Protein 2EXN (pdb70)

Secondary structure (DSSP, 8-state):
-----EEEETTTEEE--GGGGGT--SEEEEETTS-EE-TTT-GGGG--EEEE-SSEEEEE-SSS-EEEEESS---SS-S-EEEEEETTEEEEEEE--HHHHHHHHHHT-SSEEEEEE-TTT---------

Radius of gyration: 14.0 Å; Cα contacts (8 Å, |Δi|>4): 265; chains: 1; bounding box: 39×37×28 Å

Foldseek 3Di:
DPDCFDPQAQLCDTHNPPVSVVNRAPKAKAAPLLATQHCVNQVQSNQWHWDDDDQWTWICHPQAGIDTQGSQPDPDHQPQWDFGQQVNDTATWTFRDVSQQVRVCVRSVHRMGIIGGDVPVRCCPGDPPD

Organism: Bordetella bronchiseptica (strain ATCC BAA-588 / NCTC 13252 / RB50) (NCBI:txid257310)

Solvent-accessible surface area: 7652 Å² total; per-residue (Å²): 242,87,122,64,37,73,108,0,1,24,3,3,13,57,2,117,50,81,65,0,52,84,76,110,71,126,3,12,0,1,26,124,81,12,54,19,12,40,87,125,78,30,89,138,0,44,112,12,59,23,52,0,113,175,9,111,0,5,0,76,11,96,69,60,144,143,10,53,2,43,2,66,82,80,173,100,128,116,34,76,128,98,141,9,83,4,45,146,68,76,3,46,0,15,18,11,16,122,96,0,12,57,19,1,34,93,19,5,45,67,95,7,54,0,0,14,2,59,85,80,80,31,126,7,179,60,31,59,161,164

Nearest PDB structures (foldseek):
  2exn-assembly1_A  TM=9.491E-01  e=1.416E-23  Bordetella bronchiseptica
  7p41-assembly1_D  TM=7.760E-01  e=4.156E-03  Homo sapiens
  6fw2-assembly1_A  TM=7.070E-01  e=2.733E-03  Homo sapiens
  6ybp-assembly1_I  TM=2.925E-01  e=5.312E-01  Methylorubrum extorquens AM1
  2exn-assembly1_A  TM=9.157E-01  e=3.922E-25  Bordetella bronchiseptica

InterPro domains:
  IPR005303 Molybdenum cofactor sulfurase, middle domain [PF03476] (22-108)

Sequence (130 aa):
MSTTAYQPIAECGATTQSEAAAYQKRWLVANDAGQWLNRDLCPRLAEVSVELRMGYLVLKAPGMLRLDIPLDVIEDDDSVRYQMLVGEQTVDVVDEGELAAAWISNHAGVPCRILKVHPDMAEVRWPSLEMSTTAYQPIAECGATTQSEAAAYQKRWLVANDAGQWLNRDLCPRLAEVSVELRMGYLVLKAPGMLRLDIPLDVIEDDDSVRYQMLVGEQTVDVVDEGELAAAWISNHAGVPCRILKVHPDMAEVRWPSLEMSTTAYQPIAECGATTQSEAAAYQKRWLVANDAGQWLNRDLCPRLAEVSVELRMGYLVLKAPGMLRLDIPLDVIEDDDSVRYQMLVGEQTVDVVDEGELAAAWISNHAGVPCRILKVHPDMAEVRWPSLEMSTTAYQPIAECGATTQSEAAAYQKRWLVANDAGQWLNRDLCPRLAEVSVELRMGYLVLKAPGMLRLDIPLDVIEDDDSVRYQMLVGEQTVDVVDEGELAAAWISNHAGVPCRILKVHPDMAEVRWPSLEMSTTAYQPIAECGATTQSEAAAYQKRWLVANDAGQWLNRDLCPRLAEVSVELRMGYLVLKAPGMLRLDIPLDVIEDDDSVRYQMLVGEQTVDVVDEGELAAAWISNHAGVPCRILKVHPDMAEVRWPSLEMSTTAYQPIAECGATTQSEAAAYQKRWLVANDAGQWLNRDLCPRLAEVSVELRMGYLVLKAPGMLRLDIPLDVIEDDDSVRYQMLVGEQTVDVVDEGELAAAWISNHAGVPCRILKVHPDMAEVRWPSLEMSTTAYQPIAECGATTQSEAAAYQKRWLVANDAGQWLNRDLCPRLAEVSVELRMGYLVLKAPGMLRLDIPLDVIEDDDSVRYQMLVGEQTVDVVDEGELAAAWISNHAGVPCRILKVHPDMAEVRWPSLEMSTTAYQPIAECGATTQSEAAAYQKRWLVANDAGQWLNRDLCPRLAEVSVELRMGYLVLKAPGMLRLDIPLDVIEDDDSVRYQMLVGEQTVDVVDEGELAAAWISNHAGVPCRILKVHPDMAEVRWPSLEMSTTAYQPIAECGATTQSEAAAYQKRWLVANDAGQWLNRDLCPRLAEVSVELRMGYLVLKAPGMLRLDIPLDVIEDDDSVRYQMLVGEQTVDVVDEGELAAAWISNHAGVPCRILKVHPDMAEVRWPSLEMSTTAYQPIAECGATTQSEAAAYQKRWLVANDAGQWLNRDLCPRLAEVSVELRMGYLVLKAPGMLRLDIPLDVIEDDDSVRYQMLVGEQTVDVVDEGELAAAWISNHAGVPCRILKVHPDMAEVRWPSLE

Structure (mmCIF, N/CA/C/O backbone):
data_2EXN
#
_entry.id   2EXN
#
loop_
_atom_site.group_PDB
_atom_site.id
_atom_site.type_symbol
_atom_site.label_atom_id
_atom_site.label_alt_id
_atom_site.label_comp_id
_atom_site.label_asym_id
_atom_site.label_entity_id
_atom_site.label_seq_id
_atom_site.pdbx_PDB_ins_code
_atom_site.Cartn_x
_atom_site.Cartn_y
_atom_site.Cartn_z
_atom_site.occupancy
_atom_site.B_iso_or_equiv
_atom_site.auth_seq_id
_atom_site.auth_comp_id
_atom_site.auth_asym_id
_atom_site.auth_atom_id
_atom_site.pdbx_PDB_model_num
ATOM 1 N N . MET A 1 1 ? -20.427 16.657 -12.253 1.00 0.00 1 MET A N 1
ATOM 2 C CA . MET A 1 1 ? -18.974 16.710 -11.975 1.00 0.00 1 MET A CA 1
ATOM 3 C C . MET A 1 1 ? -18.303 15.432 -12.443 1.00 0.00 1 MET A C 1
ATOM 4 O O . MET A 1 1 ? -18.928 14.369 -12.472 1.00 0.00 1 MET A O 1
ATOM 20 N N . SER A 1 2 ? -17.041 15.534 -12.821 1.00 0.00 2 SER A N 1
ATOM 21 C CA . SER A 1 2 ? -16.267 14.364 -13.187 1.00 0.00 2 SER A CA 1
ATOM 22 C C . SER A 1 2 ? -16.000 13.520 -11.947 1.00 0.00 2 SER A C 1
ATOM 23 O O . SER A 1 2 ? -16.162 13.998 -10.822 1.00 0.00 2 SER A O 1
ATOM 31 N N . THR A 1 3 ? -15.619 12.267 -12.148 1.00 0.00 3 THR A N 1
ATOM 32 C CA . THR A 1 3 ? -15.304 11.388 -11.037 1.00 0.00 3 THR A CA 1
ATOM 33 C C . THR A 1 3 ? -14.143 11.965 -10.227 1.00 0.00 3 THR A C 1
ATOM 34 O O . THR A 1 3 ? -14.237 12.111 -9.008 1.00 0.00 3 THR A O 1
ATOM 45 N N . THR A 1 4 ? -13.056 12.289 -10.928 1.00 0.00 4 THR A N 1
ATOM 46 C CA . THR A 1 4 ? -11.914 12.998 -10.343 1.00 0.00 4 THR A CA 1
ATOM 47 C C . THR A 1 4 ? -11.301 12.213 -9.176 1.00 0.00 4 THR A C 1
ATOM 48 O O . THR A 1 4 ? -10.592 12.757 -8.328 1.00 0.00 4 THR A O 1
ATOM 59 N N . ALA A 1 5 ? -11.552 10.921 -9.159 1.00 0.00 5 ALA A N 1
ATOM 60 C CA . ALA A 1 5 ? -11.019 10.064 -8.120 1.00 0.00 5 ALA A CA 1
ATOM 61 C C . ALA A 1 5 ? -9.790 9.338 -8.633 1.00 0.00 5 ALA A C 1
ATOM 62 O O . ALA A 1 5 ? -9.895 8.304 -9.297 1.00 0.00 5 ALA A O 1
ATOM 69 N N . TYR A 1 6 ? -8.630 9.898 -8.343 1.00 0.00 6 TYR A N 1
ATOM 70 C CA . TYR A 1 6 ? -7.373 9.348 -8.821 1.00 0.00 6 TYR A CA 1
ATOM 71 C C . TYR A 1 6 ? -6.949 8.188 -7.936 1.00 0.00 6 TYR A C 1
ATOM 72 O O . TYR A 1 6 ? -7.145 8.228 -6.724 1.00 0.00 6 TYR A O 1
ATOM 90 N N . GLN A 1 7 ? -6.394 7.149 -8.538 1.00 0.00 7 GLN A N 1
ATOM 91 C CA . GLN A 1 7 ? -5.987 5.969 -7.788 1.00 0.00 7 GLN A CA 1
ATOM 92 C C . GLN A 1 7 ? -4.477 5.787 -7.840 1.00 0.00 7 GLN A C 1
ATOM 93 O O . GLN A 1 7 ? -3.963 5.082 -8.711 1.00 0.00 7 GLN A O 1
ATOM 107 N N . PRO A 1 8 ? -3.736 6.444 -6.935 1.00 0.00 8 PRO A N 1
ATOM 108 C CA . PRO A 1 8 ? -2.299 6.237 -6.821 1.00 0.00 8 PRO A CA 1
ATOM 109 C C . PRO A 1 8 ? -1.989 4.903 -6.157 1.00 0.00 8 PRO A C 1
ATOM 110 O O . PRO A 1 8 ? -1.022 4.226 -6.518 1.00 0.00 8 PRO A O 1
ATOM 121 N N . ILE A 1 9 ? -2.839 4.543 -5.194 1.00 0.00 9 ILE A N 1
ATOM 122 C CA . ILE A 1 9 ? -2.683 3.323 -4.416 1.00 0.00 9 ILE A CA 1
ATOM 123 C C . ILE A 1 9 ? -3.838 2.361 -4.704 1.00 0.00 9 ILE A C 1
ATOM 124 O O . ILE A 1 9 ? -4.977 2.792 -4.905 1.00 0.00 9 ILE A O 1
ATOM 140 N N . ALA A 1 10 ? -3.549 1.064 -4.697 1.00 0.00 10 ALA A N 1
ATOM 141 C CA . ALA A 1 10 ? -4.529 0.050 -5.079 1.00 0.00 10 ALA A CA 1
ATOM 142 C C . ALA A 1 10 ? -5.590 -0.149 -4.005 1.00 0.00 10 ALA A C 1
ATOM 143 O O . ALA A 1 10 ? -6.750 0.226 -4.185 1.00 0.00 10 ALA A O 1
ATOM 150 N N . GLU A 1 11 ? -5.179 -0.750 -2.899 1.00 0.00 11 GLU A N 1
ATOM 151 C CA . GLU A 1 11 ? -6.074 -1.057 -1.784 1.00 0.00 11 GLU A CA 1
ATOM 152 C C . GLU A 1 11 ? -6.752 0.203 -1.287 1.00 0.00 11 GLU A C 1
ATOM 153 O O . GLU A 1 11 ? -7.974 0.249 -1.146 1.00 0.00 11 GLU A O 1
ATOM 165 N N . CYS A 1 12 ? -5.938 1.218 -1.043 1.00 0.00 12 CYS A N 1
ATOM 166 C CA . CYS A 1 12 ? -6.413 2.503 -0.566 1.00 0.00 12 CYS A CA 1
ATOM 167 C C . CYS A 1 12 ? -7.513 3.061 -1.473 1.00 0.00 12 CYS A C 1
ATOM 168 O O . CYS A 1 12 ? -8.540 3.543 -0.991 1.00 0.00 12 CYS A O 1
ATOM 176 N N . GLY A 1 13 ? -7.298 2.999 -2.783 1.00 0.00 13 GLY A N 1
ATOM 177 C CA . GLY A 1 13 ? -8.364 3.317 -3.707 1.00 0.00 13 GLY A CA 1
ATOM 178 C C . GLY A 1 13 ? -8.337 4.747 -4.201 1.00 0.00 13 GLY A C 1
ATOM 179 O O . GLY A 1 13 ? -7.315 5.231 -4.689 1.00 0.00 13 GLY A O 1
ATOM 183 N N . ALA A 1 14 ? -9.469 5.421 -4.066 1.00 0.00 14 ALA A N 1
ATOM 184 C CA . ALA A 1 14 ? -9.669 6.722 -4.683 1.00 0.00 14 ALA A CA 1
ATOM 185 C C . ALA A 1 14 ? -9.132 7.860 -3.829 1.00 0.00 14 ALA A C 1
ATOM 186 O O . ALA A 1 14 ? -9.291 7.877 -2.608 1.00 0.00 14 ALA A O 1
ATOM 193 N N . THR A 1 15 ? -8.492 8.807 -4.493 1.00 0.00 15 THR A N 1
ATOM 194 C CA . THR A 1 15 ? -8.021 10.020 -3.857 1.00 0.00 15 THR A CA 1
ATOM 195 C C . THR A 1 15 ? -8.597 11.238 -4.576 1.00 0.00 15 THR A C 1
ATOM 196 O O . THR A 1 15 ? -8.418 11.394 -5.786 1.00 0.00 15 THR A O 1
ATOM 207 N N . THR A 1 16 ? -9.285 12.096 -3.837 1.00 0.00 16 THR A N 1
ATOM 208 C CA . THR A 1 16 ? -9.964 13.241 -4.428 1.00 0.00 16 THR A CA 1
ATOM 209 C C . THR A 1 16 ? -9.029 14.450 -4.544 1.00 0.00 16 THR A C 1
ATOM 210 O O . THR A 1 16 ? -9.477 15.597 -4.640 1.00 0.00 16 THR A O 1
ATOM 221 N N . GLN A 1 17 ? -7.729 14.192 -4.547 1.00 0.00 17 GLN A N 1
ATOM 222 C CA . GLN A 1 17 ? -6.749 15.257 -4.684 1.00 0.00 17 GLN A CA 1
ATOM 223 C C . GLN A 1 17 ? -6.055 15.158 -6.027 1.00 0.00 17 GLN A C 1
ATOM 224 O O . GLN A 1 17 ? -5.633 14.078 -6.442 1.00 0.00 17 GLN A O 1
ATOM 238 N N . SER A 1 18 ? -5.908 16.295 -6.680 1.00 0.00 18 SER A N 1
ATOM 239 C CA . SER A 1 18 ? -5.316 16.349 -8.010 1.00 0.00 18 SER A CA 1
ATOM 240 C C . SER A 1 18 ? -3.820 16.047 -7.937 1.00 0.00 18 SER A C 1
ATOM 241 O O . SER A 1 18 ? -3.196 15.677 -8.932 1.00 0.00 18 SER A O 1
ATOM 249 N N . GLU A 1 19 ? -3.259 16.183 -6.741 1.00 0.00 19 GLU A N 1
ATOM 250 C CA . GLU A 1 19 ? -1.848 15.912 -6.514 1.00 0.00 19 GLU A CA 1
ATOM 251 C C . GLU A 1 19 ? -1.535 14.439 -6.771 1.00 0.00 19 GLU A C 1
ATOM 252 O O . GLU A 1 19 ? -0.424 14.087 -7.155 1.00 0.00 19 GLU A O 1
ATOM 264 N N . ALA A 1 20 ? -2.540 13.587 -6.598 1.00 0.00 20 ALA A N 1
ATOM 265 C CA . ALA A 1 20 ? -2.354 12.148 -6.730 1.00 0.00 20 ALA A CA 1
ATOM 266 C C . ALA A 1 20 ? -2.135 11.735 -8.180 1.00 0.00 20 ALA A C 1
ATOM 267 O O . ALA A 1 20 ? -1.580 10.672 -8.452 1.00 0.00 20 ALA A O 1
ATOM 274 N N . ALA A 1 21 ? -2.543 12.589 -9.107 1.00 0.00 21 ALA A N 1
ATOM 275 C CA . ALA A 1 21 ? -2.432 12.283 -10.529 1.00 0.00 21 ALA A CA 1
ATOM 276 C C . ALA A 1 21 ? -0.979 12.330 -10.999 1.00 0.00 21 ALA A C 1
ATOM 277 O O . ALA A 1 21 ? -0.668 11.931 -12.120 1.00 0.00 21 ALA A O 1
ATOM 284 N N . ALA A 1 22 ? -0.092 12.817 -10.140 1.00 0.00 22 ALA A N 1
ATOM 285 C CA . ALA A 1 22 ? 1.323 12.913 -10.480 1.00 0.00 22 ALA A CA 1
ATOM 286 C C . ALA A 1 22 ? 2.165 11.935 -9.665 1.00 0.00 22 ALA A C 1
ATOM 287 O O . ALA A 1 22 ? 3.381 11.846 -9.848 1.00 0.00 22 ALA A O 1
ATOM 294 N N . TYR A 1 23 ? 1.518 11.189 -8.777 1.00 0.00 23 TYR A N 1
ATOM 295 C CA . TYR A 1 23 ? 2.236 10.283 -7.884 1.00 0.00 23 TYR A CA 1
ATOM 296 C C . TYR A 1 23 ? 1.630 8.889 -7.914 1.00 0.00 23 TYR A C 1
ATOM 297 O O . TYR A 1 23 ? 1.950 8.047 -7.075 1.00 0.00 23 TYR A O 1
ATOM 315 N N . GLN A 1 24 ? 0.756 8.646 -8.880 1.00 0.00 24 GLN A N 1
ATOM 316 C CA . GLN A 1 24 ? 0.113 7.348 -8.999 1.00 0.00 24 GLN A CA 1
ATOM 317 C C . GLN A 1 24 ? 1.134 6.292 -9.413 1.00 0.00 24 GLN A C 1
ATOM 318 O O . GLN A 1 24 ? 2.138 6.605 -10.059 1.00 0.00 24 GLN A O 1
ATOM 332 N N . LYS A 1 25 ? 0.874 5.042 -9.055 1.00 0.00 25 LYS A N 1
ATOM 333 C CA . LYS A 1 25 ? 1.797 3.962 -9.358 1.00 0.00 25 LYS A CA 1
ATOM 334 C C . LYS A 1 25 ? 1.090 2.631 -9.166 1.00 0.00 25 LYS A C 1
ATOM 335 O O . LYS A 1 25 ? -0.087 2.598 -8.804 1.00 0.00 25 LYS A O 1
ATOM 354 N N . ARG A 1 26 ? 1.795 1.536 -9.407 1.00 0.00 26 ARG A N 1
ATOM 355 C CA . ARG A 1 26 ? 1.259 0.220 -9.108 1.00 0.00 26 ARG A CA 1
ATOM 356 C C . ARG A 1 26 ? 1.489 -0.094 -7.638 1.00 0.00 26 ARG A C 1
ATOM 357 O O . ARG A 1 26 ? 2.203 -1.029 -7.278 1.00 0.00 26 ARG A O 1
ATOM 378 N N . TRP A 1 27 ? 0.902 0.749 -6.804 1.00 0.00 27 TRP A N 1
ATOM 379 C CA . TRP A 1 27 ? 0.971 0.613 -5.364 1.00 0.00 27 TRP A CA 1
ATOM 380 C C . TRP A 1 27 ? 0.004 -0.465 -4.920 1.00 0.00 27 TRP A C 1
ATOM 381 O O . TRP A 1 27 ? -1.036 -0.629 -5.552 1.00 0.00 27 TRP A O 1
ATOM 402 N N . LEU A 1 28 ? 0.337 -1.190 -3.853 1.00 0.00 28 LEU A N 1
ATOM 403 C CA . LEU A 1 28 ? -0.543 -2.236 -3.336 1.00 0.00 28 LEU A CA 1
ATOM 404 C C . LEU A 1 28 ? 0.016 -2.874 -2.069 1.00 0.00 28 LEU A C 1
ATOM 405 O O . LEU A 1 28 ? 1.103 -2.532 -1.613 1.00 0.00 28 LEU A O 1
ATOM 421 N N . VAL A 1 29 ? -0.748 -3.797 -1.505 1.00 0.00 29 VAL A N 1
ATOM 422 C CA . VAL A 1 29 ? -0.316 -4.558 -0.344 1.00 0.00 29 VAL A CA 1
ATOM 423 C C . VAL A 1 29 ? 0.001 -5.986 -0.764 1.00 0.00 29 VAL A C 1
ATOM 424 O O . VAL A 1 29 ? -0.615 -6.512 -1.686 1.00 0.00 29 VAL A O 1
ATOM 437 N N . ALA A 1 30 ? 0.975 -6.600 -0.117 1.00 0.00 30 ALA A N 1
ATOM 438 C CA . ALA A 1 30 ? 1.298 -7.991 -0.383 1.00 0.00 30 ALA A CA 1
ATOM 439 C C . ALA A 1 30 ? 1.331 -8.780 0.918 1.00 0.00 30 ALA A C 1
ATOM 440 O O . ALA A 1 30 ? 1.738 -8.253 1.957 1.00 0.00 30 ALA A O 1
ATOM 447 N N . ASN A 1 31 ? 0.906 -10.037 0.859 1.00 0.00 31 ASN A N 1
ATOM 448 C CA . ASN A 1 31 ? 0.774 -10.857 2.060 1.00 0.00 31 ASN A CA 1
ATOM 449 C C . ASN A 1 31 ? 1.999 -11.740 2.280 1.00 0.00 31 ASN A C 1
ATOM 450 O O . ASN A 1 31 ? 2.846 -11.867 1.395 1.00 0.00 31 ASN A O 1
ATOM 461 N N . ASP A 1 32 ? 2.067 -12.345 3.466 1.00 0.00 32 ASP A N 1
ATOM 462 C CA . ASP A 1 32 ? 3.167 -13.235 3.867 1.00 0.00 32 ASP A CA 1
ATOM 463 C C . ASP A 1 32 ? 3.532 -14.263 2.789 1.00 0.00 32 ASP A C 1
ATOM 464 O O . ASP A 1 32 ? 4.700 -14.617 2.635 1.00 0.00 32 ASP A O 1
ATOM 473 N N . ALA A 1 33 ? 2.534 -14.728 2.040 1.00 0.00 33 ALA A N 1
ATOM 474 C CA . ALA A 1 33 ? 2.752 -15.722 0.984 1.00 0.00 33 ALA A CA 1
ATOM 475 C C . ALA A 1 33 ? 3.624 -15.186 -0.158 1.00 0.00 33 ALA A C 1
ATOM 476 O O . ALA A 1 33 ? 3.955 -15.919 -1.087 1.00 0.00 33 ALA A O 1
ATOM 483 N N . GLY A 1 34 ? 3.983 -13.909 -0.095 1.00 0.00 34 GLY A N 1
ATOM 484 C CA . GLY A 1 34 ? 4.788 -13.309 -1.145 1.00 0.00 34 GLY A CA 1
ATOM 485 C C . GLY A 1 34 ? 3.938 -12.847 -2.310 1.00 0.00 34 GLY A C 1
ATOM 486 O O . GLY A 1 34 ? 4.451 -12.343 -3.311 1.00 0.00 34 GLY A O 1
ATOM 490 N N . GLN A 1 35 ? 2.632 -12.998 -2.149 1.00 0.00 35 GLN A N 1
ATOM 491 C CA . GLN A 1 35 ? 1.670 -12.699 -3.198 1.00 0.00 35 GLN A CA 1
ATOM 492 C C . GLN A 1 35 ? 1.026 -11.338 -2.959 1.00 0.00 35 GLN A C 1
ATOM 493 O O . GLN A 1 35 ? 0.936 -10.880 -1.822 1.00 0.00 35 GLN A O 1
ATOM 507 N N . TRP A 1 36 ? 0.595 -10.698 -4.037 1.00 0.00 36 TRP A N 1
ATOM 508 C CA . TRP A 1 36 ? -0.131 -9.439 -3.947 1.00 0.00 36 TRP A CA 1
ATOM 509 C C . TRP A 1 36 ? -1.491 -9.641 -3.290 1.00 0.00 36 TRP A C 1
ATOM 510 O O . TRP A 1 36 ? -2.141 -10.673 -3.487 1.00 0.00 36 TRP A O 1
ATOM 531 N N . LEU A 1 37 ? -1.913 -8.650 -2.527 1.00 0.00 37 LEU A N 1
ATOM 532 C CA . LEU A 1 37 ? -3.211 -8.665 -1.880 1.00 0.00 37 LEU A CA 1
ATOM 533 C C . LEU A 1 37 ? -4.131 -7.686 -2.602 1.00 0.00 37 LEU A C 1
ATOM 534 O O . LEU A 1 37 ? -3.686 -6.628 -3.047 1.00 0.00 37 LEU A O 1
ATOM 550 N N . ASN A 1 38 ? -5.405 -8.029 -2.721 1.00 0.00 38 ASN A N 1
ATOM 551 C CA . ASN A 1 38 ? -6.323 -7.245 -3.542 1.00 0.00 38 ASN A CA 1
ATOM 552 C C . ASN A 1 38 ? -7.632 -7.001 -2.813 1.00 0.00 38 ASN A C 1
ATOM 553 O O . ASN A 1 38 ? -7.931 -7.672 -1.829 1.00 0.00 38 ASN A O 1
ATOM 564 N N . ARG A 1 39 ? -8.425 -6.065 -3.325 1.00 0.00 39 ARG A N 1
ATOM 565 C CA . ARG A 1 39 ? -9.726 -5.751 -2.742 1.00 0.00 39 ARG A CA 1
ATOM 566 C C . ARG A 1 39 ? -10.671 -6.924 -2.972 1.00 0.00 39 ARG A C 1
ATOM 567 O O . ARG A 1 39 ? -11.555 -7.200 -2.164 1.00 0.00 39 ARG A O 1
ATOM 588 N N . ASP A 1 40 ? -10.466 -7.606 -4.096 1.00 0.00 40 ASP A N 1
ATOM 589 C CA . ASP A 1 40 ? -11.255 -8.783 -4.449 1.00 0.00 40 ASP A CA 1
ATOM 590 C C . ASP A 1 40 ? -10.954 -9.919 -3.481 1.00 0.00 40 ASP A C 1
ATOM 591 O O . ASP A 1 40 ? -11.775 -10.815 -3.270 1.00 0.00 40 ASP A O 1
ATOM 600 N N . LEU A 1 41 ? -9.766 -9.864 -2.894 1.00 0.00 41 LEU A N 1
ATOM 601 C CA . LEU A 1 41 ? -9.326 -10.871 -1.944 1.00 0.00 41 LEU A CA 1
ATOM 602 C C . LEU A 1 41 ? -9.714 -10.440 -0.534 1.00 0.00 41 LEU A C 1
ATOM 603 O O . LEU A 1 41 ? -10.357 -11.183 0.209 1.00 0.00 41 LEU A O 1
ATOM 619 N N . CYS A 1 42 ? -9.329 -9.222 -0.184 1.00 0.00 42 CYS A N 1
ATOM 620 C CA . CYS A 1 42 ? -9.677 -8.645 1.107 1.00 0.00 42 CYS A CA 1
ATOM 621 C C . CYS A 1 42 ? -10.245 -7.234 0.930 1.00 0.00 42 CYS A C 1
ATOM 622 O O . CYS A 1 42 ? -9.500 -6.268 0.754 1.00 0.00 42 CYS A O 1
ATOM 630 N N . PRO A 1 43 ? -11.583 -7.105 0.970 1.00 0.00 43 PRO A N 1
ATOM 631 C CA . PRO A 1 43 ? -12.279 -5.831 0.737 1.00 0.00 43 PRO A CA 1
ATOM 632 C C . PRO A 1 43 ? -12.040 -4.805 1.843 1.00 0.00 43 PRO A C 1
ATOM 633 O O . PRO A 1 43 ? -12.264 -3.612 1.649 1.00 0.00 43 PRO A O 1
ATOM 644 N N . ARG A 1 44 ? -11.561 -5.272 2.993 1.00 0.00 44 ARG A N 1
ATOM 645 C CA . ARG A 1 44 ? -11.334 -4.404 4.148 1.00 0.00 44 ARG A CA 1
ATOM 646 C C . ARG A 1 44 ? -10.354 -3.279 3.805 1.00 0.00 44 ARG A C 1
ATOM 647 O O . ARG A 1 44 ? -10.459 -2.163 4.316 1.00 0.00 44 ARG A O 1
ATOM 668 N N . LEU A 1 45 ? -9.413 -3.576 2.919 1.00 0.00 45 LEU A N 1
ATOM 669 C CA . LEU A 1 45 ? -8.354 -2.631 2.573 1.00 0.00 45 LEU A CA 1
ATOM 670 C C . LEU A 1 45 ? -8.873 -1.489 1.719 1.00 0.00 45 LEU A C 1
ATOM 671 O O . LEU A 1 45 ? -8.252 -0.438 1.641 1.00 0.00 45 LEU A O 1
ATOM 687 N N . ALA A 1 46 ? -10.012 -1.698 1.091 1.00 0.00 46 ALA A N 1
ATOM 688 C CA . ALA A 1 46 ? -10.613 -0.676 0.241 1.00 0.00 46 ALA A CA 1
ATOM 689 C C . ALA A 1 46 ? -11.099 0.513 1.070 1.00 0.00 46 ALA A C 1
ATOM 690 O O . ALA A 1 46 ? -11.435 1.568 0.526 1.00 0.00 46 ALA A O 1
ATOM 697 N N . GLU A 1 47 ? -11.122 0.338 2.389 1.00 0.00 47 GLU A N 1
ATOM 698 C CA . GLU A 1 47 ? -11.600 1.372 3.300 1.00 0.00 47 GLU A CA 1
ATOM 699 C C . GLU A 1 47 ? -10.447 2.210 3.852 1.00 0.00 47 GLU A C 1
ATOM 700 O O . GLU A 1 47 ? -10.380 2.471 5.053 1.00 0.00 47 GLU A O 1
ATOM 712 N N . VAL A 1 48 ? -9.541 2.629 2.982 1.00 0.00 48 VAL A N 1
ATOM 713 C CA . VAL A 1 48 ? -8.444 3.503 3.388 1.00 0.00 48 VAL A CA 1
ATOM 714 C C . VAL A 1 48 ? -8.693 4.937 2.916 1.00 0.00 48 VAL A C 1
ATOM 715 O O . VAL A 1 48 ? -9.110 5.161 1.781 1.00 0.00 48 VAL A O 1
ATOM 728 N N . SER A 1 49 ? -8.454 5.903 3.796 1.00 0.00 49 SER A N 1
ATOM 729 C CA . SER A 1 49 ? -8.565 7.309 3.436 1.00 0.00 49 SER A CA 1
ATOM 730 C C . SER A 1 49 ? -7.192 7.847 3.033 1.00 0.00 49 SER A C 1
ATOM 731 O O . SER A 1 49 ? -6.258 7.860 3.837 1.00 0.00 49 SER A O 1
ATOM 739 N N . VAL A 1 50 ? -7.074 8.277 1.784 1.00 0.00 50 VAL A N 1
ATOM 740 C CA . VAL A 1 50 ? -5.783 8.655 1.227 1.00 0.00 50 VAL A CA 1
ATOM 741 C C . VAL A 1 50 ? -5.572 10.164 1.244 1.00 0.00 50 VAL A C 1
ATOM 742 O O . VAL A 1 50 ? -6.480 10.936 0.926 1.00 0.00 50 VAL A O 1
ATOM 755 N N . GLU A 1 51 ? -4.368 10.569 1.617 1.00 0.00 51 GLU A N 1
ATOM 756 C CA . GLU A 1 51 ? -3.954 11.956 1.542 1.00 0.00 51 GLU A CA 1
ATOM 757 C C . GLU A 1 51 ? -2.545 12.025 0.970 1.00 0.00 51 GLU A C 1
ATOM 758 O O . GLU A 1 51 ? -1.707 11.177 1.264 1.00 0.00 51 GLU A O 1
ATOM 770 N N . LEU A 1 52 ? -2.293 13.016 0.140 1.00 0.00 52 LEU A N 1
ATOM 771 C CA . LEU A 1 52 ? -0.972 13.203 -0.446 1.00 0.00 52 LEU A CA 1
ATOM 772 C C . LEU A 1 52 ? -0.445 14.585 -0.129 1.00 0.00 52 LEU A C 1
ATOM 773 O O . LEU A 1 52 ? -1.165 15.577 -0.241 1.00 0.00 52 LEU A O 1
ATOM 789 N N . ARG A 1 53 ? 0.802 14.635 0.289 1.00 0.00 53 ARG A N 1
ATOM 790 C CA . ARG A 1 53 ? 1.489 15.887 0.543 1.00 0.00 53 ARG A CA 1
ATOM 791 C C . ARG A 1 53 ? 2.732 15.946 -0.327 1.00 0.00 53 ARG A C 1
ATOM 792 O O . ARG A 1 53 ? 3.116 14.937 -0.923 1.00 0.00 53 ARG A O 1
ATOM 813 N N . MET A 1 54 ? 3.365 17.107 -0.388 1.00 0.00 54 MET A N 1
ATOM 814 C CA . MET A 1 54 ? 4.558 17.284 -1.206 1.00 0.00 54 MET A CA 1
ATOM 815 C C . MET A 1 54 ? 5.720 16.472 -0.647 1.00 0.00 54 MET A C 1
ATOM 816 O O . MET A 1 54 ? 6.534 16.974 0.131 1.00 0.00 54 MET A O 1
ATOM 830 N N . GLY A 1 55 ? 5.760 15.202 -1.020 1.00 0.00 55 GLY A N 1
ATOM 831 C CA . GLY A 1 55 ? 6.828 14.336 -0.591 1.00 0.00 55 GLY A CA 1
ATOM 832 C C . GLY A 1 55 ? 6.338 13.148 0.213 1.00 0.00 55 GLY A C 1
ATOM 833 O O . GLY A 1 55 ? 7.027 12.128 0.292 1.00 0.00 55 GLY A O 1
ATOM 837 N N . TYR A 1 56 ? 5.141 13.245 0.792 1.00 0.00 56 TYR A N 1
ATOM 838 C CA . TYR A 1 56 ? 4.680 12.202 1.695 1.00 0.00 56 TYR A CA 1
ATOM 839 C C . TYR A 1 56 ? 3.279 11.723 1.352 1.00 0.00 56 TYR A C 1
ATOM 840 O O . TYR A 1 56 ? 2.391 12.510 1.023 1.00 0.00 56 TYR A O 1
ATOM 858 N N . LEU A 1 57 ? 3.113 10.416 1.419 1.00 0.00 57 LEU A N 1
ATOM 859 C CA . LEU A 1 57 ? 1.828 9.772 1.244 1.00 0.00 57 LEU A CA 1
ATOM 860 C C . LEU A 1 57 ? 1.220 9.511 2.613 1.00 0.00 57 LEU A C 1
ATOM 861 O O . LEU A 1 57 ? 1.680 8.634 3.341 1.00 0.00 57 LEU A O 1
ATOM 877 N N . VAL A 1 58 ? 0.203 10.277 2.965 1.00 0.00 58 VAL A N 1
ATOM 878 C CA . VAL A 1 58 ? -0.369 10.204 4.296 1.00 0.00 58 VAL A CA 1
ATOM 879 C C . VAL A 1 58 ? -1.654 9.388 4.295 1.00 0.00 58 VAL A C 1
ATOM 880 O O . VAL A 1 58 ? -2.717 9.869 3.903 1.00 0.00 58 VAL A O 1
ATOM 893 N N . LEU A 1 59 ? -1.543 8.148 4.722 1.00 0.00 59 LEU A N 1
ATOM 894 C CA . LEU A 1 59 ? -2.691 7.268 4.839 1.00 0.00 59 LEU A CA 1
ATOM 895 C C . LEU A 1 59 ? -3.367 7.456 6.189 1.00 0.00 59 LEU A C 1
ATOM 896 O O . LEU A 1 59 ? -2.711 7.761 7.179 1.00 0.00 59 LEU A O 1
ATOM 912 N N . LYS A 1 60 ? -4.681 7.318 6.212 1.00 0.00 60 LYS A N 1
ATOM 913 C CA . LYS A 1 60 ? -5.447 7.368 7.450 1.00 0.00 60 LYS A CA 1
ATOM 914 C C . LYS A 1 60 ? -6.499 6.271 7.421 1.00 0.00 60 LYS A C 1
ATOM 915 O O . LYS A 1 60 ? -7.188 6.106 6.412 1.00 0.00 60 LYS A O 1
ATOM 934 N N . ALA A 1 61 ? -6.625 5.501 8.494 1.00 0.00 61 ALA A N 1
ATOM 935 C CA . ALA A 1 61 ? -7.599 4.414 8.482 1.00 0.00 61 ALA A CA 1
ATOM 936 C C . ALA A 1 61 ? -8.713 4.630 9.496 1.00 0.00 61 ALA A C 1
ATOM 937 O O . ALA A 1 61 ? -8.479 5.126 10.591 1.00 0.00 61 ALA A O 1
ATOM 944 N N . PRO A 1 62 ? -9.952 4.264 9.147 1.00 0.00 62 PRO A N 1
ATOM 945 C CA . PRO A 1 62 ? -11.068 4.295 10.089 1.00 0.00 62 PRO A CA 1
ATOM 946 C C . PRO A 1 62 ? -10.868 3.256 11.189 1.00 0.00 62 PRO A C 1
ATOM 947 O O . PRO A 1 62 ? -11.384 2.141 11.112 1.00 0.00 62 PRO A O 1
ATOM 958 N N . GLY A 1 63 ? -10.064 3.613 12.178 1.00 0.00 63 GLY A N 1
ATOM 959 C CA . GLY A 1 63 ? -9.708 2.684 13.228 1.00 0.00 63 GLY A CA 1
ATOM 960 C C . GLY A 1 63 ? -8.221 2.718 13.516 1.00 0.00 63 GLY A C 1
ATOM 961 O O . GLY A 1 63 ? -7.797 2.524 14.657 1.00 0.00 63 GLY A O 1
ATOM 965 N N . MET A 1 64 ? -7.425 2.990 12.482 1.00 0.00 64 MET A N 1
ATOM 966 C CA . MET A 1 64 ? -5.976 3.076 12.637 1.00 0.00 64 MET A CA 1
ATOM 967 C C . MET A 1 64 ? -5.530 4.501 12.359 1.00 0.00 64 MET A C 1
ATOM 968 O O . MET A 1 64 ? -6.175 5.226 11.607 1.00 0.00 64 MET A O 1
ATOM 982 N N . LEU A 1 65 ? -4.419 4.892 12.948 1.00 0.00 65 LEU A N 1
ATOM 983 C CA . LEU A 1 65 ? -3.951 6.268 12.861 1.00 0.00 65 LEU A CA 1
ATOM 984 C C . LEU A 1 65 ? -3.491 6.624 11.436 1.00 0.00 65 LEU A C 1
ATOM 985 O O . LEU A 1 65 ? -3.913 6.004 10.442 1.00 0.00 65 LEU A O 1
ATOM 1001 N N . ARG A 1 66 ? -2.662 7.658 11.347 1.00 0.00 66 ARG A N 1
ATOM 1002 C CA . ARG A 1 66 ? -2.101 8.101 10.085 1.00 0.00 66 ARG A CA 1
ATOM 1003 C C . ARG A 1 66 ? -0.790 7.384 9.791 1.00 0.00 66 ARG A C 1
ATOM 1004 O O . ARG A 1 66 ? -0.065 6.987 10.703 1.00 0.00 66 ARG A O 1
ATOM 1025 N N . LEU A 1 67 ? -0.501 7.232 8.515 1.00 0.00 67 LEU A N 1
ATOM 1026 C CA . LEU A 1 67 ? 0.729 6.614 8.063 1.00 0.00 67 LEU A CA 1
ATOM 1027 C C . LEU A 1 67 ? 1.302 7.403 6.896 1.00 0.00 67 LEU A C 1
ATOM 1028 O O . LEU A 1 67 ? 0.792 7.331 5.781 1.00 0.00 67 LEU A O 1
ATOM 1044 N N . ASP A 1 68 ? 2.339 8.178 7.160 1.00 0.00 68 ASP A N 1
ATOM 1045 C CA . ASP A 1 68 ? 2.974 8.969 6.115 1.00 0.00 68 ASP A CA 1
ATOM 1046 C C . ASP A 1 68 ? 4.230 8.280 5.595 1.00 0.00 68 ASP A C 1
ATOM 1047 O O . ASP A 1 68 ? 5.223 8.123 6.307 1.00 0.00 68 ASP A O 1
ATOM 1056 N N . ILE A 1 69 ? 4.155 7.854 4.345 1.00 0.00 69 ILE A N 1
ATOM 1057 C CA . ILE A 1 69 ? 5.255 7.170 3.679 1.00 0.00 69 ILE A CA 1
ATOM 1058 C C . ILE A 1 69 ? 5.833 8.072 2.594 1.00 0.00 69 ILE A C 1
ATOM 1059 O O . ILE A 1 69 ? 5.083 8.755 1.903 1.00 0.00 69 ILE A O 1
ATOM 1075 N N . PRO A 1 70 ? 7.164 8.125 2.443 1.00 0.00 70 PRO A N 1
ATOM 1076 C CA . PRO A 1 70 ? 7.790 8.868 1.348 1.00 0.00 70 PRO A CA 1
ATOM 1077 C C . PRO A 1 70 ? 7.277 8.396 -0.013 1.00 0.00 70 PRO A C 1
ATOM 1078 O O . PRO A 1 70 ? 7.427 7.227 -0.364 1.00 0.00 70 PRO A O 1
ATOM 1089 N N . LEU A 1 71 ? 6.667 9.315 -0.765 1.00 0.00 71 LEU A N 1
ATOM 1090 C CA . LEU A 1 71 ? 6.082 8.995 -2.072 1.00 0.00 71 LEU A CA 1
ATOM 1091 C C . LEU A 1 71 ? 7.101 8.332 -2.992 1.00 0.00 71 LEU A C 1
ATOM 1092 O O . LEU A 1 71 ? 7.046 7.129 -3.242 1.00 0.00 71 LEU A O 1
ATOM 1108 N N . ASP A 1 72 ? 8.020 9.135 -3.495 1.00 0.00 72 ASP A N 1
ATOM 1109 C CA . ASP A 1 72 ? 9.100 8.644 -4.338 1.00 0.00 72 ASP A CA 1
ATOM 1110 C C . ASP A 1 72 ? 10.297 9.557 -4.146 1.00 0.00 72 ASP A C 1
ATOM 1111 O O . ASP A 1 72 ? 11.133 9.725 -5.030 1.00 0.00 72 ASP A O 1
ATOM 1120 N N . VAL A 1 73 ? 10.374 10.138 -2.956 1.00 0.00 73 VAL A N 1
ATOM 1121 C CA . VAL A 1 73 ? 11.402 11.120 -2.646 1.00 0.00 73 VAL A CA 1
ATOM 1122 C C . VAL A 1 73 ? 12.671 10.456 -2.133 1.00 0.00 73 VAL A C 1
ATOM 1123 O O . VAL A 1 73 ? 13.484 11.081 -1.450 1.00 0.00 73 VAL A O 1
ATOM 1136 N N . ILE A 1 74 ? 12.840 9.193 -2.472 1.00 0.00 74 ILE A N 1
ATOM 1137 C CA . ILE A 1 74 ? 14.065 8.488 -2.154 1.00 0.00 74 ILE A CA 1
ATOM 1138 C C . ILE A 1 74 ? 14.800 8.174 -3.435 1.00 0.00 74 ILE A C 1
ATOM 1139 O O . ILE A 1 74 ? 14.208 7.753 -4.430 1.00 0.00 74 ILE A O 1
ATOM 1155 N N . GLU A 1 75 ? 16.087 8.371 -3.389 1.00 0.00 75 GLU A N 1
ATOM 1156 C CA . GLU A 1 75 ? 16.935 8.253 -4.567 1.00 0.00 75 GLU A CA 1
ATOM 1157 C C . GLU A 1 75 ? 18.283 7.680 -4.162 1.00 0.00 75 GLU A C 1
ATOM 1158 O O . GLU A 1 75 ? 19.291 7.853 -4.851 1.00 0.00 75 GLU A O 1
ATOM 1170 N N . ASP A 1 76 ? 18.271 6.971 -3.045 1.00 0.00 76 ASP A N 1
ATOM 1171 C CA . ASP A 1 76 ? 19.483 6.424 -2.451 1.00 0.00 76 ASP A CA 1
ATOM 1172 C C . ASP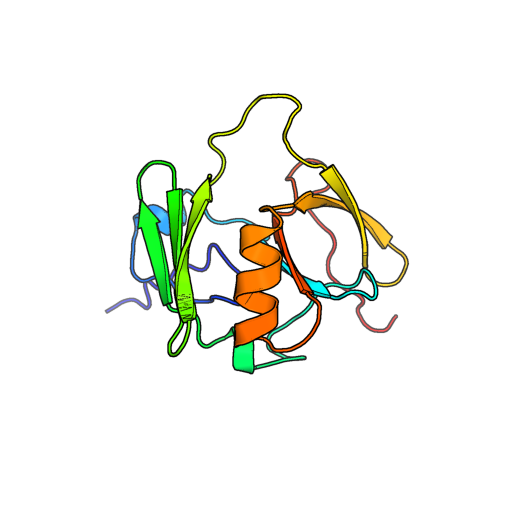 A 1 76 ? 19.490 4.904 -2.613 1.00 0.00 76 ASP A C 1
ATOM 1173 O O . ASP A 1 76 ? 18.777 4.370 -3.463 1.00 0.00 76 ASP A O 1
ATOM 1182 N N . ASP A 1 77 ? 20.285 4.204 -1.813 1.00 0.00 77 ASP A N 1
ATOM 1183 C CA . ASP A 1 77 ? 20.351 2.745 -1.912 1.00 0.00 77 ASP A CA 1
ATOM 1184 C C . ASP A 1 77 ? 19.569 2.092 -0.780 1.00 0.00 77 ASP A C 1
ATOM 1185 O O . ASP A 1 77 ? 19.419 0.869 -0.741 1.00 0.00 77 ASP A O 1
ATOM 1194 N N . ASP A 1 78 ? 19.059 2.914 0.132 1.00 0.00 78 ASP A N 1
ATOM 1195 C CA . ASP A 1 78 ? 18.237 2.417 1.237 1.00 0.00 78 ASP A CA 1
ATOM 1196 C C . ASP A 1 78 ? 16.830 2.078 0.771 1.00 0.00 78 ASP A C 1
ATOM 1197 O O . ASP A 1 78 ? 15.991 1.655 1.565 1.00 0.00 78 ASP A O 1
ATOM 1206 N N . SER A 1 79 ? 16.568 2.286 -0.512 1.00 0.00 79 SER A N 1
ATOM 1207 C CA . SER A 1 79 ? 15.306 1.885 -1.104 1.00 0.00 79 SER A CA 1
ATOM 1208 C C . SER A 1 79 ? 15.208 0.365 -1.092 1.00 0.00 79 SER A C 1
ATOM 1209 O O . SER A 1 79 ? 15.878 -0.316 -1.873 1.00 0.00 79 SER A O 1
ATOM 1217 N N . VAL A 1 80 ? 14.403 -0.159 -0.179 1.00 0.00 80 VAL A N 1
ATOM 1218 C CA . VAL A 1 80 ? 14.301 -1.595 0.022 1.00 0.00 80 VAL A CA 1
ATOM 1219 C C . VAL A 1 80 ? 13.642 -2.277 -1.169 1.00 0.00 80 VAL A C 1
ATOM 1220 O O . VAL A 1 80 ? 12.421 -2.251 -1.322 1.00 0.00 80 VAL A O 1
ATOM 1233 N N . ARG A 1 81 ? 14.467 -2.858 -2.027 1.00 0.00 81 ARG A N 1
ATOM 1234 C CA . ARG A 1 81 ? 13.976 -3.660 -3.131 1.00 0.00 81 ARG A CA 1
ATOM 1235 C C . ARG A 1 81 ? 13.741 -5.079 -2.645 1.00 0.00 81 ARG A C 1
ATOM 1236 O O . ARG A 1 81 ? 14.684 -5.835 -2.409 1.00 0.00 81 ARG A O 1
ATOM 1257 N N . TYR A 1 82 ? 12.483 -5.414 -2.467 1.00 0.00 82 TYR A N 1
ATOM 1258 C CA . TYR A 1 82 ? 12.097 -6.694 -1.916 1.00 0.00 82 TYR A CA 1
ATOM 1259 C C . TYR A 1 82 ? 11.791 -7.671 -3.044 1.00 0.00 82 TYR A C 1
ATOM 1260 O O . TYR A 1 82 ? 11.088 -7.331 -4.001 1.00 0.00 82 TYR A O 1
ATOM 1278 N N . GLN A 1 83 ? 12.341 -8.867 -2.941 1.00 0.00 83 GLN A N 1
ATOM 1279 C CA . GLN A 1 83 ? 12.102 -9.908 -3.926 1.00 0.00 83 GLN A CA 1
ATOM 1280 C C . GLN A 1 83 ? 10.759 -10.570 -3.653 1.00 0.00 83 GLN A C 1
ATOM 1281 O O . GLN A 1 83 ? 10.632 -11.376 -2.730 1.00 0.00 83 GLN A O 1
ATOM 1295 N N . MET A 1 84 ? 9.754 -10.215 -4.438 1.00 0.00 84 MET A N 1
ATOM 1296 C CA . MET A 1 84 ? 8.415 -10.732 -4.221 1.00 0.00 84 MET A CA 1
ATOM 1297 C C . MET A 1 84 ? 8.103 -11.822 -5.232 1.00 0.00 84 MET A C 1
ATOM 1298 O O . MET A 1 84 ? 8.728 -11.890 -6.294 1.00 0.00 84 MET A O 1
ATOM 1312 N N . LEU A 1 85 ? 7.129 -12.663 -4.915 1.00 0.00 85 LEU A N 1
ATOM 1313 C CA . LEU A 1 85 ? 6.810 -13.793 -5.755 1.00 0.00 85 LEU A CA 1
ATOM 1314 C C . LEU A 1 85 ? 5.310 -13.866 -5.967 1.00 0.00 85 LEU A C 1
ATOM 1315 O O . LEU A 1 85 ? 4.582 -14.518 -5.216 1.00 0.00 85 LEU A O 1
ATOM 1331 N N . VAL A 1 86 ? 4.855 -13.167 -6.978 1.00 0.00 86 VAL A N 1
ATOM 1332 C CA . VAL A 1 86 ? 3.439 -13.100 -7.278 1.00 0.00 86 VAL A CA 1
ATOM 1333 C C . VAL A 1 86 ? 3.040 -14.313 -8.104 1.00 0.00 86 VAL A C 1
ATOM 1334 O O . VAL A 1 86 ? 3.186 -14.318 -9.324 1.00 0.00 86 VAL A O 1
ATOM 1347 N N . GLY A 1 87 ? 2.578 -15.353 -7.424 1.00 0.00 87 GLY A N 1
ATOM 1348 C CA . GLY A 1 87 ? 2.302 -16.609 -8.086 1.00 0.00 87 GLY A CA 1
ATOM 1349 C C . GLY A 1 87 ? 3.578 -17.396 -8.287 1.00 0.00 87 GLY A C 1
ATOM 1350 O O . GLY A 1 87 ? 3.973 -18.182 -7.430 1.00 0.00 87 GLY A O 1
ATOM 1354 N N . GLU A 1 88 ? 4.229 -17.167 -9.414 1.00 0.00 88 GLU A N 1
ATOM 1355 C CA . GLU A 1 88 ? 5.551 -17.720 -9.659 1.00 0.00 88 GLU A CA 1
ATOM 1356 C C . GLU A 1 88 ? 6.440 -16.681 -10.332 1.00 0.00 88 GLU A C 1
ATOM 1357 O O . GLU A 1 88 ? 7.541 -16.989 -10.793 1.00 0.00 88 GLU A O 1
ATOM 1369 N N . GLN A 1 89 ? 5.970 -15.438 -10.349 1.00 0.00 89 GLN A N 1
ATOM 1370 C CA . GLN A 1 89 ? 6.695 -14.362 -10.997 1.00 0.00 89 GLN A CA 1
ATOM 1371 C C . GLN A 1 89 ? 7.525 -13.588 -9.980 1.00 0.00 89 GLN A C 1
ATOM 1372 O O . GLN A 1 89 ? 6.985 -12.923 -9.093 1.00 0.00 89 GLN A O 1
ATOM 1386 N N . THR A 1 90 ? 8.838 -13.695 -10.112 1.00 0.00 90 THR A N 1
ATOM 1387 C CA . THR A 1 90 ? 9.763 -13.009 -9.225 1.00 0.00 90 THR A CA 1
ATOM 1388 C C . THR A 1 90 ? 9.971 -11.572 -9.692 1.00 0.00 90 THR A C 1
ATOM 1389 O O . THR A 1 90 ? 10.506 -11.336 -10.778 1.00 0.00 90 THR A O 1
ATOM 1400 N N . VAL A 1 91 ? 9.532 -10.621 -8.881 1.00 0.00 91 VAL A N 1
ATOM 1401 C CA . VAL A 1 91 ? 9.571 -9.216 -9.262 1.00 0.00 91 VAL A CA 1
ATOM 1402 C C . VAL A 1 91 ? 10.066 -8.329 -8.123 1.00 0.00 91 VAL A C 1
ATOM 1403 O O . VAL A 1 91 ? 9.834 -8.616 -6.948 1.00 0.00 91 VAL A O 1
ATOM 1416 N N . ASP A 1 92 ? 10.758 -7.259 -8.494 1.00 0.00 92 ASP A N 1
ATOM 1417 C CA . ASP A 1 92 ? 11.260 -6.279 -7.536 1.00 0.00 92 ASP A CA 1
ATOM 1418 C C . ASP A 1 92 ? 10.164 -5.311 -7.111 1.00 0.00 92 ASP A C 1
ATOM 1419 O O . ASP A 1 92 ? 9.625 -4.566 -7.933 1.00 0.00 92 ASP A O 1
ATOM 1428 N N . VAL A 1 93 ? 9.834 -5.328 -5.833 1.00 0.00 93 VAL A N 1
ATOM 1429 C CA . VAL A 1 93 ? 8.907 -4.360 -5.272 1.00 0.00 93 VAL A CA 1
ATOM 1430 C C . VAL A 1 93 ? 9.609 -3.574 -4.172 1.00 0.00 93 VAL A C 1
ATOM 1431 O O . VAL A 1 93 ? 10.503 -4.095 -3.518 1.00 0.00 93 VAL A O 1
ATOM 1444 N N . VAL A 1 94 ? 9.235 -2.325 -3.981 1.00 0.00 94 VAL A N 1
ATOM 1445 C CA . VAL A 1 94 ? 9.852 -1.519 -2.938 1.00 0.00 94 VAL A CA 1
ATOM 1446 C C . VAL A 1 94 ? 9.016 -1.568 -1.667 1.00 0.00 94 VAL A C 1
ATOM 1447 O O . VAL A 1 94 ? 7.802 -1.373 -1.707 1.00 0.00 94 VAL A O 1
ATOM 1460 N N . ASP A 1 95 ? 9.671 -1.856 -0.551 1.00 0.00 95 ASP A N 1
ATOM 1461 C CA . ASP A 1 95 ? 8.994 -1.938 0.734 1.00 0.00 95 ASP A CA 1
ATOM 1462 C C . ASP A 1 95 ? 8.829 -0.550 1.333 1.00 0.00 95 ASP A C 1
ATOM 1463 O O . ASP A 1 95 ? 9.776 0.238 1.362 1.00 0.00 95 ASP A O 1
ATOM 1472 N N . GLU A 1 96 ? 7.623 -0.256 1.796 1.00 0.00 96 GLU A N 1
ATOM 1473 C CA . GLU A 1 96 ? 7.312 1.055 2.348 1.00 0.00 96 GLU A CA 1
ATOM 1474 C C . GLU A 1 96 ? 7.753 1.145 3.809 1.00 0.00 96 GLU A C 1
ATOM 1475 O O . GLU A 1 96 ? 7.682 2.208 4.432 1.00 0.00 96 GLU A O 1
ATOM 1487 N N . GLY A 1 97 ? 8.200 0.022 4.354 1.00 0.00 97 GLY A N 1
ATOM 1488 C CA . GLY A 1 97 ? 8.718 0.009 5.702 1.00 0.00 97 GLY A CA 1
ATOM 1489 C C . GLY A 1 97 ? 7.868 -0.803 6.662 1.00 0.00 97 GLY A C 1
ATOM 1490 O O . GLY A 1 97 ? 6.673 -1.013 6.430 1.00 0.00 97 GLY A O 1
ATOM 1494 N N . GLU A 1 98 ? 8.495 -1.251 7.749 1.00 0.00 98 GLU A N 1
ATOM 1495 C CA . GLU A 1 98 ? 7.810 -1.993 8.809 1.00 0.00 98 GLU A CA 1
ATOM 1496 C C . GLU A 1 98 ? 6.593 -1.228 9.326 1.00 0.00 98 GLU A C 1
ATOM 1497 O O . GLU A 1 98 ? 5.597 -1.826 9.733 1.00 0.00 98 GLU A O 1
ATOM 1509 N N . LEU A 1 99 ? 6.682 0.097 9.295 1.00 0.00 99 LEU A N 1
ATOM 1510 C CA . LEU A 1 99 ? 5.596 0.953 9.754 1.00 0.00 99 LEU A CA 1
ATOM 1511 C C . LEU A 1 99 ? 4.341 0.738 8.909 1.00 0.00 99 LEU A C 1
ATOM 1512 O O . LEU A 1 99 ? 3.225 0.737 9.429 1.00 0.00 99 LEU A O 1
ATOM 1528 N N . ALA A 1 100 ? 4.532 0.520 7.613 1.00 0.00 100 ALA A N 1
ATOM 1529 C CA . ALA A 1 100 ? 3.417 0.284 6.709 1.00 0.00 100 ALA A CA 1
ATOM 1530 C C . ALA A 1 100 ? 2.890 -1.131 6.883 1.00 0.00 100 ALA A C 1
ATOM 1531 O O . ALA A 1 100 ? 1.686 -1.379 6.779 1.00 0.00 100 ALA A O 1
ATOM 1538 N N . ALA A 1 101 ? 3.807 -2.053 7.155 1.00 0.00 101 ALA A N 1
ATOM 1539 C CA . ALA A 1 101 ? 3.454 -3.444 7.394 1.00 0.00 101 ALA A CA 1
ATOM 1540 C C . ALA A 1 101 ? 2.517 -3.563 8.587 1.00 0.00 101 ALA A C 1
ATOM 1541 O O . ALA A 1 101 ? 1.405 -4.071 8.465 1.00 0.00 101 ALA A O 1
ATOM 1548 N N . ALA A 1 102 ? 2.964 -3.064 9.732 1.00 0.00 102 ALA A N 1
ATOM 1549 C CA . ALA A 1 102 ? 2.185 -3.149 10.963 1.00 0.00 102 ALA A CA 1
ATOM 1550 C C . ALA A 1 102 ? 0.856 -2.407 10.835 1.00 0.00 102 ALA A C 1
ATOM 1551 O O . ALA A 1 102 ? -0.189 -2.908 11.263 1.00 0.00 102 ALA A O 1
ATOM 1558 N N . TRP A 1 103 ? 0.902 -1.222 10.230 1.00 0.00 103 TRP A N 1
ATOM 1559 C CA . TRP A 1 103 ? -0.288 -0.394 10.060 1.00 0.00 103 TRP A CA 1
ATOM 1560 C C . TRP A 1 103 ? -1.404 -1.173 9.368 1.00 0.00 103 TRP A C 1
ATOM 1561 O O . TRP A 1 103 ? -2.550 -1.177 9.831 1.00 0.00 103 TRP A O 1
ATOM 1582 N N . ILE A 1 104 ? -1.078 -1.858 8.278 1.00 0.00 104 ILE A N 1
ATOM 1583 C CA . ILE A 1 104 ? -2.097 -2.591 7.554 1.00 0.00 104 ILE A CA 1
ATOM 1584 C C . ILE A 1 104 ? -2.309 -3.983 8.154 1.00 0.00 104 ILE A C 1
ATOM 1585 O O . ILE A 1 104 ? -3.381 -4.556 8.026 1.00 0.00 104 ILE A O 1
ATOM 1601 N N . SER A 1 105 ? -1.316 -4.523 8.844 1.00 0.00 105 SER A N 1
ATOM 1602 C CA . SER A 1 105 ? -1.510 -5.797 9.526 1.00 0.00 105 SER A CA 1
ATOM 1603 C C . SER A 1 105 ? -2.550 -5.643 10.635 1.00 0.00 105 SER A C 1
ATOM 1604 O O . SER A 1 105 ? -3.092 -6.624 11.137 1.00 0.00 105 SER A O 1
ATOM 1612 N N . ASN A 1 106 ? -2.823 -4.398 11.009 1.00 0.00 106 ASN A N 1
ATOM 1613 C CA . ASN A 1 106 ? -3.909 -4.096 11.929 1.00 0.00 106 ASN A CA 1
ATOM 1614 C C . ASN A 1 106 ? -5.229 -3.878 11.177 1.00 0.00 106 ASN A C 1
ATOM 1615 O O . ASN A 1 106 ? -6.242 -4.491 11.506 1.00 0.00 106 ASN A O 1
ATOM 1626 N N . HIS A 1 107 ? -5.215 -3.014 10.158 1.00 0.00 107 HIS A N 1
ATOM 1627 C CA . HIS A 1 107 ? -6.437 -2.706 9.399 1.00 0.00 107 HIS A CA 1
ATOM 1628 C C . HIS A 1 107 ? -6.850 -3.871 8.493 1.00 0.00 107 HIS A C 1
ATOM 1629 O O . HIS A 1 107 ? -8.027 -4.206 8.407 1.00 0.00 107 HIS A O 1
ATOM 1644 N N . ALA A 1 108 ? -5.886 -4.458 7.795 1.00 0.00 108 ALA A N 1
ATOM 1645 C CA . ALA A 1 108 ? -6.145 -5.619 6.956 1.00 0.00 108 ALA A CA 1
ATOM 1646 C C . ALA A 1 108 ? -6.295 -6.847 7.835 1.00 0.00 108 ALA A C 1
ATOM 1647 O O . ALA A 1 108 ? -7.103 -7.733 7.557 1.00 0.00 108 ALA A O 1
ATOM 1654 N N . GLY A 1 109 ? -5.499 -6.887 8.897 1.00 0.00 109 GLY A N 1
ATOM 1655 C CA . GLY A 1 109 ? -5.664 -7.909 9.915 1.00 0.00 109 GLY A CA 1
ATOM 1656 C C . GLY A 1 109 ? -4.658 -9.033 9.788 1.00 0.00 109 GLY A C 1
ATOM 1657 O O . GLY A 1 109 ? -4.236 -9.618 10.787 1.00 0.00 109 GLY A O 1
ATOM 1661 N N . VAL A 1 110 ? -4.265 -9.331 8.564 1.00 0.00 110 VAL A N 1
ATOM 1662 C CA . VAL A 1 110 ? -3.336 -10.421 8.304 1.00 0.00 110 VAL A CA 1
ATOM 1663 C C . VAL A 1 110 ? -1.928 -9.879 8.086 1.00 0.00 110 VAL A C 1
ATOM 1664 O O . VAL A 1 110 ? -1.763 -8.697 7.782 1.00 0.00 110 VAL A O 1
ATOM 1677 N N . PRO A 1 111 ? -0.895 -10.725 8.267 1.00 0.00 111 PRO A N 1
ATOM 1678 C CA . PRO A 1 111 ? 0.503 -10.316 8.092 1.00 0.00 111 PRO A CA 1
ATOM 1679 C C . PRO A 1 111 ? 0.800 -9.882 6.657 1.00 0.00 111 PRO A C 1
ATOM 1680 O O . PRO A 1 111 ? 1.113 -10.703 5.791 1.00 0.00 111 PRO A O 1
ATOM 1691 N N . CYS A 1 112 ? 0.636 -8.596 6.401 1.00 0.00 112 CYS A N 1
ATOM 1692 C CA . CYS A 1 112 ? 0.874 -8.037 5.085 1.00 0.00 112 CYS A CA 1
ATOM 1693 C C . CYS A 1 112 ? 1.667 -6.745 5.197 1.00 0.00 112 CYS A C 1
ATOM 1694 O O . CYS A 1 112 ? 1.773 -6.166 6.279 1.00 0.00 112 CYS A O 1
ATOM 1702 N N . ARG A 1 113 ? 2.220 -6.295 4.083 1.00 0.00 113 ARG A N 1
ATOM 1703 C CA . ARG A 1 113 ? 2.917 -5.022 4.046 1.00 0.00 113 ARG A CA 1
ATOM 1704 C C . ARG A 1 113 ? 2.613 -4.289 2.750 1.00 0.00 113 ARG A C 1
ATOM 1705 O O . ARG A 1 113 ? 2.449 -4.913 1.698 1.00 0.00 113 ARG A O 1
ATOM 1726 N N . ILE A 1 114 ? 2.500 -2.973 2.840 1.00 0.00 114 ILE A N 1
ATOM 1727 C CA . ILE A 1 114 ? 2.289 -2.144 1.666 1.00 0.00 114 ILE A CA 1
ATOM 1728 C C . ILE A 1 114 ? 3.582 -2.068 0.867 1.00 0.00 114 ILE A C 1
ATOM 1729 O O . ILE A 1 114 ? 4.649 -1.835 1.434 1.00 0.00 114 ILE A O 1
ATOM 1745 N N . LEU A 1 115 ? 3.487 -2.286 -0.436 1.00 0.00 115 LEU A N 1
ATOM 1746 C CA . LEU A 1 115 ? 4.660 -2.318 -1.290 1.00 0.00 115 LEU A CA 1
ATOM 1747 C C . LEU A 1 115 ? 4.417 -1.516 -2.563 1.00 0.00 115 LEU A C 1
ATOM 1748 O O . LEU A 1 115 ? 3.332 -1.561 -3.149 1.00 0.00 115 LEU A O 1
ATOM 1764 N N . LYS A 1 116 ? 5.429 -0.781 -2.980 1.00 0.00 116 LYS A N 1
ATOM 1765 C CA . LYS A 1 116 ? 5.349 0.021 -4.186 1.00 0.00 116 LYS A CA 1
ATOM 1766 C C . LYS A 1 116 ? 6.201 -0.598 -5.290 1.00 0.00 116 LYS A C 1
ATOM 1767 O O . LYS A 1 116 ? 7.429 -0.627 -5.198 1.00 0.00 116 LYS A O 1
ATOM 1786 N N . VAL A 1 117 ? 5.539 -1.122 -6.316 1.00 0.00 117 VAL A N 1
ATOM 1787 C CA . VAL A 1 117 ? 6.230 -1.739 -7.445 1.00 0.00 117 VAL A CA 1
ATOM 1788 C C . VAL A 1 117 ? 7.082 -0.709 -8.181 1.00 0.00 117 VAL A C 1
ATOM 1789 O O . VAL A 1 117 ? 6.621 0.397 -8.476 1.00 0.00 117 VAL A O 1
ATOM 1802 N N . HIS A 1 118 ? 8.324 -1.073 -8.470 1.00 0.00 118 HIS A N 1
ATOM 1803 C CA . HIS A 1 118 ? 9.247 -0.156 -9.119 1.00 0.00 118 HIS A CA 1
ATOM 1804 C C . HIS A 1 118 ? 9.087 -0.238 -10.641 1.00 0.00 118 HIS A C 1
ATOM 1805 O O . HIS A 1 118 ? 8.912 -1.325 -11.195 1.00 0.00 118 HIS A O 1
ATOM 1820 N N . PRO A 1 119 ? 9.133 0.919 -11.334 1.00 0.00 119 PRO A N 1
ATOM 1821 C CA . PRO A 1 119 ? 8.847 1.010 -12.779 1.00 0.00 119 PRO A CA 1
ATOM 1822 C C . PRO A 1 119 ? 9.889 0.337 -13.677 1.00 0.00 119 PRO A C 1
ATOM 1823 O O . PRO A 1 119 ? 9.735 0.323 -14.899 1.00 0.00 119 PRO A O 1
ATOM 1834 N N . ASP A 1 120 ? 10.945 -0.211 -13.089 1.00 0.00 120 ASP A N 1
ATOM 1835 C CA . ASP A 1 120 ? 11.927 -0.962 -13.867 1.00 0.00 120 ASP A CA 1
ATOM 1836 C C . ASP A 1 120 ? 11.338 -2.293 -14.313 1.00 0.00 120 ASP A C 1
ATOM 1837 O O . ASP A 1 120 ? 11.381 -2.639 -15.493 1.00 0.00 120 ASP A O 1
ATOM 1846 N N . MET A 1 121 ? 10.792 -3.035 -13.365 1.00 0.00 121 MET A N 1
ATOM 1847 C CA . MET A 1 121 ? 10.017 -4.224 -13.683 1.00 0.00 121 MET A CA 1
ATOM 1848 C C . MET A 1 121 ? 8.672 -3.796 -14.251 1.00 0.00 121 MET A C 1
ATOM 1849 O O . MET A 1 121 ? 8.211 -4.330 -15.262 1.00 0.00 121 MET A O 1
ATOM 1863 N N . ALA A 1 122 ? 8.071 -2.808 -13.583 1.00 0.00 122 ALA A N 1
ATOM 1864 C CA . ALA A 1 122 ? 6.827 -2.175 -14.017 1.00 0.00 122 ALA A CA 1
ATOM 1865 C C . ALA A 1 122 ? 5.629 -3.118 -13.945 1.00 0.00 122 ALA A C 1
ATOM 1866 O O . ALA A 1 122 ? 4.826 -3.035 -13.016 1.00 0.00 122 ALA A O 1
ATOM 1873 N N . GLU A 1 123 ? 5.510 -4.009 -14.917 1.00 0.00 123 GLU A N 1
ATOM 1874 C CA . GLU A 1 123 ? 4.333 -4.852 -15.031 1.00 0.00 123 GLU A CA 1
ATOM 1875 C C . GLU A 1 123 ? 4.517 -6.171 -14.295 1.00 0.00 123 GLU A C 1
ATOM 1876 O O . GLU A 1 123 ? 5.592 -6.771 -14.314 1.00 0.00 123 GLU A O 1
ATOM 1888 N N . VAL A 1 124 ? 3.457 -6.604 -13.632 1.00 0.00 124 VAL A N 1
ATOM 1889 C CA . VAL A 1 124 ? 3.438 -7.894 -12.954 1.00 0.00 124 VAL A CA 1
ATOM 1890 C C . VAL A 1 124 ? 2.138 -8.633 -13.277 1.00 0.00 124 VAL A C 1
ATOM 1891 O O . VAL A 1 124 ? 2.100 -9.863 -13.297 1.00 0.00 124 VAL A O 1
ATOM 1904 N N . ARG A 1 125 ? 1.077 -7.857 -13.514 1.00 0.00 125 ARG A N 1
ATOM 1905 C CA . ARG A 1 125 ? -0.206 -8.362 -14.031 1.00 0.00 125 ARG A CA 1
ATOM 1906 C C . ARG A 1 125 ? -1.064 -9.044 -12.960 1.00 0.00 125 ARG A C 1
ATOM 1907 O O . ARG A 1 125 ? -2.283 -8.880 -12.966 1.00 0.00 125 ARG A O 1
ATOM 1928 N N . TRP A 1 126 ? -0.419 -9.784 -12.054 1.00 0.00 126 TRP A N 1
ATOM 1929 C CA . TRP A 1 126 ? -1.105 -10.610 -11.046 1.00 0.00 126 TRP A CA 1
ATOM 1930 C C . TRP A 1 126 ? -1.611 -11.900 -11.710 1.00 0.00 126 TRP A C 1
ATOM 1931 O O . TRP A 1 126 ? -2.097 -11.868 -12.840 1.00 0.00 126 TRP A O 1
ATOM 1952 N N . PRO A 1 127 ? -1.470 -13.058 -11.028 1.00 0.00 127 PRO A N 1
ATOM 1953 C CA . PRO A 1 127 ? -1.814 -14.380 -11.586 1.00 0.00 127 PRO A CA 1
ATOM 1954 C C . PRO A 1 127 ? -3.244 -14.464 -12.108 1.00 0.00 127 PRO A C 1
ATOM 1955 O O . PRO A 1 127 ? -4.197 -14.325 -11.349 1.00 0.00 127 PRO A O 1
ATOM 1966 N N . SER A 1 128 ? -3.395 -14.736 -13.395 1.00 0.00 128 SER A N 1
ATOM 1967 C CA . SER A 1 128 ? -4.717 -14.891 -13.992 1.00 0.00 128 SER A CA 1
ATOM 1968 C C . SER A 1 128 ? -5.277 -16.278 -13.676 1.00 0.00 128 SER A C 1
ATOM 1969 O O . SER A 1 128 ? -6.141 -16.793 -14.391 1.00 0.00 128 SER A O 1
ATOM 1977 N N . LEU A 1 129 ? -4.778 -16.859 -12.585 1.00 0.00 129 LEU A N 1
ATOM 1978 C CA . LEU A 1 129 ? -5.083 -18.234 -12.204 1.00 0.00 129 LEU A CA 1
ATOM 1979 C C . LEU A 1 129 ? -4.676 -19.175 -13.330 1.00 0.00 129 LEU A C 1
ATOM 1980 O O . LEU A 1 129 ? -5.301 -20.211 -13.565 1.00 0.00 129 LEU A O 1
ATOM 1996 N N . GLU A 1 130 ? -3.602 -18.798 -14.009 1.00 0.00 130 GLU A N 1
ATOM 1997 C CA . GLU A 1 130 ? -3.098 -19.535 -15.150 1.00 0.00 130 GLU A CA 1
ATOM 1998 C C . GLU A 1 130 ? -1.973 -20.471 -14.717 1.00 0.00 130 GLU A C 1
ATOM 1999 O O . GLU A 1 130 ? -2.164 -21.701 -14.805 1.00 0.00 130 GLU A O 1
ATOM 2011 N N . MET A 1 1 ? -13.190 6.545 -18.871 1.00 0.00 1 MET A N 2
ATOM 2012 C CA . MET A 1 1 ? -13.208 7.498 -17.739 1.00 0.00 1 MET A CA 2
ATOM 2013 C C . MET A 1 1 ? -14.632 7.668 -17.224 1.00 0.00 1 MET A C 2
ATOM 2014 O O . MET A 1 1 ? -15.593 7.476 -17.968 1.00 0.00 1 MET A O 2
ATOM 2030 N N . SER A 1 2 ? -14.761 8.013 -15.953 1.00 0.00 2 SER A N 2
ATOM 2031 C CA . SER A 1 2 ? -16.066 8.231 -15.353 1.00 0.00 2 SER A CA 2
ATOM 2032 C C . SER A 1 2 ? -16.104 9.545 -14.574 1.00 0.00 2 SER A C 2
ATOM 2033 O O . SER A 1 2 ? -17.108 10.257 -14.594 1.00 0.00 2 SER A O 2
ATOM 2041 N N . THR A 1 3 ? -15.013 9.871 -13.892 1.00 0.00 3 THR A N 2
ATOM 2042 C CA . THR A 1 3 ? -14.961 11.097 -13.107 1.00 0.00 3 THR A CA 2
ATOM 2043 C C . THR A 1 3 ? -13.562 11.718 -13.114 1.00 0.00 3 THR A C 2
ATOM 2044 O O . THR A 1 3 ? -13.336 12.757 -12.491 1.00 0.00 3 THR A O 2
ATOM 2055 N N . THR A 1 4 ? -12.632 11.076 -13.822 1.00 0.00 4 THR A N 2
ATOM 2056 C CA . THR A 1 4 ? -11.267 11.584 -13.964 1.00 0.00 4 THR A CA 2
ATOM 2057 C C . THR A 1 4 ? -10.545 11.625 -12.607 1.00 0.00 4 THR A C 2
ATOM 2058 O O . THR A 1 4 ? -9.660 12.448 -12.368 1.00 0.00 4 THR A O 2
ATOM 2069 N N . ALA A 1 5 ? -10.917 10.708 -11.724 1.00 0.00 5 ALA A N 2
ATOM 2070 C CA . ALA A 1 5 ? -10.254 10.589 -10.433 1.00 0.00 5 ALA A CA 2
ATOM 2071 C C . ALA A 1 5 ? -8.935 9.850 -10.602 1.00 0.00 5 ALA A C 2
ATOM 2072 O O . ALA A 1 5 ? -8.827 8.938 -11.428 1.00 0.00 5 ALA A O 2
ATOM 2079 N N . TYR A 1 6 ? -7.935 10.240 -9.829 1.00 0.00 6 TYR A N 2
ATOM 2080 C CA . TYR A 1 6 ? -6.613 9.656 -9.954 1.00 0.00 6 TYR A CA 2
ATOM 2081 C C . TYR A 1 6 ? -6.461 8.516 -8.963 1.00 0.00 6 TYR A C 2
ATOM 2082 O O . TYR A 1 6 ? -6.839 8.645 -7.808 1.00 0.00 6 TYR A O 2
ATOM 2100 N N . GLN A 1 7 ? -5.926 7.400 -9.420 1.00 0.00 7 GLN A N 2
ATOM 2101 C CA . GLN A 1 7 ? -5.800 6.218 -8.580 1.00 0.00 7 GLN A CA 2
ATOM 2102 C C . GLN A 1 7 ? -4.324 5.927 -8.319 1.00 0.00 7 GLN A C 2
ATOM 2103 O O . GLN A 1 7 ? -3.666 5.264 -9.120 1.00 0.00 7 GLN A O 2
ATOM 2117 N N . PRO A 1 8 ? -3.775 6.469 -7.220 1.00 0.00 8 PRO A N 2
ATOM 2118 C CA . PRO A 1 8 ? -2.377 6.272 -6.852 1.00 0.00 8 PRO A CA 2
ATOM 2119 C C . PRO A 1 8 ? -2.121 4.954 -6.124 1.00 0.00 8 PRO A C 2
ATOM 2120 O O . PRO A 1 8 ? -1.270 4.162 -6.547 1.00 0.00 8 PRO A O 2
ATOM 2131 N N . ILE A 1 9 ? -2.850 4.743 -5.022 1.00 0.00 9 ILE A N 2
ATOM 2132 C CA . ILE A 1 9 ? -2.638 3.587 -4.151 1.00 0.00 9 ILE A CA 2
ATOM 2133 C C . ILE A 1 9 ? -3.865 2.667 -4.169 1.00 0.00 9 ILE A C 2
ATOM 2134 O O . ILE A 1 9 ? -4.994 3.124 -3.999 1.00 0.00 9 ILE A O 2
ATOM 2150 N N . ALA A 1 10 ? -3.621 1.371 -4.341 1.00 0.00 10 ALA A N 2
ATOM 2151 C CA . ALA A 1 10 ? -4.679 0.386 -4.583 1.00 0.00 10 ALA A CA 2
ATOM 2152 C C . ALA A 1 10 ? -5.707 0.284 -3.455 1.00 0.00 10 ALA A C 2
ATOM 2153 O O . ALA A 1 10 ? -6.911 0.395 -3.699 1.00 0.00 10 ALA A O 2
ATOM 2160 N N . GLU A 1 11 ? -5.239 0.037 -2.235 1.00 0.00 11 GLU A N 2
ATOM 2161 C CA . GLU A 1 11 ? -6.134 -0.263 -1.116 1.00 0.00 11 GLU A CA 2
ATOM 2162 C C . GLU A 1 11 ? -7.069 0.912 -0.812 1.00 0.00 11 GLU A C 2
ATOM 2163 O O . GLU A 1 11 ? -8.289 0.733 -0.717 1.00 0.00 11 GLU A O 2
ATOM 2175 N N . CYS A 1 12 ? -6.512 2.109 -0.695 1.00 0.00 12 CYS A N 2
ATOM 2176 C CA . CYS A 1 12 ? -7.305 3.287 -0.398 1.00 0.00 12 CYS A CA 2
ATOM 2177 C C . CYS A 1 12 ? -8.108 3.720 -1.623 1.00 0.00 12 CYS A C 2
ATOM 2178 O O . CYS A 1 12 ? -9.245 4.183 -1.501 1.00 0.00 12 CYS A O 2
ATOM 2186 N N . GLY A 1 13 ? -7.523 3.560 -2.800 1.00 0.00 13 GLY A N 2
ATOM 2187 C CA . GLY A 1 13 ? -8.264 3.752 -4.030 1.00 0.00 13 GLY A CA 2
ATOM 2188 C C . GLY A 1 13 ? -8.010 5.088 -4.694 1.00 0.00 13 GLY A C 2
ATOM 2189 O O . GLY A 1 13 ? -6.887 5.590 -4.704 1.00 0.00 13 GLY A O 2
ATOM 2193 N N . ALA A 1 14 ? -9.072 5.676 -5.231 1.00 0.00 14 ALA A N 2
ATOM 2194 C CA . ALA A 1 14 ? -8.955 6.875 -6.044 1.00 0.00 14 ALA A CA 2
ATOM 2195 C C . ALA A 1 14 ? -8.924 8.134 -5.187 1.00 0.00 14 ALA A C 2
ATOM 2196 O O . ALA A 1 14 ? -9.462 8.168 -4.081 1.00 0.00 14 ALA A O 2
ATOM 2203 N N . THR A 1 15 ? -8.275 9.156 -5.709 1.00 0.00 15 THR A N 2
ATOM 2204 C CA . THR A 1 15 ? -8.128 10.421 -5.018 1.00 0.00 15 THR A CA 2
ATOM 2205 C C . THR A 1 15 ? -8.420 11.579 -5.968 1.00 0.00 15 THR A C 2
ATOM 2206 O O . THR A 1 15 ? -7.948 11.585 -7.108 1.00 0.00 15 THR A O 2
ATOM 2217 N N . THR A 1 16 ? -9.201 12.552 -5.519 1.00 0.00 16 THR A N 2
ATOM 2218 C CA . THR A 1 16 ? -9.460 13.726 -6.328 1.00 0.00 16 THR A CA 2
ATOM 2219 C C . THR A 1 16 ? -8.493 14.855 -5.977 1.00 0.00 16 THR A C 2
ATOM 2220 O O . THR A 1 16 ? -8.881 15.887 -5.431 1.00 0.00 16 THR A O 2
ATOM 2231 N N . GLN A 1 17 ? -7.221 14.630 -6.275 1.00 0.00 17 GLN A N 2
ATOM 2232 C CA . GLN A 1 17 ? -6.187 15.628 -6.042 1.00 0.00 17 GLN A CA 2
ATOM 2233 C C . GLN A 1 17 ? -5.309 15.731 -7.278 1.00 0.00 17 GLN A C 2
ATOM 2234 O O . GLN A 1 17 ? -4.809 14.721 -7.772 1.00 0.00 17 GLN A O 2
ATOM 2248 N N . SER A 1 18 ? -5.123 16.946 -7.765 1.00 0.00 18 SER A N 2
ATOM 2249 C CA . SER A 1 18 ? -4.398 17.185 -9.008 1.00 0.00 18 SER A CA 2
ATOM 2250 C C . SER A 1 18 ? -2.981 16.607 -8.973 1.00 0.00 18 SER A C 2
ATOM 2251 O O . SER A 1 18 ? -2.469 16.142 -9.992 1.00 0.00 18 SER A O 2
ATOM 2259 N N . GLU A 1 19 ? -2.358 16.609 -7.802 1.00 0.00 19 GLU A N 2
ATOM 2260 C CA . GLU A 1 19 ? -0.975 16.155 -7.684 1.00 0.00 19 GLU A CA 2
ATOM 2261 C C . GLU A 1 19 ? -0.875 14.632 -7.648 1.00 0.00 19 GLU A C 2
ATOM 2262 O O . GLU A 1 19 ? 0.193 14.070 -7.878 1.00 0.00 19 GLU A O 2
ATOM 2274 N N . ALA A 1 20 ? -1.994 13.964 -7.393 1.00 0.00 20 ALA A N 2
ATOM 2275 C CA . ALA A 1 20 ? -2.000 12.510 -7.259 1.00 0.00 20 ALA A CA 2
ATOM 2276 C C . ALA A 1 20 ? -1.644 11.828 -8.578 1.00 0.00 20 ALA A C 2
ATOM 2277 O O . ALA A 1 20 ? -1.177 10.691 -8.594 1.00 0.00 20 ALA A O 2
ATOM 2284 N N . ALA A 1 21 ? -1.847 12.542 -9.681 1.00 0.00 21 ALA A N 2
ATOM 2285 C CA . ALA A 1 21 ? -1.563 12.010 -11.010 1.00 0.00 21 ALA A CA 2
ATOM 2286 C C . ALA A 1 21 ? -0.072 11.760 -11.204 1.00 0.00 21 ALA A C 2
ATOM 2287 O O . ALA A 1 21 ? 0.326 10.913 -12.004 1.00 0.00 21 ALA A O 2
ATOM 2294 N N . ALA A 1 22 ? 0.748 12.492 -10.464 1.00 0.00 22 ALA A N 2
ATOM 2295 C CA . ALA A 1 22 ? 2.192 12.391 -10.605 1.00 0.00 22 ALA A CA 2
ATOM 2296 C C . ALA A 1 22 ? 2.789 11.456 -9.561 1.00 0.00 22 ALA A C 2
ATOM 2297 O O . ALA A 1 22 ? 4.003 11.246 -9.522 1.00 0.00 22 ALA A O 2
ATOM 2304 N N . TYR A 1 23 ? 1.937 10.892 -8.717 1.00 0.00 23 TYR A N 2
ATOM 2305 C CA . TYR A 1 23 ? 2.392 9.999 -7.657 1.00 0.00 23 TYR A CA 2
ATOM 2306 C C . TYR A 1 23 ? 1.600 8.700 -7.671 1.00 0.00 23 TYR A C 2
ATOM 2307 O O . TYR A 1 23 ? 1.546 7.984 -6.671 1.00 0.00 23 TYR A O 2
ATOM 2325 N N . GLN A 1 24 ? 0.991 8.396 -8.807 1.00 0.00 24 GLN A N 2
ATOM 2326 C CA . GLN A 1 24 ? 0.221 7.171 -8.939 1.00 0.00 24 GLN A CA 2
ATOM 2327 C C . GLN A 1 24 ? 1.106 6.048 -9.457 1.00 0.00 24 GLN A C 2
ATOM 2328 O O . GLN A 1 24 ? 2.060 6.299 -10.197 1.00 0.00 24 GLN A O 2
ATOM 2342 N N . LYS A 1 25 ? 0.776 4.816 -9.082 1.00 0.00 25 LYS A N 2
ATOM 2343 C CA . LYS A 1 25 ? 1.553 3.638 -9.469 1.00 0.00 25 LYS A CA 2
ATOM 2344 C C . LYS A 1 25 ? 0.696 2.404 -9.260 1.00 0.00 25 LYS A C 2
ATOM 2345 O O . LYS A 1 25 ? -0.452 2.507 -8.837 1.00 0.00 25 LYS A O 2
ATOM 2364 N N . ARG A 1 26 ? 1.245 1.236 -9.553 1.00 0.00 26 ARG A N 2
ATOM 2365 C CA . ARG A 1 26 ? 0.631 0.005 -9.092 1.00 0.00 26 ARG A CA 2
ATOM 2366 C C . ARG A 1 26 ? 1.075 -0.239 -7.660 1.00 0.00 26 ARG A C 2
ATOM 2367 O O . ARG A 1 26 ? 1.832 -1.163 -7.356 1.00 0.00 26 ARG A O 2
ATOM 2388 N N . TRP A 1 27 ? 0.635 0.670 -6.808 1.00 0.00 27 TRP A N 2
ATOM 2389 C CA . TRP A 1 27 ? 0.952 0.673 -5.396 1.00 0.00 27 TRP A CA 2
ATOM 2390 C C . TRP A 1 27 ? -0.093 -0.164 -4.681 1.00 0.00 27 TRP A C 2
ATOM 2391 O O . TRP A 1 27 ? -1.252 -0.133 -5.080 1.00 0.00 27 TRP A O 2
ATOM 2412 N N . LEU A 1 28 ? 0.284 -0.886 -3.632 1.00 0.00 28 LEU A N 2
ATOM 2413 C CA . LEU A 1 28 ? -0.663 -1.781 -2.974 1.00 0.00 28 LEU A CA 2
ATOM 2414 C C . LEU A 1 28 ? -0.057 -2.475 -1.766 1.00 0.00 28 LEU A C 2
ATOM 2415 O O . LEU A 1 28 ? 1.090 -2.231 -1.391 1.00 0.00 28 LEU A O 2
ATOM 2431 N N . VAL A 1 29 ? -0.853 -3.342 -1.163 1.00 0.00 29 VAL A N 2
ATOM 2432 C CA . VAL A 1 29 ? -0.411 -4.157 -0.050 1.00 0.00 29 VAL A CA 2
ATOM 2433 C C . VAL A 1 29 ? -0.215 -5.590 -0.531 1.00 0.00 29 VAL A C 2
ATOM 2434 O O . VAL A 1 29 ? -0.971 -6.071 -1.369 1.00 0.00 29 VAL A O 2
ATOM 2447 N N . ALA A 1 30 ? 0.803 -6.256 -0.023 1.00 0.00 30 ALA A N 2
ATOM 2448 C CA . ALA A 1 30 ? 1.047 -7.650 -0.359 1.00 0.00 30 ALA A CA 2
ATOM 2449 C C . ALA A 1 30 ? 1.117 -8.481 0.910 1.00 0.00 30 ALA A C 2
ATOM 2450 O O . ALA A 1 30 ? 1.417 -7.956 1.977 1.00 0.00 30 ALA A O 2
ATOM 2457 N N . ASN A 1 31 ? 0.832 -9.769 0.806 1.00 0.00 31 ASN A N 2
ATOM 2458 C CA . ASN A 1 31 ? 0.858 -10.636 1.979 1.00 0.00 31 ASN A CA 2
ATOM 2459 C C . ASN A 1 31 ? 2.161 -11.428 2.038 1.00 0.00 31 ASN A C 2
ATOM 2460 O O . ASN A 1 31 ? 2.844 -11.577 1.023 1.00 0.00 31 ASN A O 2
ATOM 2471 N N . ASP A 1 32 ? 2.485 -11.933 3.231 1.00 0.00 32 ASP A N 2
ATOM 2472 C CA . ASP A 1 32 ? 3.744 -12.656 3.496 1.00 0.00 32 ASP A CA 2
ATOM 2473 C C . ASP A 1 32 ? 4.073 -13.691 2.416 1.00 0.00 32 ASP A C 2
ATOM 2474 O O . ASP A 1 32 ? 5.237 -13.892 2.078 1.00 0.00 32 ASP A O 2
ATOM 2483 N N . ALA A 1 33 ? 3.040 -14.323 1.862 1.00 0.00 33 ALA A N 2
ATOM 2484 C CA . ALA A 1 33 ? 3.210 -15.368 0.849 1.00 0.00 33 ALA A CA 2
ATOM 2485 C C . ALA A 1 33 ? 3.896 -14.855 -0.423 1.00 0.00 33 ALA A C 2
ATOM 2486 O O . ALA A 1 33 ? 4.219 -15.636 -1.313 1.00 0.00 33 ALA A O 2
ATOM 2493 N N . GLY A 1 34 ? 4.106 -13.547 -0.508 1.00 0.00 34 GLY A N 2
ATOM 2494 C CA . GLY A 1 34 ? 4.718 -12.967 -1.687 1.00 0.00 34 GLY A CA 2
ATOM 2495 C C . GLY A 1 34 ? 3.685 -12.609 -2.732 1.00 0.00 34 GLY A C 2
ATOM 2496 O O . GLY A 1 34 ? 4.021 -12.208 -3.842 1.00 0.00 34 GLY A O 2
ATOM 2500 N N . GLN A 1 35 ? 2.428 -12.737 -2.353 1.00 0.00 35 GLN A N 2
ATOM 2501 C CA . GLN A 1 35 ? 1.315 -12.524 -3.262 1.00 0.00 35 GLN A CA 2
ATOM 2502 C C . GLN A 1 35 ? 0.714 -11.137 -3.057 1.00 0.00 35 GLN A C 2
ATOM 2503 O O . GLN A 1 35 ? 0.605 -10.664 -1.925 1.00 0.00 35 GLN A O 2
ATOM 2517 N N . TRP A 1 36 ? 0.349 -10.489 -4.153 1.00 0.00 36 TRP A N 2
ATOM 2518 C CA . TRP A 1 36 ? -0.337 -9.203 -4.093 1.00 0.00 36 TRP A CA 2
ATOM 2519 C C . TRP A 1 36 ? -1.676 -9.342 -3.376 1.00 0.00 36 TRP A C 2
ATOM 2520 O O . TRP A 1 36 ? -2.482 -10.215 -3.713 1.00 0.00 36 TRP A O 2
ATOM 2541 N N . LEU A 1 37 ? -1.917 -8.489 -2.394 1.00 0.00 37 LEU A N 2
ATOM 2542 C CA . LEU A 1 37 ? -3.184 -8.496 -1.683 1.00 0.00 37 LEU A CA 2
ATOM 2543 C C . LEU A 1 37 ? -4.145 -7.553 -2.389 1.00 0.00 37 LEU A C 2
ATOM 2544 O O . LEU A 1 37 ? -3.734 -6.521 -2.917 1.00 0.00 37 LEU A O 2
ATOM 2560 N N . ASN A 1 38 ? -5.420 -7.897 -2.409 1.00 0.00 38 ASN A N 2
ATOM 2561 C CA . ASN A 1 38 ? -6.372 -7.154 -3.218 1.00 0.00 38 ASN A CA 2
ATOM 2562 C C . ASN A 1 38 ? -7.662 -6.910 -2.462 1.00 0.00 38 ASN A C 2
ATOM 2563 O O . ASN A 1 38 ? -7.913 -7.538 -1.436 1.00 0.00 38 ASN A O 2
ATOM 2574 N N . ARG A 1 39 ? -8.488 -6.028 -3.006 1.00 0.00 39 ARG A N 2
ATOM 2575 C CA . ARG A 1 39 ? -9.819 -5.769 -2.473 1.00 0.00 39 ARG A CA 2
ATOM 2576 C C . ARG A 1 39 ? -10.705 -6.991 -2.673 1.00 0.00 39 ARG A C 2
ATOM 2577 O O . ARG A 1 39 ? -11.716 -7.165 -1.998 1.00 0.00 39 ARG A O 2
ATOM 2598 N N . ASP A 1 40 ? -10.307 -7.828 -3.619 1.00 0.00 40 ASP A N 2
ATOM 2599 C CA . ASP A 1 40 ? -11.023 -9.067 -3.907 1.00 0.00 40 ASP A CA 2
ATOM 2600 C C . ASP A 1 40 ? -10.689 -10.111 -2.853 1.00 0.00 40 ASP A C 2
ATOM 2601 O O . ASP A 1 40 ? -11.476 -11.018 -2.580 1.00 0.00 40 ASP A O 2
ATOM 2610 N N . LEU A 1 41 ? -9.511 -9.969 -2.260 1.00 0.00 41 LEU A N 2
ATOM 2611 C CA . LEU A 1 41 ? -9.067 -10.865 -1.205 1.00 0.00 41 LEU A CA 2
ATOM 2612 C C . LEU A 1 41 ? -9.495 -10.307 0.139 1.00 0.00 41 LEU A C 2
ATOM 2613 O O . LEU A 1 41 ? -10.105 -10.999 0.955 1.00 0.00 41 LEU A O 2
ATOM 2629 N N . CYS A 1 42 ? -9.168 -9.046 0.356 1.00 0.00 42 CYS A N 2
ATOM 2630 C CA . CYS A 1 42 ? -9.535 -8.360 1.584 1.00 0.00 42 CYS A CA 2
ATOM 2631 C C . CYS A 1 42 ? -10.352 -7.106 1.277 1.00 0.00 42 CYS A C 2
ATOM 2632 O O . CYS A 1 42 ? -9.794 -6.044 0.996 1.00 0.00 42 CYS A O 2
ATOM 2640 N N . PRO A 1 43 ? -11.690 -7.230 1.290 1.00 0.00 43 PRO A N 2
ATOM 2641 C CA . PRO A 1 43 ? -12.601 -6.098 1.070 1.00 0.00 43 PRO A CA 2
ATOM 2642 C C . PRO A 1 43 ? -12.413 -4.989 2.102 1.00 0.00 43 PRO A C 2
ATOM 2643 O O . PRO A 1 43 ? -12.609 -3.814 1.803 1.00 0.00 43 PRO A O 2
ATOM 2654 N N . ARG A 1 44 ? -12.006 -5.364 3.314 1.00 0.00 44 ARG A N 2
ATOM 2655 C CA . ARG A 1 44 ? -11.786 -4.388 4.383 1.00 0.00 44 ARG A CA 2
ATOM 2656 C C . ARG A 1 44 ? -10.570 -3.512 4.088 1.00 0.00 44 ARG A C 2
ATOM 2657 O O . ARG A 1 44 ? -10.359 -2.485 4.732 1.00 0.00 44 ARG A O 2
ATOM 2678 N N . LEU A 1 45 ? -9.770 -3.920 3.117 1.00 0.00 45 LEU A N 2
ATOM 2679 C CA . LEU A 1 45 ? -8.582 -3.167 2.747 1.00 0.00 45 LEU A CA 2
ATOM 2680 C C . LEU A 1 45 ? -8.966 -1.989 1.869 1.00 0.00 45 LEU A C 2
ATOM 2681 O O . LEU A 1 45 ? -8.208 -1.035 1.732 1.00 0.00 45 LEU A O 2
ATOM 2697 N N . ALA A 1 46 ? -10.155 -2.058 1.286 1.00 0.00 46 ALA A N 2
ATOM 2698 C CA . ALA A 1 46 ? -10.727 -0.921 0.583 1.00 0.00 46 ALA A CA 2
ATOM 2699 C C . ALA A 1 46 ? -11.062 0.187 1.573 1.00 0.00 46 ALA A C 2
ATOM 2700 O O . ALA A 1 46 ? -11.247 1.346 1.195 1.00 0.00 46 ALA A O 2
ATOM 2707 N N . GLU A 1 47 ? -11.123 -0.182 2.852 1.00 0.00 47 GLU A N 2
ATOM 2708 C CA . GLU A 1 47 ? -11.375 0.772 3.921 1.00 0.00 47 GLU A CA 2
ATOM 2709 C C . GLU A 1 47 ? -10.081 1.473 4.325 1.00 0.00 47 GLU A C 2
ATOM 2710 O O . GLU A 1 47 ? -9.618 1.350 5.457 1.00 0.00 47 GLU A O 2
ATOM 2722 N N . VAL A 1 48 ? -9.463 2.137 3.367 1.00 0.00 48 VAL A N 2
ATOM 2723 C CA . VAL A 1 48 ? -8.362 3.050 3.639 1.00 0.00 48 VAL A CA 2
ATOM 2724 C C . VAL A 1 48 ? -8.638 4.388 2.952 1.00 0.00 48 VAL A C 2
ATOM 2725 O O . VAL A 1 48 ? -9.150 4.416 1.836 1.00 0.00 48 VAL A O 2
ATOM 2738 N N . SER A 1 49 ? -8.341 5.488 3.624 1.00 0.00 49 SER A N 2
ATOM 2739 C CA . SER A 1 49 ? -8.555 6.809 3.053 1.00 0.00 49 SER A CA 2
ATOM 2740 C C . SER A 1 49 ? -7.230 7.439 2.633 1.00 0.00 49 SER A C 2
ATOM 2741 O O . SER A 1 49 ? -6.212 7.276 3.312 1.00 0.00 49 SER A O 2
ATOM 2749 N N . VAL A 1 50 ? -7.251 8.151 1.512 1.00 0.00 50 VAL A N 2
ATOM 2750 C CA . VAL A 1 50 ? -6.034 8.707 0.933 1.00 0.00 50 VAL A CA 2
ATOM 2751 C C . VAL A 1 50 ? -5.829 10.163 1.333 1.00 0.00 50 VAL A C 2
ATOM 2752 O O . VAL A 1 50 ? -6.786 10.930 1.452 1.00 0.00 50 VAL A O 2
ATOM 2765 N N . GLU A 1 51 ? -4.575 10.529 1.546 1.00 0.00 51 GLU A N 2
ATOM 2766 C CA . GLU A 1 51 ? -4.182 11.922 1.666 1.00 0.00 51 GLU A CA 2
ATOM 2767 C C . GLU A 1 51 ? -2.786 12.097 1.092 1.00 0.00 51 GLU A C 2
ATOM 2768 O O . GLU A 1 51 ? -1.905 11.274 1.326 1.00 0.00 51 GLU A O 2
ATOM 2780 N N . LEU A 1 52 ? -2.588 13.158 0.342 1.00 0.00 52 LEU A N 2
ATOM 2781 C CA . LEU A 1 52 ? -1.271 13.467 -0.192 1.00 0.00 52 LEU A CA 2
ATOM 2782 C C . LEU A 1 52 ? -0.798 14.818 0.321 1.00 0.00 52 LEU A C 2
ATOM 2783 O O . LEU A 1 52 ? -1.491 15.826 0.179 1.00 0.00 52 LEU A O 2
ATOM 2799 N N . ARG A 1 53 ? 0.379 14.823 0.921 1.00 0.00 53 ARG A N 2
ATOM 2800 C CA . ARG A 1 53 ? 1.002 16.037 1.421 1.00 0.00 53 ARG A CA 2
ATOM 2801 C C . ARG A 1 53 ? 2.132 16.431 0.490 1.00 0.00 53 ARG A C 2
ATOM 2802 O O . ARG A 1 53 ? 2.458 15.690 -0.439 1.00 0.00 53 ARG A O 2
ATOM 2823 N N . MET A 1 54 ? 2.748 17.570 0.754 1.00 0.00 54 MET A N 2
ATOM 2824 C CA . MET A 1 54 ? 3.890 18.001 -0.034 1.00 0.00 54 MET A CA 2
ATOM 2825 C C . MET A 1 54 ? 5.079 17.079 0.229 1.00 0.00 54 MET A C 2
ATOM 2826 O O . MET A 1 54 ? 5.830 17.271 1.184 1.00 0.00 54 MET A O 2
ATOM 2840 N N . GLY A 1 55 ? 5.199 16.043 -0.592 1.00 0.00 55 GLY A N 2
ATOM 2841 C CA . GLY A 1 55 ? 6.302 15.114 -0.469 1.00 0.00 55 GLY A CA 2
ATOM 2842 C C . GLY A 1 55 ? 5.965 13.896 0.372 1.00 0.00 55 GLY A C 2
ATOM 2843 O O . GLY A 1 55 ? 6.805 13.010 0.543 1.00 0.00 55 GLY A O 2
ATOM 2847 N N . TYR A 1 56 ? 4.739 13.823 0.889 1.00 0.00 56 TYR A N 2
ATOM 2848 C CA . TYR A 1 56 ? 4.363 12.709 1.754 1.00 0.00 56 TYR A CA 2
ATOM 2849 C C . TYR A 1 56 ? 2.985 12.158 1.420 1.00 0.00 56 TYR A C 2
ATOM 2850 O O . TYR A 1 56 ? 2.099 12.878 0.976 1.00 0.00 56 TYR A O 2
ATOM 2868 N N . LEU A 1 57 ? 2.833 10.868 1.635 1.00 0.00 57 LEU A N 2
ATOM 2869 C CA . LEU A 1 57 ? 1.576 10.172 1.452 1.00 0.00 57 LEU A CA 2
ATOM 2870 C C . LEU A 1 57 ? 1.021 9.779 2.813 1.00 0.00 57 LEU A C 2
ATOM 2871 O O . LEU A 1 57 ? 1.654 9.030 3.553 1.00 0.00 57 LEU A O 2
ATOM 2887 N N . VAL A 1 58 ? -0.148 10.294 3.143 1.00 0.00 58 VAL A N 2
ATOM 2888 C CA . VAL A 1 58 ? -0.758 10.024 4.432 1.00 0.00 58 VAL A CA 2
ATOM 2889 C C . VAL A 1 58 ? -1.965 9.115 4.270 1.00 0.00 58 VAL A C 2
ATOM 2890 O O . VAL A 1 58 ? -2.983 9.502 3.696 1.00 0.00 58 VAL A O 2
ATOM 2903 N N . LEU A 1 59 ? -1.827 7.899 4.754 1.00 0.00 59 LEU A N 2
ATOM 2904 C CA . LEU A 1 59 ? -2.916 6.942 4.736 1.00 0.00 59 LEU A CA 2
ATOM 2905 C C . LEU A 1 59 ? -3.627 6.939 6.082 1.00 0.00 59 LEU A C 2
ATOM 2906 O O . LEU A 1 59 ? -2.986 6.995 7.123 1.00 0.00 59 LEU A O 2
ATOM 2922 N N . LYS A 1 60 ? -4.947 6.902 6.052 1.00 0.00 60 LYS A N 2
ATOM 2923 C CA . LYS A 1 60 ? -5.755 6.909 7.270 1.00 0.00 60 LYS A CA 2
ATOM 2924 C C . LYS A 1 60 ? -6.745 5.760 7.180 1.00 0.00 60 LYS A C 2
ATOM 2925 O O . LYS A 1 60 ? -7.409 5.612 6.154 1.00 0.00 60 LYS A O 2
ATOM 2944 N N . ALA A 1 61 ? -6.857 4.925 8.209 1.00 0.00 61 ALA A N 2
ATOM 2945 C CA . ALA A 1 61 ? -7.709 3.748 8.063 1.00 0.00 61 ALA A CA 2
ATOM 2946 C C . ALA A 1 61 ? -8.813 3.685 9.105 1.00 0.00 61 ALA A C 2
ATOM 2947 O O . ALA A 1 61 ? -8.584 3.926 10.274 1.00 0.00 61 ALA A O 2
ATOM 2954 N N . PRO A 1 62 ? -10.046 3.390 8.679 1.00 0.00 62 PRO A N 2
ATOM 2955 C CA . PRO A 1 62 ? -11.121 3.028 9.596 1.00 0.00 62 PRO A CA 2
ATOM 2956 C C . PRO A 1 62 ? -10.647 2.005 10.625 1.00 0.00 62 PRO A C 2
ATOM 2957 O O . PRO A 1 62 ? -10.390 0.844 10.291 1.00 0.00 62 PRO A O 2
ATOM 2968 N N . GLY A 1 63 ? -10.474 2.455 11.859 1.00 0.00 63 GLY A N 2
ATOM 2969 C CA . GLY A 1 63 ? -10.022 1.571 12.914 1.00 0.00 63 GLY A CA 2
ATOM 2970 C C . GLY A 1 63 ? -8.533 1.693 13.192 1.00 0.00 63 GLY A C 2
ATOM 2971 O O . GLY A 1 63 ? -8.042 1.156 14.184 1.00 0.00 63 GLY A O 2
ATOM 2975 N N . MET A 1 64 ? -7.812 2.400 12.324 1.00 0.00 64 MET A N 2
ATOM 2976 C CA . MET A 1 64 ? -6.367 2.566 12.477 1.00 0.00 64 MET A CA 2
ATOM 2977 C C . MET A 1 64 ? -5.938 4.006 12.214 1.00 0.00 64 MET A C 2
ATOM 2978 O O . MET A 1 64 ? -6.597 4.758 11.494 1.00 0.00 64 MET A O 2
ATOM 2992 N N . LEU A 1 65 ? -4.800 4.366 12.774 1.00 0.00 65 LEU A N 2
ATOM 2993 C CA . LEU A 1 65 ? -4.306 5.732 12.715 1.00 0.00 65 LEU A CA 2
ATOM 2994 C C . LEU A 1 65 ? -3.910 6.133 11.291 1.00 0.00 65 LEU A C 2
ATOM 2995 O O . LEU A 1 65 ? -4.282 5.480 10.299 1.00 0.00 65 LEU A O 2
ATOM 3011 N N . ARG A 1 66 ? -3.187 7.240 11.203 1.00 0.00 66 ARG A N 2
ATOM 3012 C CA . ARG A 1 66 ? -2.608 7.685 9.951 1.00 0.00 66 ARG A CA 2
ATOM 3013 C C . ARG A 1 66 ? -1.230 7.066 9.752 1.00 0.00 66 ARG A C 2
ATOM 3014 O O . ARG A 1 66 ? -0.666 6.463 10.669 1.00 0.00 66 ARG A O 2
ATOM 3035 N N . LEU A 1 67 ? -0.703 7.221 8.553 1.00 0.00 67 LEU A N 2
ATOM 3036 C CA . LEU A 1 67 ? 0.591 6.673 8.198 1.00 0.00 67 LEU A CA 2
ATOM 3037 C C . LEU A 1 67 ? 1.279 7.587 7.192 1.00 0.00 67 LEU A C 2
ATOM 3038 O O . LEU A 1 67 ? 0.825 7.716 6.055 1.00 0.00 67 LEU A O 2
ATOM 3054 N N . ASP A 1 68 ? 2.353 8.238 7.624 1.00 0.00 68 ASP A N 2
ATOM 3055 C CA . ASP A 1 68 ? 3.076 9.180 6.773 1.00 0.00 68 ASP A CA 2
ATOM 3056 C C . ASP A 1 68 ? 4.208 8.475 6.034 1.00 0.00 68 ASP A C 2
ATOM 3057 O O . ASP A 1 68 ? 5.274 8.225 6.600 1.00 0.00 68 ASP A O 2
ATOM 3066 N N . ILE A 1 69 ? 3.962 8.141 4.780 1.00 0.00 69 ILE A N 2
ATOM 3067 C CA . ILE A 1 69 ? 4.963 7.508 3.935 1.00 0.00 69 ILE A CA 2
ATOM 3068 C C . ILE A 1 69 ? 5.486 8.523 2.928 1.00 0.00 69 ILE A C 2
ATOM 3069 O O . ILE A 1 69 ? 4.714 9.320 2.417 1.00 0.00 69 ILE A O 2
ATOM 3085 N N . PRO A 1 70 ? 6.799 8.552 2.660 1.00 0.00 70 PRO A N 2
ATOM 3086 C CA . PRO A 1 70 ? 7.358 9.371 1.579 1.00 0.00 70 PRO A CA 2
ATOM 3087 C C . PRO A 1 70 ? 6.605 9.198 0.268 1.00 0.00 70 PRO A C 2
ATOM 3088 O O . PRO A 1 70 ? 6.221 8.084 -0.089 1.00 0.00 70 PRO A O 2
ATOM 3099 N N . LEU A 1 71 ? 6.390 10.294 -0.446 1.00 0.00 71 LEU A N 2
ATOM 3100 C CA . LEU A 1 71 ? 5.712 10.217 -1.726 1.00 0.00 71 LEU A CA 2
ATOM 3101 C C . LEU A 1 71 ? 6.587 9.569 -2.777 1.00 0.00 71 LEU A C 2
ATOM 3102 O O . LEU A 1 71 ? 7.439 10.213 -3.395 1.00 0.00 71 LEU A O 2
ATOM 3118 N N . ASP A 1 72 ? 6.388 8.269 -2.901 1.00 0.00 72 ASP A N 2
ATOM 3119 C CA . ASP A 1 72 ? 7.006 7.447 -3.942 1.00 0.00 72 ASP A CA 2
ATOM 3120 C C . ASP A 1 72 ? 8.472 7.206 -3.608 1.00 0.00 72 ASP A C 2
ATOM 3121 O O . ASP A 1 72 ? 9.348 7.988 -3.982 1.00 0.00 72 ASP A O 2
ATOM 3130 N N . VAL A 1 73 ? 8.723 6.140 -2.852 1.00 0.00 73 VAL A N 2
ATOM 3131 C CA . VAL A 1 73 ? 10.074 5.805 -2.423 1.00 0.00 73 VAL A CA 2
ATOM 3132 C C . VAL A 1 73 ? 10.943 5.427 -3.617 1.00 0.00 73 VAL A C 2
ATOM 3133 O O . VAL A 1 73 ? 10.622 4.504 -4.370 1.00 0.00 73 VAL A O 2
ATOM 3146 N N . ILE A 1 74 ? 12.032 6.163 -3.780 1.00 0.00 74 ILE A N 2
ATOM 3147 C CA . ILE A 1 74 ? 12.949 5.974 -4.895 1.00 0.00 74 ILE A CA 2
ATOM 3148 C C . ILE A 1 74 ? 13.924 4.826 -4.594 1.00 0.00 74 ILE A C 2
ATOM 3149 O O . ILE A 1 74 ? 13.813 4.164 -3.564 1.00 0.00 74 ILE A O 2
ATOM 3165 N N . GLU A 1 75 ? 14.882 4.623 -5.487 1.00 0.00 75 GLU A N 2
ATOM 3166 C CA . GLU A 1 75 ? 15.878 3.553 -5.389 1.00 0.00 75 GLU A CA 2
ATOM 3167 C C . GLU A 1 75 ? 16.917 3.857 -4.307 1.00 0.00 75 GLU A C 2
ATOM 3168 O O . GLU A 1 75 ? 18.076 3.444 -4.405 1.00 0.00 75 GLU A O 2
ATOM 3180 N N . ASP A 1 76 ? 16.495 4.585 -3.290 1.00 0.00 76 ASP A N 2
ATOM 3181 C CA . ASP A 1 76 ? 17.365 4.955 -2.178 1.00 0.00 76 ASP A CA 2
ATOM 3182 C C . ASP A 1 76 ? 17.850 3.723 -1.428 1.00 0.00 76 ASP A C 2
ATOM 3183 O O . ASP A 1 76 ? 17.177 2.697 -1.391 1.00 0.00 76 ASP A O 2
ATOM 3192 N N . ASP A 1 77 ? 19.007 3.851 -0.810 1.00 0.00 77 ASP A N 2
ATOM 3193 C CA . ASP A 1 77 ? 19.693 2.716 -0.192 1.00 0.00 77 ASP A CA 2
ATOM 3194 C C . ASP A 1 77 ? 18.895 2.129 0.976 1.00 0.00 77 ASP A C 2
ATOM 3195 O O . ASP A 1 77 ? 19.036 0.947 1.303 1.00 0.00 77 ASP A O 2
ATOM 3204 N N . ASP A 1 78 ? 18.050 2.949 1.590 1.00 0.00 78 ASP A N 2
ATOM 3205 C CA . ASP A 1 78 ? 17.251 2.508 2.730 1.00 0.00 78 ASP A CA 2
ATOM 3206 C C . ASP A 1 78 ? 16.068 1.660 2.287 1.00 0.00 78 ASP A C 2
ATOM 3207 O O . ASP A 1 78 ? 15.547 0.865 3.070 1.00 0.00 78 ASP A O 2
ATOM 3216 N N . SER A 1 79 ? 15.650 1.818 1.034 1.00 0.00 79 SER A N 2
ATOM 3217 C CA . SER A 1 79 ? 14.500 1.083 0.525 1.00 0.00 79 SER A CA 2
ATOM 3218 C C . SER A 1 79 ? 14.825 -0.403 0.445 1.00 0.00 79 SER A C 2
ATOM 3219 O O . SER A 1 79 ? 15.940 -0.790 0.088 1.00 0.00 79 SER A O 2
ATOM 3227 N N . VAL A 1 80 ? 13.868 -1.234 0.809 1.00 0.00 80 VAL A N 2
ATOM 3228 C CA . VAL A 1 80 ? 14.058 -2.671 0.762 1.00 0.00 80 VAL A CA 2
ATOM 3229 C C . VAL A 1 80 ? 13.426 -3.253 -0.498 1.00 0.00 80 VAL A C 2
ATOM 3230 O O . VAL A 1 80 ? 12.209 -3.219 -0.656 1.00 0.00 80 VAL A O 2
ATOM 3243 N N . ARG A 1 81 ? 14.251 -3.760 -1.403 1.00 0.00 81 ARG A N 2
ATOM 3244 C CA . ARG A 1 81 ? 13.736 -4.404 -2.599 1.00 0.00 81 ARG A CA 2
ATOM 3245 C C . ARG A 1 81 ? 13.244 -5.805 -2.259 1.00 0.00 81 ARG A C 2
ATOM 3246 O O . ARG A 1 81 ? 14.025 -6.750 -2.127 1.00 0.00 81 ARG A O 2
ATOM 3267 N N . TYR A 1 82 ? 11.940 -5.904 -2.089 1.00 0.00 82 TYR A N 2
ATOM 3268 C CA . TYR A 1 82 ? 11.290 -7.127 -1.662 1.00 0.00 82 TYR A CA 2
ATOM 3269 C C . TYR A 1 82 ? 10.999 -8.001 -2.875 1.00 0.00 82 TYR A C 2
ATOM 3270 O O . TYR A 1 82 ? 10.389 -7.547 -3.842 1.00 0.00 82 TYR A O 2
ATOM 3288 N N . GLN A 1 83 ? 11.444 -9.245 -2.830 1.00 0.00 83 GLN A N 2
ATOM 3289 C CA . GLN A 1 83 ? 11.186 -10.171 -3.918 1.00 0.00 83 GLN A CA 2
ATOM 3290 C C . GLN A 1 83 ? 9.750 -10.662 -3.846 1.00 0.00 83 GLN A C 2
ATOM 3291 O O . GLN A 1 83 ? 9.374 -11.379 -2.919 1.00 0.00 83 GLN A O 2
ATOM 3305 N N . MET A 1 84 ? 8.955 -10.259 -4.820 1.00 0.00 84 MET A N 2
ATOM 3306 C CA . MET A 1 84 ? 7.540 -10.577 -4.838 1.00 0.00 84 MET A CA 2
ATOM 3307 C C . MET A 1 84 ? 7.291 -11.766 -5.752 1.00 0.00 84 MET A C 2
ATOM 3308 O O . MET A 1 84 ? 7.967 -11.933 -6.771 1.00 0.00 84 MET A O 2
ATOM 3322 N N . LEU A 1 85 ? 6.326 -12.589 -5.394 1.00 0.00 85 LEU A N 2
ATOM 3323 C CA . LEU A 1 85 ? 6.010 -13.766 -6.173 1.00 0.00 85 LEU A CA 2
ATOM 3324 C C . LEU A 1 85 ? 4.528 -13.764 -6.518 1.00 0.00 85 LEU A C 2
ATOM 3325 O O . LEU A 1 85 ? 3.719 -14.435 -5.880 1.00 0.00 85 LEU A O 2
ATOM 3341 N N . VAL A 1 86 ? 4.178 -12.982 -7.516 1.00 0.00 86 VAL A N 2
ATOM 3342 C CA . VAL A 1 86 ? 2.781 -12.784 -7.876 1.00 0.00 86 VAL A CA 2
ATOM 3343 C C . VAL A 1 86 ? 2.319 -13.882 -8.825 1.00 0.00 86 VAL A C 2
ATOM 3344 O O . VAL A 1 86 ? 2.564 -13.810 -10.025 1.00 0.00 86 VAL A O 2
ATOM 3357 N N . GLY A 1 87 ? 1.677 -14.909 -8.282 1.00 0.00 87 GLY A N 2
ATOM 3358 C CA . GLY A 1 87 ? 1.292 -16.043 -9.099 1.00 0.00 87 GLY A CA 2
ATOM 3359 C C . GLY A 1 87 ? 2.514 -16.823 -9.523 1.00 0.00 87 GLY A C 2
ATOM 3360 O O . GLY A 1 87 ? 2.561 -17.387 -10.619 1.00 0.00 87 GLY A O 2
ATOM 3364 N N . GLU A 1 88 ? 3.514 -16.810 -8.638 1.00 0.00 88 GLU A N 2
ATOM 3365 C CA . GLU A 1 88 ? 4.815 -17.428 -8.877 1.00 0.00 88 GLU A CA 2
ATOM 3366 C C . GLU A 1 88 ? 5.602 -16.669 -9.942 1.00 0.00 88 GLU A C 2
ATOM 3367 O O . GLU A 1 88 ? 6.568 -17.185 -10.500 1.00 0.00 88 GLU A O 2
ATOM 3379 N N . GLN A 1 89 ? 5.200 -15.430 -10.196 1.00 0.00 89 GLN A N 2
ATOM 3380 C CA . GLN A 1 89 ? 5.942 -14.554 -11.084 1.00 0.00 89 GLN A CA 2
ATOM 3381 C C . GLN A 1 89 ? 6.921 -13.721 -10.263 1.00 0.00 89 GLN A C 2
ATOM 3382 O O . GLN A 1 89 ? 6.516 -12.825 -9.516 1.00 0.00 89 GLN A O 2
ATOM 3396 N N . THR A 1 90 ? 8.201 -14.048 -10.388 1.00 0.00 90 THR A N 2
ATOM 3397 C CA . THR A 1 90 ? 9.237 -13.456 -9.556 1.00 0.00 90 THR A CA 2
ATOM 3398 C C . THR A 1 90 ? 9.621 -12.060 -10.033 1.00 0.00 90 THR A C 2
ATOM 3399 O O . THR A 1 90 ? 10.384 -11.901 -10.986 1.00 0.00 90 THR A O 2
ATOM 3410 N N . VAL A 1 91 ? 9.077 -11.056 -9.364 1.00 0.00 91 VAL A N 2
ATOM 3411 C CA . VAL A 1 91 ? 9.396 -9.665 -9.653 1.00 0.00 91 VAL A CA 2
ATOM 3412 C C . VAL A 1 91 ? 9.700 -8.927 -8.355 1.00 0.00 91 VAL A C 2
ATOM 3413 O O . VAL A 1 91 ? 9.078 -9.195 -7.331 1.00 0.00 91 VAL A O 2
ATOM 3426 N N . ASP A 1 92 ? 10.661 -8.020 -8.382 1.00 0.00 92 ASP A N 2
ATOM 3427 C CA . ASP A 1 92 ? 11.031 -7.292 -7.176 1.00 0.00 92 ASP A CA 2
ATOM 3428 C C . ASP A 1 92 ? 10.242 -5.997 -7.066 1.00 0.00 92 ASP A C 2
ATOM 3429 O O . ASP A 1 92 ? 9.980 -5.324 -8.062 1.00 0.00 92 ASP A O 2
ATOM 3438 N N . VAL A 1 93 ? 9.834 -5.680 -5.848 1.00 0.00 93 VAL A N 2
ATOM 3439 C CA . VAL A 1 93 ? 9.083 -4.467 -5.565 1.00 0.00 93 VAL A CA 2
ATOM 3440 C C . VAL A 1 93 ? 9.707 -3.742 -4.382 1.00 0.00 93 VAL A C 2
ATOM 3441 O O . VAL A 1 93 ? 10.364 -4.358 -3.550 1.00 0.00 93 VAL A O 2
ATOM 3454 N N . VAL A 1 94 ? 9.528 -2.435 -4.315 1.00 0.00 94 VAL A N 2
ATOM 3455 C CA . VAL A 1 94 ? 10.149 -1.646 -3.265 1.00 0.00 94 VAL A CA 2
ATOM 3456 C C . VAL A 1 94 ? 9.256 -1.568 -2.032 1.00 0.00 94 VAL A C 2
ATOM 3457 O O . VAL A 1 94 ? 8.049 -1.341 -2.138 1.00 0.00 94 VAL A O 2
ATOM 3470 N N . ASP A 1 95 ? 9.858 -1.805 -0.873 1.00 0.00 95 ASP A N 2
ATOM 3471 C CA . ASP A 1 95 ? 9.168 -1.679 0.405 1.00 0.00 95 ASP A CA 2
ATOM 3472 C C . ASP A 1 95 ? 9.053 -0.206 0.772 1.00 0.00 95 ASP A C 2
ATOM 3473 O O . ASP A 1 95 ? 10.056 0.512 0.788 1.00 0.00 95 ASP A O 2
ATOM 3482 N N . GLU A 1 96 ? 7.843 0.242 1.067 1.00 0.00 96 GLU A N 2
ATOM 3483 C CA . GLU A 1 96 ? 7.606 1.650 1.335 1.00 0.00 96 GLU A CA 2
ATOM 3484 C C . GLU A 1 96 ? 7.707 1.956 2.830 1.00 0.00 96 GLU A C 2
ATOM 3485 O O . GLU A 1 96 ? 7.590 3.114 3.239 1.00 0.00 96 GLU A O 2
ATOM 3497 N N . GLY A 1 97 ? 7.921 0.930 3.651 1.00 0.00 97 GLY A N 2
ATOM 3498 C CA . GLY A 1 97 ? 8.089 1.169 5.067 1.00 0.00 97 GLY A CA 2
ATOM 3499 C C . GLY A 1 97 ? 7.719 -0.008 5.953 1.00 0.00 97 GLY A C 2
ATOM 3500 O O . GLY A 1 97 ? 6.630 -0.582 5.837 1.00 0.00 97 GLY A O 2
ATOM 3504 N N . GLU A 1 98 ? 8.632 -0.345 6.856 1.00 0.00 98 GLU A N 2
ATOM 3505 C CA . GLU A 1 98 ? 8.373 -1.319 7.910 1.00 0.00 98 GLU A CA 2
ATOM 3506 C C . GLU A 1 98 ? 7.175 -0.882 8.746 1.00 0.00 98 GLU A C 2
ATOM 3507 O O . GLU A 1 98 ? 6.372 -1.704 9.193 1.00 0.00 98 GLU A O 2
ATOM 3519 N N . LEU A 1 99 ? 7.059 0.427 8.948 1.00 0.00 99 LEU A N 2
ATOM 3520 C CA . LEU A 1 99 ? 5.944 0.999 9.688 1.00 0.00 99 LEU A CA 2
ATOM 3521 C C . LEU A 1 99 ? 4.632 0.741 8.957 1.00 0.00 99 LEU A C 2
ATOM 3522 O O . LEU A 1 99 ? 3.601 0.497 9.580 1.00 0.00 99 LEU A O 2
ATOM 3538 N N . ALA A 1 100 ? 4.687 0.773 7.631 1.00 0.00 100 ALA A N 2
ATOM 3539 C CA . ALA A 1 100 ? 3.513 0.526 6.806 1.00 0.00 100 ALA A CA 2
ATOM 3540 C C . ALA A 1 100 ? 3.037 -0.914 6.972 1.00 0.00 100 ALA A C 2
ATOM 3541 O O . ALA A 1 100 ? 1.833 -1.184 6.998 1.00 0.00 100 ALA A O 2
ATOM 3548 N N . ALA A 1 101 ? 3.993 -1.831 7.093 1.00 0.00 101 ALA A N 2
ATOM 3549 C CA . ALA A 1 101 ? 3.682 -3.236 7.329 1.00 0.00 101 ALA A CA 2
ATOM 3550 C C . ALA A 1 101 ? 2.933 -3.410 8.651 1.00 0.00 101 ALA A C 2
ATOM 3551 O O . ALA A 1 101 ? 1.902 -4.081 8.711 1.00 0.00 101 ALA A O 2
ATOM 3558 N N . ALA A 1 102 ? 3.447 -2.784 9.704 1.00 0.00 102 ALA A N 2
ATOM 3559 C CA . ALA A 1 102 ? 2.820 -2.859 11.022 1.00 0.00 102 ALA A CA 2
ATOM 3560 C C . ALA A 1 102 ? 1.432 -2.216 11.006 1.00 0.00 102 ALA A C 2
ATOM 3561 O O . ALA A 1 102 ? 0.454 -2.797 11.497 1.00 0.00 102 ALA A O 2
ATOM 3568 N N . TRP A 1 103 ? 1.357 -1.030 10.416 1.00 0.00 103 TRP A N 2
ATOM 3569 C CA . TRP A 1 103 ? 0.110 -0.278 10.318 1.00 0.00 103 TRP A CA 2
ATOM 3570 C C . TRP A 1 103 ? -1.013 -1.139 9.739 1.00 0.00 103 TRP A C 2
ATOM 3571 O O . TRP A 1 103 ? -2.131 -1.155 10.263 1.00 0.00 103 TRP A O 2
ATOM 3592 N N . ILE A 1 104 ? -0.717 -1.882 8.682 1.00 0.00 104 ILE A N 2
ATOM 3593 C CA . ILE A 1 104 ? -1.745 -2.679 8.041 1.00 0.00 104 ILE A CA 2
ATOM 3594 C C . ILE A 1 104 ? -1.883 -4.056 8.697 1.00 0.00 104 ILE A C 2
ATOM 3595 O O . ILE A 1 104 ? -2.937 -4.673 8.623 1.00 0.00 104 ILE A O 2
ATOM 3611 N N . SER A 1 105 ? -0.844 -4.540 9.370 1.00 0.00 105 SER A N 2
ATOM 3612 C CA . SER A 1 105 ? -0.974 -5.801 10.089 1.00 0.00 105 SER A CA 2
ATOM 3613 C C . SER A 1 105 ? -1.986 -5.635 11.220 1.00 0.00 105 SER A C 2
ATOM 3614 O O . SER A 1 105 ? -2.501 -6.609 11.758 1.00 0.00 105 SER A O 2
ATOM 3622 N N . ASN A 1 106 ? -2.251 -4.382 11.574 1.00 0.00 106 ASN A N 2
ATOM 3623 C CA . ASN A 1 106 ? -3.328 -4.055 12.495 1.00 0.00 106 ASN A CA 2
ATOM 3624 C C . ASN A 1 106 ? -4.683 -4.005 11.775 1.00 0.00 106 ASN A C 2
ATOM 3625 O O . ASN A 1 106 ? -5.603 -4.736 12.133 1.00 0.00 106 ASN A O 2
ATOM 3636 N N . HIS A 1 107 ? -4.802 -3.152 10.755 1.00 0.00 107 HIS A N 2
ATOM 3637 C CA . HIS A 1 107 ? -6.078 -2.981 10.040 1.00 0.00 107 HIS A CA 2
ATOM 3638 C C . HIS A 1 107 ? -6.446 -4.222 9.221 1.00 0.00 107 HIS A C 2
ATOM 3639 O O . HIS A 1 107 ? -7.594 -4.661 9.233 1.00 0.00 107 HIS A O 2
ATOM 3654 N N . ALA A 1 108 ? -5.483 -4.766 8.493 1.00 0.00 108 ALA A N 2
ATOM 3655 C CA . ALA A 1 108 ? -5.704 -5.985 7.729 1.00 0.00 108 ALA A CA 2
ATOM 3656 C C . ALA A 1 108 ? -5.755 -7.167 8.678 1.00 0.00 108 ALA A C 2
ATOM 3657 O O . ALA A 1 108 ? -6.595 -8.053 8.546 1.00 0.00 108 ALA A O 2
ATOM 3664 N N . GLY A 1 109 ? -4.843 -7.168 9.638 1.00 0.00 109 GLY A N 2
ATOM 3665 C CA . GLY A 1 109 ? -4.863 -8.183 10.676 1.00 0.00 109 GLY A CA 2
ATOM 3666 C C . GLY A 1 109 ? -3.926 -9.331 10.383 1.00 0.00 109 GLY A C 2
ATOM 3667 O O . GLY A 1 109 ? -3.379 -9.955 11.294 1.00 0.00 109 GLY A O 2
ATOM 3671 N N . VAL A 1 110 ? -3.736 -9.607 9.107 1.00 0.00 110 VAL A N 2
ATOM 3672 C CA . VAL A 1 110 ? -2.873 -10.690 8.673 1.00 0.00 110 VAL A CA 2
ATOM 3673 C C . VAL A 1 110 ? -1.512 -10.139 8.256 1.00 0.00 110 VAL A C 2
ATOM 3674 O O . VAL A 1 110 ? -1.371 -8.930 8.059 1.00 0.00 110 VAL A O 2
ATOM 3687 N N . PRO A 1 111 ? -0.484 -11.004 8.151 1.00 0.00 111 PRO A N 2
ATOM 3688 C CA . PRO A 1 111 ? 0.859 -10.586 7.738 1.00 0.00 111 PRO A CA 2
ATOM 3689 C C . PRO A 1 111 ? 0.866 -9.970 6.343 1.00 0.00 111 PRO A C 2
ATOM 3690 O O . PRO A 1 111 ? 0.876 -10.679 5.332 1.00 0.00 111 PRO A O 2
ATOM 3701 N N . CYS A 1 112 ? 0.818 -8.646 6.299 1.00 0.00 112 CYS A N 2
ATOM 3702 C CA . CYS A 1 112 ? 0.803 -7.919 5.045 1.00 0.00 112 CYS A CA 2
ATOM 3703 C C . CYS A 1 112 ? 1.784 -6.756 5.085 1.00 0.00 112 CYS A C 2
ATOM 3704 O O . CYS A 1 112 ? 2.159 -6.281 6.159 1.00 0.00 112 CYS A O 2
ATOM 3712 N N . ARG A 1 113 ? 2.191 -6.309 3.910 1.00 0.00 113 ARG A N 2
ATOM 3713 C CA . ARG A 1 113 ? 3.185 -5.262 3.780 1.00 0.00 113 ARG A CA 2
ATOM 3714 C C . ARG A 1 113 ? 2.843 -4.357 2.602 1.00 0.00 113 ARG A C 2
ATOM 3715 O O . ARG A 1 113 ? 2.525 -4.844 1.519 1.00 0.00 113 ARG A O 2
ATOM 3736 N N . ILE A 1 114 ? 2.895 -3.049 2.814 1.00 0.00 114 ILE A N 2
ATOM 3737 C CA . ILE A 1 114 ? 2.622 -2.096 1.744 1.00 0.00 114 ILE A CA 2
ATOM 3738 C C . ILE A 1 114 ? 3.854 -1.944 0.861 1.00 0.00 114 ILE A C 2
ATOM 3739 O O . ILE A 1 114 ? 4.927 -1.573 1.337 1.00 0.00 114 ILE A O 2
ATOM 3755 N N . LEU A 1 115 ? 3.694 -2.245 -0.420 1.00 0.00 115 LEU A N 2
ATOM 3756 C CA . LEU A 1 115 ? 4.810 -2.264 -1.352 1.00 0.00 115 LEU A CA 2
ATOM 3757 C C . LEU A 1 115 ? 4.470 -1.486 -2.617 1.00 0.00 115 LEU A C 2
ATOM 3758 O O . LEU A 1 115 ? 3.298 -1.319 -2.964 1.00 0.00 115 LEU A O 2
ATOM 3774 N N . LYS A 1 116 ? 5.496 -1.009 -3.303 1.00 0.00 116 LYS A N 2
ATOM 3775 C CA . LYS A 1 116 ? 5.309 -0.290 -4.552 1.00 0.00 116 LYS A CA 2
ATOM 3776 C C . LYS A 1 116 ? 6.059 -0.991 -5.679 1.00 0.00 116 LYS A C 2
ATOM 3777 O O . LYS A 1 116 ? 7.180 -1.463 -5.483 1.00 0.00 116 LYS A O 2
ATOM 3796 N N . VAL A 1 117 ? 5.425 -1.073 -6.846 1.00 0.00 117 VAL A N 2
ATOM 3797 C CA . VAL A 1 117 ? 6.054 -1.645 -8.033 1.00 0.00 117 VAL A CA 2
ATOM 3798 C C . VAL A 1 117 ? 7.413 -0.987 -8.296 1.00 0.00 117 VAL A C 2
ATOM 3799 O O . VAL A 1 117 ? 7.556 0.234 -8.192 1.00 0.00 117 VAL A O 2
ATOM 3812 N N . HIS A 1 118 ? 8.412 -1.806 -8.598 1.00 0.00 118 HIS A N 2
ATOM 3813 C CA . HIS A 1 118 ? 9.764 -1.317 -8.827 1.00 0.00 118 HIS A CA 2
ATOM 3814 C C . HIS A 1 118 ? 9.834 -0.603 -10.173 1.00 0.00 118 HIS A C 2
ATOM 3815 O O . HIS A 1 118 ? 9.589 -1.214 -11.203 1.00 0.00 118 HIS A O 2
ATOM 3830 N N . PRO A 1 119 ? 10.188 0.697 -10.172 1.00 0.00 119 PRO A N 2
ATOM 3831 C CA . PRO A 1 119 ? 10.174 1.548 -11.376 1.00 0.00 119 PRO A CA 2
ATOM 3832 C C . PRO A 1 119 ? 10.937 0.951 -12.560 1.00 0.00 119 PRO A C 2
ATOM 3833 O O . PRO A 1 119 ? 10.658 1.280 -13.713 1.00 0.00 119 PRO A O 2
ATOM 3844 N N . ASP A 1 120 ? 11.897 0.077 -12.269 1.00 0.00 120 ASP A N 2
ATOM 3845 C CA . ASP A 1 120 ? 12.671 -0.597 -13.310 1.00 0.00 120 ASP A CA 2
ATOM 3846 C C . ASP A 1 120 ? 11.757 -1.393 -14.230 1.00 0.00 120 ASP A C 2
ATOM 3847 O O . ASP A 1 120 ? 11.934 -1.406 -15.448 1.00 0.00 120 ASP A O 2
ATOM 3856 N N . MET A 1 121 ? 10.763 -2.033 -13.642 1.00 0.00 121 MET A N 2
ATOM 3857 C CA . MET A 1 121 ? 9.815 -2.831 -14.397 1.00 0.00 121 MET A CA 2
ATOM 3858 C C . MET A 1 121 ? 8.411 -2.255 -14.251 1.00 0.00 121 MET A C 2
ATOM 3859 O O . MET A 1 121 ? 8.226 -1.190 -13.661 1.00 0.00 121 MET A O 2
ATOM 3873 N N . ALA A 1 122 ? 7.435 -2.942 -14.815 1.00 0.00 122 ALA A N 2
ATOM 3874 C CA . ALA A 1 122 ? 6.058 -2.491 -14.764 1.00 0.00 122 ALA A CA 2
ATOM 3875 C C . ALA A 1 122 ? 5.115 -3.666 -14.962 1.00 0.00 122 ALA A C 2
ATOM 3876 O O . ALA A 1 122 ? 5.548 -4.822 -14.970 1.00 0.00 122 ALA A O 2
ATOM 3883 N N . GLU A 1 123 ? 3.836 -3.356 -15.129 1.00 0.00 123 GLU A N 2
ATOM 3884 C CA . GLU A 1 123 ? 2.798 -4.360 -15.323 1.00 0.00 123 GLU A CA 2
ATOM 3885 C C . GLU A 1 123 ? 2.625 -5.222 -14.074 1.00 0.00 123 GLU A C 2
ATOM 3886 O O . GLU A 1 123 ? 2.688 -4.702 -12.960 1.00 0.00 123 GLU A O 2
ATOM 3898 N N . VAL A 1 124 ? 2.422 -6.530 -14.263 1.00 0.00 124 VAL A N 2
ATOM 3899 C CA . VAL A 1 124 ? 1.973 -7.418 -13.194 1.00 0.00 124 VAL A CA 2
ATOM 3900 C C . VAL A 1 124 ? 0.563 -7.011 -12.788 1.00 0.00 124 VAL A C 2
ATOM 3901 O O . VAL A 1 124 ? 0.362 -6.038 -12.072 1.00 0.00 124 VAL A O 2
ATOM 3914 N N . ARG A 1 125 ? -0.416 -7.748 -13.277 1.00 0.00 125 ARG A N 2
ATOM 3915 C CA . ARG A 1 125 ? -1.810 -7.333 -13.162 1.00 0.00 125 ARG A CA 2
ATOM 3916 C C . ARG A 1 125 ? -2.567 -8.191 -12.160 1.00 0.00 125 ARG A C 2
ATOM 3917 O O . ARG A 1 125 ? -3.790 -8.320 -12.260 1.00 0.00 125 ARG A O 2
ATOM 3938 N N . TRP A 1 126 ? -1.835 -8.738 -11.183 1.00 0.00 126 TRP A N 2
ATOM 3939 C CA . TRP A 1 126 ? -2.390 -9.690 -10.214 1.00 0.00 126 TRP A CA 2
ATOM 3940 C C . TRP A 1 126 ? -2.629 -11.034 -10.927 1.00 0.00 126 TRP A C 2
ATOM 3941 O O . TRP A 1 126 ? -2.823 -11.052 -12.139 1.00 0.00 126 TRP A O 2
ATOM 3962 N N . PRO A 1 127 ? -2.570 -12.179 -10.211 1.00 0.00 127 PRO A N 2
ATOM 3963 C CA . PRO A 1 127 ? -2.771 -13.519 -10.805 1.00 0.00 127 PRO A CA 2
ATOM 3964 C C . PRO A 1 127 ? -4.057 -13.653 -11.629 1.00 0.00 127 PRO A C 2
ATOM 3965 O O . PRO A 1 127 ? -4.182 -14.581 -12.428 1.00 0.00 127 PRO A O 2
ATOM 3976 N N . SER A 1 128 ? -5.000 -12.730 -11.430 1.00 0.00 128 SER A N 2
ATOM 3977 C CA . SER A 1 128 ? -6.279 -12.753 -12.139 1.00 0.00 128 SER A CA 2
ATOM 3978 C C . SER A 1 128 ? -7.006 -14.073 -11.891 1.00 0.00 128 SER A C 2
ATOM 3979 O O . SER A 1 128 ? -7.529 -14.697 -12.816 1.00 0.00 128 SER A O 2
ATOM 3987 N N . LEU A 1 129 ? -7.035 -14.466 -10.620 1.00 0.00 129 LEU A N 2
ATOM 3988 C CA . LEU A 1 129 ? -7.651 -15.714 -10.187 1.00 0.00 129 LEU A CA 2
ATOM 3989 C C . LEU A 1 129 ? -6.918 -16.919 -10.761 1.00 0.00 129 LEU A C 2
ATOM 3990 O O . LEU A 1 129 ? -7.355 -17.499 -11.756 1.00 0.00 129 LEU A O 2
ATOM 4006 N N . GLU A 1 130 ? -5.792 -17.259 -10.120 1.00 0.00 130 GLU A N 2
ATOM 4007 C CA . GLU A 1 130 ? -4.977 -18.439 -10.444 1.00 0.00 130 GLU A CA 2
ATOM 4008 C C . GLU A 1 130 ? -4.878 -18.712 -11.952 1.00 0.00 130 GLU A C 2
ATOM 4009 O O . GLU A 1 130 ? -4.039 -18.063 -12.612 1.00 0.00 130 GLU A O 2
ATOM 4021 N N . MET A 1 1 ? -14.378 17.006 -17.769 1.00 0.00 1 MET A N 3
ATOM 4022 C CA . MET A 1 1 ? -13.679 17.257 -16.485 1.00 0.00 1 MET A CA 3
ATOM 4023 C C . MET A 1 1 ? -13.889 16.087 -15.529 1.00 0.00 1 MET A C 3
ATOM 4024 O O . MET A 1 1 ? -12.949 15.644 -14.866 1.00 0.00 1 MET A O 3
ATOM 4040 N N . SER A 1 2 ? -15.126 15.593 -15.470 1.00 0.00 2 SER A N 3
ATOM 4041 C CA . SER A 1 2 ? -15.467 14.429 -14.658 1.00 0.00 2 SER A CA 3
ATOM 4042 C C . SER A 1 2 ? -15.230 14.695 -13.171 1.00 0.00 2 SER A C 3
ATOM 4043 O O . SER A 1 2 ? -15.188 15.847 -12.730 1.00 0.00 2 SER A O 3
ATOM 4051 N N . THR A 1 3 ? -15.082 13.616 -12.412 1.00 0.00 3 THR A N 3
ATOM 4052 C CA . THR A 1 3 ? -14.870 13.685 -10.972 1.00 0.00 3 THR A CA 3
ATOM 4053 C C . THR A 1 3 ? -13.613 14.478 -10.623 1.00 0.00 3 THR A C 3
ATOM 4054 O O . THR A 1 3 ? -13.520 15.070 -9.545 1.00 0.00 3 THR A O 3
ATOM 4065 N N . THR A 1 4 ? -12.651 14.483 -11.544 1.00 0.00 4 THR A N 3
ATOM 4066 C CA . THR A 1 4 ? -11.366 15.141 -11.332 1.00 0.00 4 THR A CA 3
ATOM 4067 C C . THR A 1 4 ? -10.608 14.450 -10.189 1.00 0.00 4 THR A C 3
ATOM 4068 O O . THR A 1 4 ? -9.749 15.040 -9.528 1.00 0.00 4 THR A O 3
ATOM 4079 N N . ALA A 1 5 ? -10.931 13.180 -9.985 1.00 0.00 5 ALA A N 3
ATOM 4080 C CA . ALA A 1 5 ? -10.287 12.371 -8.965 1.00 0.00 5 ALA A CA 3
ATOM 4081 C C . ALA A 1 5 ? -9.285 11.421 -9.603 1.00 0.00 5 ALA A C 3
ATOM 4082 O O . ALA A 1 5 ? -9.584 10.766 -10.605 1.00 0.00 5 ALA A O 3
ATOM 4089 N N . TYR A 1 6 ? -8.096 11.367 -9.032 1.00 0.00 6 TYR A N 3
ATOM 4090 C CA . TYR A 1 6 ? -7.021 10.539 -9.562 1.00 0.00 6 TYR A CA 3
ATOM 4091 C C . TYR A 1 6 ? -6.716 9.405 -8.599 1.00 0.00 6 TYR A C 3
ATOM 4092 O O . TYR A 1 6 ? -6.756 9.599 -7.391 1.00 0.00 6 TYR A O 3
ATOM 4110 N N . GLN A 1 7 ? -6.435 8.224 -9.132 1.00 0.00 7 GLN A N 3
ATOM 4111 C CA . GLN A 1 7 ? -6.117 7.068 -8.306 1.00 0.00 7 GLN A CA 3
ATOM 4112 C C . GLN A 1 7 ? -4.607 6.850 -8.241 1.00 0.00 7 GLN A C 3
ATOM 4113 O O . GLN A 1 7 ? -4.020 6.276 -9.158 1.00 0.00 7 GLN A O 3
ATOM 4127 N N . PRO A 1 8 ? -3.950 7.336 -7.177 1.00 0.00 8 PRO A N 3
ATOM 4128 C CA . PRO A 1 8 ? -2.525 7.106 -6.952 1.00 0.00 8 PRO A CA 3
ATOM 4129 C C . PRO A 1 8 ? -2.257 5.705 -6.427 1.00 0.00 8 PRO A C 3
ATOM 4130 O O . PRO A 1 8 ? -1.461 4.949 -7.002 1.00 0.00 8 PRO A O 3
ATOM 4141 N N . ILE A 1 9 ? -2.939 5.374 -5.331 1.00 0.00 9 ILE A N 3
ATOM 4142 C CA . ILE A 1 9 ? -2.736 4.115 -4.628 1.00 0.00 9 ILE A CA 3
ATOM 4143 C C . ILE A 1 9 ? -3.920 3.174 -4.863 1.00 0.00 9 ILE A C 3
ATOM 4144 O O . ILE A 1 9 ? -5.056 3.621 -5.053 1.00 0.00 9 ILE A O 3
ATOM 4160 N N . ALA A 1 10 ? -3.647 1.878 -4.823 1.00 0.00 10 ALA A N 3
ATOM 4161 C CA . ALA A 1 10 ? -4.638 0.856 -5.134 1.00 0.00 10 ALA A CA 3
ATOM 4162 C C . ALA A 1 10 ? -5.683 0.716 -4.028 1.00 0.00 10 ALA A C 3
ATOM 4163 O O . ALA A 1 10 ? -6.888 0.794 -4.285 1.00 0.00 10 ALA A O 3
ATOM 4170 N N . GLU A 1 11 ? -5.205 0.488 -2.811 1.00 0.00 11 GLU A N 3
ATOM 4171 C CA . GLU A 1 11 ? -6.060 0.229 -1.655 1.00 0.00 11 GLU A CA 3
ATOM 4172 C C . GLU A 1 11 ? -7.058 1.361 -1.433 1.00 0.00 11 GLU A C 3
ATOM 4173 O O . GLU A 1 11 ? -8.262 1.128 -1.348 1.00 0.00 11 GLU A O 3
ATOM 4185 N N . CYS A 1 12 ? -6.549 2.583 -1.350 1.00 0.00 12 CYS A N 3
ATOM 4186 C CA . CYS A 1 12 ? -7.391 3.735 -1.070 1.00 0.00 12 CYS A CA 3
ATOM 4187 C C . CYS A 1 12 ? -8.290 4.063 -2.253 1.00 0.00 12 CYS A C 3
ATOM 4188 O O . CYS A 1 12 ? -9.493 4.269 -2.095 1.00 0.00 12 CYS A O 3
ATOM 4196 N N . GLY A 1 13 ? -7.705 4.100 -3.442 1.00 0.00 13 GLY A N 3
ATOM 4197 C CA . GLY A 1 13 ? -8.477 4.408 -4.623 1.00 0.00 13 GLY A CA 3
ATOM 4198 C C . GLY A 1 13 ? -8.245 5.822 -5.116 1.00 0.00 13 GLY A C 3
ATOM 4199 O O . GLY A 1 13 ? -7.101 6.243 -5.302 1.00 0.00 13 GLY A O 3
ATOM 4203 N N . ALA A 1 14 ? -9.330 6.557 -5.312 1.00 0.00 14 ALA A N 3
ATOM 4204 C CA . ALA A 1 14 ? -9.265 7.880 -5.919 1.00 0.00 14 ALA A CA 3
ATOM 4205 C C . ALA A 1 14 ? -9.074 8.982 -4.881 1.00 0.00 14 ALA A C 3
ATOM 4206 O O . ALA A 1 14 ? -9.671 8.957 -3.804 1.00 0.00 14 ALA A O 3
ATOM 4213 N N . THR A 1 15 ? -8.232 9.942 -5.226 1.00 0.00 15 THR A N 3
ATOM 4214 C CA . THR A 1 15 ? -8.002 11.117 -4.409 1.00 0.00 15 THR A CA 3
ATOM 4215 C C . THR A 1 15 ? -8.517 12.362 -5.130 1.00 0.00 15 THR A C 3
ATOM 4216 O O . THR A 1 15 ? -8.330 12.508 -6.339 1.00 0.00 15 THR A O 3
ATOM 4227 N N . THR A 1 16 ? -9.155 13.255 -4.390 1.00 0.00 16 THR A N 3
ATOM 4228 C CA . THR A 1 16 ? -9.734 14.464 -4.962 1.00 0.00 16 THR A CA 3
ATOM 4229 C C . THR A 1 16 ? -8.724 15.616 -5.027 1.00 0.00 16 THR A C 3
ATOM 4230 O O . THR A 1 16 ? -9.096 16.786 -4.938 1.00 0.00 16 THR A O 3
ATOM 4241 N N . GLN A 1 17 ? -7.454 15.276 -5.210 1.00 0.00 17 GLN A N 3
ATOM 4242 C CA . GLN A 1 17 ? -6.393 16.272 -5.303 1.00 0.00 17 GLN A CA 3
ATOM 4243 C C . GLN A 1 17 ? -5.693 16.166 -6.651 1.00 0.00 17 GLN A C 3
ATOM 4244 O O . GLN A 1 17 ? -5.391 15.066 -7.112 1.00 0.00 17 GLN A O 3
ATOM 4258 N N . SER A 1 18 ? -5.431 17.308 -7.274 1.00 0.00 18 SER A N 3
ATOM 4259 C CA . SER A 1 18 ? -4.830 17.340 -8.605 1.00 0.00 18 SER A CA 3
ATOM 4260 C C . SER A 1 18 ? -3.402 16.791 -8.592 1.00 0.00 18 SER A C 3
ATOM 4261 O O . SER A 1 18 ? -2.929 16.238 -9.588 1.00 0.00 18 SER A O 3
ATOM 4269 N N . GLU A 1 19 ? -2.732 16.936 -7.454 1.00 0.00 19 GLU A N 3
ATOM 4270 C CA . GLU A 1 19 ? -1.357 16.472 -7.291 1.00 0.00 19 GLU A CA 3
ATOM 4271 C C . GLU A 1 19 ? -1.265 14.955 -7.386 1.00 0.00 19 GLU A C 3
ATOM 4272 O O . GLU A 1 19 ? -0.216 14.413 -7.724 1.00 0.00 19 GLU A O 3
ATOM 4284 N N . ALA A 1 20 ? -2.374 14.279 -7.110 1.00 0.00 20 ALA A N 3
ATOM 4285 C CA . ALA A 1 20 ? -2.401 12.819 -7.078 1.00 0.00 20 ALA A CA 3
ATOM 4286 C C . ALA A 1 20 ? -1.970 12.221 -8.413 1.00 0.00 20 ALA A C 3
ATOM 4287 O O . ALA A 1 20 ? -1.365 11.152 -8.457 1.00 0.00 20 ALA A O 3
ATOM 4294 N N . ALA A 1 21 ? -2.253 12.938 -9.494 1.00 0.00 21 ALA A N 3
ATOM 4295 C CA . ALA A 1 21 ? -1.929 12.475 -10.840 1.00 0.00 21 ALA A CA 3
ATOM 4296 C C . ALA A 1 21 ? -0.420 12.346 -11.045 1.00 0.00 21 ALA A C 3
ATOM 4297 O O . ALA A 1 21 ? 0.037 11.567 -11.880 1.00 0.00 21 ALA A O 3
ATOM 4304 N N . ALA A 1 22 ? 0.349 13.100 -10.270 1.00 0.00 22 ALA A N 3
ATOM 4305 C CA . ALA A 1 22 ? 1.797 13.111 -10.420 1.00 0.00 22 ALA A CA 3
ATOM 4306 C C . ALA A 1 22 ? 2.464 12.087 -9.506 1.00 0.00 22 ALA A C 3
ATOM 4307 O O . ALA A 1 22 ? 3.636 11.755 -9.686 1.00 0.00 22 ALA A O 3
ATOM 4314 N N . TYR A 1 23 ? 1.720 11.577 -8.530 1.00 0.00 23 TYR A N 3
ATOM 4315 C CA . TYR A 1 23 ? 2.293 10.655 -7.559 1.00 0.00 23 TYR A CA 3
ATOM 4316 C C . TYR A 1 23 ? 1.711 9.254 -7.701 1.00 0.00 23 TYR A C 3
ATOM 4317 O O . TYR A 1 23 ? 2.103 8.342 -6.972 1.00 0.00 23 TYR A O 3
ATOM 4335 N N . GLN A 1 24 ? 0.787 9.080 -8.637 1.00 0.00 24 GLN A N 3
ATOM 4336 C CA . GLN A 1 24 ? 0.188 7.773 -8.871 1.00 0.00 24 GLN A CA 3
ATOM 4337 C C . GLN A 1 24 ? 1.220 6.805 -9.442 1.00 0.00 24 GLN A C 3
ATOM 4338 O O . GLN A 1 24 ? 2.148 7.218 -10.139 1.00 0.00 24 GLN A O 3
ATOM 4352 N N . LYS A 1 25 ? 1.028 5.527 -9.147 1.00 0.00 25 LYS A N 3
ATOM 4353 C CA . LYS A 1 25 ? 1.945 4.455 -9.560 1.00 0.00 25 LYS A CA 3
ATOM 4354 C C . LYS A 1 25 ? 1.258 3.112 -9.376 1.00 0.00 25 LYS A C 3
ATOM 4355 O O . LYS A 1 25 ? 0.097 3.059 -8.966 1.00 0.00 25 LYS A O 3
ATOM 4374 N N . ARG A 1 26 ? 1.963 2.028 -9.680 1.00 0.00 26 ARG A N 3
ATOM 4375 C CA . ARG A 1 26 ? 1.471 0.701 -9.347 1.00 0.00 26 ARG A CA 3
ATOM 4376 C C . ARG A 1 26 ? 1.786 0.394 -7.893 1.00 0.00 26 ARG A C 3
ATOM 4377 O O . ARG A 1 26 ? 2.768 -0.273 -7.567 1.00 0.00 26 ARG A O 3
ATOM 4398 N N . TRP A 1 27 ? 0.959 0.954 -7.033 1.00 0.00 27 TRP A N 3
ATOM 4399 C CA . TRP A 1 27 ? 1.099 0.818 -5.597 1.00 0.00 27 TRP A CA 3
ATOM 4400 C C . TRP A 1 27 ? 0.120 -0.230 -5.105 1.00 0.00 27 TRP A C 3
ATOM 4401 O O . TRP A 1 27 ? -0.958 -0.357 -5.683 1.00 0.00 27 TRP A O 3
ATOM 4422 N N . LEU A 1 28 ? 0.477 -0.979 -4.063 1.00 0.00 28 LEU A N 3
ATOM 4423 C CA . LEU A 1 28 ? -0.443 -1.963 -3.502 1.00 0.00 28 LEU A CA 3
ATOM 4424 C C . LEU A 1 28 ? 0.102 -2.604 -2.234 1.00 0.00 28 LEU A C 3
ATOM 4425 O O . LEU A 1 28 ? 1.206 -2.303 -1.782 1.00 0.00 28 LEU A O 3
ATOM 4441 N N . VAL A 1 29 ? -0.697 -3.490 -1.663 1.00 0.00 29 VAL A N 3
ATOM 4442 C CA . VAL A 1 29 ? -0.287 -4.266 -0.511 1.00 0.00 29 VAL A CA 3
ATOM 4443 C C . VAL A 1 29 ? -0.137 -5.722 -0.909 1.00 0.00 29 VAL A C 3
ATOM 4444 O O . VAL A 1 29 ? -0.968 -6.260 -1.639 1.00 0.00 29 VAL A O 3
ATOM 4457 N N . ALA A 1 30 ? 0.925 -6.352 -0.454 1.00 0.00 30 ALA A N 3
ATOM 4458 C CA . ALA A 1 30 ? 1.092 -7.774 -0.651 1.00 0.00 30 ALA A CA 3
ATOM 4459 C C . ALA A 1 30 ? 1.307 -8.440 0.691 1.00 0.00 30 ALA A C 3
ATOM 4460 O O . ALA A 1 30 ? 1.924 -7.864 1.584 1.00 0.00 30 ALA A O 3
ATOM 4467 N N . ASN A 1 31 ? 0.794 -9.641 0.840 1.00 0.00 31 ASN A N 3
ATOM 4468 C CA . ASN A 1 31 ? 0.900 -10.346 2.098 1.00 0.00 31 ASN A CA 3
ATOM 4469 C C . ASN A 1 31 ? 2.307 -10.921 2.229 1.00 0.00 31 ASN A C 3
ATOM 4470 O O . ASN A 1 31 ? 2.908 -11.326 1.230 1.00 0.00 31 ASN A O 3
ATOM 4481 N N . ASP A 1 32 ? 2.835 -10.897 3.457 1.00 0.00 32 ASP A N 3
ATOM 4482 C CA . ASP A 1 32 ? 4.244 -11.222 3.745 1.00 0.00 32 ASP A CA 3
ATOM 4483 C C . ASP A 1 32 ? 4.713 -12.517 3.079 1.00 0.00 32 ASP A C 3
ATOM 4484 O O . ASP A 1 32 ? 5.902 -12.679 2.811 1.00 0.00 32 ASP A O 3
ATOM 4493 N N . ALA A 1 33 ? 3.779 -13.429 2.802 1.00 0.00 33 ALA A N 3
ATOM 4494 C CA . ALA A 1 33 ? 4.099 -14.694 2.135 1.00 0.00 33 ALA A CA 3
ATOM 4495 C C . ALA A 1 33 ? 4.776 -14.464 0.786 1.00 0.00 33 ALA A C 3
ATOM 4496 O O . ALA A 1 33 ? 5.412 -15.364 0.238 1.00 0.00 33 ALA A O 3
ATOM 4503 N N . GLY A 1 34 ? 4.634 -13.256 0.257 1.00 0.00 34 GLY A N 3
ATOM 4504 C CA . GLY A 1 34 ? 5.167 -12.947 -1.052 1.00 0.00 34 GLY A CA 3
ATOM 4505 C C . GLY A 1 34 ? 4.067 -12.913 -2.082 1.00 0.00 34 GLY A C 3
ATOM 4506 O O . GLY A 1 34 ? 4.321 -12.984 -3.282 1.00 0.00 34 GLY A O 3
ATOM 4510 N N . GLN A 1 35 ? 2.843 -12.776 -1.600 1.00 0.00 35 GLN A N 3
ATOM 4511 C CA . GLN A 1 35 ? 1.667 -12.873 -2.444 1.00 0.00 35 GLN A CA 3
ATOM 4512 C C . GLN A 1 35 ? 0.957 -11.526 -2.547 1.00 0.00 35 GLN A C 3
ATOM 4513 O O . GLN A 1 35 ? 0.648 -10.906 -1.530 1.00 0.00 35 GLN A O 3
ATOM 4527 N N . TRP A 1 36 ? 0.704 -11.077 -3.775 1.00 0.00 36 TRP A N 3
ATOM 4528 C CA . TRP A 1 36 ? -0.077 -9.862 -4.006 1.00 0.00 36 TRP A CA 3
ATOM 4529 C C . TRP A 1 36 ? -1.446 -9.976 -3.346 1.00 0.00 36 TRP A C 3
ATOM 4530 O O . TRP A 1 36 ? -2.200 -10.914 -3.620 1.00 0.00 36 TRP A O 3
ATOM 4551 N N . LEU A 1 37 ? -1.766 -9.028 -2.479 1.00 0.00 37 LEU A N 3
ATOM 4552 C CA . LEU A 1 37 ? -3.040 -9.042 -1.786 1.00 0.00 37 LEU A CA 3
ATOM 4553 C C . LEU A 1 37 ? -4.104 -8.438 -2.694 1.00 0.00 37 LEU A C 3
ATOM 4554 O O . LEU A 1 37 ? -3.791 -7.642 -3.580 1.00 0.00 37 LEU A O 3
ATOM 4570 N N . ASN A 1 38 ? -5.353 -8.817 -2.491 1.00 0.00 38 ASN A N 3
ATOM 4571 C CA . ASN A 1 38 ? -6.414 -8.407 -3.401 1.00 0.00 38 ASN A CA 3
ATOM 4572 C C . ASN A 1 38 ? -7.675 -8.078 -2.631 1.00 0.00 38 ASN A C 3
ATOM 4573 O O . ASN A 1 38 ? -7.809 -8.468 -1.478 1.00 0.00 38 ASN A O 3
ATOM 4584 N N . ARG A 1 39 ? -8.609 -7.393 -3.279 1.00 0.00 39 ARG A N 3
ATOM 4585 C CA . ARG A 1 39 ? -9.899 -7.092 -2.669 1.00 0.00 39 ARG A CA 3
ATOM 4586 C C . ARG A 1 39 ? -10.714 -8.368 -2.514 1.00 0.00 39 ARG A C 3
ATOM 4587 O O . ARG A 1 39 ? -11.598 -8.454 -1.667 1.00 0.00 39 ARG A O 3
ATOM 4608 N N . ASP A 1 40 ? -10.410 -9.354 -3.349 1.00 0.00 40 ASP A N 3
ATOM 4609 C CA . ASP A 1 40 ? -11.041 -10.665 -3.249 1.00 0.00 40 ASP A CA 3
ATOM 4610 C C . ASP A 1 40 ? -10.483 -11.418 -2.049 1.00 0.00 40 ASP A C 3
ATOM 4611 O O . ASP A 1 40 ? -11.157 -12.258 -1.451 1.00 0.00 40 ASP A O 3
ATOM 4620 N N . LEU A 1 41 ? -9.247 -11.093 -1.695 1.00 0.00 41 LEU A N 3
ATOM 4621 C CA . LEU A 1 41 ? -8.584 -11.728 -0.568 1.00 0.00 41 LEU A CA 3
ATOM 4622 C C . LEU A 1 41 ? -8.912 -10.971 0.710 1.00 0.00 41 LEU A C 3
ATOM 4623 O O . LEU A 1 41 ? -9.342 -11.555 1.703 1.00 0.00 41 LEU A O 3
ATOM 4639 N N . CYS A 1 42 ? -8.705 -9.664 0.666 1.00 0.00 42 CYS A N 3
ATOM 4640 C CA . CYS A 1 42 ? -9.027 -8.791 1.786 1.00 0.00 42 CYS A CA 3
ATOM 4641 C C . CYS A 1 42 ? -9.851 -7.594 1.316 1.00 0.00 42 CYS A C 3
ATOM 4642 O O . CYS A 1 42 ? -9.305 -6.597 0.840 1.00 0.00 42 CYS A O 3
ATOM 4650 N N . PRO A 1 43 ? -11.187 -7.686 1.429 1.00 0.00 43 PRO A N 3
ATOM 4651 C CA . PRO A 1 43 ? -12.096 -6.612 1.009 1.00 0.00 43 PRO A CA 3
ATOM 4652 C C . PRO A 1 43 ? -11.896 -5.338 1.824 1.00 0.00 43 PRO A C 3
ATOM 4653 O O . PRO A 1 43 ? -12.098 -4.226 1.332 1.00 0.00 43 PRO A O 3
ATOM 4664 N N . ARG A 1 44 ? -11.457 -5.512 3.065 1.00 0.00 44 ARG A N 3
ATOM 4665 C CA . ARG A 1 44 ? -11.259 -4.397 3.985 1.00 0.00 44 ARG A CA 3
ATOM 4666 C C . ARG A 1 44 ? -10.106 -3.503 3.531 1.00 0.00 44 ARG A C 3
ATOM 4667 O O . ARG A 1 44 ? -9.946 -2.382 4.013 1.00 0.00 44 ARG A O 3
ATOM 4688 N N . LEU A 1 45 ? -9.307 -3.999 2.600 1.00 0.00 45 LEU A N 3
ATOM 4689 C CA . LEU A 1 45 ? -8.153 -3.259 2.111 1.00 0.00 45 LEU A CA 3
ATOM 4690 C C . LEU A 1 45 ? -8.589 -2.125 1.192 1.00 0.00 45 LEU A C 3
ATOM 4691 O O . LEU A 1 45 ? -7.874 -1.144 1.029 1.00 0.00 45 LEU A O 3
ATOM 4707 N N . ALA A 1 46 ? -9.773 -2.252 0.609 1.00 0.00 46 ALA A N 3
ATOM 4708 C CA . ALA A 1 46 ? -10.325 -1.186 -0.216 1.00 0.00 46 ALA A CA 3
ATOM 4709 C C . ALA A 1 46 ? -10.791 -0.026 0.657 1.00 0.00 46 ALA A C 3
ATOM 4710 O O . ALA A 1 46 ? -11.055 1.071 0.171 1.00 0.00 46 ALA A O 3
ATOM 4717 N N . GLU A 1 47 ? -10.881 -0.276 1.956 1.00 0.00 47 GLU A N 3
ATOM 4718 C CA . GLU A 1 47 ? -11.301 0.741 2.905 1.00 0.00 47 GLU A CA 3
ATOM 4719 C C . GLU A 1 47 ? -10.095 1.474 3.477 1.00 0.00 47 GLU A C 3
ATOM 4720 O O . GLU A 1 47 ? -9.889 1.509 4.692 1.00 0.00 47 GLU A O 3
ATOM 4732 N N . VAL A 1 48 ? -9.275 2.009 2.593 1.00 0.00 48 VAL A N 3
ATOM 4733 C CA . VAL A 1 48 ? -8.188 2.885 2.996 1.00 0.00 48 VAL A CA 3
ATOM 4734 C C . VAL A 1 48 ? -8.471 4.313 2.540 1.00 0.00 48 VAL A C 3
ATOM 4735 O O . VAL A 1 48 ? -8.893 4.537 1.407 1.00 0.00 48 VAL A O 3
ATOM 4748 N N . SER A 1 49 ? -8.265 5.272 3.427 1.00 0.00 49 SER A N 3
ATOM 4749 C CA . SER A 1 49 ? -8.427 6.673 3.083 1.00 0.00 49 SER A CA 3
ATOM 4750 C C . SER A 1 49 ? -7.063 7.291 2.826 1.00 0.00 49 SER A C 3
ATOM 4751 O O . SER A 1 49 ? -6.062 6.879 3.418 1.00 0.00 49 SER A O 3
ATOM 4759 N N . VAL A 1 50 ? -7.019 8.268 1.941 1.00 0.00 50 VAL A N 3
ATOM 4760 C CA . VAL A 1 50 ? -5.756 8.768 1.449 1.00 0.00 50 VAL A CA 3
ATOM 4761 C C . VAL A 1 50 ? -5.752 10.294 1.348 1.00 0.00 50 VAL A C 3
ATOM 4762 O O . VAL A 1 50 ? -6.788 10.921 1.118 1.00 0.00 50 VAL A O 3
ATOM 4775 N N . GLU A 1 51 ? -4.582 10.876 1.556 1.00 0.00 51 GLU A N 3
ATOM 4776 C CA . GLU A 1 51 ? -4.401 12.314 1.484 1.00 0.00 51 GLU A CA 3
ATOM 4777 C C . GLU A 1 51 ? -2.963 12.610 1.079 1.00 0.00 51 GLU A C 3
ATOM 4778 O O . GLU A 1 51 ? -2.042 11.937 1.528 1.00 0.00 51 GLU A O 3
ATOM 4790 N N . LEU A 1 52 ? -2.764 13.594 0.223 1.00 0.00 52 LEU A N 3
ATOM 4791 C CA . LEU A 1 52 ? -1.420 13.928 -0.233 1.00 0.00 52 LEU A CA 3
ATOM 4792 C C . LEU A 1 52 ? -0.929 15.225 0.388 1.00 0.00 52 LEU A C 3
ATOM 4793 O O . LEU A 1 52 ? -1.575 16.268 0.301 1.00 0.00 52 LEU A O 3
ATOM 4809 N N . ARG A 1 53 ? 0.227 15.125 1.015 1.00 0.00 53 ARG A N 3
ATOM 4810 C CA . ARG A 1 53 ? 0.930 16.257 1.584 1.00 0.00 53 ARG A CA 3
ATOM 4811 C C . ARG A 1 53 ? 2.205 16.464 0.775 1.00 0.00 53 ARG A C 3
ATOM 4812 O O . ARG A 1 53 ? 2.690 15.516 0.160 1.00 0.00 53 ARG A O 3
ATOM 4833 N N . MET A 1 54 ? 2.739 17.681 0.743 1.00 0.00 54 MET A N 3
ATOM 4834 C CA . MET A 1 54 ? 3.932 17.947 -0.058 1.00 0.00 54 MET A CA 3
ATOM 4835 C C . MET A 1 54 ? 5.109 17.087 0.411 1.00 0.00 54 MET A C 3
ATOM 4836 O O . MET A 1 54 ? 5.750 17.366 1.425 1.00 0.00 54 MET A O 3
ATOM 4850 N N . GLY A 1 55 ? 5.352 16.005 -0.317 1.00 0.00 55 GLY A N 3
ATOM 4851 C CA . GLY A 1 55 ? 6.453 15.124 0.000 1.00 0.00 55 GLY A CA 3
ATOM 4852 C C . GLY A 1 55 ? 6.045 13.950 0.873 1.00 0.00 55 GLY A C 3
ATOM 4853 O O . GLY A 1 55 ? 6.881 13.106 1.203 1.00 0.00 55 GLY A O 3
ATOM 4857 N N . TYR A 1 56 ? 4.766 13.869 1.232 1.00 0.00 56 TYR A N 3
ATOM 4858 C CA . TYR A 1 56 ? 4.297 12.807 2.116 1.00 0.00 56 TYR A CA 3
ATOM 4859 C C . TYR A 1 56 ? 2.911 12.327 1.724 1.00 0.00 56 TYR A C 3
ATOM 4860 O O . TYR A 1 56 ? 2.028 13.119 1.406 1.00 0.00 56 TYR A O 3
ATOM 4878 N N . LEU A 1 57 ? 2.730 11.025 1.753 1.00 0.00 57 LEU A N 3
ATOM 4879 C CA . LEU A 1 57 ? 1.441 10.424 1.494 1.00 0.00 57 LEU A CA 3
ATOM 4880 C C . LEU A 1 57 ? 0.785 10.059 2.817 1.00 0.00 57 LEU A C 3
ATOM 4881 O O . LEU A 1 57 ? 1.281 9.202 3.548 1.00 0.00 57 LEU A O 3
ATOM 4897 N N . VAL A 1 58 ? -0.317 10.722 3.118 1.00 0.00 58 VAL A N 3
ATOM 4898 C CA . VAL A 1 58 ? -0.998 10.553 4.389 1.00 0.00 58 VAL A CA 3
ATOM 4899 C C . VAL A 1 58 ? -2.143 9.552 4.264 1.00 0.00 58 VAL A C 3
ATOM 4900 O O . VAL A 1 58 ? -3.239 9.891 3.820 1.00 0.00 58 VAL A O 3
ATOM 4913 N N . LEU A 1 59 ? -1.869 8.311 4.624 1.00 0.00 59 LEU A N 3
ATOM 4914 C CA . LEU A 1 59 ? -2.895 7.280 4.638 1.00 0.00 59 LEU A CA 3
ATOM 4915 C C . LEU A 1 59 ? -3.602 7.289 5.982 1.00 0.00 59 LEU A C 3
ATOM 4916 O O . LEU A 1 59 ? -2.981 7.540 7.010 1.00 0.00 59 LEU A O 3
ATOM 4932 N N . LYS A 1 60 ? -4.896 7.041 5.974 1.00 0.00 60 LYS A N 3
ATOM 4933 C CA . LYS A 1 60 ? -5.680 6.992 7.200 1.00 0.00 60 LYS A CA 3
ATOM 4934 C C . LYS A 1 60 ? -6.684 5.854 7.103 1.00 0.00 60 LYS A C 3
ATOM 4935 O O . LYS A 1 60 ? -7.375 5.729 6.092 1.00 0.00 60 LYS A O 3
ATOM 4954 N N . ALA A 1 61 ? -6.765 5.007 8.121 1.00 0.00 61 ALA A N 3
ATOM 4955 C CA . ALA A 1 61 ? -7.641 3.844 8.019 1.00 0.00 61 ALA A CA 3
ATOM 4956 C C . ALA A 1 61 ? -8.782 3.885 9.027 1.00 0.00 61 ALA A C 3
ATOM 4957 O O . ALA A 1 61 ? -8.627 4.378 10.135 1.00 0.00 61 ALA A O 3
ATOM 4964 N N . PRO A 1 62 ? -9.961 3.384 8.642 1.00 0.00 62 PRO A N 3
ATOM 4965 C CA . PRO A 1 62 ? -11.062 3.187 9.579 1.00 0.00 62 PRO A CA 3
ATOM 4966 C C . PRO A 1 62 ? -10.660 2.210 10.676 1.00 0.00 62 PRO A C 3
ATOM 4967 O O . PRO A 1 62 ? -10.661 0.992 10.474 1.00 0.00 62 PRO A O 3
ATOM 4978 N N . GLY A 1 63 ? -10.262 2.749 11.815 1.00 0.00 63 GLY A N 3
ATOM 4979 C CA . GLY A 1 63 ? -9.800 1.920 12.906 1.00 0.00 63 GLY A CA 3
ATOM 4980 C C . GLY A 1 63 ? -8.329 2.130 13.205 1.00 0.00 63 GLY A C 3
ATOM 4981 O O . GLY A 1 63 ? -7.906 2.032 14.357 1.00 0.00 63 GLY A O 3
ATOM 4985 N N . MET A 1 64 ? -7.547 2.435 12.173 1.00 0.00 64 MET A N 3
ATOM 4986 C CA . MET A 1 64 ? -6.106 2.613 12.341 1.00 0.00 64 MET A CA 3
ATOM 4987 C C . MET A 1 64 ? -5.714 4.042 12.022 1.00 0.00 64 MET A C 3
ATOM 4988 O O . MET A 1 64 ? -6.373 4.729 11.246 1.00 0.00 64 MET A O 3
ATOM 5002 N N . LEU A 1 65 ? -4.617 4.463 12.606 1.00 0.00 65 LEU A N 3
ATOM 5003 C CA . LEU A 1 65 ? -4.197 5.849 12.566 1.00 0.00 65 LEU A CA 3
ATOM 5004 C C . LEU A 1 65 ? -3.742 6.265 11.161 1.00 0.00 65 LEU A C 3
ATOM 5005 O O . LEU A 1 65 ? -4.176 5.698 10.143 1.00 0.00 65 LEU A O 3
ATOM 5021 N N . ARG A 1 66 ? -2.881 7.270 11.120 1.00 0.00 66 ARG A N 3
ATOM 5022 C CA . ARG A 1 66 ? -2.333 7.767 9.872 1.00 0.00 66 ARG A CA 3
ATOM 5023 C C . ARG A 1 66 ? -0.997 7.106 9.572 1.00 0.00 66 ARG A C 3
ATOM 5024 O O . ARG A 1 66 ? -0.218 6.808 10.477 1.00 0.00 66 ARG A O 3
ATOM 5045 N N . LEU A 1 67 ? -0.749 6.882 8.300 1.00 0.00 67 LEU A N 3
ATOM 5046 C CA . LEU A 1 67 ? 0.506 6.322 7.844 1.00 0.00 67 LEU A CA 3
ATOM 5047 C C . LEU A 1 67 ? 1.158 7.285 6.867 1.00 0.00 67 LEU A C 3
ATOM 5048 O O . LEU A 1 67 ? 0.618 7.546 5.791 1.00 0.00 67 LEU A O 3
ATOM 5064 N N . ASP A 1 68 ? 2.300 7.824 7.258 1.00 0.00 68 ASP A N 3
ATOM 5065 C CA . ASP A 1 68 ? 2.995 8.816 6.452 1.00 0.00 68 ASP A CA 3
ATOM 5066 C C . ASP A 1 68 ? 4.053 8.157 5.583 1.00 0.00 68 ASP A C 3
ATOM 5067 O O . ASP A 1 68 ? 5.128 7.789 6.062 1.00 0.00 68 ASP A O 3
ATOM 5076 N N . ILE A 1 69 ? 3.735 7.991 4.310 1.00 0.00 69 ILE A N 3
ATOM 5077 C CA . ILE A 1 69 ? 4.671 7.420 3.356 1.00 0.00 69 ILE A CA 3
ATOM 5078 C C . ILE A 1 69 ? 5.364 8.536 2.584 1.00 0.00 69 ILE A C 3
ATOM 5079 O O . ILE A 1 69 ? 4.713 9.301 1.877 1.00 0.00 69 ILE A O 3
ATOM 5095 N N . PRO A 1 70 ? 6.686 8.665 2.728 1.00 0.00 70 PRO A N 3
ATOM 5096 C CA . PRO A 1 70 ? 7.446 9.721 2.060 1.00 0.00 70 PRO A CA 3
ATOM 5097 C C . PRO A 1 70 ? 7.379 9.605 0.539 1.00 0.00 70 PRO A C 3
ATOM 5098 O O . PRO A 1 70 ? 7.799 8.604 -0.039 1.00 0.00 70 PRO A O 3
ATOM 5109 N N . LEU A 1 71 ? 6.850 10.636 -0.102 1.00 0.00 71 LEU A N 3
ATOM 5110 C CA . LEU A 1 71 ? 6.732 10.653 -1.554 1.00 0.00 71 LEU A CA 3
ATOM 5111 C C . LEU A 1 71 ? 8.050 11.087 -2.179 1.00 0.00 71 LEU A C 3
ATOM 5112 O O . LEU A 1 71 ? 8.350 10.758 -3.326 1.00 0.00 71 LEU A O 3
ATOM 5128 N N . ASP A 1 72 ? 8.834 11.830 -1.411 1.00 0.00 72 ASP A N 3
ATOM 5129 C CA . ASP A 1 72 ? 10.139 12.286 -1.865 1.00 0.00 72 ASP A CA 3
ATOM 5130 C C . ASP A 1 72 ? 11.224 11.767 -0.941 1.00 0.00 72 ASP A C 3
ATOM 5131 O O . ASP A 1 72 ? 11.323 12.181 0.215 1.00 0.00 72 ASP A O 3
ATOM 5140 N N . VAL A 1 73 ? 12.018 10.839 -1.448 1.00 0.00 73 VAL A N 3
ATOM 5141 C CA . VAL A 1 73 ? 13.113 10.269 -0.684 1.00 0.00 73 VAL A CA 3
ATOM 5142 C C . VAL A 1 73 ? 14.415 10.351 -1.467 1.00 0.00 73 VAL A C 3
ATOM 5143 O O . VAL A 1 73 ? 14.461 10.024 -2.653 1.00 0.00 73 VAL A O 3
ATOM 5156 N N . ILE A 1 74 ? 15.465 10.816 -0.810 1.00 0.00 74 ILE A N 3
ATOM 5157 C CA . ILE A 1 74 ? 16.781 10.853 -1.419 1.00 0.00 74 ILE A CA 3
ATOM 5158 C C . ILE A 1 74 ? 17.487 9.516 -1.219 1.00 0.00 74 ILE A C 3
ATOM 5159 O O . ILE A 1 74 ? 17.411 8.629 -2.070 1.00 0.00 74 ILE A O 3
ATOM 5175 N N . GLU A 1 75 ? 18.136 9.362 -0.095 1.00 0.00 75 GLU A N 3
ATOM 5176 C CA . GLU A 1 75 ? 18.697 8.078 0.288 1.00 0.00 75 GLU A CA 3
ATOM 5177 C C . GLU A 1 75 ? 18.036 7.575 1.558 1.00 0.00 75 GLU A C 3
ATOM 5178 O O . GLU A 1 75 ? 18.589 6.764 2.296 1.00 0.00 75 GLU A O 3
ATOM 5190 N N . ASP A 1 76 ? 16.823 8.063 1.784 1.00 0.00 76 ASP A N 3
ATOM 5191 C CA . ASP A 1 76 ? 15.958 7.543 2.839 1.00 0.00 76 ASP A CA 3
ATOM 5192 C C . ASP A 1 76 ? 15.410 6.196 2.404 1.00 0.00 76 ASP A C 3
ATOM 5193 O O . ASP A 1 76 ? 14.772 5.480 3.175 1.00 0.00 76 ASP A O 3
ATOM 5202 N N . ASP A 1 77 ? 15.678 5.862 1.150 1.00 0.00 77 ASP A N 3
ATOM 5203 C CA . ASP A 1 77 ? 15.137 4.665 0.534 1.00 0.00 77 ASP A CA 3
ATOM 5204 C C . ASP A 1 77 ? 16.017 3.458 0.827 1.00 0.00 77 ASP A C 3
ATOM 5205 O O . ASP A 1 77 ? 16.660 2.902 -0.060 1.00 0.00 77 ASP A O 3
ATOM 5214 N N . ASP A 1 78 ? 16.072 3.085 2.098 1.00 0.00 78 ASP A N 3
ATOM 5215 C CA . ASP A 1 78 ? 16.661 1.813 2.502 1.00 0.00 78 ASP A CA 3
ATOM 5216 C C . ASP A 1 78 ? 15.573 0.762 2.516 1.00 0.00 78 ASP A C 3
ATOM 5217 O O . ASP A 1 78 ? 15.733 -0.332 3.061 1.00 0.00 78 ASP A O 3
ATOM 5226 N N . SER A 1 79 ? 14.457 1.142 1.913 1.00 0.00 79 SER A N 3
ATOM 5227 C CA . SER A 1 79 ? 13.303 0.294 1.748 1.00 0.00 79 SER A CA 3
ATOM 5228 C C . SER A 1 79 ? 13.707 -1.043 1.142 1.00 0.00 79 SER A C 3
ATOM 5229 O O . SER A 1 79 ? 14.457 -1.101 0.160 1.00 0.00 79 SER A O 3
ATOM 5237 N N . VAL A 1 80 ? 13.217 -2.113 1.733 1.00 0.00 80 VAL A N 3
ATOM 5238 C CA . VAL A 1 80 ? 13.634 -3.445 1.352 1.00 0.00 80 VAL A CA 3
ATOM 5239 C C . VAL A 1 80 ? 12.921 -3.897 0.088 1.00 0.00 80 VAL A C 3
ATOM 5240 O O . VAL A 1 80 ? 11.696 -3.990 0.048 1.00 0.00 80 VAL A O 3
ATOM 5253 N N . ARG A 1 81 ? 13.696 -4.160 -0.947 1.00 0.00 81 ARG A N 3
ATOM 5254 C CA . ARG A 1 81 ? 13.153 -4.641 -2.202 1.00 0.00 81 ARG A CA 3
ATOM 5255 C C . ARG A 1 81 ? 13.026 -6.155 -2.164 1.00 0.00 81 ARG A C 3
ATOM 5256 O O . ARG A 1 81 ? 14.026 -6.869 -2.105 1.00 0.00 81 ARG A O 3
ATOM 5277 N N . TYR A 1 82 ? 11.796 -6.634 -2.179 1.00 0.00 82 TYR A N 3
ATOM 5278 C CA . TYR A 1 82 ? 11.526 -8.059 -2.111 1.00 0.00 82 TYR A CA 3
ATOM 5279 C C . TYR A 1 82 ? 11.204 -8.603 -3.492 1.00 0.00 82 TYR A C 3
ATOM 5280 O O . TYR A 1 82 ? 10.419 -8.010 -4.233 1.00 0.00 82 TYR A O 3
ATOM 5298 N N . GLN A 1 83 ? 11.821 -9.718 -3.841 1.00 0.00 83 GLN A N 3
ATOM 5299 C CA . GLN A 1 83 ? 11.442 -10.441 -5.038 1.00 0.00 83 GLN A CA 3
ATOM 5300 C C . GLN A 1 83 ? 10.200 -11.268 -4.731 1.00 0.00 83 GLN A C 3
ATOM 5301 O O . GLN A 1 83 ? 10.286 -12.341 -4.134 1.00 0.00 83 GLN A O 3
ATOM 5315 N N . MET A 1 84 ? 9.049 -10.742 -5.114 1.00 0.00 84 MET A N 3
ATOM 5316 C CA . MET A 1 84 ? 7.777 -11.322 -4.733 1.00 0.00 84 MET A CA 3
ATOM 5317 C C . MET A 1 84 ? 7.333 -12.338 -5.765 1.00 0.00 84 MET A C 3
ATOM 5318 O O . MET A 1 84 ? 7.688 -12.235 -6.940 1.00 0.00 84 MET A O 3
ATOM 5332 N N . LEU A 1 85 ? 6.539 -13.300 -5.335 1.00 0.00 85 LEU A N 3
ATOM 5333 C CA . LEU A 1 85 ? 6.106 -14.358 -6.209 1.00 0.00 85 LEU A CA 3
ATOM 5334 C C . LEU A 1 85 ? 4.605 -14.276 -6.395 1.00 0.00 85 LEU A C 3
ATOM 5335 O O . LEU A 1 85 ? 3.827 -14.887 -5.662 1.00 0.00 85 LEU A O 3
ATOM 5351 N N . VAL A 1 86 ? 4.211 -13.476 -7.355 1.00 0.00 86 VAL A N 3
ATOM 5352 C CA . VAL A 1 86 ? 2.802 -13.280 -7.655 1.00 0.00 86 VAL A CA 3
ATOM 5353 C C . VAL A 1 86 ? 2.273 -14.485 -8.419 1.00 0.00 86 VAL A C 3
ATOM 5354 O O . VAL A 1 86 ? 2.264 -14.497 -9.651 1.00 0.00 86 VAL A O 3
ATOM 5367 N N . GLY A 1 87 ? 1.882 -15.514 -7.679 1.00 0.00 87 GLY A N 3
ATOM 5368 C CA . GLY A 1 87 ? 1.449 -16.751 -8.296 1.00 0.00 87 GLY A CA 3
ATOM 5369 C C . GLY A 1 87 ? 2.637 -17.578 -8.745 1.00 0.00 87 GLY A C 3
ATOM 5370 O O . GLY A 1 87 ? 3.024 -18.539 -8.085 1.00 0.00 87 GLY A O 3
ATOM 5374 N N . GLU A 1 88 ? 3.211 -17.193 -9.874 1.00 0.00 88 GLU A N 3
ATOM 5375 C CA . GLU A 1 88 ? 4.435 -17.802 -10.377 1.00 0.00 88 GLU A CA 3
ATOM 5376 C C . GLU A 1 88 ? 5.316 -16.752 -11.048 1.00 0.00 88 GLU A C 3
ATOM 5377 O O . GLU A 1 88 ? 6.253 -17.081 -11.775 1.00 0.00 88 GLU A O 3
ATOM 5389 N N . GLN A 1 89 ? 5.028 -15.481 -10.787 1.00 0.00 89 GLN A N 3
ATOM 5390 C CA . GLN A 1 89 ? 5.769 -14.398 -11.413 1.00 0.00 89 GLN A CA 3
ATOM 5391 C C . GLN A 1 89 ? 6.620 -13.662 -10.385 1.00 0.00 89 GLN A C 3
ATOM 5392 O O . GLN A 1 89 ? 6.096 -12.960 -9.515 1.00 0.00 89 GLN A O 3
ATOM 5406 N N . THR A 1 90 ? 7.930 -13.852 -10.479 1.00 0.00 90 THR A N 3
ATOM 5407 C CA . THR A 1 90 ? 8.871 -13.201 -9.583 1.00 0.00 90 THR A CA 3
ATOM 5408 C C . THR A 1 90 ? 9.128 -11.764 -10.030 1.00 0.00 90 THR A C 3
ATOM 5409 O O . THR A 1 90 ? 9.687 -11.528 -11.104 1.00 0.00 90 THR A O 3
ATOM 5420 N N . VAL A 1 91 ? 8.707 -10.809 -9.215 1.00 0.00 91 VAL A N 3
ATOM 5421 C CA . VAL A 1 91 ? 8.843 -9.399 -9.549 1.00 0.00 91 VAL A CA 3
ATOM 5422 C C . VAL A 1 91 ? 9.371 -8.595 -8.362 1.00 0.00 91 VAL A C 3
ATOM 5423 O O . VAL A 1 91 ? 9.265 -9.027 -7.216 1.00 0.00 91 VAL A O 3
ATOM 5436 N N . ASP A 1 92 ? 9.930 -7.423 -8.650 1.00 0.00 92 ASP A N 3
ATOM 5437 C CA . ASP A 1 92 ? 10.583 -6.604 -7.630 1.00 0.00 92 ASP A CA 3
ATOM 5438 C C . ASP A 1 92 ? 9.599 -5.617 -7.014 1.00 0.00 92 ASP A C 3
ATOM 5439 O O . ASP A 1 92 ? 9.107 -4.708 -7.690 1.00 0.00 92 ASP A O 3
ATOM 5448 N N . VAL A 1 93 ? 9.295 -5.810 -5.741 1.00 0.00 93 VAL A N 3
ATOM 5449 C CA . VAL A 1 93 ? 8.416 -4.901 -5.021 1.00 0.00 93 VAL A CA 3
ATOM 5450 C C . VAL A 1 93 ? 9.155 -4.293 -3.834 1.00 0.00 93 VAL A C 3
ATOM 5451 O O . VAL A 1 93 ? 9.883 -4.986 -3.121 1.00 0.00 93 VAL A O 3
ATOM 5464 N N . VAL A 1 94 ? 8.982 -2.998 -3.630 1.00 0.00 94 VAL A N 3
ATOM 5465 C CA . VAL A 1 94 ? 9.699 -2.302 -2.575 1.00 0.00 94 VAL A CA 3
ATOM 5466 C C . VAL A 1 94 ? 8.823 -2.125 -1.343 1.00 0.00 94 VAL A C 3
ATOM 5467 O O . VAL A 1 94 ? 7.680 -1.686 -1.449 1.00 0.00 94 VAL A O 3
ATOM 5480 N N . ASP A 1 95 ? 9.358 -2.498 -0.191 1.00 0.00 95 ASP A N 3
ATOM 5481 C CA . ASP A 1 95 ? 8.675 -2.294 1.081 1.00 0.00 95 ASP A CA 3
ATOM 5482 C C . ASP A 1 95 ? 8.738 -0.827 1.466 1.00 0.00 95 ASP A C 3
ATOM 5483 O O . ASP A 1 95 ? 9.821 -0.274 1.638 1.00 0.00 95 ASP A O 3
ATOM 5492 N N . GLU A 1 96 ? 7.577 -0.206 1.609 1.00 0.00 96 GLU A N 3
ATOM 5493 C CA . GLU A 1 96 ? 7.511 1.211 1.929 1.00 0.00 96 GLU A CA 3
ATOM 5494 C C . GLU A 1 96 ? 7.873 1.459 3.394 1.00 0.00 96 GLU A C 3
ATOM 5495 O O . GLU A 1 96 ? 8.003 2.605 3.826 1.00 0.00 96 GLU A O 3
ATOM 5507 N N . GLY A 1 97 ? 8.022 0.384 4.159 1.00 0.00 97 GLY A N 3
ATOM 5508 C CA . GLY A 1 97 ? 8.467 0.516 5.528 1.00 0.00 97 GLY A CA 3
ATOM 5509 C C . GLY A 1 97 ? 7.829 -0.492 6.460 1.00 0.00 97 GLY A C 3
ATOM 5510 O O . GLY A 1 97 ? 6.661 -0.855 6.299 1.00 0.00 97 GLY A O 3
ATOM 5514 N N . GLU A 1 98 ? 8.593 -0.919 7.458 1.00 0.00 98 GLU A N 3
ATOM 5515 C CA . GLU A 1 98 ? 8.108 -1.852 8.470 1.00 0.00 98 GLU A CA 3
ATOM 5516 C C . GLU A 1 98 ? 6.952 -1.233 9.246 1.00 0.00 98 GLU A C 3
ATOM 5517 O O . GLU A 1 98 ? 6.048 -1.930 9.709 1.00 0.00 98 GLU A O 3
ATOM 5529 N N . LEU A 1 99 ? 6.985 0.088 9.371 1.00 0.00 99 LEU A N 3
ATOM 5530 C CA . LEU A 1 99 ? 5.922 0.823 10.043 1.00 0.00 99 LEU A CA 3
ATOM 5531 C C . LEU A 1 99 ? 4.639 0.745 9.224 1.00 0.00 99 LEU A C 3
ATOM 5532 O O . LEU A 1 99 ? 3.537 0.697 9.771 1.00 0.00 99 LEU A O 3
ATOM 5548 N N . ALA A 1 100 ? 4.799 0.719 7.906 1.00 0.00 100 ALA A N 3
ATOM 5549 C CA . ALA A 1 100 ? 3.668 0.606 7.000 1.00 0.00 100 ALA A CA 3
ATOM 5550 C C . ALA A 1 100 ? 3.080 -0.797 7.069 1.00 0.00 100 ALA A C 3
ATOM 5551 O O . ALA A 1 100 ? 1.860 -0.979 7.067 1.00 0.00 100 ALA A O 3
ATOM 5558 N N . ALA A 1 101 ? 3.961 -1.787 7.143 1.00 0.00 101 ALA A N 3
ATOM 5559 C CA . ALA A 1 101 ? 3.543 -3.172 7.302 1.00 0.00 101 ALA A CA 3
ATOM 5560 C C . ALA A 1 101 ? 2.753 -3.347 8.594 1.00 0.00 101 ALA A C 3
ATOM 5561 O O . ALA A 1 101 ? 1.731 -4.029 8.617 1.00 0.00 101 ALA A O 3
ATOM 5568 N N . ALA A 1 102 ? 3.225 -2.706 9.662 1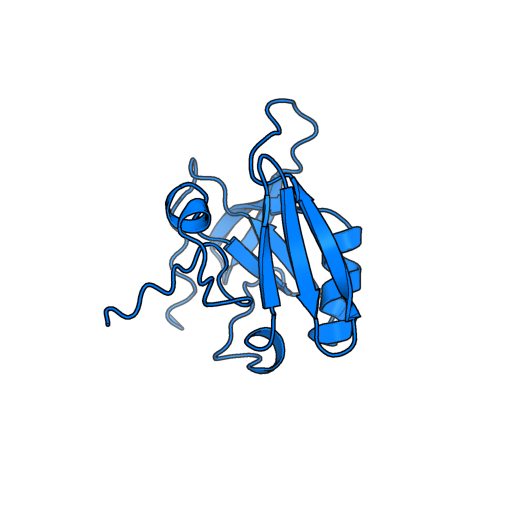.00 0.00 102 ALA A N 3
ATOM 5569 C CA . ALA A 1 102 ? 2.542 -2.745 10.952 1.00 0.00 102 ALA A CA 3
ATOM 5570 C C . ALA A 1 102 ? 1.155 -2.112 10.856 1.00 0.00 102 ALA A C 3
ATOM 5571 O O . ALA A 1 102 ? 0.173 -2.649 11.380 1.00 0.00 102 ALA A O 3
ATOM 5578 N N . TRP A 1 103 ? 1.083 -0.982 10.162 1.00 0.00 103 TRP A N 3
ATOM 5579 C CA . TRP A 1 103 ? -0.168 -0.258 9.968 1.00 0.00 103 TRP A CA 3
ATOM 5580 C C . TRP A 1 103 ? -1.229 -1.170 9.341 1.00 0.00 103 TRP A C 3
ATOM 5581 O O . TRP A 1 103 ? -2.403 -1.140 9.725 1.00 0.00 103 TRP A O 3
ATOM 5602 N N . ILE A 1 104 ? -0.808 -2.005 8.400 1.00 0.00 104 ILE A N 3
ATOM 5603 C CA . ILE A 1 104 ? -1.730 -2.915 7.732 1.00 0.00 104 ILE A CA 3
ATOM 5604 C C . ILE A 1 104 ? -1.850 -4.255 8.464 1.00 0.00 104 ILE A C 3
ATOM 5605 O O . ILE A 1 104 ? -2.893 -4.911 8.406 1.00 0.00 104 ILE A O 3
ATOM 5621 N N . SER A 1 105 ? -0.823 -4.651 9.205 1.00 0.00 105 SER A N 3
ATOM 5622 C CA . SER A 1 105 ? -0.947 -5.837 10.041 1.00 0.00 105 SER A CA 3
ATOM 5623 C C . SER A 1 105 ? -1.983 -5.580 11.134 1.00 0.00 105 SER A C 3
ATOM 5624 O O . SER A 1 105 ? -2.454 -6.502 11.794 1.00 0.00 105 SER A O 3
ATOM 5632 N N . ASN A 1 106 ? -2.323 -4.306 11.319 1.00 0.00 106 ASN A N 3
ATOM 5633 C CA . ASN A 1 106 ? -3.436 -3.923 12.172 1.00 0.00 106 ASN A CA 3
ATOM 5634 C C . ASN A 1 106 ? -4.731 -3.850 11.361 1.00 0.00 106 ASN A C 3
ATOM 5635 O O . ASN A 1 106 ? -5.730 -4.468 11.718 1.00 0.00 106 ASN A O 3
ATOM 5646 N N . HIS A 1 107 ? -4.699 -3.093 10.258 1.00 0.00 107 HIS A N 3
ATOM 5647 C CA . HIS A 1 107 ? -5.894 -2.859 9.435 1.00 0.00 107 HIS A CA 3
ATOM 5648 C C . HIS A 1 107 ? -6.401 -4.145 8.776 1.00 0.00 107 HIS A C 3
ATOM 5649 O O . HIS A 1 107 ? -7.606 -4.369 8.688 1.00 0.00 107 HIS A O 3
ATOM 5664 N N . ALA A 1 108 ? -5.485 -4.968 8.293 1.00 0.00 108 ALA A N 3
ATOM 5665 C CA . ALA A 1 108 ? -5.845 -6.240 7.689 1.00 0.00 108 ALA A CA 3
ATOM 5666 C C . ALA A 1 108 ? -5.814 -7.345 8.736 1.00 0.00 108 ALA A C 3
ATOM 5667 O O . ALA A 1 108 ? -6.595 -8.298 8.681 1.00 0.00 108 ALA A O 3
ATOM 5674 N N . GLY A 1 109 ? -4.892 -7.217 9.681 1.00 0.00 109 GLY A N 3
ATOM 5675 C CA . GLY A 1 109 ? -4.838 -8.148 10.795 1.00 0.00 109 GLY A CA 3
ATOM 5676 C C . GLY A 1 109 ? -3.802 -9.235 10.597 1.00 0.00 109 GLY A C 3
ATOM 5677 O O . GLY A 1 109 ? -3.238 -9.754 11.561 1.00 0.00 109 GLY A O 3
ATOM 5681 N N . VAL A 1 110 ? -3.556 -9.579 9.346 1.00 0.00 110 VAL A N 3
ATOM 5682 C CA . VAL A 1 110 ? -2.559 -10.581 9.010 1.00 0.00 110 VAL A CA 3
ATOM 5683 C C . VAL A 1 110 ? -1.328 -9.904 8.423 1.00 0.00 110 VAL A C 3
ATOM 5684 O O . VAL A 1 110 ? -1.424 -8.780 7.925 1.00 0.00 110 VAL A O 3
ATOM 5697 N N . PRO A 1 111 ? -0.153 -10.558 8.494 1.00 0.00 111 PRO A N 3
ATOM 5698 C CA . PRO A 1 111 ? 1.101 -9.997 7.979 1.00 0.00 111 PRO A CA 3
ATOM 5699 C C . PRO A 1 111 ? 1.004 -9.593 6.509 1.00 0.00 111 PRO A C 3
ATOM 5700 O O . PRO A 1 111 ? 1.107 -10.428 5.606 1.00 0.00 111 PRO A O 3
ATOM 5711 N N . CYS A 1 112 ? 0.772 -8.311 6.288 1.00 0.00 112 CYS A N 3
ATOM 5712 C CA . CYS A 1 112 ? 0.718 -7.751 4.952 1.00 0.00 112 CYS A CA 3
ATOM 5713 C C . CYS A 1 112 ? 1.629 -6.538 4.890 1.00 0.00 112 CYS A C 3
ATOM 5714 O O . CYS A 1 112 ? 1.799 -5.832 5.885 1.00 0.00 112 CYS A O 3
ATOM 5722 N N . ARG A 1 113 ? 2.219 -6.301 3.739 1.00 0.00 113 ARG A N 3
ATOM 5723 C CA . ARG A 1 113 ? 3.239 -5.283 3.614 1.00 0.00 113 ARG A CA 3
ATOM 5724 C C . ARG A 1 113 ? 2.906 -4.304 2.494 1.00 0.00 113 ARG A C 3
ATOM 5725 O O . ARG A 1 113 ? 2.562 -4.716 1.383 1.00 0.00 113 ARG A O 3
ATOM 5746 N N . ILE A 1 114 ? 2.985 -3.009 2.799 1.00 0.00 114 ILE A N 3
ATOM 5747 C CA . ILE A 1 114 ? 2.797 -1.968 1.793 1.00 0.00 114 ILE A CA 3
ATOM 5748 C C . ILE A 1 114 ? 3.969 -2.010 0.821 1.00 0.00 114 ILE A C 3
ATOM 5749 O O . ILE A 1 114 ? 5.116 -1.817 1.225 1.00 0.00 114 ILE A O 3
ATOM 5765 N N . LEU A 1 115 ? 3.692 -2.275 -0.446 1.00 0.00 115 LEU A N 3
ATOM 5766 C CA . LEU A 1 115 ? 4.754 -2.484 -1.414 1.00 0.00 115 LEU A CA 3
ATOM 5767 C C . LEU A 1 115 ? 4.516 -1.698 -2.697 1.00 0.00 115 LEU A C 3
ATOM 5768 O O . LEU A 1 115 ? 3.435 -1.737 -3.291 1.00 0.00 115 LEU A O 3
ATOM 5784 N N . LYS A 1 116 ? 5.540 -0.976 -3.108 1.00 0.00 116 LYS A N 3
ATOM 5785 C CA . LYS A 1 116 ? 5.511 -0.227 -4.349 1.00 0.00 116 LYS A CA 3
ATOM 5786 C C . LYS A 1 116 ? 6.326 -0.966 -5.403 1.00 0.00 116 LYS A C 3
ATOM 5787 O O . LYS A 1 116 ? 7.515 -1.222 -5.205 1.00 0.00 116 LYS A O 3
ATOM 5806 N N . VAL A 1 117 ? 5.682 -1.335 -6.507 1.00 0.00 117 VAL A N 3
ATOM 5807 C CA . VAL A 1 117 ? 6.354 -2.083 -7.563 1.00 0.00 117 VAL A CA 3
ATOM 5808 C C . VAL A 1 117 ? 7.489 -1.255 -8.160 1.00 0.00 117 VAL A C 3
ATOM 5809 O O . VAL A 1 117 ? 7.313 -0.073 -8.465 1.00 0.00 117 VAL A O 3
ATOM 5822 N N . HIS A 1 118 ? 8.657 -1.872 -8.293 1.00 0.00 118 HIS A N 3
ATOM 5823 C CA . HIS A 1 118 ? 9.816 -1.194 -8.850 1.00 0.00 118 HIS A CA 3
ATOM 5824 C C . HIS A 1 118 ? 9.582 -0.942 -10.337 1.00 0.00 118 HIS A C 3
ATOM 5825 O O . HIS A 1 118 ? 9.046 -1.810 -11.026 1.00 0.00 118 HIS A O 3
ATOM 5840 N N . PRO A 1 119 ? 9.973 0.246 -10.844 1.00 0.00 119 PRO A N 3
ATOM 5841 C CA . PRO A 1 119 ? 9.758 0.644 -12.250 1.00 0.00 119 PRO A CA 3
ATOM 5842 C C . PRO A 1 119 ? 10.236 -0.388 -13.275 1.00 0.00 119 PRO A C 3
ATOM 5843 O O . PRO A 1 119 ? 9.872 -0.316 -14.447 1.00 0.00 119 PRO A O 3
ATOM 5854 N N . ASP A 1 120 ? 11.059 -1.339 -12.838 1.00 0.00 120 ASP A N 3
ATOM 5855 C CA . ASP A 1 120 ? 11.498 -2.431 -13.703 1.00 0.00 120 ASP A CA 3
ATOM 5856 C C . ASP A 1 120 ? 10.306 -3.236 -14.194 1.00 0.00 120 ASP A C 3
ATOM 5857 O O . ASP A 1 120 ? 10.294 -3.733 -15.319 1.00 0.00 120 ASP A O 3
ATOM 5866 N N . MET A 1 121 ? 9.301 -3.355 -13.343 1.00 0.00 121 MET A N 3
ATOM 5867 C CA . MET A 1 121 ? 8.095 -4.069 -13.696 1.00 0.00 121 MET A CA 3
ATOM 5868 C C . MET A 1 121 ? 6.928 -3.108 -13.800 1.00 0.00 121 MET A C 3
ATOM 5869 O O . MET A 1 121 ? 6.626 -2.368 -12.869 1.00 0.00 121 MET A O 3
ATOM 5883 N N . ALA A 1 122 ? 6.282 -3.125 -14.944 1.00 0.00 122 ALA A N 3
ATOM 5884 C CA . ALA A 1 122 ? 5.121 -2.282 -15.182 1.00 0.00 122 ALA A CA 3
ATOM 5885 C C . ALA A 1 122 ? 3.972 -3.138 -15.674 1.00 0.00 122 ALA A C 3
ATOM 5886 O O . ALA A 1 122 ? 3.173 -2.722 -16.510 1.00 0.00 122 ALA A O 3
ATOM 5893 N N . GLU A 1 123 ? 3.897 -4.336 -15.126 1.00 0.00 123 GLU A N 3
ATOM 5894 C CA . GLU A 1 123 ? 2.892 -5.302 -15.517 1.00 0.00 123 GLU A CA 3
ATOM 5895 C C . GLU A 1 123 ? 2.394 -6.026 -14.266 1.00 0.00 123 GLU A C 3
ATOM 5896 O O . GLU A 1 123 ? 2.158 -5.384 -13.242 1.00 0.00 123 GLU A O 3
ATOM 5908 N N . VAL A 1 124 ? 2.271 -7.350 -14.340 1.00 0.00 124 VAL A N 3
ATOM 5909 C CA . VAL A 1 124 ? 1.774 -8.162 -13.229 1.00 0.00 124 VAL A CA 3
ATOM 5910 C C . VAL A 1 124 ? 0.301 -7.857 -12.976 1.00 0.00 124 VAL A C 3
ATOM 5911 O O . VAL A 1 124 ? -0.045 -6.913 -12.269 1.00 0.00 124 VAL A O 3
ATOM 5924 N N . ARG A 1 125 ? -0.562 -8.659 -13.575 1.00 0.00 125 ARG A N 3
ATOM 5925 C CA . ARG A 1 125 ? -2.000 -8.428 -13.511 1.00 0.00 125 ARG A CA 3
ATOM 5926 C C . ARG A 1 125 ? -2.642 -9.321 -12.445 1.00 0.00 125 ARG A C 3
ATOM 5927 O O . ARG A 1 125 ? -3.853 -9.547 -12.462 1.00 0.00 125 ARG A O 3
ATOM 5948 N N . TRP A 1 126 ? -1.815 -9.808 -11.510 1.00 0.00 126 TRP A N 3
ATOM 5949 C CA . TRP A 1 126 ? -2.266 -10.733 -10.460 1.00 0.00 126 TRP A CA 3
ATOM 5950 C C . TRP A 1 126 ? -2.576 -12.102 -11.097 1.00 0.00 126 TRP A C 3
ATOM 5951 O O . TRP A 1 126 ? -2.873 -12.164 -12.292 1.00 0.00 126 TRP A O 3
ATOM 5972 N N . PRO A 1 127 ? -2.440 -13.225 -10.344 1.00 0.00 127 PRO A N 3
ATOM 5973 C CA . PRO A 1 127 ? -2.769 -14.565 -10.837 1.00 0.00 127 PRO A CA 3
ATOM 5974 C C . PRO A 1 127 ? -3.997 -14.568 -11.746 1.00 0.00 127 PRO A C 3
ATOM 5975 O O . PRO A 1 127 ? -5.099 -14.183 -11.343 1.00 0.00 127 PRO A O 3
ATOM 5986 N N . SER A 1 128 ? -3.794 -15.015 -12.970 1.00 0.00 128 SER A N 3
ATOM 5987 C CA . SER A 1 128 ? -4.795 -14.896 -14.011 1.00 0.00 128 SER A CA 3
ATOM 5988 C C . SER A 1 128 ? -5.610 -16.176 -14.126 1.00 0.00 128 SER A C 3
ATOM 5989 O O . SER A 1 128 ? -5.933 -16.624 -15.228 1.00 0.00 128 SER A O 3
ATOM 5997 N N . LEU A 1 129 ? -5.939 -16.761 -12.980 1.00 0.00 129 LEU A N 3
ATOM 5998 C CA . LEU A 1 129 ? -6.810 -17.929 -12.947 1.00 0.00 129 LEU A CA 3
ATOM 5999 C C . LEU A 1 129 ? -8.168 -17.586 -13.557 1.00 0.00 129 LEU A C 3
ATOM 6000 O O . LEU A 1 129 ? -8.898 -16.731 -13.049 1.00 0.00 129 LEU A O 3
ATOM 6016 N N . GLU A 1 130 ? -8.481 -18.247 -14.657 1.00 0.00 130 GLU A N 3
ATOM 6017 C CA . GLU A 1 130 ? -9.694 -17.973 -15.402 1.00 0.00 130 GLU A CA 3
ATOM 6018 C C . GLU A 1 130 ? -10.923 -18.490 -14.663 1.00 0.00 130 GLU A C 3
ATOM 6019 O O . GLU A 1 130 ? -11.800 -17.667 -14.326 1.00 0.00 130 GLU A O 3
ATOM 6031 N N . MET A 1 1 ? -6.444 12.390 -19.359 1.00 0.00 1 MET A N 4
ATOM 6032 C CA . MET A 1 1 ? -5.615 11.304 -18.788 1.00 0.00 1 MET A CA 4
ATOM 6033 C C . MET A 1 1 ? -6.272 10.738 -17.533 1.00 0.00 1 MET A C 4
ATOM 6034 O O . MET A 1 1 ? -6.219 9.533 -17.278 1.00 0.00 1 MET A O 4
ATOM 6050 N N . SER A 1 2 ? -6.902 11.603 -16.754 1.00 0.00 2 SER A N 4
ATOM 6051 C CA . SER A 1 2 ? -7.513 11.190 -15.505 1.00 0.00 2 SER A CA 4
ATOM 6052 C C . SER A 1 2 ? -8.973 11.636 -15.434 1.00 0.00 2 SER A C 4
ATOM 6053 O O . SER A 1 2 ? -9.449 12.375 -16.299 1.00 0.00 2 SER A O 4
ATOM 6061 N N . THR A 1 3 ? -9.678 11.179 -14.408 1.00 0.00 3 THR A N 4
ATOM 6062 C CA . THR A 1 3 ? -11.079 11.520 -14.232 1.00 0.00 3 THR A CA 4
ATOM 6063 C C . THR A 1 3 ? -11.457 11.449 -12.754 1.00 0.00 3 THR A C 4
ATOM 6064 O O . THR A 1 3 ? -10.983 10.562 -12.040 1.00 0.00 3 THR A O 4
ATOM 6075 N N . THR A 1 4 ? -12.284 12.409 -12.313 1.00 0.00 4 THR A N 4
ATOM 6076 C CA . THR A 1 4 ? -12.828 12.456 -10.947 1.00 0.00 4 THR A CA 4
ATOM 6077 C C . THR A 1 4 ? -11.780 12.063 -9.892 1.00 0.00 4 THR A C 4
ATOM 6078 O O . THR A 1 4 ? -10.642 12.528 -9.938 1.00 0.00 4 THR A O 4
ATOM 6089 N N . ALA A 1 5 ? -12.191 11.272 -8.920 1.00 0.00 5 ALA A N 4
ATOM 6090 C CA . ALA A 1 5 ? -11.284 10.720 -7.926 1.00 0.00 5 ALA A CA 4
ATOM 6091 C C . ALA A 1 5 ? -10.159 9.929 -8.595 1.00 0.00 5 ALA A C 4
ATOM 6092 O O . ALA A 1 5 ? -10.399 8.896 -9.222 1.00 0.00 5 ALA A O 4
ATOM 6099 N N . TYR A 1 6 ? -8.935 10.416 -8.450 1.00 0.00 6 TYR A N 4
ATOM 6100 C CA . TYR A 1 6 ? -7.784 9.802 -9.097 1.00 0.00 6 TYR A CA 4
ATOM 6101 C C . TYR A 1 6 ? -7.226 8.698 -8.213 1.00 0.00 6 TYR A C 4
ATOM 6102 O O . TYR A 1 6 ? -7.065 8.897 -7.015 1.00 0.00 6 TYR A O 4
ATOM 6120 N N . GLN A 1 7 ? -6.937 7.542 -8.798 1.00 0.00 7 GLN A N 4
ATOM 6121 C CA . GLN A 1 7 ? -6.460 6.399 -8.027 1.00 0.00 7 GLN A CA 4
ATOM 6122 C C . GLN A 1 7 ? -4.961 6.177 -8.244 1.00 0.00 7 GLN A C 4
ATOM 6123 O O . GLN A 1 7 ? -4.550 5.535 -9.213 1.00 0.00 7 GLN A O 4
ATOM 6137 N N . PRO A 1 8 ? -4.130 6.742 -7.353 1.00 0.00 8 PRO A N 4
ATOM 6138 C CA . PRO A 1 8 ? -2.683 6.590 -7.402 1.00 0.00 8 PRO A CA 4
ATOM 6139 C C . PRO A 1 8 ? -2.206 5.341 -6.665 1.00 0.00 8 PRO A C 4
ATOM 6140 O O . PRO A 1 8 ? -1.321 4.626 -7.142 1.00 0.00 8 PRO A O 4
ATOM 6151 N N . ILE A 1 9 ? -2.801 5.087 -5.502 1.00 0.00 9 ILE A N 4
ATOM 6152 C CA . ILE A 1 9 ? -2.436 3.947 -4.671 1.00 0.00 9 ILE A CA 4
ATOM 6153 C C . ILE A 1 9 ? -3.462 2.830 -4.864 1.00 0.00 9 ILE A C 4
ATOM 6154 O O . ILE A 1 9 ? -4.647 3.103 -5.047 1.00 0.00 9 ILE A O 4
ATOM 6170 N N . ALA A 1 10 ? -3.008 1.584 -4.817 1.00 0.00 10 ALA A N 4
ATOM 6171 C CA . ALA A 1 10 ? -3.856 0.443 -5.144 1.00 0.00 10 ALA A CA 4
ATOM 6172 C C . ALA A 1 10 ? -4.884 0.168 -4.050 1.00 0.00 10 ALA A C 4
ATOM 6173 O O . ALA A 1 10 ? -6.071 0.436 -4.223 1.00 0.00 10 ALA A O 4
ATOM 6180 N N . GLU A 1 11 ? -4.415 -0.366 -2.930 1.00 0.00 11 GLU A N 4
ATOM 6181 C CA . GLU A 1 11 ? -5.277 -0.707 -1.796 1.00 0.00 11 GLU A CA 4
ATOM 6182 C C . GLU A 1 11 ? -6.011 0.521 -1.290 1.00 0.00 11 GLU A C 4
ATOM 6183 O O . GLU A 1 11 ? -7.233 0.495 -1.118 1.00 0.00 11 GLU A O 4
ATOM 6195 N N . CYS A 1 12 ? -5.257 1.589 -1.060 1.00 0.00 12 CYS A N 4
ATOM 6196 C CA . CYS A 1 12 ? -5.819 2.843 -0.589 1.00 0.00 12 CYS A CA 4
ATOM 6197 C C . CYS A 1 12 ? -6.931 3.326 -1.517 1.00 0.00 12 CYS A C 4
ATOM 6198 O O . CYS A 1 12 ? -8.014 3.696 -1.064 1.00 0.00 12 CYS A O 4
ATOM 6206 N N . GLY A 1 13 ? -6.671 3.309 -2.816 1.00 0.00 13 GLY A N 4
ATOM 6207 C CA . GLY A 1 13 ? -7.697 3.657 -3.769 1.00 0.00 13 GLY A CA 4
ATOM 6208 C C . GLY A 1 13 ? -7.569 5.068 -4.300 1.00 0.00 13 GLY A C 4
ATOM 6209 O O . GLY A 1 13 ? -6.464 5.560 -4.538 1.00 0.00 13 GLY A O 4
ATOM 6213 N N . ALA A 1 14 ? -8.707 5.723 -4.466 1.00 0.00 14 ALA A N 4
ATOM 6214 C CA . ALA A 1 14 ? -8.763 7.007 -5.140 1.00 0.00 14 ALA A CA 4
ATOM 6215 C C . ALA A 1 14 ? -8.702 8.173 -4.163 1.00 0.00 14 ALA A C 4
ATOM 6216 O O . ALA A 1 14 ? -9.107 8.063 -3.004 1.00 0.00 14 ALA A O 4
ATOM 6223 N N . THR A 1 15 ? -8.179 9.287 -4.646 1.00 0.00 15 THR A N 4
ATOM 6224 C CA . THR A 1 15 ? -8.085 10.505 -3.869 1.00 0.00 15 THR A CA 4
ATOM 6225 C C . THR A 1 15 ? -8.749 11.656 -4.620 1.00 0.00 15 THR A C 4
ATOM 6226 O O . THR A 1 15 ? -8.604 11.778 -5.837 1.00 0.00 15 THR A O 4
ATOM 6237 N N . THR A 1 16 ? -9.475 12.493 -3.893 1.00 0.00 16 THR A N 4
ATOM 6238 C CA . THR A 1 16 ? -10.219 13.595 -4.489 1.00 0.00 16 THR A CA 4
ATOM 6239 C C . THR A 1 16 ? -9.364 14.855 -4.645 1.00 0.00 16 THR A C 4
ATOM 6240 O O . THR A 1 16 ? -9.891 15.966 -4.737 1.00 0.00 16 THR A O 4
ATOM 6251 N N . GLN A 1 17 ? -8.048 14.684 -4.698 1.00 0.00 17 GLN A N 4
ATOM 6252 C CA . GLN A 1 17 ? -7.146 15.820 -4.843 1.00 0.00 17 GLN A CA 4
ATOM 6253 C C . GLN A 1 17 ? -6.417 15.748 -6.174 1.00 0.00 17 GLN A C 4
ATOM 6254 O O . GLN A 1 17 ? -6.078 14.662 -6.647 1.00 0.00 17 GLN A O 4
ATOM 6268 N N . SER A 1 18 ? -6.160 16.909 -6.752 1.00 0.00 18 SER A N 4
ATOM 6269 C CA . SER A 1 18 ? -5.569 17.009 -8.083 1.00 0.00 18 SER A CA 4
ATOM 6270 C C . SER A 1 18 ? -4.175 16.378 -8.121 1.00 0.00 18 SER A C 4
ATOM 6271 O O . SER A 1 18 ? -3.786 15.769 -9.118 1.00 0.00 18 SER A O 4
ATOM 6279 N N . GLU A 1 19 ? -3.445 16.516 -7.018 1.00 0.00 19 GLU A N 4
ATOM 6280 C CA . GLU A 1 19 ? -2.084 15.994 -6.894 1.00 0.00 19 GLU A CA 4
ATOM 6281 C C . GLU A 1 19 ? -2.019 14.512 -7.255 1.00 0.00 19 GLU A C 4
ATOM 6282 O O . GLU A 1 19 ? -1.037 14.046 -7.831 1.00 0.00 19 GLU A O 4
ATOM 6294 N N . ALA A 1 20 ? -3.084 13.784 -6.937 1.00 0.00 20 ALA A N 4
ATOM 6295 C CA . ALA A 1 20 ? -3.112 12.338 -7.124 1.00 0.00 20 ALA A CA 4
ATOM 6296 C C . ALA A 1 20 ? -2.943 11.961 -8.596 1.00 0.00 20 ALA A C 4
ATOM 6297 O O . ALA A 1 20 ? -2.413 10.898 -8.919 1.00 0.00 20 ALA A O 4
ATOM 6304 N N . ALA A 1 21 ? -3.360 12.863 -9.478 1.00 0.00 21 ALA A N 4
ATOM 6305 C CA . ALA A 1 21 ? -3.310 12.632 -10.919 1.00 0.00 21 ALA A CA 4
ATOM 6306 C C . ALA A 1 21 ? -1.877 12.666 -11.450 1.00 0.00 21 ALA A C 4
ATOM 6307 O O . ALA A 1 21 ? -1.648 12.474 -12.644 1.00 0.00 21 ALA A O 4
ATOM 6314 N N . ALA A 1 22 ? -0.921 12.948 -10.572 1.00 0.00 22 ALA A N 4
ATOM 6315 C CA . ALA A 1 22 ? 0.478 12.988 -10.963 1.00 0.00 22 ALA A CA 4
ATOM 6316 C C . ALA A 1 22 ? 1.359 12.185 -10.002 1.00 0.00 22 ALA A C 4
ATOM 6317 O O . ALA A 1 22 ? 2.577 12.350 -9.994 1.00 0.00 22 ALA A O 4
ATOM 6324 N N . TYR A 1 23 ? 0.755 11.284 -9.226 1.00 0.00 23 TYR A N 4
ATOM 6325 C CA . TYR A 1 23 ? 1.512 10.517 -8.227 1.00 0.00 23 TYR A CA 4
ATOM 6326 C C . TYR A 1 23 ? 1.092 9.065 -8.247 1.00 0.00 23 TYR A C 4
ATOM 6327 O O . TYR A 1 23 ? 1.389 8.299 -7.328 1.00 0.00 23 TYR A O 4
ATOM 6345 N N . GLN A 1 24 ? 0.401 8.701 -9.305 1.00 0.00 24 GLN A N 4
ATOM 6346 C CA . GLN A 1 24 ? -0.037 7.338 -9.512 1.00 0.00 24 GLN A CA 4
ATOM 6347 C C . GLN A 1 24 ? 1.172 6.417 -9.676 1.00 0.00 24 GLN A C 4
ATOM 6348 O O . GLN A 1 24 ? 2.172 6.796 -10.293 1.00 0.00 24 GLN A O 4
ATOM 6362 N N . LYS A 1 25 ? 1.060 5.206 -9.149 1.00 0.00 25 LYS A N 4
ATOM 6363 C CA . LYS A 1 25 ? 2.175 4.268 -9.089 1.00 0.00 25 LYS A CA 4
ATOM 6364 C C . LYS A 1 25 ? 1.645 2.865 -8.860 1.00 0.00 25 LYS A C 4
ATOM 6365 O O . LYS A 1 25 ? 0.474 2.680 -8.529 1.00 0.00 25 LYS A O 4
ATOM 6384 N N . ARG A 1 26 ? 2.501 1.876 -9.048 1.00 0.00 26 ARG A N 4
ATOM 6385 C CA . ARG A 1 26 ? 2.117 0.495 -8.821 1.00 0.00 26 ARG A CA 4
ATOM 6386 C C . ARG A 1 26 ? 2.322 0.128 -7.362 1.00 0.00 26 ARG A C 4
ATOM 6387 O O . ARG A 1 26 ? 3.361 -0.411 -6.979 1.00 0.00 26 ARG A O 4
ATOM 6408 N N . TRP A 1 27 ? 1.347 0.481 -6.548 1.00 0.00 27 TRP A N 4
ATOM 6409 C CA . TRP A 1 27 ? 1.362 0.132 -5.137 1.00 0.00 27 TRP A CA 4
ATOM 6410 C C . TRP A 1 27 ? 0.746 -1.238 -4.932 1.00 0.00 27 TRP A C 4
ATOM 6411 O O . TRP A 1 27 ? -0.083 -1.662 -5.731 1.00 0.00 27 TRP A O 4
ATOM 6432 N N . LEU A 1 28 ? 1.154 -1.929 -3.873 1.00 0.00 28 LEU A N 4
ATOM 6433 C CA . LEU A 1 28 ? 0.674 -3.280 -3.616 1.00 0.00 28 LEU A CA 4
ATOM 6434 C C . LEU A 1 28 ? 0.895 -3.658 -2.148 1.00 0.00 28 LEU A C 4
ATOM 6435 O O . LEU A 1 28 ? 1.659 -3.009 -1.434 1.00 0.00 28 LEU A O 4
ATOM 6451 N N . VAL A 1 29 ? 0.222 -4.713 -1.711 1.00 0.00 29 VAL A N 4
ATOM 6452 C CA . VAL A 1 29 ? 0.428 -5.286 -0.388 1.00 0.00 29 VAL A CA 4
ATOM 6453 C C . VAL A 1 29 ? 0.720 -6.775 -0.537 1.00 0.00 29 VAL A C 4
ATOM 6454 O O . VAL A 1 29 ? 0.090 -7.451 -1.343 1.00 0.00 29 VAL A O 4
ATOM 6467 N N . ALA A 1 30 ? 1.692 -7.276 0.201 1.00 0.00 30 ALA A N 4
ATOM 6468 C CA . ALA A 1 30 ? 2.017 -8.693 0.154 1.00 0.00 30 ALA A CA 4
ATOM 6469 C C . ALA A 1 30 ? 1.666 -9.363 1.463 1.00 0.00 30 ALA A C 4
ATOM 6470 O O . ALA A 1 30 ? 1.983 -8.846 2.532 1.00 0.00 30 ALA A O 4
ATOM 6477 N N . ASN A 1 31 ? 1.010 -10.509 1.382 1.00 0.00 31 ASN A N 4
ATOM 6478 C CA . ASN A 1 31 ? 0.762 -11.312 2.577 1.00 0.00 31 ASN A CA 4
ATOM 6479 C C . ASN A 1 31 ? 2.024 -12.095 2.929 1.00 0.00 31 ASN A C 4
ATOM 6480 O O . ASN A 1 31 ? 3.026 -11.987 2.222 1.00 0.00 31 ASN A O 4
ATOM 6491 N N . ASP A 1 32 ? 1.968 -12.875 4.007 1.00 0.00 32 ASP A N 4
ATOM 6492 C CA . ASP A 1 32 ? 3.128 -13.628 4.508 1.00 0.00 32 ASP A CA 4
ATOM 6493 C C . ASP A 1 32 ? 3.881 -14.362 3.388 1.00 0.00 32 ASP A C 4
ATOM 6494 O O . ASP A 1 32 ? 5.111 -14.385 3.370 1.00 0.00 32 ASP A O 4
ATOM 6503 N N . ALA A 1 33 ? 3.137 -14.937 2.446 1.00 0.00 33 ALA A N 4
ATOM 6504 C CA . ALA A 1 33 ? 3.726 -15.736 1.368 1.00 0.00 33 ALA A CA 4
ATOM 6505 C C . ALA A 1 33 ? 4.425 -14.884 0.303 1.00 0.00 33 ALA A C 4
ATOM 6506 O O . ALA A 1 33 ? 5.055 -15.420 -0.606 1.00 0.00 33 ALA A O 4
ATOM 6513 N N . GLY A 1 34 ? 4.317 -13.567 0.411 1.00 0.00 34 GLY A N 4
ATOM 6514 C CA . GLY A 1 34 ? 4.885 -12.694 -0.604 1.00 0.00 34 GLY A CA 4
ATOM 6515 C C . GLY A 1 34 ? 3.990 -12.595 -1.826 1.00 0.00 34 GLY A C 4
ATOM 6516 O O . GLY A 1 34 ? 4.388 -12.080 -2.871 1.00 0.00 34 GLY A O 4
ATOM 6520 N N . GLN A 1 35 ? 2.772 -13.095 -1.685 1.00 0.00 35 GLN A N 4
ATOM 6521 C CA . GLN A 1 35 ? 1.799 -13.080 -2.765 1.00 0.00 35 GLN A CA 4
ATOM 6522 C C . GLN A 1 35 ? 1.048 -11.754 -2.797 1.00 0.00 35 GLN A C 4
ATOM 6523 O O . GLN A 1 35 ? 0.776 -11.158 -1.747 1.00 0.00 35 GLN A O 4
ATOM 6537 N N . TRP A 1 36 ? 0.739 -11.306 -4.012 1.00 0.00 36 TRP A N 4
ATOM 6538 C CA . TRP A 1 36 ? -0.049 -10.099 -4.239 1.00 0.00 36 TRP A CA 4
ATOM 6539 C C . TRP A 1 36 ? -1.371 -10.139 -3.481 1.00 0.00 36 TRP A C 4
ATOM 6540 O O . TRP A 1 36 ? -2.173 -11.062 -3.652 1.00 0.00 36 TRP A O 4
ATOM 6561 N N . LEU A 1 37 ? -1.585 -9.145 -2.635 1.00 0.00 37 LEU A N 4
ATOM 6562 C CA . LEU A 1 37 ? -2.860 -8.975 -1.973 1.00 0.00 37 LEU A CA 4
ATOM 6563 C C . LEU A 1 37 ? -3.596 -7.815 -2.631 1.00 0.00 37 LEU A C 4
ATOM 6564 O O . LEU A 1 37 ? -3.033 -6.736 -2.807 1.00 0.00 37 LEU A O 4
ATOM 6580 N N . ASN A 1 38 ? -4.851 -8.036 -2.977 1.00 0.00 38 ASN A N 4
ATOM 6581 C CA . ASN A 1 38 ? -5.612 -7.057 -3.741 1.00 0.00 38 ASN A CA 4
ATOM 6582 C C . ASN A 1 38 ? -6.877 -6.639 -3.018 1.00 0.00 38 ASN A C 4
ATOM 6583 O O . ASN A 1 38 ? -7.279 -7.257 -2.028 1.00 0.00 38 ASN A O 4
ATOM 6594 N N . ARG A 1 39 ? -7.523 -5.605 -3.546 1.00 0.00 39 ARG A N 4
ATOM 6595 C CA . ARG A 1 39 ? -8.809 -5.158 -3.034 1.00 0.00 39 ARG A CA 4
ATOM 6596 C C . ARG A 1 39 ? -9.868 -6.183 -3.417 1.00 0.00 39 ARG A C 4
ATOM 6597 O O . ARG A 1 39 ? -10.939 -6.247 -2.818 1.00 0.00 39 ARG A O 4
ATOM 6618 N N . ASP A 1 40 ? -9.531 -6.992 -4.422 1.00 0.00 40 ASP A N 4
ATOM 6619 C CA . ASP A 1 40 ? -10.395 -8.072 -4.879 1.00 0.00 40 ASP A CA 4
ATOM 6620 C C . ASP A 1 40 ? -10.427 -9.175 -3.831 1.00 0.00 40 ASP A C 4
ATOM 6621 O O . ASP A 1 40 ? -11.392 -9.931 -3.728 1.00 0.00 40 ASP A O 4
ATOM 6630 N N . LEU A 1 41 ? -9.355 -9.251 -3.052 1.00 0.00 41 LEU A N 4
ATOM 6631 C CA . LEU A 1 41 ? -9.207 -10.281 -2.037 1.00 0.00 41 LEU A CA 4
ATOM 6632 C C . LEU A 1 41 ? -9.679 -9.767 -0.685 1.00 0.00 41 LEU A C 4
ATOM 6633 O O . LEU A 1 41 ? -10.434 -10.435 0.020 1.00 0.00 41 LEU A O 4
ATOM 6649 N N . CYS A 1 42 ? -9.231 -8.575 -0.328 1.00 0.00 42 CYS A N 4
ATOM 6650 C CA . CYS A 1 42 ? -9.599 -7.979 0.943 1.00 0.00 42 CYS A CA 4
ATOM 6651 C C . CYS A 1 42 ? -10.215 -6.599 0.739 1.00 0.00 42 CYS A C 4
ATOM 6652 O O . CYS A 1 42 ? -9.501 -5.610 0.559 1.00 0.00 42 CYS A O 4
ATOM 6660 N N . PRO A 1 43 ? -11.556 -6.519 0.752 1.00 0.00 43 PRO A N 4
ATOM 6661 C CA . PRO A 1 43 ? -12.280 -5.253 0.595 1.00 0.00 43 PRO A CA 4
ATOM 6662 C C . PRO A 1 43 ? -11.979 -4.286 1.737 1.00 0.00 43 PRO A C 4
ATOM 6663 O O . PRO A 1 43 ? -11.971 -3.069 1.551 1.00 0.00 43 PRO A O 4
ATOM 6674 N N . ARG A 1 44 ? -11.713 -4.844 2.915 1.00 0.00 44 ARG A N 4
ATOM 6675 C CA . ARG A 1 44 ? -11.347 -4.049 4.082 1.00 0.00 44 ARG A CA 4
ATOM 6676 C C . ARG A 1 44 ? -10.069 -3.257 3.824 1.00 0.00 44 ARG A C 4
ATOM 6677 O O . ARG A 1 44 ? -9.882 -2.165 4.357 1.00 0.00 44 ARG A O 4
ATOM 6698 N N . LEU A 1 45 ? -9.202 -3.804 2.985 1.00 0.00 45 LEU A N 4
ATOM 6699 C CA . LEU A 1 45 ? -7.950 -3.145 2.644 1.00 0.00 45 LEU A CA 4
ATOM 6700 C C . LEU A 1 45 ? -8.212 -1.956 1.728 1.00 0.00 45 LEU A C 4
ATOM 6701 O O . LEU A 1 45 ? -7.473 -0.979 1.741 1.00 0.00 45 LEU A O 4
ATOM 6717 N N . ALA A 1 46 ? -9.290 -2.040 0.959 1.00 0.00 46 ALA A N 4
ATOM 6718 C CA . ALA A 1 46 ? -9.709 -0.948 0.095 1.00 0.00 46 ALA A CA 4
ATOM 6719 C C . ALA A 1 46 ? -10.267 0.216 0.909 1.00 0.00 46 ALA A C 4
ATOM 6720 O O . ALA A 1 46 ? -10.438 1.319 0.393 1.00 0.00 46 ALA A O 4
ATOM 6727 N N . GLU A 1 47 ? -10.533 -0.034 2.189 1.00 0.00 47 GLU A N 4
ATOM 6728 C CA . GLU A 1 47 ? -11.120 0.972 3.072 1.00 0.00 47 GLU A CA 4
ATOM 6729 C C . GLU A 1 47 ? -10.052 1.876 3.690 1.00 0.00 47 GLU A C 4
ATOM 6730 O O . GLU A 1 47 ? -10.137 2.233 4.863 1.00 0.00 47 GLU A O 4
ATOM 6742 N N . VAL A 1 48 ? -9.044 2.234 2.911 1.00 0.00 48 VAL A N 4
ATOM 6743 C CA . VAL A 1 48 ? -8.043 3.200 3.354 1.00 0.00 48 VAL A CA 4
ATOM 6744 C C . VAL A 1 48 ? -8.435 4.613 2.921 1.00 0.00 48 VAL A C 4
ATOM 6745 O O . VAL A 1 48 ? -8.788 4.837 1.765 1.00 0.00 48 VAL A O 4
ATOM 6758 N N . SER A 1 49 ? -8.394 5.555 3.854 1.00 0.00 49 SER A N 4
ATOM 6759 C CA . SER A 1 49 ? -8.659 6.949 3.540 1.00 0.00 49 SER A CA 4
ATOM 6760 C C . SER A 1 49 ? -7.365 7.617 3.088 1.00 0.00 49 SER A C 4
ATOM 6761 O O . SER A 1 49 ? -6.392 7.701 3.848 1.00 0.00 49 SER A O 4
ATOM 6769 N N . VAL A 1 50 ? -7.349 8.073 1.845 1.00 0.00 50 VAL A N 4
ATOM 6770 C CA . VAL A 1 50 ? -6.128 8.587 1.247 1.00 0.00 50 VAL A CA 4
ATOM 6771 C C . VAL A 1 50 ? -6.083 10.105 1.297 1.00 0.00 50 VAL A C 4
ATOM 6772 O O . VAL A 1 50 ? -7.110 10.777 1.174 1.00 0.00 50 VAL A O 4
ATOM 6785 N N . GLU A 1 51 ? -4.889 10.634 1.489 1.00 0.00 51 GLU A N 4
ATOM 6786 C CA . GLU A 1 51 ? -4.656 12.064 1.438 1.00 0.00 51 GLU A CA 4
ATOM 6787 C C . GLU A 1 51 ? -3.242 12.315 0.930 1.00 0.00 51 GLU A C 4
ATOM 6788 O O . GLU A 1 51 ? -2.331 11.546 1.216 1.00 0.00 51 GLU A O 4
ATOM 6800 N N . LEU A 1 52 ? -3.068 13.368 0.155 1.00 0.00 52 LEU A N 4
ATOM 6801 C CA . LEU A 1 52 ? -1.758 13.706 -0.384 1.00 0.00 52 LEU A CA 4
ATOM 6802 C C . LEU A 1 52 ? -1.386 15.118 0.013 1.00 0.00 52 LEU A C 4
ATOM 6803 O O . LEU A 1 52 ? -2.173 16.047 -0.143 1.00 0.00 52 LEU A O 4
ATOM 6819 N N . ARG A 1 53 ? -0.195 15.262 0.550 1.00 0.00 53 ARG A N 4
ATOM 6820 C CA . ARG A 1 53 ? 0.334 16.562 0.897 1.00 0.00 53 ARG A CA 4
ATOM 6821 C C . ARG A 1 53 ? 1.596 16.780 0.085 1.00 0.00 53 ARG A C 4
ATOM 6822 O O . ARG A 1 53 ? 2.202 15.810 -0.370 1.00 0.00 53 ARG A O 4
ATOM 6843 N N . MET A 1 54 ? 1.983 18.029 -0.120 1.00 0.00 54 MET A N 4
ATOM 6844 C CA . MET A 1 54 ? 3.199 18.325 -0.870 1.00 0.00 54 MET A CA 4
ATOM 6845 C C . MET A 1 54 ? 4.421 17.704 -0.198 1.00 0.00 54 MET A C 4
ATOM 6846 O O . MET A 1 54 ? 4.964 18.248 0.767 1.00 0.00 54 MET A O 4
ATOM 6860 N N . GLY A 1 55 ? 4.828 16.546 -0.703 1.00 0.00 55 GLY A N 4
ATOM 6861 C CA . GLY A 1 55 ? 5.984 15.861 -0.170 1.00 0.00 55 GLY A CA 4
ATOM 6862 C C . GLY A 1 55 ? 5.631 14.635 0.657 1.00 0.00 55 GLY A C 4
ATOM 6863 O O . GLY A 1 55 ? 6.507 13.822 0.964 1.00 0.00 55 GLY A O 4
ATOM 6867 N N . TYR A 1 56 ? 4.355 14.466 1.007 1.00 0.00 56 TYR A N 4
ATOM 6868 C CA . TYR A 1 56 ? 3.970 13.390 1.913 1.00 0.00 56 TYR A CA 4
ATOM 6869 C C . TYR A 1 56 ? 2.684 12.705 1.476 1.00 0.00 56 TYR A C 4
ATOM 6870 O O . TYR A 1 56 ? 1.722 13.352 1.065 1.00 0.00 56 TYR A O 4
ATOM 6888 N N . LEU A 1 57 ? 2.685 11.390 1.575 1.00 0.00 57 LEU A N 4
ATOM 6889 C CA . LEU A 1 57 ? 1.498 10.597 1.338 1.00 0.00 57 LEU A CA 4
ATOM 6890 C C . LEU A 1 57 ? 0.832 10.314 2.676 1.00 0.00 57 LEU A C 4
ATOM 6891 O O . LEU A 1 57 ? 1.366 9.576 3.507 1.00 0.00 57 LEU A O 4
ATOM 6907 N N . VAL A 1 58 ? -0.317 10.925 2.888 1.00 0.00 58 VAL A N 4
ATOM 6908 C CA . VAL A 1 58 ? -0.994 10.853 4.167 1.00 0.00 58 VAL A CA 4
ATOM 6909 C C . VAL A 1 58 ? -2.060 9.764 4.158 1.00 0.00 58 VAL A C 4
ATOM 6910 O O . VAL A 1 58 ? -3.184 9.978 3.703 1.00 0.00 58 VAL A O 4
ATOM 6923 N N . LEU A 1 59 ? -1.699 8.593 4.642 1.00 0.00 59 LEU A N 4
ATOM 6924 C CA . LEU A 1 59 ? -2.660 7.517 4.793 1.00 0.00 59 LEU A CA 4
ATOM 6925 C C . LEU A 1 59 ? -3.331 7.616 6.151 1.00 0.00 59 LEU A C 4
ATOM 6926 O O . LEU A 1 59 ? -2.762 8.168 7.087 1.00 0.00 59 LEU A O 4
ATOM 6942 N N . LYS A 1 60 ? -4.553 7.130 6.237 1.00 0.00 60 LYS A N 4
ATOM 6943 C CA . LYS A 1 60 ? -5.257 7.016 7.505 1.00 0.00 60 LYS A CA 4
ATOM 6944 C C . LYS A 1 60 ? -6.372 5.999 7.337 1.00 0.00 60 LYS A C 4
ATOM 6945 O O . LYS A 1 60 ? -6.966 5.915 6.264 1.00 0.00 60 LYS A O 4
ATOM 6964 N N . ALA A 1 61 ? -6.649 5.196 8.352 1.00 0.00 61 ALA A N 4
ATOM 6965 C CA . ALA A 1 61 ? -7.620 4.120 8.151 1.00 0.00 61 ALA A CA 4
ATOM 6966 C C . ALA A 1 61 ? -8.666 4.037 9.251 1.00 0.00 61 ALA A C 4
ATOM 6967 O O . ALA A 1 61 ? -8.403 4.360 10.396 1.00 0.00 61 ALA A O 4
ATOM 6974 N N . PRO A 1 62 ? -9.892 3.627 8.908 1.00 0.00 62 PRO A N 4
ATOM 6975 C CA . PRO A 1 62 ? -10.895 3.276 9.908 1.00 0.00 62 PRO A CA 4
ATOM 6976 C C . PRO A 1 62 ? -10.377 2.165 10.815 1.00 0.00 62 PRO A C 4
ATOM 6977 O O . PRO A 1 62 ? -10.301 1.001 10.412 1.00 0.00 62 PRO A O 4
ATOM 6988 N N . GLY A 1 63 ? -9.964 2.540 12.016 1.00 0.00 63 GLY A N 4
ATOM 6989 C CA . GLY A 1 63 ? -9.400 1.579 12.940 1.00 0.00 63 GLY A CA 4
ATOM 6990 C C . GLY A 1 63 ? -7.906 1.764 13.121 1.00 0.00 63 GLY A C 4
ATOM 6991 O O . GLY A 1 63 ? -7.296 1.109 13.961 1.00 0.00 63 GLY A O 4
ATOM 6995 N N . MET A 1 64 ? -7.314 2.654 12.326 1.00 0.00 64 MET A N 4
ATOM 6996 C CA . MET A 1 64 ? -5.886 2.952 12.429 1.00 0.00 64 MET A CA 4
ATOM 6997 C C . MET A 1 64 ? -5.628 4.439 12.244 1.00 0.00 64 MET A C 4
ATOM 6998 O O . MET A 1 64 ? -6.366 5.133 11.554 1.00 0.00 64 MET A O 4
ATOM 7012 N N . LEU A 1 65 ? -4.563 4.924 12.847 1.00 0.00 65 LEU A N 4
ATOM 7013 C CA . LEU A 1 65 ? -4.215 6.334 12.760 1.00 0.00 65 LEU A CA 4
ATOM 7014 C C . LEU A 1 65 ? -3.740 6.702 11.347 1.00 0.00 65 LEU A C 4
ATOM 7015 O O . LEU A 1 65 ? -4.077 6.027 10.354 1.00 0.00 65 LEU A O 4
ATOM 7031 N N . ARG A 1 66 ? -3.007 7.807 11.258 1.00 0.00 66 ARG A N 4
ATOM 7032 C CA . ARG A 1 66 ? -2.378 8.224 10.018 1.00 0.00 66 ARG A CA 4
ATOM 7033 C C . ARG A 1 66 ? -1.082 7.448 9.785 1.00 0.00 66 ARG A C 4
ATOM 7034 O O . ARG A 1 66 ? -0.396 7.059 10.732 1.00 0.00 66 ARG A O 4
ATOM 7055 N N . LEU A 1 67 ? -0.755 7.239 8.528 1.00 0.00 67 LEU A N 4
ATOM 7056 C CA . LEU A 1 67 ? 0.522 6.673 8.139 1.00 0.00 67 LEU A CA 4
ATOM 7057 C C . LEU A 1 67 ? 1.225 7.653 7.217 1.00 0.00 67 LEU A C 4
ATOM 7058 O O . LEU A 1 67 ? 0.804 7.861 6.078 1.00 0.00 67 LEU A O 4
ATOM 7074 N N . ASP A 1 68 ? 2.265 8.286 7.727 1.00 0.00 68 ASP A N 4
ATOM 7075 C CA . ASP A 1 68 ? 2.964 9.331 6.994 1.00 0.00 68 ASP A CA 4
ATOM 7076 C C . ASP A 1 68 ? 4.122 8.754 6.188 1.00 0.00 68 ASP A C 4
ATOM 7077 O O . ASP A 1 68 ? 5.144 8.351 6.749 1.00 0.00 68 ASP A O 4
ATOM 7086 N N . ILE A 1 69 ? 3.944 8.694 4.876 1.00 0.00 69 ILE A N 4
ATOM 7087 C CA . ILE A 1 69 ? 4.972 8.182 3.982 1.00 0.00 69 ILE A CA 4
ATOM 7088 C C . ILE A 1 69 ? 5.465 9.286 3.048 1.00 0.00 69 ILE A C 4
ATOM 7089 O O . ILE A 1 69 ? 4.689 9.822 2.261 1.00 0.00 69 ILE A O 4
ATOM 7105 N N . PRO A 1 70 ? 6.749 9.661 3.142 1.00 0.00 70 PRO A N 4
ATOM 7106 C CA . PRO A 1 70 ? 7.355 10.645 2.236 1.00 0.00 70 PRO A CA 4
ATOM 7107 C C . PRO A 1 70 ? 7.193 10.246 0.769 1.00 0.00 70 PRO A C 4
ATOM 7108 O O . PRO A 1 70 ? 7.462 9.104 0.397 1.00 0.00 70 PRO A O 4
ATOM 7119 N N . LEU A 1 71 ? 6.747 11.188 -0.056 1.00 0.00 71 LEU A N 4
ATOM 7120 C CA . LEU A 1 71 ? 6.519 10.916 -1.472 1.00 0.00 71 LEU A CA 4
ATOM 7121 C C . LEU A 1 71 ? 7.834 10.696 -2.205 1.00 0.00 71 LEU A C 4
ATOM 7122 O O . LEU A 1 71 ? 7.913 9.888 -3.131 1.00 0.00 71 LEU A O 4
ATOM 7138 N N . ASP A 1 72 ? 8.863 11.416 -1.789 1.00 0.00 72 ASP A N 4
ATOM 7139 C CA . ASP A 1 72 ? 10.174 11.290 -2.403 1.00 0.00 72 ASP A CA 4
ATOM 7140 C C . ASP A 1 72 ? 10.954 10.146 -1.772 1.00 0.00 72 ASP A C 4
ATOM 7141 O O . ASP A 1 72 ? 11.512 10.282 -0.681 1.00 0.00 72 ASP A O 4
ATOM 7150 N N . VAL A 1 73 ? 10.965 9.012 -2.452 1.00 0.00 73 VAL A N 4
ATOM 7151 C CA . VAL A 1 73 ? 11.705 7.852 -1.989 1.00 0.00 73 VAL A CA 4
ATOM 7152 C C . VAL A 1 73 ? 12.996 7.718 -2.786 1.00 0.00 73 VAL A C 4
ATOM 7153 O O . VAL A 1 73 ? 12.975 7.705 -4.020 1.00 0.00 73 VAL A O 4
ATOM 7166 N N . ILE A 1 74 ? 14.114 7.648 -2.082 1.00 0.00 74 ILE A N 4
ATOM 7167 C CA . ILE A 1 74 ? 15.419 7.575 -2.726 1.00 0.00 74 ILE A CA 4
ATOM 7168 C C . ILE A 1 74 ? 15.725 6.147 -3.169 1.00 0.00 74 ILE A C 4
ATOM 7169 O O . ILE A 1 74 ? 15.094 5.191 -2.713 1.00 0.00 74 ILE A O 4
ATOM 7185 N N . GLU A 1 75 ? 16.691 6.023 -4.058 1.00 0.00 75 GLU A N 4
ATOM 7186 C CA . GLU A 1 75 ? 17.075 4.738 -4.623 1.00 0.00 75 GLU A CA 4
ATOM 7187 C C . GLU A 1 75 ? 18.566 4.512 -4.398 1.00 0.00 75 GLU A C 4
ATOM 7188 O O . GLU A 1 75 ? 19.313 4.197 -5.325 1.00 0.00 75 GLU A O 4
ATOM 7200 N N . ASP A 1 76 ? 18.984 4.686 -3.156 1.00 0.00 76 ASP A N 4
ATOM 7201 C CA . ASP A 1 76 ? 20.392 4.592 -2.792 1.00 0.00 76 ASP A CA 4
ATOM 7202 C C . ASP A 1 76 ? 20.774 3.147 -2.478 1.00 0.00 76 ASP A C 4
ATOM 7203 O O . ASP A 1 76 ? 21.186 2.401 -3.369 1.00 0.00 76 ASP A O 4
ATOM 7212 N N . ASP A 1 77 ? 20.630 2.752 -1.221 1.00 0.00 77 ASP A N 4
ATOM 7213 C CA . ASP A 1 77 ? 20.926 1.378 -0.809 1.00 0.00 77 ASP A CA 4
ATOM 7214 C C . ASP A 1 77 ? 19.877 0.857 0.171 1.00 0.00 77 ASP A C 4
ATOM 7215 O O . ASP A 1 77 ? 19.678 -0.350 0.309 1.00 0.00 77 ASP A O 4
ATOM 7224 N N . ASP A 1 78 ? 19.190 1.780 0.832 1.00 0.00 78 ASP A N 4
ATOM 7225 C CA . ASP A 1 78 ? 18.170 1.444 1.814 1.00 0.00 78 ASP A CA 4
ATOM 7226 C C . ASP A 1 78 ? 16.888 0.966 1.139 1.00 0.00 78 ASP A C 4
ATOM 7227 O O . ASP A 1 78 ? 15.927 0.580 1.809 1.00 0.00 78 ASP A O 4
ATOM 7236 N N . SER A 1 79 ? 16.882 0.995 -0.187 1.00 0.00 79 SER A N 4
ATOM 7237 C CA . SER A 1 79 ? 15.761 0.502 -0.964 1.00 0.00 79 SER A CA 4
ATOM 7238 C C . SER A 1 79 ? 15.717 -1.026 -0.924 1.00 0.00 79 SER A C 4
ATOM 7239 O O . SER A 1 79 ? 16.420 -1.697 -1.683 1.00 0.00 79 SER A O 4
ATOM 7247 N N . VAL A 1 80 ? 14.915 -1.565 -0.018 1.00 0.00 80 VAL A N 4
ATOM 7248 C CA . VAL A 1 80 ? 14.795 -3.008 0.132 1.00 0.00 80 VAL A CA 4
ATOM 7249 C C . VAL A 1 80 ? 14.043 -3.610 -1.047 1.00 0.00 80 VAL A C 4
ATOM 7250 O O . VAL A 1 80 ? 12.855 -3.348 -1.240 1.00 0.00 80 VAL A O 4
ATOM 7263 N N . ARG A 1 81 ? 14.744 -4.400 -1.842 1.00 0.00 81 ARG A N 4
ATOM 7264 C CA . ARG A 1 81 ? 14.132 -5.088 -2.964 1.00 0.00 81 ARG A CA 4
ATOM 7265 C C . ARG A 1 81 ? 13.575 -6.427 -2.507 1.00 0.00 81 ARG A C 4
ATOM 7266 O O . ARG A 1 81 ? 14.321 -7.340 -2.141 1.00 0.00 81 ARG A O 4
ATOM 7287 N N . TYR A 1 82 ? 12.262 -6.516 -2.501 1.00 0.00 82 TYR A N 4
ATOM 7288 C CA . TYR A 1 82 ? 11.563 -7.706 -2.066 1.00 0.00 82 TYR A CA 4
ATOM 7289 C C . TYR A 1 82 ? 11.102 -8.492 -3.287 1.00 0.00 82 TYR A C 4
ATOM 7290 O O . TYR A 1 82 ? 10.551 -7.918 -4.227 1.00 0.00 82 TYR A O 4
ATOM 7308 N N . GLN A 1 83 ? 11.352 -9.791 -3.287 1.00 0.00 83 GLN A N 4
ATOM 7309 C CA . GLN A 1 83 ? 10.904 -10.638 -4.379 1.00 0.00 83 GLN A CA 4
ATOM 7310 C C . GLN A 1 83 ? 9.425 -10.949 -4.230 1.00 0.00 83 GLN A C 4
ATOM 7311 O O . GLN A 1 83 ? 9.023 -11.754 -3.389 1.00 0.00 83 GLN A O 4
ATOM 7325 N N . MET A 1 84 ? 8.627 -10.290 -5.051 1.00 0.00 84 MET A N 4
ATOM 7326 C CA . MET A 1 84 ? 7.187 -10.407 -4.996 1.00 0.00 84 MET A CA 4
ATOM 7327 C C . MET A 1 84 ? 6.761 -11.599 -5.832 1.00 0.00 84 MET A C 4
ATOM 7328 O O . MET A 1 84 ? 7.386 -11.897 -6.853 1.00 0.00 84 MET A O 4
ATOM 7342 N N . LEU A 1 85 ? 5.709 -12.279 -5.421 1.00 0.00 85 LEU A N 4
ATOM 7343 C CA . LEU A 1 85 ? 5.280 -13.461 -6.123 1.00 0.00 85 LEU A CA 4
ATOM 7344 C C . LEU A 1 85 ? 3.821 -13.342 -6.516 1.00 0.00 85 LEU A C 4
ATOM 7345 O O . LEU A 1 85 ? 2.911 -13.650 -5.742 1.00 0.00 85 LEU A O 4
ATOM 7361 N N . VAL A 1 86 ? 3.612 -12.843 -7.712 1.00 0.00 86 VAL A N 4
ATOM 7362 C CA . VAL A 1 86 ? 2.276 -12.732 -8.281 1.00 0.00 86 VAL A CA 4
ATOM 7363 C C . VAL A 1 86 ? 1.836 -14.083 -8.818 1.00 0.00 86 VAL A C 4
ATOM 7364 O O . VAL A 1 86 ? 2.008 -14.374 -10.003 1.00 0.00 86 VAL A O 4
ATOM 7377 N N . GLY A 1 87 ? 1.308 -14.918 -7.937 1.00 0.00 87 GLY A N 4
ATOM 7378 C CA . GLY A 1 87 ? 0.953 -16.269 -8.321 1.00 0.00 87 GLY A CA 4
ATOM 7379 C C . GLY A 1 87 ? 2.187 -17.129 -8.486 1.00 0.00 87 GLY A C 4
ATOM 7380 O O . GLY A 1 87 ? 2.495 -17.955 -7.630 1.00 0.00 87 GLY A O 4
ATOM 7384 N N . GLU A 1 88 ? 2.900 -16.918 -9.582 1.00 0.00 88 GLU A N 4
ATOM 7385 C CA . GLU A 1 88 ? 4.163 -17.594 -9.820 1.00 0.00 88 GLU A CA 4
ATOM 7386 C C . GLU A 1 88 ? 5.153 -16.624 -10.471 1.00 0.00 88 GLU A C 4
ATOM 7387 O O . GLU A 1 88 ? 6.273 -16.995 -10.824 1.00 0.00 88 GLU A O 4
ATOM 7399 N N . GLN A 1 89 ? 4.746 -15.365 -10.603 1.00 0.00 89 GLN A N 4
ATOM 7400 C CA . GLN A 1 89 ? 5.579 -14.376 -11.265 1.00 0.00 89 GLN A CA 4
ATOM 7401 C C . GLN A 1 89 ? 6.458 -13.667 -10.248 1.00 0.00 89 GLN A C 4
ATOM 7402 O O . GLN A 1 89 ? 5.965 -12.904 -9.416 1.00 0.00 89 GLN A O 4
ATOM 7416 N N . THR A 1 90 ? 7.753 -13.938 -10.304 1.00 0.00 90 THR A N 4
ATOM 7417 C CA . THR A 1 90 ? 8.701 -13.314 -9.401 1.00 0.00 90 THR A CA 4
ATOM 7418 C C . THR A 1 90 ? 9.124 -11.953 -9.943 1.00 0.00 90 THR A C 4
ATOM 7419 O O . THR A 1 90 ? 9.732 -11.860 -11.011 1.00 0.00 90 THR A O 4
ATOM 7430 N N . VAL A 1 91 ? 8.768 -10.906 -9.221 1.00 0.00 91 VAL A N 4
ATOM 7431 C CA . VAL A 1 91 ? 9.061 -9.547 -9.647 1.00 0.00 91 VAL A CA 4
ATOM 7432 C C . VAL A 1 91 ? 9.609 -8.721 -8.491 1.00 0.00 91 VAL A C 4
ATOM 7433 O O . VAL A 1 91 ? 9.208 -8.899 -7.343 1.00 0.00 91 VAL A O 4
ATOM 7446 N N . ASP A 1 92 ? 10.537 -7.826 -8.801 1.00 0.00 92 ASP A N 4
ATOM 7447 C CA . ASP A 1 92 ? 11.197 -7.013 -7.782 1.00 0.00 92 ASP A CA 4
ATOM 7448 C C . ASP A 1 92 ? 10.333 -5.827 -7.370 1.00 0.00 92 ASP A C 4
ATOM 7449 O O . ASP A 1 92 ? 9.985 -4.976 -8.193 1.00 0.00 92 ASP A O 4
ATOM 7458 N N . VAL A 1 93 ? 9.990 -5.777 -6.093 1.00 0.00 93 VAL A N 4
ATOM 7459 C CA . VAL A 1 93 ? 9.256 -4.653 -5.530 1.00 0.00 93 VAL A CA 4
ATOM 7460 C C . VAL A 1 93 ? 10.052 -4.041 -4.381 1.00 0.00 93 VAL A C 4
ATOM 7461 O O . VAL A 1 93 ? 10.872 -4.713 -3.768 1.00 0.00 93 VAL A O 4
ATOM 7474 N N . VAL A 1 94 ? 9.839 -2.766 -4.113 1.00 0.00 94 VAL A N 4
ATOM 7475 C CA . VAL A 1 94 ? 10.538 -2.095 -3.028 1.00 0.00 94 VAL A CA 4
ATOM 7476 C C . VAL A 1 94 ? 9.681 -2.070 -1.772 1.00 0.00 94 VAL A C 4
ATOM 7477 O O . VAL A 1 94 ? 8.518 -1.670 -1.812 1.00 0.00 94 VAL A O 4
ATOM 7490 N N . ASP A 1 95 ? 10.258 -2.523 -0.671 1.00 0.00 95 ASP A N 4
ATOM 7491 C CA . ASP A 1 95 ? 9.573 -2.528 0.614 1.00 0.00 95 ASP A CA 4
ATOM 7492 C C . ASP A 1 95 ? 9.443 -1.110 1.147 1.00 0.00 95 ASP A C 4
ATOM 7493 O O . ASP A 1 95 ? 10.426 -0.368 1.204 1.00 0.00 95 ASP A O 4
ATOM 7502 N N . GLU A 1 96 ? 8.228 -0.745 1.524 1.00 0.00 96 GLU A N 4
ATOM 7503 C CA . GLU A 1 96 ? 7.948 0.588 2.029 1.00 0.00 96 GLU A CA 4
ATOM 7504 C C . GLU A 1 96 ? 8.306 0.667 3.513 1.00 0.00 96 GLU A C 4
ATOM 7505 O O . GLU A 1 96 ? 8.499 1.751 4.065 1.00 0.00 96 GLU A O 4
ATOM 7517 N N . GLY A 1 97 ? 8.388 -0.493 4.158 1.00 0.00 97 GLY A N 4
ATOM 7518 C CA . GLY A 1 97 ? 8.757 -0.534 5.557 1.00 0.00 97 GLY A CA 4
ATOM 7519 C C . GLY A 1 97 ? 7.709 -1.205 6.423 1.00 0.00 97 GLY A C 4
ATOM 7520 O O . GLY A 1 97 ? 6.520 -1.235 6.084 1.00 0.00 97 GLY A O 4
ATOM 7524 N N . GLU A 1 98 ? 8.142 -1.713 7.571 1.00 0.00 98 GLU A N 4
ATOM 7525 C CA . GLU A 1 98 ? 7.254 -2.435 8.465 1.00 0.00 98 GLU A CA 4
ATOM 7526 C C . GLU A 1 98 ? 6.384 -1.483 9.277 1.00 0.00 98 GLU A C 4
ATOM 7527 O O . GLU A 1 98 ? 5.490 -1.918 9.999 1.00 0.00 98 GLU A O 4
ATOM 7539 N N . LEU A 1 99 ? 6.634 -0.183 9.151 1.00 0.00 99 LEU A N 4
ATOM 7540 C CA . LEU A 1 99 ? 5.753 0.806 9.755 1.00 0.00 99 LEU A CA 4
ATOM 7541 C C . LEU A 1 99 ? 4.417 0.780 9.025 1.00 0.00 99 LEU A C 4
ATOM 7542 O O . LEU A 1 99 ? 3.352 0.868 9.637 1.00 0.00 99 LEU A O 4
ATOM 7558 N N . ALA A 1 100 ? 4.490 0.616 7.707 1.00 0.00 100 ALA A N 4
ATOM 7559 C CA . ALA A 1 100 ? 3.301 0.465 6.888 1.00 0.00 100 ALA A CA 4
ATOM 7560 C C . ALA A 1 100 ? 2.712 -0.923 7.088 1.00 0.00 100 ALA A C 4
ATOM 7561 O O . ALA A 1 100 ? 1.494 -1.097 7.107 1.00 0.00 100 ALA A O 4
ATOM 7568 N N . ALA A 1 101 ? 3.593 -1.907 7.252 1.00 0.00 101 ALA A N 4
ATOM 7569 C CA . ALA A 1 101 ? 3.170 -3.279 7.511 1.00 0.00 101 ALA A CA 4
ATOM 7570 C C . ALA A 1 101 ? 2.336 -3.371 8.786 1.00 0.00 101 ALA A C 4
ATOM 7571 O O . ALA A 1 101 ? 1.232 -3.895 8.764 1.00 0.00 101 ALA A O 4
ATOM 7578 N N . ALA A 1 102 ? 2.862 -2.842 9.886 1.00 0.00 102 ALA A N 4
ATOM 7579 C CA . ALA A 1 102 ? 2.162 -2.875 11.169 1.00 0.00 102 ALA A CA 4
ATOM 7580 C C . ALA A 1 102 ? 0.855 -2.088 11.102 1.00 0.00 102 ALA A C 4
ATOM 7581 O O . ALA A 1 102 ? -0.176 -2.504 11.647 1.00 0.00 102 ALA A O 4
ATOM 7588 N N . TRP A 1 103 ? 0.902 -0.952 10.420 1.00 0.00 103 TRP A N 4
ATOM 7589 C CA . TRP A 1 103 ? -0.275 -0.117 10.229 1.00 0.00 103 TRP A CA 4
ATOM 7590 C C . TRP A 1 103 ? -1.393 -0.912 9.549 1.00 0.00 103 TRP A C 4
ATOM 7591 O O . TRP A 1 103 ? -2.575 -0.741 9.864 1.00 0.00 103 TRP A O 4
ATOM 7612 N N . ILE A 1 104 ? -1.020 -1.804 8.639 1.00 0.00 104 ILE A N 4
ATOM 7613 C CA . ILE A 1 104 ? -2.009 -2.586 7.920 1.00 0.00 104 ILE A CA 4
ATOM 7614 C C . ILE A 1 104 ? -2.240 -3.954 8.573 1.00 0.00 104 ILE A C 4
ATOM 7615 O O . ILE A 1 104 ? -3.299 -4.547 8.408 1.00 0.00 104 ILE A O 4
ATOM 7631 N N . SER A 1 105 ? -1.283 -4.450 9.344 1.00 0.00 105 SER A N 4
ATOM 7632 C CA . SER A 1 105 ? -1.489 -5.700 10.061 1.00 0.00 105 SER A CA 4
ATOM 7633 C C . SER A 1 105 ? -2.564 -5.499 11.123 1.00 0.00 105 SER A C 4
ATOM 7634 O O . SER A 1 105 ? -3.177 -6.451 11.604 1.00 0.00 105 SER A O 4
ATOM 7642 N N . ASN A 1 106 ? -2.781 -4.241 11.480 1.00 0.00 106 ASN A N 4
ATOM 7643 C CA . ASN A 1 106 ? -3.871 -3.871 12.369 1.00 0.00 106 ASN A CA 4
ATOM 7644 C C . ASN A 1 106 ? -5.164 -3.608 11.587 1.00 0.00 106 ASN A C 4
ATOM 7645 O O . ASN A 1 106 ? -6.231 -4.094 11.959 1.00 0.00 106 ASN A O 4
ATOM 7656 N N . HIS A 1 107 ? -5.068 -2.847 10.495 1.00 0.00 107 HIS A N 4
ATOM 7657 C CA . HIS A 1 107 ? -6.252 -2.502 9.697 1.00 0.00 107 HIS A CA 4
ATOM 7658 C C . HIS A 1 107 ? -6.731 -3.684 8.849 1.00 0.00 107 HIS A C 4
ATOM 7659 O O . HIS A 1 107 ? -7.920 -3.988 8.824 1.00 0.00 107 HIS A O 4
ATOM 7674 N N . ALA A 1 108 ? -5.813 -4.324 8.140 1.00 0.00 108 ALA A N 4
ATOM 7675 C CA . ALA A 1 108 ? -6.143 -5.489 7.333 1.00 0.00 108 ALA A CA 4
ATOM 7676 C C . ALA A 1 108 ? -6.326 -6.699 8.238 1.00 0.00 108 ALA A C 4
ATOM 7677 O O . ALA A 1 108 ? -7.192 -7.542 8.002 1.00 0.00 108 ALA A O 4
ATOM 7684 N N . GLY A 1 109 ? -5.489 -6.780 9.267 1.00 0.00 109 GLY A N 4
ATOM 7685 C CA . GLY A 1 109 ? -5.657 -7.802 10.288 1.00 0.00 109 GLY A CA 4
ATOM 7686 C C . GLY A 1 109 ? -4.725 -8.980 10.115 1.00 0.00 109 GLY A C 4
ATOM 7687 O O . GLY A 1 109 ? -4.434 -9.695 11.073 1.00 0.00 109 GLY A O 4
ATOM 7691 N N . VAL A 1 110 ? -4.258 -9.190 8.896 1.00 0.00 110 VAL A N 4
ATOM 7692 C CA . VAL A 1 110 ? -3.367 -10.303 8.605 1.00 0.00 110 VAL A CA 4
ATOM 7693 C C . VAL A 1 110 ? -1.929 -9.817 8.459 1.00 0.00 110 VAL A C 4
ATOM 7694 O O . VAL A 1 110 ? -1.696 -8.628 8.231 1.00 0.00 110 VAL A O 4
ATOM 7707 N N . PRO A 1 111 ? -0.947 -10.720 8.613 1.00 0.00 111 PRO A N 4
ATOM 7708 C CA . PRO A 1 111 ? 0.467 -10.384 8.426 1.00 0.00 111 PRO A CA 4
ATOM 7709 C C . PRO A 1 111 ? 0.780 -10.035 6.974 1.00 0.00 111 PRO A C 4
ATOM 7710 O O . PRO A 1 111 ? 1.067 -10.911 6.155 1.00 0.00 111 PRO A O 4
ATOM 7721 N N . CYS A 1 112 ? 0.667 -8.756 6.648 1.00 0.00 112 CYS A N 4
ATOM 7722 C CA . CYS A 1 112 ? 0.929 -8.280 5.301 1.00 0.00 112 CYS A CA 4
ATOM 7723 C C . CYS A 1 112 ? 1.786 -7.016 5.325 1.00 0.00 112 CYS A C 4
ATOM 7724 O O . CYS A 1 112 ? 1.827 -6.304 6.329 1.00 0.00 112 CYS A O 4
ATOM 7732 N N . ARG A 1 113 ? 2.474 -6.750 4.222 1.00 0.00 113 ARG A N 4
ATOM 7733 C CA . ARG A 1 113 ? 3.394 -5.624 4.138 1.00 0.00 113 ARG A CA 4
ATOM 7734 C C . ARG A 1 113 ? 3.153 -4.836 2.850 1.00 0.00 113 ARG A C 4
ATOM 7735 O O . ARG A 1 113 ? 2.946 -5.426 1.790 1.00 0.00 113 ARG A O 4
ATOM 7756 N N . ILE A 1 114 ? 3.167 -3.510 2.946 1.00 0.00 114 ILE A N 4
ATOM 7757 C CA . ILE A 1 114 ? 2.987 -2.655 1.773 1.00 0.00 114 ILE A CA 4
ATOM 7758 C C . ILE A 1 114 ? 4.277 -2.608 0.959 1.00 0.00 114 ILE A C 4
ATOM 7759 O O . ILE A 1 114 ? 5.354 -2.346 1.497 1.00 0.00 114 ILE A O 4
ATOM 7775 N N . LEU A 1 115 ? 4.158 -2.866 -0.335 1.00 0.00 115 LEU A N 4
ATOM 7776 C CA . LEU A 1 115 ? 5.308 -2.907 -1.224 1.00 0.00 115 LEU A CA 4
ATOM 7777 C C . LEU A 1 115 ? 5.035 -2.082 -2.478 1.00 0.00 115 LEU A C 4
ATOM 7778 O O . LEU A 1 115 ? 3.916 -2.062 -2.989 1.00 0.00 115 LEU A O 4
ATOM 7794 N N . LYS A 1 116 ? 6.055 -1.401 -2.969 1.00 0.00 116 LYS A N 4
ATOM 7795 C CA . LYS A 1 116 ? 5.911 -0.571 -4.154 1.00 0.00 116 LYS A CA 4
ATOM 7796 C C . LYS A 1 116 ? 6.604 -1.231 -5.339 1.00 0.00 116 LYS A C 4
ATOM 7797 O O . LYS A 1 116 ? 7.808 -1.482 -5.293 1.00 0.00 116 LYS A O 4
ATOM 7816 N N . VAL A 1 117 ? 5.855 -1.515 -6.393 1.00 0.00 117 VAL A N 4
ATOM 7817 C CA . VAL A 1 117 ? 6.433 -2.117 -7.588 1.00 0.00 117 VAL A CA 4
ATOM 7818 C C . VAL A 1 117 ? 7.407 -1.144 -8.245 1.00 0.00 117 VAL A C 4
ATOM 7819 O O . VAL A 1 117 ? 7.021 -0.062 -8.692 1.00 0.00 117 VAL A O 4
ATOM 7832 N N . HIS A 1 118 ? 8.676 -1.529 -8.287 1.00 0.00 118 HIS A N 4
ATOM 7833 C CA . HIS A 1 118 ? 9.714 -0.667 -8.826 1.00 0.00 118 HIS A CA 4
ATOM 7834 C C . HIS A 1 118 ? 9.652 -0.687 -10.353 1.00 0.00 118 HIS A C 4
ATOM 7835 O O . HIS A 1 118 ? 9.531 -1.756 -10.956 1.00 0.00 118 HIS A O 4
ATOM 7850 N N . PRO A 1 119 ? 9.714 0.499 -10.990 1.00 0.00 119 PRO A N 4
ATOM 7851 C CA . PRO A 1 119 ? 9.598 0.644 -12.453 1.00 0.00 119 PRO A CA 4
ATOM 7852 C C . PRO A 1 119 ? 10.635 -0.151 -13.254 1.00 0.00 119 PRO A C 4
ATOM 7853 O O . PRO A 1 119 ? 10.576 -0.170 -14.484 1.00 0.00 119 PRO A O 4
ATOM 7864 N N . ASP A 1 120 ? 11.587 -0.791 -12.571 1.00 0.00 120 ASP A N 4
ATOM 7865 C CA . ASP A 1 120 ? 12.521 -1.705 -13.235 1.00 0.00 120 ASP A CA 4
ATOM 7866 C C . ASP A 1 120 ? 11.738 -2.758 -13.997 1.00 0.00 120 ASP A C 4
ATOM 7867 O O . ASP A 1 120 ? 12.040 -3.076 -15.146 1.00 0.00 120 ASP A O 4
ATOM 7876 N N . MET A 1 121 ? 10.717 -3.281 -13.335 1.00 0.00 121 MET A N 4
ATOM 7877 C CA . MET A 1 121 ? 9.872 -4.306 -13.920 1.00 0.00 121 MET A CA 4
ATOM 7878 C C . MET A 1 121 ? 8.657 -3.682 -14.586 1.00 0.00 121 MET A C 4
ATOM 7879 O O . MET A 1 121 ? 8.430 -3.877 -15.780 1.00 0.00 121 MET A O 4
ATOM 7893 N N . ALA A 1 122 ? 7.897 -2.918 -13.800 1.00 0.00 122 ALA A N 4
ATOM 7894 C CA . ALA A 1 122 ? 6.633 -2.330 -14.251 1.00 0.00 122 ALA A CA 4
ATOM 7895 C C . ALA A 1 122 ? 5.650 -3.425 -14.661 1.00 0.00 122 ALA A C 4
ATOM 7896 O O . ALA A 1 122 ? 5.925 -4.610 -14.462 1.00 0.00 122 ALA A O 4
ATOM 7903 N N . GLU A 1 123 ? 4.506 -3.026 -15.221 1.00 0.00 123 GLU A N 4
ATOM 7904 C CA . GLU A 1 123 ? 3.487 -3.982 -15.655 1.00 0.00 123 GLU A CA 4
ATOM 7905 C C . GLU A 1 123 ? 3.057 -4.846 -14.462 1.00 0.00 123 GLU A C 4
ATOM 7906 O O . GLU A 1 123 ? 2.944 -4.338 -13.344 1.00 0.00 123 GLU A O 4
ATOM 7918 N N . VAL A 1 124 ? 2.822 -6.132 -14.713 1.00 0.00 124 VAL A N 4
ATOM 7919 C CA . VAL A 1 124 ? 2.484 -7.103 -13.674 1.00 0.00 124 VAL A CA 4
ATOM 7920 C C . VAL A 1 124 ? 1.078 -6.881 -13.128 1.00 0.00 124 VAL A C 4
ATOM 7921 O O . VAL A 1 124 ? 0.785 -5.864 -12.500 1.00 0.00 124 VAL A O 4
ATOM 7934 N N . ARG A 1 125 ? 0.207 -7.839 -13.384 1.00 0.00 125 ARG A N 4
ATOM 7935 C CA . ARG A 1 125 ? -1.131 -7.822 -12.828 1.00 0.00 125 ARG A CA 4
ATOM 7936 C C . ARG A 1 125 ? -1.394 -9.109 -12.067 1.00 0.00 125 ARG A C 4
ATOM 7937 O O . ARG A 1 125 ? -0.812 -10.151 -12.378 1.00 0.00 125 ARG A O 4
ATOM 7958 N N . TRP A 1 126 ? -2.239 -9.007 -11.045 1.00 0.00 126 TRP A N 4
ATOM 7959 C CA . TRP A 1 126 ? -2.727 -10.159 -10.292 1.00 0.00 126 TRP A CA 4
ATOM 7960 C C . TRP A 1 126 ? -3.141 -11.278 -11.252 1.00 0.00 126 TRP A C 4
ATOM 7961 O O . TRP A 1 126 ? -3.691 -10.998 -12.321 1.00 0.00 126 TRP A O 4
ATOM 7982 N N . PRO A 1 127 ? -2.873 -12.555 -10.887 1.00 0.00 127 PRO A N 4
ATOM 7983 C CA . PRO A 1 127 ? -3.145 -13.718 -11.739 1.00 0.00 127 PRO A CA 4
ATOM 7984 C C . PRO A 1 127 ? -4.488 -13.625 -12.456 1.00 0.00 127 PRO A C 4
ATOM 7985 O O . PRO A 1 127 ? -5.543 -13.515 -11.833 1.00 0.00 127 PRO A O 4
ATOM 7996 N N . SER A 1 128 ? -4.435 -13.690 -13.773 1.00 0.00 128 SER A N 4
ATOM 7997 C CA . SER A 1 128 ? -5.603 -13.475 -14.601 1.00 0.00 128 SER A CA 4
ATOM 7998 C C . SER A 1 128 ? -6.265 -14.801 -14.925 1.00 0.00 128 SER A C 4
ATOM 7999 O O . SER A 1 128 ? -6.679 -15.053 -16.055 1.00 0.00 128 SER A O 4
ATOM 8007 N N . LEU A 1 129 ? -6.376 -15.639 -13.909 1.00 0.00 129 LEU A N 4
ATOM 8008 C CA . LEU A 1 129 ? -7.039 -16.932 -14.038 1.00 0.00 129 LEU A CA 4
ATOM 8009 C C . LEU A 1 129 ? -8.560 -16.770 -14.035 1.00 0.00 129 LEU A C 4
ATOM 8010 O O . LEU A 1 129 ? -9.289 -17.709 -13.720 1.00 0.00 129 LEU A O 4
ATOM 8026 N N . GLU A 1 130 ? -9.025 -15.586 -14.410 1.00 0.00 130 GLU A 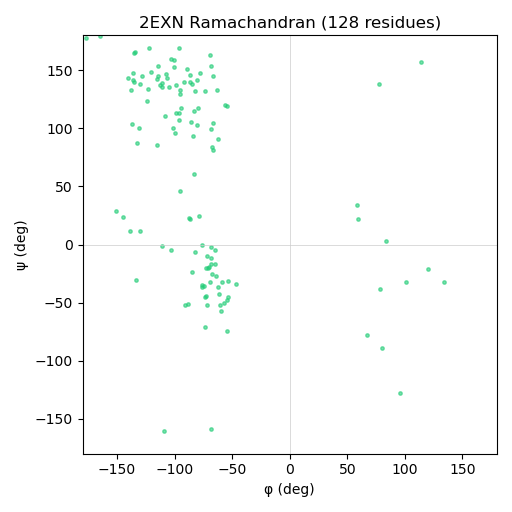N 4
ATOM 8027 C CA . GLU A 1 130 ? -10.446 -15.272 -14.390 1.00 0.00 130 GLU A CA 4
ATOM 8028 C C . GLU A 1 130 ? -11.193 -16.076 -15.454 1.00 0.00 130 GLU A C 4
ATOM 8029 O O . GLU A 1 130 ? -11.245 -15.641 -16.623 1.00 0.00 130 GLU A O 4
ATOM 8041 N N . MET A 1 1 ? -18.317 5.839 -12.435 1.00 0.00 1 MET A N 5
ATOM 8042 C CA . MET A 1 1 ? -17.550 6.904 -13.118 1.00 0.00 1 MET A CA 5
ATOM 8043 C C . MET A 1 1 ? -17.127 7.971 -12.121 1.00 0.00 1 MET A C 5
ATOM 8044 O O . MET A 1 1 ? -17.807 8.983 -11.947 1.00 0.00 1 MET A O 5
ATOM 8060 N N . SER A 1 2 ? -16.020 7.724 -11.442 1.00 0.00 2 SER A N 5
ATOM 8061 C CA . SER A 1 2 ? -15.487 8.676 -10.487 1.00 0.00 2 SER A CA 5
ATOM 8062 C C . SER A 1 2 ? -14.857 9.858 -11.220 1.00 0.00 2 SER A C 5
ATOM 8063 O O . SER A 1 2 ? -13.756 9.756 -11.763 1.00 0.00 2 SER A O 5
ATOM 8071 N N . THR A 1 3 ? -15.578 10.969 -11.249 1.00 0.00 3 THR A N 5
ATOM 8072 C CA . THR A 1 3 ? -15.163 12.138 -12.009 1.00 0.00 3 THR A CA 5
ATOM 8073 C C . THR A 1 3 ? -13.878 12.754 -11.448 1.00 0.00 3 THR A C 5
ATOM 8074 O O . THR A 1 3 ? -13.824 13.181 -10.290 1.00 0.00 3 THR A O 5
ATOM 8085 N N . THR A 1 4 ? -12.837 12.755 -12.281 1.00 0.00 4 THR A N 5
ATOM 8086 C CA . THR A 1 4 ? -11.566 13.386 -11.947 1.00 0.00 4 THR A CA 5
ATOM 8087 C C . THR A 1 4 ? -10.932 12.739 -10.706 1.00 0.00 4 THR A C 5
ATOM 8088 O O . THR A 1 4 ? -10.231 13.386 -9.929 1.00 0.00 4 THR A O 5
ATOM 8099 N N . ALA A 1 5 ? -11.170 11.445 -10.537 1.00 0.00 5 ALA A N 5
ATOM 8100 C CA . ALA A 1 5 ? -10.585 10.707 -9.430 1.00 0.00 5 ALA A CA 5
ATOM 8101 C C . ALA A 1 5 ? -9.345 9.948 -9.889 1.00 0.00 5 ALA A C 5
ATOM 8102 O O . ALA A 1 5 ? -9.417 9.101 -10.779 1.00 0.00 5 ALA A O 5
ATOM 8109 N N . TYR A 1 6 ? -8.216 10.265 -9.278 1.00 0.00 6 TYR A N 5
ATOM 8110 C CA . TYR A 1 6 ? -6.942 9.650 -9.630 1.00 0.00 6 TYR A CA 5
ATOM 8111 C C . TYR A 1 6 ? -6.641 8.518 -8.660 1.00 0.00 6 TYR A C 5
ATOM 8112 O O . TYR A 1 6 ? -6.922 8.636 -7.472 1.00 0.00 6 TYR A O 5
ATOM 8130 N N . GLN A 1 7 ? -6.087 7.424 -9.159 1.00 0.00 7 GLN A N 5
ATOM 8131 C CA . GLN A 1 7 ? -5.802 6.261 -8.323 1.00 0.00 7 GLN A CA 5
ATOM 8132 C C . GLN A 1 7 ? -4.305 6.145 -8.025 1.00 0.00 7 GLN A C 5
ATOM 8133 O O . GLN A 1 7 ? -3.542 5.632 -8.847 1.00 0.00 7 GLN A O 5
ATOM 8147 N N . PRO A 1 8 ? -3.863 6.663 -6.861 1.00 0.00 8 PRO A N 5
ATOM 8148 C CA . PRO A 1 8 ? -2.466 6.577 -6.424 1.00 0.00 8 PRO A CA 5
ATOM 8149 C C . PRO A 1 8 ? -2.074 5.171 -5.988 1.00 0.00 8 PRO A C 5
ATOM 8150 O O . PRO A 1 8 ? -1.180 4.558 -6.585 1.00 0.00 8 PRO A O 5
ATOM 8161 N N . ILE A 1 9 ? -2.735 4.678 -4.936 1.00 0.00 9 ILE A N 5
ATOM 8162 C CA . ILE A 1 9 ? -2.446 3.352 -4.391 1.00 0.00 9 ILE A CA 5
ATOM 8163 C C . ILE A 1 9 ? -3.639 2.405 -4.591 1.00 0.00 9 ILE A C 5
ATOM 8164 O O . ILE A 1 9 ? -4.776 2.848 -4.773 1.00 0.00 9 ILE A O 5
ATOM 8180 N N . ALA A 1 10 ? -3.369 1.104 -4.529 1.00 0.00 10 ALA A N 5
ATOM 8181 C CA . ALA A 1 10 ? -4.346 0.071 -4.865 1.00 0.00 10 ALA A CA 5
ATOM 8182 C C . ALA A 1 10 ? -5.477 -0.075 -3.840 1.00 0.00 10 ALA A C 5
ATOM 8183 O O . ALA A 1 10 ? -6.653 0.014 -4.198 1.00 0.00 10 ALA A O 5
ATOM 8190 N N . GLU A 1 11 ? -5.130 -0.326 -2.580 1.00 0.00 11 GLU A N 5
ATOM 8191 C CA . GLU A 1 11 ? -6.132 -0.654 -1.562 1.00 0.00 11 GLU A CA 5
ATOM 8192 C C . GLU A 1 11 ? -7.055 0.532 -1.283 1.00 0.00 11 GLU A C 5
ATOM 8193 O O . GLU A 1 11 ? -8.275 0.370 -1.224 1.00 0.00 11 GLU A O 5
ATOM 8205 N N . CYS A 1 12 ? -6.482 1.718 -1.139 1.00 0.00 12 CYS A N 5
ATOM 8206 C CA . CYS A 1 12 ? -7.267 2.917 -0.894 1.00 0.00 12 CYS A CA 5
ATOM 8207 C C . CYS A 1 12 ? -8.095 3.288 -2.119 1.00 0.00 12 CYS A C 5
ATOM 8208 O O . CYS A 1 12 ? -9.269 3.652 -2.001 1.00 0.00 12 CYS A O 5
ATOM 8216 N N . GLY A 1 13 ? -7.492 3.187 -3.296 1.00 0.00 13 GLY A N 5
ATOM 8217 C CA . GLY A 1 13 ? -8.236 3.390 -4.518 1.00 0.00 13 GLY A CA 5
ATOM 8218 C C . GLY A 1 13 ? -8.069 4.778 -5.099 1.00 0.00 13 GLY A C 5
ATOM 8219 O O . GLY A 1 13 ? -6.950 5.251 -5.293 1.00 0.00 13 GLY A O 5
ATOM 8223 N N . ALA A 1 14 ? -9.188 5.431 -5.372 1.00 0.00 14 ALA A N 5
ATOM 8224 C CA . ALA A 1 14 ? -9.175 6.714 -6.058 1.00 0.00 14 ALA A CA 5
ATOM 8225 C C . ALA A 1 14 ? -9.254 7.879 -5.080 1.00 0.00 14 ALA A C 5
ATOM 8226 O O . ALA A 1 14 ? -9.904 7.798 -4.038 1.00 0.00 14 ALA A O 5
ATOM 8233 N N . THR A 1 15 ? -8.571 8.957 -5.427 1.00 0.00 15 THR A N 5
ATOM 8234 C CA . THR A 1 15 ? -8.590 10.181 -4.651 1.00 0.00 15 THR A CA 5
ATOM 8235 C C . THR A 1 15 ? -8.700 11.383 -5.588 1.00 0.00 15 THR A C 5
ATOM 8236 O O . THR A 1 15 ? -7.928 11.511 -6.540 1.00 0.00 15 THR A O 5
ATOM 8247 N N . THR A 1 16 ? -9.666 12.251 -5.332 1.00 0.00 16 THR A N 5
ATOM 8248 C CA . THR A 1 16 ? -9.872 13.414 -6.174 1.00 0.00 16 THR A CA 5
ATOM 8249 C C . THR A 1 16 ? -8.991 14.578 -5.715 1.00 0.00 16 THR A C 5
ATOM 8250 O O . THR A 1 16 ? -9.413 15.434 -4.935 1.00 0.00 16 THR A O 5
ATOM 8261 N N . GLN A 1 17 ? -7.746 14.563 -6.169 1.00 0.00 17 GLN A N 5
ATOM 8262 C CA . GLN A 1 17 ? -6.799 15.632 -5.891 1.00 0.00 17 GLN A CA 5
ATOM 8263 C C . GLN A 1 17 ? -5.859 15.783 -7.076 1.00 0.00 17 GLN A C 5
ATOM 8264 O O . GLN A 1 17 ? -5.240 14.810 -7.499 1.00 0.00 17 GLN A O 5
ATOM 8278 N N . SER A 1 18 ? -5.751 16.997 -7.598 1.00 0.00 18 SER A N 5
ATOM 8279 C CA . SER A 1 18 ? -4.974 17.260 -8.809 1.00 0.00 18 SER A CA 5
ATOM 8280 C C . SER A 1 18 ? -3.524 16.788 -8.681 1.00 0.00 18 SER A C 5
ATOM 8281 O O . SER A 1 18 ? -2.896 16.412 -9.673 1.00 0.00 18 SER A O 5
ATOM 8289 N N . GLU A 1 19 ? -3.010 16.772 -7.456 1.00 0.00 19 GLU A N 5
ATOM 8290 C CA . GLU A 1 19 ? -1.619 16.404 -7.220 1.00 0.00 19 GLU A CA 5
ATOM 8291 C C . GLU A 1 19 ? -1.424 14.895 -7.307 1.00 0.00 19 GLU A C 5
ATOM 8292 O O . GLU A 1 19 ? -0.325 14.419 -7.581 1.00 0.00 19 GLU A O 5
ATOM 8304 N N . ALA A 1 20 ? -2.505 14.145 -7.113 1.00 0.00 20 ALA A N 5
ATOM 8305 C CA . ALA A 1 20 ? -2.435 12.687 -7.094 1.00 0.00 20 ALA A CA 5
ATOM 8306 C C . ALA A 1 20 ? -2.037 12.128 -8.454 1.00 0.00 20 ALA A C 5
ATOM 8307 O O . ALA A 1 20 ? -1.407 11.075 -8.543 1.00 0.00 20 ALA A O 5
ATOM 8314 N N . ALA A 1 21 ? -2.376 12.864 -9.504 1.00 0.00 21 ALA A N 5
ATOM 8315 C CA . ALA A 1 21 ? -2.131 12.423 -10.872 1.00 0.00 21 ALA A CA 5
ATOM 8316 C C . ALA A 1 21 ? -0.643 12.230 -11.156 1.00 0.00 21 ALA A C 5
ATOM 8317 O O . ALA A 1 21 ? -0.268 11.500 -12.072 1.00 0.00 21 ALA A O 5
ATOM 8324 N N . ALA A 1 22 ? 0.201 12.880 -10.369 1.00 0.00 22 ALA A N 5
ATOM 8325 C CA . ALA A 1 22 ? 1.636 12.823 -10.596 1.00 0.00 22 ALA A CA 5
ATOM 8326 C C . ALA A 1 22 ? 2.304 11.744 -9.751 1.00 0.00 22 ALA A C 5
ATOM 8327 O O . ALA A 1 22 ? 3.369 11.242 -10.108 1.00 0.00 22 ALA A O 5
ATOM 8334 N N . TYR A 1 23 ? 1.675 11.368 -8.644 1.00 0.00 23 TYR A N 5
ATOM 8335 C CA . TYR A 1 23 ? 2.312 10.463 -7.694 1.00 0.00 23 TYR A CA 5
ATOM 8336 C C . TYR A 1 23 ? 1.650 9.090 -7.701 1.00 0.00 23 TYR A C 5
ATOM 8337 O O . TYR A 1 23 ? 2.004 8.218 -6.911 1.00 0.00 23 TYR A O 5
ATOM 8355 N N . GLN A 1 24 ? 0.694 8.900 -8.599 1.00 0.00 24 GLN A N 5
ATOM 8356 C CA . GLN A 1 24 ? 0.018 7.616 -8.718 1.00 0.00 24 GLN A CA 5
ATOM 8357 C C . GLN A 1 24 ? 0.902 6.630 -9.477 1.00 0.00 24 GLN A C 5
ATOM 8358 O O . GLN A 1 24 ? 1.567 7.016 -10.442 1.00 0.00 24 GLN A O 5
ATOM 8372 N N . LYS A 1 25 ? 0.900 5.367 -9.056 1.00 0.00 25 LYS A N 5
ATOM 8373 C CA . LYS A 1 25 ? 1.789 4.352 -9.634 1.00 0.00 25 LYS A CA 5
ATOM 8374 C C . LYS A 1 25 ? 1.308 2.959 -9.261 1.00 0.00 25 LYS A C 5
ATOM 8375 O O . LYS A 1 25 ? 0.206 2.797 -8.740 1.00 0.00 25 LYS A O 5
ATOM 8394 N N . ARG A 1 26 ? 2.133 1.950 -9.538 1.00 0.00 26 ARG A N 5
ATOM 8395 C CA . ARG A 1 26 ? 1.815 0.586 -9.143 1.00 0.00 26 ARG A CA 5
ATOM 8396 C C . ARG A 1 26 ? 2.115 0.379 -7.669 1.00 0.00 26 ARG A C 5
ATOM 8397 O O . ARG A 1 26 ? 3.108 -0.251 -7.291 1.00 0.00 26 ARG A O 5
ATOM 8418 N N . TRP A 1 27 ? 1.265 0.969 -6.853 1.00 0.00 27 TRP A N 5
ATOM 8419 C CA . TRP A 1 27 ? 1.357 0.866 -5.414 1.00 0.00 27 TRP A CA 5
ATOM 8420 C C . TRP A 1 27 ? 0.330 -0.152 -4.938 1.00 0.00 27 TRP A C 5
ATOM 8421 O O . TRP A 1 27 ? -0.756 -0.223 -5.511 1.00 0.00 27 TRP A O 5
ATOM 8442 N N . LEU A 1 28 ? 0.644 -0.918 -3.895 1.00 0.00 28 LEU A N 5
ATOM 8443 C CA . LEU A 1 28 ? -0.289 -1.928 -3.399 1.00 0.00 28 LEU A CA 5
ATOM 8444 C C . LEU A 1 28 ? 0.227 -2.625 -2.148 1.00 0.00 28 LEU A C 5
ATOM 8445 O O . LEU A 1 28 ? 1.322 -2.342 -1.663 1.00 0.00 28 LEU A O 5
ATOM 8461 N N . VAL A 1 29 ? -0.580 -3.541 -1.638 1.00 0.00 29 VAL A N 5
ATOM 8462 C CA . VAL A 1 29 ? -0.221 -4.337 -0.479 1.00 0.00 29 VAL A CA 5
ATOM 8463 C C . VAL A 1 29 ? -0.003 -5.784 -0.912 1.00 0.00 29 VAL A C 5
ATOM 8464 O O . VAL A 1 29 ? -0.636 -6.248 -1.858 1.00 0.00 29 VAL A O 5
ATOM 8477 N N . ALA A 1 30 ? 0.897 -6.486 -0.243 1.00 0.00 30 ALA A N 5
ATOM 8478 C CA . ALA A 1 30 ? 1.139 -7.890 -0.537 1.00 0.00 30 ALA A CA 5
ATOM 8479 C C . ALA A 1 30 ? 1.204 -8.689 0.758 1.00 0.00 30 ALA A C 5
ATOM 8480 O O . ALA A 1 30 ? 1.501 -8.131 1.817 1.00 0.00 30 ALA A O 5
ATOM 8487 N N . ASN A 1 31 ? 0.941 -9.988 0.680 1.00 0.00 31 ASN A N 5
ATOM 8488 C CA . ASN A 1 31 ? 0.793 -10.796 1.886 1.00 0.00 31 ASN A CA 5
ATOM 8489 C C . ASN A 1 31 ? 1.926 -11.812 2.042 1.00 0.00 31 ASN A C 5
ATOM 8490 O O . ASN A 1 31 ? 2.765 -11.977 1.153 1.00 0.00 31 ASN A O 5
ATOM 8501 N N . ASP A 1 32 ? 1.913 -12.473 3.198 1.00 0.00 32 ASP A N 5
ATOM 8502 C CA . ASP A 1 32 ? 2.922 -13.459 3.609 1.00 0.00 32 ASP A CA 5
ATOM 8503 C C . ASP A 1 32 ? 3.270 -14.474 2.517 1.00 0.00 32 ASP A C 5
ATOM 8504 O O . ASP A 1 32 ? 4.415 -14.910 2.421 1.00 0.00 32 ASP A O 5
ATOM 8513 N N . ALA A 1 33 ? 2.295 -14.839 1.690 1.00 0.00 33 ALA A N 5
ATOM 8514 C CA . ALA A 1 33 ? 2.483 -15.903 0.699 1.00 0.00 33 ALA A CA 5
ATOM 8515 C C . ALA A 1 33 ? 3.375 -15.467 -0.461 1.00 0.00 33 ALA A C 5
ATOM 8516 O O . ALA A 1 33 ? 3.603 -16.232 -1.399 1.00 0.00 33 ALA A O 5
ATOM 8523 N N . GLY A 1 34 ? 3.877 -14.242 -0.397 1.00 0.00 34 GLY A N 5
ATOM 8524 C CA . GLY A 1 34 ? 4.703 -13.723 -1.470 1.00 0.00 34 GLY A CA 5
ATOM 8525 C C . GLY A 1 34 ? 3.855 -13.229 -2.620 1.00 0.00 34 GLY A C 5
ATOM 8526 O O . GLY A 1 34 ? 4.363 -12.877 -3.683 1.00 0.00 34 GLY A O 5
ATOM 8530 N N . GLN A 1 35 ? 2.556 -13.186 -2.381 1.00 0.00 35 GLN A N 5
ATOM 8531 C CA . GLN A 1 35 ? 1.589 -12.820 -3.394 1.00 0.00 35 GLN A CA 5
ATOM 8532 C C . GLN A 1 35 ? 1.048 -11.424 -3.118 1.00 0.00 35 GLN A C 5
ATOM 8533 O O . GLN A 1 35 ? 1.029 -10.977 -1.971 1.00 0.00 35 GLN A O 5
ATOM 8547 N N . TRP A 1 36 ? 0.635 -10.736 -4.170 1.00 0.00 36 TRP A N 5
ATOM 8548 C CA . TRP A 1 36 ? -0.036 -9.456 -4.028 1.00 0.00 36 TRP A CA 5
ATOM 8549 C C . TRP A 1 36 ? -1.367 -9.634 -3.307 1.00 0.00 36 TRP A C 5
ATOM 8550 O O . TRP A 1 36 ? -2.040 -10.659 -3.461 1.00 0.00 36 TRP A O 5
ATOM 8571 N N . LEU A 1 37 ? -1.746 -8.638 -2.532 1.00 0.00 37 LEU A N 5
ATOM 8572 C CA . LEU A 1 37 ? -3.010 -8.665 -1.825 1.00 0.00 37 LEU A CA 5
ATOM 8573 C C . LEU A 1 37 ? -4.039 -7.856 -2.608 1.00 0.00 37 LEU A C 5
ATOM 8574 O O . LEU A 1 37 ? -3.684 -7.113 -3.520 1.00 0.00 37 LEU A O 5
ATOM 8590 N N . ASN A 1 38 ? -5.306 -8.001 -2.262 1.00 0.00 38 ASN A N 5
ATOM 8591 C CA . ASN A 1 38 ? -6.371 -7.376 -3.031 1.00 0.00 38 ASN A CA 5
ATOM 8592 C C . ASN A 1 38 ? -7.524 -7.003 -2.116 1.00 0.00 38 ASN A C 5
ATOM 8593 O O . ASN A 1 38 ? -7.669 -7.582 -1.045 1.00 0.00 38 ASN A O 5
ATOM 8604 N N . ARG A 1 39 ? -8.352 -6.056 -2.544 1.00 0.00 39 ARG A N 5
ATOM 8605 C CA . ARG A 1 39 ? -9.552 -5.702 -1.798 1.00 0.00 39 ARG A CA 5
ATOM 8606 C C . ARG A 1 39 ? -10.587 -6.808 -1.958 1.00 0.00 39 ARG A C 5
ATOM 8607 O O . ARG A 1 39 ? -11.584 -6.857 -1.245 1.00 0.00 39 ARG A O 5
ATOM 8628 N N . ASP A 1 40 ? -10.357 -7.673 -2.936 1.00 0.00 40 ASP A N 5
ATOM 8629 C CA . ASP A 1 40 ? -11.202 -8.845 -3.134 1.00 0.00 40 ASP A CA 5
ATOM 8630 C C . ASP A 1 40 ? -10.750 -9.977 -2.226 1.00 0.00 40 ASP A C 5
ATOM 8631 O O . ASP A 1 40 ? -11.497 -10.919 -1.964 1.00 0.00 40 ASP A O 5
ATOM 8640 N N . LEU A 1 41 ? -9.518 -9.876 -1.745 1.00 0.00 41 LEU A N 5
ATOM 8641 C CA . LEU A 1 41 ? -8.988 -10.838 -0.789 1.00 0.00 41 LEU A CA 5
ATOM 8642 C C . LEU A 1 41 ? -9.239 -10.323 0.618 1.00 0.00 41 LEU A C 5
ATOM 8643 O O . LEU A 1 41 ? -9.800 -11.017 1.463 1.00 0.00 41 LEU A O 5
ATOM 8659 N N . CYS A 1 42 ? -8.828 -9.086 0.845 1.00 0.00 42 CYS A N 5
ATOM 8660 C CA . CYS A 1 42 ? -9.117 -8.390 2.091 1.00 0.00 42 CYS A CA 5
ATOM 8661 C C . CYS A 1 42 ? -10.028 -7.204 1.797 1.00 0.00 42 CYS A C 5
ATOM 8662 O O . CYS A 1 42 ? -9.559 -6.122 1.430 1.00 0.00 42 CYS A O 5
ATOM 8670 N N . PRO A 1 43 ? -11.347 -7.411 1.934 1.00 0.00 43 PRO A N 5
ATOM 8671 C CA . PRO A 1 43 ? -12.372 -6.442 1.522 1.00 0.00 43 PRO A CA 5
ATOM 8672 C C . PRO A 1 43 ? -12.189 -5.062 2.138 1.00 0.00 43 PRO A C 5
ATOM 8673 O O . PRO A 1 43 ? -12.267 -4.046 1.445 1.00 0.00 43 PRO A O 5
ATOM 8684 N N . ARG A 1 44 ? -11.903 -5.022 3.430 1.00 0.00 44 ARG A N 5
ATOM 8685 C CA . ARG A 1 44 ? -11.877 -3.759 4.155 1.00 0.00 44 ARG A CA 5
ATOM 8686 C C . ARG A 1 44 ? -10.602 -2.962 3.887 1.00 0.00 44 ARG A C 5
ATOM 8687 O O . ARG A 1 44 ? -10.359 -1.941 4.528 1.00 0.00 44 ARG A O 5
ATOM 8708 N N . LEU A 1 45 ? -9.794 -3.407 2.939 1.00 0.00 45 LEU A N 5
ATOM 8709 C CA . LEU A 1 45 ? -8.631 -2.635 2.523 1.00 0.00 45 LEU A CA 5
ATOM 8710 C C . LEU A 1 45 ? -9.065 -1.481 1.649 1.00 0.00 45 LEU A C 5
ATOM 8711 O O . LEU A 1 45 ? -8.357 -0.490 1.517 1.00 0.00 45 LEU A O 5
ATOM 8727 N N . ALA A 1 46 ? -10.244 -1.618 1.067 1.00 0.00 46 ALA A N 5
ATOM 8728 C CA . ALA A 1 46 ? -10.891 -0.517 0.370 1.00 0.00 46 ALA A CA 5
ATOM 8729 C C . ALA A 1 46 ? -11.111 0.653 1.331 1.00 0.00 46 ALA A C 5
ATOM 8730 O O . ALA A 1 46 ? -11.237 1.806 0.917 1.00 0.00 46 ALA A O 5
ATOM 8737 N N . GLU A 1 47 ? -11.141 0.338 2.625 1.00 0.00 47 GLU A N 5
ATOM 8738 C CA . GLU A 1 47 ? -11.330 1.341 3.661 1.00 0.00 47 GLU A CA 5
ATOM 8739 C C . GLU A 1 47 ? -10.001 1.977 4.064 1.00 0.00 47 GLU A C 5
ATOM 8740 O O . GLU A 1 47 ? -9.534 1.808 5.190 1.00 0.00 47 GLU A O 5
ATOM 8752 N N . VAL A 1 48 ? -9.369 2.652 3.122 1.00 0.00 48 VAL A N 5
ATOM 8753 C CA . VAL A 1 48 ? -8.215 3.486 3.425 1.00 0.00 48 VAL A CA 5
ATOM 8754 C C . VAL A 1 48 ? -8.466 4.920 2.961 1.00 0.00 48 VAL A C 5
ATOM 8755 O O . VAL A 1 48 ? -8.859 5.154 1.818 1.00 0.00 48 VAL A O 5
ATOM 8768 N N . SER A 1 49 ? -8.271 5.874 3.861 1.00 0.00 49 SER A N 5
ATOM 8769 C CA . SER A 1 49 ? -8.418 7.281 3.527 1.00 0.00 49 SER A CA 5
ATOM 8770 C C . SER A 1 49 ? -7.069 7.829 3.078 1.00 0.00 49 SER A C 5
ATOM 8771 O O . SER A 1 49 ? -6.037 7.487 3.656 1.00 0.00 49 SER A O 5
ATOM 8779 N N . VAL A 1 50 ? -7.073 8.675 2.058 1.00 0.00 50 VAL A N 5
ATOM 8780 C CA . VAL A 1 50 ? -5.828 9.118 1.451 1.00 0.00 50 VAL A CA 5
ATOM 8781 C C . VAL A 1 50 ? -5.678 10.631 1.508 1.00 0.00 50 VAL A C 5
ATOM 8782 O O . VAL A 1 50 ? -6.575 11.375 1.110 1.00 0.00 50 VAL A O 5
ATOM 8795 N N . GLU A 1 51 ? -4.542 11.074 2.013 1.00 0.00 51 GLU A N 5
ATOM 8796 C CA . GLU A 1 51 ? -4.161 12.471 1.939 1.00 0.00 51 GLU A CA 5
ATOM 8797 C C . GLU A 1 51 ? -2.844 12.600 1.194 1.00 0.00 51 GLU A C 5
ATOM 8798 O O . GLU A 1 51 ? -1.874 11.912 1.508 1.00 0.00 51 GLU A O 5
ATOM 8810 N N . LEU A 1 52 ? -2.811 13.474 0.211 1.00 0.00 52 LEU A N 5
ATOM 8811 C CA . LEU A 1 52 ? -1.587 13.742 -0.516 1.00 0.00 52 LEU A CA 5
ATOM 8812 C C . LEU A 1 52 ? -1.088 15.131 -0.194 1.00 0.00 52 LEU A C 5
ATOM 8813 O O . LEU A 1 52 ? -1.851 16.095 -0.153 1.00 0.00 52 LEU A O 5
ATOM 8829 N N . ARG A 1 53 ? 0.192 15.199 0.077 1.00 0.00 53 ARG A N 5
ATOM 8830 C CA . ARG A 1 53 ? 0.867 16.437 0.378 1.00 0.00 53 ARG A CA 5
ATOM 8831 C C . ARG A 1 53 ? 2.176 16.436 -0.393 1.00 0.00 53 ARG A C 5
ATOM 8832 O O . ARG A 1 53 ? 2.736 15.366 -0.629 1.00 0.00 53 ARG A O 5
ATOM 8853 N N . MET A 1 54 ? 2.647 17.601 -0.811 1.00 0.00 54 MET A N 5
ATOM 8854 C CA . MET A 1 54 ? 3.844 17.672 -1.642 1.00 0.00 54 MET A CA 5
ATOM 8855 C C . MET A 1 54 ? 5.055 17.137 -0.890 1.00 0.00 54 MET A C 5
ATOM 8856 O O . MET A 1 54 ? 5.698 17.849 -0.120 1.00 0.00 54 MET A O 5
ATOM 8870 N N . GLY A 1 55 ? 5.325 15.853 -1.090 1.00 0.00 55 GLY A N 5
ATOM 8871 C CA . GLY A 1 55 ? 6.436 15.213 -0.433 1.00 0.00 55 GLY A CA 5
ATOM 8872 C C . GLY A 1 55 ? 6.009 14.076 0.480 1.00 0.00 55 GLY A C 5
ATOM 8873 O O . GLY A 1 55 ? 6.836 13.247 0.859 1.00 0.00 55 GLY A O 5
ATOM 8877 N N . TYR A 1 56 ? 4.721 14.007 0.830 1.00 0.00 56 TYR A N 5
ATOM 8878 C CA . TYR A 1 56 ? 4.264 13.020 1.806 1.00 0.00 56 TYR A CA 5
ATOM 8879 C C . TYR A 1 56 ? 2.887 12.473 1.454 1.00 0.00 56 TYR A C 5
ATOM 8880 O O . TYR A 1 56 ? 1.994 13.211 1.042 1.00 0.00 56 TYR A O 5
ATOM 8898 N N . LEU A 1 57 ? 2.734 11.174 1.622 1.00 0.00 57 LEU A N 5
ATOM 8899 C CA . LEU A 1 57 ? 1.478 10.494 1.365 1.00 0.00 57 LEU A CA 5
ATOM 8900 C C . LEU A 1 57 ? 0.900 9.968 2.676 1.00 0.00 57 LEU A C 5
ATOM 8901 O O . LEU A 1 57 ? 1.468 9.074 3.302 1.00 0.00 57 LEU A O 5
ATOM 8917 N N . VAL A 1 58 ? -0.217 10.540 3.096 1.00 0.00 58 VAL A N 5
ATOM 8918 C CA . VAL A 1 58 ? -0.801 10.224 4.390 1.00 0.00 58 VAL A CA 5
ATOM 8919 C C . VAL A 1 58 ? -1.964 9.249 4.248 1.00 0.00 58 VAL A C 5
ATOM 8920 O O . VAL A 1 58 ? -3.018 9.592 3.715 1.00 0.00 58 VAL A O 5
ATOM 8933 N N . LEU A 1 59 ? -1.758 8.031 4.717 1.00 0.00 59 LEU A N 5
ATOM 8934 C CA . LEU A 1 59 ? -2.798 7.013 4.706 1.00 0.00 59 LEU A CA 5
ATOM 8935 C C . LEU A 1 59 ? -3.460 6.930 6.075 1.00 0.00 59 LEU A C 5
ATOM 8936 O O . LEU A 1 59 ? -2.782 6.890 7.087 1.00 0.00 59 LEU A O 5
ATOM 8952 N N . LYS A 1 60 ? -4.780 6.917 6.109 1.00 0.00 60 LYS A N 5
ATOM 8953 C CA . LYS A 1 60 ? -5.510 6.893 7.375 1.00 0.00 60 LYS A CA 5
ATOM 8954 C C . LYS A 1 60 ? -6.542 5.779 7.344 1.00 0.00 60 LYS A C 5
ATOM 8955 O O . LYS A 1 60 ? -7.221 5.600 6.332 1.00 0.00 60 LYS A O 5
ATOM 8974 N N . ALA A 1 61 ? -6.674 5.017 8.425 1.00 0.00 61 ALA A N 5
ATOM 8975 C CA . ALA A 1 61 ? -7.600 3.891 8.396 1.00 0.00 61 ALA A CA 5
ATOM 8976 C C . ALA A 1 61 ? -8.742 4.051 9.392 1.00 0.00 61 ALA A C 5
ATOM 8977 O O . ALA A 1 61 ? -8.558 4.559 10.488 1.00 0.00 61 ALA A O 5
ATOM 8984 N N . PRO A 1 62 ? -9.955 3.628 9.014 1.00 0.00 62 PRO A N 5
ATOM 8985 C CA . PRO A 1 62 ? -11.059 3.508 9.959 1.00 0.00 62 PRO A CA 5
ATOM 8986 C C . PRO A 1 62 ? -10.728 2.473 11.027 1.00 0.00 62 PRO A C 5
ATOM 8987 O O . PRO A 1 62 ? -10.880 1.269 10.810 1.00 0.00 62 PRO A O 5
ATOM 8998 N N . GLY A 1 63 ? -10.206 2.939 12.149 1.00 0.00 63 GLY A N 5
ATOM 8999 C CA . GLY A 1 63 ? -9.814 2.044 13.212 1.00 0.00 63 GLY A CA 5
ATOM 9000 C C . GLY A 1 63 ? -8.339 2.160 13.538 1.00 0.00 63 GLY A C 5
ATOM 9001 O O . GLY A 1 63 ? -7.932 1.934 14.678 1.00 0.00 63 GLY A O 5
ATOM 9005 N N . MET A 1 64 ? -7.536 2.538 12.544 1.00 0.00 64 MET A N 5
ATOM 9006 C CA . MET A 1 64 ? -6.094 2.665 12.735 1.00 0.00 64 MET A CA 5
ATOM 9007 C C . MET A 1 64 ? -5.657 4.083 12.391 1.00 0.00 64 MET A C 5
ATOM 9008 O O . MET A 1 64 ? -6.282 4.747 11.567 1.00 0.00 64 MET A O 5
ATOM 9022 N N . LEU A 1 65 ? -4.575 4.530 13.005 1.00 0.00 65 LEU A N 5
ATOM 9023 C CA . LEU A 1 65 ? -4.125 5.915 12.880 1.00 0.00 65 LEU A CA 5
ATOM 9024 C C . LEU A 1 65 ? -3.734 6.279 11.443 1.00 0.00 65 LEU A C 5
ATOM 9025 O O . LEU A 1 65 ? -4.059 5.570 10.475 1.00 0.00 65 LEU A O 5
ATOM 9041 N N . ARG A 1 66 ? -3.068 7.419 11.311 1.00 0.00 66 ARG A N 5
ATOM 9042 C CA . ARG A 1 66 ? -2.567 7.854 10.027 1.00 0.00 66 ARG A CA 5
ATOM 9043 C C . ARG A 1 66 ? -1.111 7.447 9.859 1.00 0.00 66 ARG A C 5
ATOM 9044 O O . ARG A 1 66 ? -0.346 7.395 10.823 1.00 0.00 66 ARG A O 5
ATOM 9065 N N . LEU A 1 67 ? -0.753 7.149 8.631 1.00 0.00 67 LEU A N 5
ATOM 9066 C CA . LEU A 1 67 ? 0.573 6.693 8.283 1.00 0.00 67 LEU A CA 5
ATOM 9067 C C . LEU A 1 67 ? 1.162 7.594 7.208 1.00 0.00 67 LEU A C 5
ATOM 9068 O O . LEU A 1 67 ? 0.639 7.664 6.095 1.00 0.00 67 LEU A O 5
ATOM 9084 N N . ASP A 1 68 ? 2.229 8.297 7.544 1.00 0.00 68 ASP A N 5
ATOM 9085 C CA . ASP A 1 68 ? 2.865 9.199 6.601 1.00 0.00 68 ASP A CA 5
ATOM 9086 C C . ASP A 1 68 ? 3.987 8.493 5.850 1.00 0.00 68 ASP A C 5
ATOM 9087 O O . ASP A 1 68 ? 5.019 8.134 6.419 1.00 0.00 68 ASP A O 5
ATOM 9096 N N . ILE A 1 69 ? 3.748 8.256 4.574 1.00 0.00 69 ILE A N 5
ATOM 9097 C CA . ILE A 1 69 ? 4.745 7.671 3.696 1.00 0.00 69 ILE A CA 5
ATOM 9098 C C . ILE A 1 69 ? 5.317 8.753 2.790 1.00 0.00 69 ILE A C 5
ATOM 9099 O O . ILE A 1 69 ? 4.600 9.322 1.972 1.00 0.00 69 ILE A O 5
ATOM 9115 N N . PRO A 1 70 ? 6.601 9.080 2.946 1.00 0.00 70 PRO A N 5
ATOM 9116 C CA . PRO A 1 70 ? 7.256 10.087 2.114 1.00 0.00 70 PRO A CA 5
ATOM 9117 C C . PRO A 1 70 ? 7.193 9.732 0.635 1.00 0.00 70 PRO A C 5
ATOM 9118 O O . PRO A 1 70 ? 7.630 8.658 0.229 1.00 0.00 70 PRO A O 5
ATOM 9129 N N . LEU A 1 71 ? 6.629 10.633 -0.165 1.00 0.00 71 LEU A N 5
ATOM 9130 C CA . LEU A 1 71 ? 6.585 10.449 -1.612 1.00 0.00 71 LEU A CA 5
ATOM 9131 C C . LEU A 1 71 ? 8.000 10.497 -2.163 1.00 0.00 71 LEU A C 5
ATOM 9132 O O . LEU A 1 71 ? 8.313 9.898 -3.194 1.00 0.00 71 LEU A O 5
ATOM 9148 N N . ASP A 1 72 ? 8.846 11.233 -1.461 1.00 0.00 72 ASP A N 5
ATOM 9149 C CA . ASP A 1 72 ? 10.269 11.254 -1.742 1.00 0.00 72 ASP A CA 5
ATOM 9150 C C . ASP A 1 72 ? 10.938 10.090 -1.025 1.00 0.00 72 ASP A C 5
ATOM 9151 O O . ASP A 1 72 ? 11.318 10.196 0.142 1.00 0.00 72 ASP A O 5
ATOM 9160 N N . VAL A 1 73 ? 11.021 8.965 -1.715 1.00 0.00 73 VAL A N 5
ATOM 9161 C CA . VAL A 1 73 ? 11.586 7.752 -1.143 1.00 0.00 73 VAL A CA 5
ATOM 9162 C C . VAL A 1 73 ? 13.059 7.639 -1.510 1.00 0.00 73 VAL A C 5
ATOM 9163 O O . VAL A 1 73 ? 13.455 8.034 -2.610 1.00 0.00 73 VAL A O 5
ATOM 9176 N N . ILE A 1 74 ? 13.868 7.122 -0.593 1.00 0.00 74 ILE A N 5
ATOM 9177 C CA . ILE A 1 74 ? 15.272 6.865 -0.881 1.00 0.00 74 ILE A CA 5
ATOM 9178 C C . ILE A 1 74 ? 15.392 5.540 -1.620 1.00 0.00 74 ILE A C 5
ATOM 9179 O O . ILE A 1 74 ? 14.604 4.621 -1.382 1.00 0.00 74 ILE A O 5
ATOM 9195 N N . GLU A 1 75 ? 16.374 5.434 -2.495 1.00 0.00 75 GLU A N 5
ATOM 9196 C CA . GLU A 1 75 ? 16.519 4.258 -3.334 1.00 0.00 75 GLU A CA 5
ATOM 9197 C C . GLU A 1 75 ? 17.992 3.860 -3.434 1.00 0.00 75 GLU A C 5
ATOM 9198 O O . GLU A 1 75 ? 18.590 3.890 -4.513 1.00 0.00 75 GLU A O 5
ATOM 9210 N N . ASP A 1 76 ? 18.595 3.539 -2.294 1.00 0.00 76 ASP A N 5
ATOM 9211 C CA . ASP A 1 76 ? 19.956 3.013 -2.296 1.00 0.00 76 ASP A CA 5
ATOM 9212 C C . ASP A 1 76 ? 20.159 1.993 -1.176 1.00 0.00 76 ASP A C 5
ATOM 9213 O O . ASP A 1 76 ? 20.457 0.826 -1.439 1.00 0.00 76 ASP A O 5
ATOM 9222 N N . ASP A 1 77 ? 19.968 2.417 0.064 1.00 0.00 77 ASP A N 5
ATOM 9223 C CA . ASP A 1 77 ? 20.232 1.555 1.211 1.00 0.00 77 ASP A CA 5
ATOM 9224 C C . ASP A 1 77 ? 18.946 1.125 1.894 1.00 0.00 77 ASP A C 5
ATOM 9225 O O . ASP A 1 77 ? 18.619 -0.059 1.926 1.00 0.00 77 ASP A O 5
ATOM 9234 N N . ASP A 1 78 ? 18.205 2.093 2.421 1.00 0.00 78 ASP A N 5
ATOM 9235 C CA . ASP A 1 78 ? 16.986 1.805 3.178 1.00 0.00 78 ASP A CA 5
ATOM 9236 C C . ASP A 1 78 ? 15.807 1.601 2.229 1.00 0.00 78 ASP A C 5
ATOM 9237 O O . ASP A 1 78 ? 14.662 1.934 2.532 1.00 0.00 78 ASP A O 5
ATOM 9246 N N . SER A 1 79 ? 16.108 1.052 1.071 1.00 0.00 79 SER A N 5
ATOM 9247 C CA . SER A 1 79 ? 15.096 0.648 0.126 1.00 0.00 79 SER A CA 5
ATOM 9248 C C . SER A 1 79 ? 15.038 -0.871 0.117 1.00 0.00 79 SER A C 5
ATOM 9249 O O . SER A 1 79 ? 15.870 -1.533 -0.510 1.00 0.00 79 SER A O 5
ATOM 9257 N N . VAL A 1 80 ? 14.095 -1.423 0.866 1.00 0.00 80 VAL A N 5
ATOM 9258 C CA . VAL A 1 80 ? 13.974 -2.865 0.981 1.00 0.00 80 VAL A CA 5
ATOM 9259 C C . VAL A 1 80 ? 13.439 -3.445 -0.318 1.00 0.00 80 VAL A C 5
ATOM 9260 O O . VAL A 1 80 ? 12.238 -3.387 -0.587 1.00 0.00 80 VAL A O 5
ATOM 9273 N N . ARG A 1 81 ? 14.343 -3.975 -1.128 1.00 0.00 81 ARG A N 5
ATOM 9274 C CA . ARG A 1 81 ? 13.970 -4.566 -2.399 1.00 0.00 81 ARG A CA 5
ATOM 9275 C C . ARG A 1 81 ? 13.642 -6.036 -2.188 1.00 0.00 81 ARG A C 5
ATOM 9276 O O . ARG A 1 81 ? 14.517 -6.902 -2.232 1.00 0.00 81 ARG A O 5
ATOM 9297 N N . TYR A 1 82 ? 12.377 -6.297 -1.921 1.00 0.00 82 TYR A N 5
ATOM 9298 C CA . TYR A 1 82 ? 11.915 -7.631 -1.591 1.00 0.00 82 TYR A CA 5
ATOM 9299 C C . TYR A 1 82 ? 11.438 -8.342 -2.853 1.00 0.00 82 TYR A C 5
ATOM 9300 O O . TYR A 1 82 ? 10.668 -7.784 -3.635 1.00 0.00 82 TYR A O 5
ATOM 9318 N N . GLN A 1 83 ? 11.917 -9.558 -3.067 1.00 0.00 83 GLN A N 5
ATOM 9319 C CA . GLN A 1 83 ? 11.514 -10.334 -4.232 1.00 0.00 83 GLN A CA 5
ATOM 9320 C C . GLN A 1 83 ? 10.147 -10.960 -4.005 1.00 0.00 83 GLN A C 5
ATOM 9321 O O . GLN A 1 83 ? 9.979 -11.809 -3.129 1.00 0.00 83 GLN A O 5
ATOM 9335 N N . MET A 1 84 ? 9.176 -10.533 -4.792 1.00 0.00 84 MET A N 5
ATOM 9336 C CA . MET A 1 84 ? 7.818 -11.017 -4.655 1.00 0.00 84 MET A CA 5
ATOM 9337 C C . MET A 1 84 ? 7.502 -11.989 -5.783 1.00 0.00 84 MET A C 5
ATOM 9338 O O . MET A 1 84 ? 8.096 -11.912 -6.861 1.00 0.00 84 MET A O 5
ATOM 9352 N N . LEU A 1 85 ? 6.556 -12.882 -5.548 1.00 0.00 85 LEU A N 5
ATOM 9353 C CA . LEU A 1 85 ? 6.199 -13.888 -6.527 1.00 0.00 85 LEU A CA 5
ATOM 9354 C C . LEU A 1 85 ? 4.716 -13.802 -6.825 1.00 0.00 85 LEU A C 5
ATOM 9355 O O . LEU A 1 85 ? 3.888 -14.455 -6.186 1.00 0.00 85 LEU A O 5
ATOM 9371 N N . VAL A 1 86 ? 4.386 -12.962 -7.775 1.00 0.00 86 VAL A N 5
ATOM 9372 C CA . VAL A 1 86 ? 3.000 -12.748 -8.150 1.00 0.00 86 VAL A CA 5
ATOM 9373 C C . VAL A 1 86 ? 2.546 -13.853 -9.089 1.00 0.00 86 VAL A C 5
ATOM 9374 O O . VAL A 1 86 ? 2.759 -13.781 -10.301 1.00 0.00 86 VAL A O 5
ATOM 9387 N N . GLY A 1 87 ? 1.966 -14.897 -8.515 1.00 0.00 87 GLY A N 5
ATOM 9388 C CA . GLY A 1 87 ? 1.528 -16.030 -9.299 1.00 0.00 87 GLY A CA 5
ATOM 9389 C C . GLY A 1 87 ? 2.692 -16.904 -9.712 1.00 0.00 87 GLY A C 5
ATOM 9390 O O . GLY A 1 87 ? 2.968 -17.924 -9.080 1.00 0.00 87 GLY A O 5
ATOM 9394 N N . GLU A 1 88 ? 3.377 -16.491 -10.771 1.00 0.00 88 GLU A N 5
ATOM 9395 C CA . GLU A 1 88 ? 4.538 -17.216 -11.271 1.00 0.00 88 GLU A CA 5
ATOM 9396 C C . GLU A 1 88 ? 5.636 -16.247 -11.707 1.00 0.00 88 GLU A C 5
ATOM 9397 O O . GLU A 1 88 ? 6.627 -16.659 -12.305 1.00 0.00 88 GLU A O 5
ATOM 9409 N N . GLN A 1 89 ? 5.470 -14.965 -11.398 1.00 0.00 89 GLN A N 5
ATOM 9410 C CA . GLN A 1 89 ? 6.428 -13.962 -11.839 1.00 0.00 89 GLN A CA 5
ATOM 9411 C C . GLN A 1 89 ? 7.198 -13.400 -10.650 1.00 0.00 89 GLN A C 5
ATOM 9412 O O . GLN A 1 89 ? 6.636 -12.693 -9.809 1.00 0.00 89 GLN A O 5
ATOM 9426 N N . THR A 1 90 ? 8.478 -13.730 -10.580 1.00 0.00 90 THR A N 5
ATOM 9427 C CA . THR A 1 90 ? 9.334 -13.253 -9.509 1.00 0.00 90 THR A CA 5
ATOM 9428 C C . THR A 1 90 ? 9.873 -11.864 -9.843 1.00 0.00 90 THR A C 5
ATOM 9429 O O . THR A 1 90 ? 10.700 -11.708 -10.745 1.00 0.00 90 THR A O 5
ATOM 9440 N N . VAL A 1 91 ? 9.391 -10.862 -9.123 1.00 0.00 91 VAL A N 5
ATOM 9441 C CA . VAL A 1 91 ? 9.753 -9.475 -9.384 1.00 0.00 91 VAL A CA 5
ATOM 9442 C C . VAL A 1 91 ? 10.149 -8.767 -8.094 1.00 0.00 91 VAL A C 5
ATOM 9443 O O . VAL A 1 91 ? 9.652 -9.100 -7.018 1.00 0.00 91 VAL A O 5
ATOM 9456 N N . ASP A 1 92 ? 11.050 -7.802 -8.204 1.00 0.00 92 ASP A N 5
ATOM 9457 C CA . ASP A 1 92 ? 11.520 -7.055 -7.043 1.00 0.00 92 ASP A CA 5
ATOM 9458 C C . ASP A 1 92 ? 10.615 -5.862 -6.756 1.00 0.00 92 ASP A C 5
ATOM 9459 O O . ASP A 1 92 ? 10.303 -5.065 -7.641 1.00 0.00 92 ASP A O 5
ATOM 9468 N N . VAL A 1 93 ? 10.178 -5.759 -5.516 1.00 0.00 93 VAL A N 5
ATOM 9469 C CA . VAL A 1 93 ? 9.336 -4.652 -5.089 1.00 0.00 93 VAL A CA 5
ATOM 9470 C C . VAL A 1 93 ? 9.965 -3.950 -3.894 1.00 0.00 93 VAL A C 5
ATOM 9471 O O . VAL A 1 93 ? 10.726 -4.557 -3.145 1.00 0.00 93 VAL A O 5
ATOM 9484 N N . VAL A 1 94 ? 9.666 -2.674 -3.727 1.00 0.00 94 VAL A N 5
ATOM 9485 C CA . VAL A 1 94 ? 10.202 -1.912 -2.609 1.00 0.00 94 VAL A CA 5
ATOM 9486 C C . VAL A 1 94 ? 9.201 -1.873 -1.468 1.00 0.00 94 VAL A C 5
ATOM 9487 O O . VAL A 1 94 ? 8.004 -1.717 -1.695 1.00 0.00 94 VAL A O 5
ATOM 9500 N N . ASP A 1 95 ? 9.690 -2.051 -0.256 1.00 0.00 95 ASP A N 5
ATOM 9501 C CA . ASP A 1 95 ? 8.861 -1.901 0.927 1.00 0.00 95 ASP A CA 5
ATOM 9502 C C . ASP A 1 95 ? 8.850 -0.445 1.362 1.00 0.00 95 ASP A C 5
ATOM 9503 O O . ASP A 1 95 ? 9.905 0.145 1.607 1.00 0.00 95 ASP A O 5
ATOM 9512 N N . GLU A 1 96 ? 7.662 0.127 1.461 1.00 0.00 96 GLU A N 5
ATOM 9513 C CA . GLU A 1 96 ? 7.520 1.549 1.748 1.00 0.00 96 GLU A CA 5
ATOM 9514 C C . GLU A 1 96 ? 7.609 1.824 3.247 1.00 0.00 96 GLU A C 5
ATOM 9515 O O . GLU A 1 96 ? 7.404 2.953 3.698 1.00 0.00 96 GLU A O 5
ATOM 9527 N N . GLY A 1 97 ? 7.911 0.788 4.014 1.00 0.00 97 GLY A N 5
ATOM 9528 C CA . GLY A 1 97 ? 8.052 0.943 5.441 1.00 0.00 97 GLY A CA 5
ATOM 9529 C C . GLY A 1 97 ? 7.429 -0.202 6.204 1.00 0.00 97 GLY A C 5
ATOM 9530 O O . GLY A 1 97 ? 6.257 -0.526 6.016 1.00 0.00 97 GLY A O 5
ATOM 9534 N N . GLU A 1 98 ? 8.208 -0.815 7.080 1.00 0.00 98 GLU A N 5
ATOM 9535 C CA . GLU A 1 98 ? 7.711 -1.913 7.891 1.00 0.00 98 GLU A CA 5
ATOM 9536 C C . GLU A 1 98 ? 6.664 -1.407 8.881 1.00 0.00 98 GLU A C 5
ATOM 9537 O O . GLU A 1 98 ? 5.862 -2.180 9.408 1.00 0.00 98 GLU A O 5
ATOM 9549 N N . LEU A 1 99 ? 6.673 -0.101 9.131 1.00 0.00 99 LEU A N 5
ATOM 9550 C CA . LEU A 1 99 ? 5.632 0.518 9.937 1.00 0.00 99 LEU A CA 5
ATOM 9551 C C . LEU A 1 99 ? 4.309 0.469 9.178 1.00 0.00 99 LEU A C 5
ATOM 9552 O O . LEU A 1 99 ? 3.243 0.320 9.772 1.00 0.00 99 LEU A O 5
ATOM 9568 N N . ALA A 1 100 ? 4.395 0.574 7.854 1.00 0.00 100 ALA A N 5
ATOM 9569 C CA . ALA A 1 100 ? 3.227 0.449 6.994 1.00 0.00 100 ALA A CA 5
ATOM 9570 C C . ALA A 1 100 ? 2.716 -0.983 7.021 1.00 0.00 100 ALA A C 5
ATOM 9571 O O . ALA A 1 100 ? 1.508 -1.231 6.994 1.00 0.00 100 ALA A O 5
ATOM 9578 N N . ALA A 1 101 ? 3.654 -1.922 7.079 1.00 0.00 101 ALA A N 5
ATOM 9579 C CA . ALA A 1 101 ? 3.324 -3.333 7.222 1.00 0.00 101 ALA A CA 5
ATOM 9580 C C . ALA A 1 101 ? 2.504 -3.564 8.486 1.00 0.00 101 ALA A C 5
ATOM 9581 O O . ALA A 1 101 ? 1.407 -4.117 8.433 1.00 0.00 101 ALA A O 5
ATOM 9588 N N . ALA A 1 102 ? 3.035 -3.110 9.617 1.00 0.00 102 ALA A N 5
ATOM 9589 C CA . ALA A 1 102 ? 2.360 -3.258 10.903 1.00 0.00 102 ALA A CA 5
ATOM 9590 C C . ALA A 1 102 ? 1.013 -2.543 10.901 1.00 0.00 102 ALA A C 5
ATOM 9591 O O . ALA A 1 102 ? 0.031 -3.051 11.445 1.00 0.00 102 ALA A O 5
ATOM 9598 N N . TRP A 1 103 ? 0.975 -1.375 10.269 1.00 0.00 103 TRP A N 5
ATOM 9599 C CA . TRP A 1 103 ? -0.244 -0.578 10.167 1.00 0.00 103 TRP A CA 5
ATOM 9600 C C . TRP A 1 103 ? -1.389 -1.402 9.573 1.00 0.00 103 TRP A C 5
ATOM 9601 O O . TRP A 1 103 ? -2.505 -1.411 10.104 1.00 0.00 103 TRP A O 5
ATOM 9622 N N . ILE A 1 104 ? -1.111 -2.119 8.491 1.00 0.00 104 ILE A N 5
ATOM 9623 C CA . ILE A 1 104 ? -2.137 -2.936 7.863 1.00 0.00 104 ILE A CA 5
ATOM 9624 C C . ILE A 1 104 ? -2.230 -4.305 8.543 1.00 0.00 104 ILE A C 5
ATOM 9625 O O . ILE A 1 104 ? -3.260 -4.970 8.483 1.00 0.00 104 ILE A O 5
ATOM 9641 N N . SER A 1 105 ? -1.168 -4.713 9.226 1.00 0.00 105 SER A N 5
ATOM 9642 C CA . SER A 1 105 ? -1.212 -5.933 10.024 1.00 0.00 105 SER A CA 5
ATOM 9643 C C . SER A 1 105 ? -2.166 -5.743 11.204 1.00 0.00 105 SER A C 5
ATOM 9644 O O . SER A 1 105 ? -2.578 -6.704 11.850 1.00 0.00 105 SER A O 5
ATOM 9652 N N . ASN A 1 106 ? -2.503 -4.486 11.480 1.00 0.00 106 ASN A N 5
ATOM 9653 C CA . ASN A 1 106 ? -3.541 -4.158 12.454 1.00 0.00 106 ASN A CA 5
ATOM 9654 C C . ASN A 1 106 ? -4.903 -4.066 11.766 1.00 0.00 106 ASN A C 5
ATOM 9655 O O . ASN A 1 106 ? -5.866 -4.697 12.191 1.00 0.00 106 ASN A O 5
ATOM 9666 N N . HIS A 1 107 ? -4.971 -3.271 10.696 1.00 0.00 107 HIS A N 5
ATOM 9667 C CA . HIS A 1 107 ? -6.229 -3.030 9.977 1.00 0.00 107 HIS A CA 5
ATOM 9668 C C . HIS A 1 107 ? -6.732 -4.288 9.262 1.00 0.00 107 HIS A C 5
ATOM 9669 O O . HIS A 1 107 ? -7.914 -4.618 9.336 1.00 0.00 107 HIS A O 5
ATOM 9684 N N . ALA A 1 108 ? -5.838 -4.967 8.557 1.00 0.00 108 ALA A N 5
ATOM 9685 C CA . ALA A 1 108 ? -6.186 -6.198 7.860 1.00 0.00 108 ALA A CA 5
ATOM 9686 C C . ALA A 1 108 ? -6.149 -7.367 8.830 1.00 0.00 108 ALA A C 5
ATOM 9687 O O . ALA A 1 108 ? -7.017 -8.238 8.807 1.00 0.00 108 ALA A O 5
ATOM 9694 N N . GLY A 1 109 ? -5.127 -7.380 9.677 1.00 0.00 109 GLY A N 5
ATOM 9695 C CA . GLY A 1 109 ? -5.045 -8.383 10.725 1.00 0.00 109 GLY A CA 5
ATOM 9696 C C . GLY A 1 109 ? -4.129 -9.536 10.372 1.00 0.00 109 GLY A C 5
ATOM 9697 O O . GLY A 1 109 ? -3.781 -10.350 11.229 1.00 0.00 109 GLY A O 5
ATOM 9701 N N . VAL A 1 110 ? -3.742 -9.615 9.111 1.00 0.00 110 VAL A N 5
ATOM 9702 C CA . VAL A 1 110 ? -2.857 -10.670 8.648 1.00 0.00 110 VAL A CA 5
ATOM 9703 C C . VAL A 1 110 ? -1.507 -10.089 8.240 1.00 0.00 110 VAL A C 5
ATOM 9704 O O . VAL A 1 110 ? -1.402 -8.887 7.990 1.00 0.00 110 VAL A O 5
ATOM 9717 N N . PRO A 1 111 ? -0.454 -10.925 8.195 1.00 0.00 111 PRO A N 5
ATOM 9718 C CA . PRO A 1 111 ? 0.895 -10.486 7.819 1.00 0.00 111 PRO A CA 5
ATOM 9719 C C . PRO A 1 111 ? 0.961 -9.973 6.384 1.00 0.00 111 PRO A C 5
ATOM 9720 O O . PRO A 1 111 ? 1.106 -10.748 5.435 1.00 0.00 111 PRO A O 5
ATOM 9731 N N . CYS A 1 112 ? 0.798 -8.669 6.228 1.00 0.00 112 CYS A N 5
ATOM 9732 C CA . CYS A 1 112 ? 0.888 -8.033 4.930 1.00 0.00 112 CYS A CA 5
ATOM 9733 C C . CYS A 1 112 ? 1.729 -6.771 5.028 1.00 0.00 112 CYS A C 5
ATOM 9734 O O . CYS A 1 112 ? 1.857 -6.187 6.104 1.00 0.00 112 CYS A O 5
ATOM 9742 N N . ARG A 1 113 ? 2.309 -6.357 3.914 1.00 0.00 113 ARG A N 5
ATOM 9743 C CA . ARG A 1 113 ? 3.101 -5.139 3.888 1.00 0.00 113 ARG A CA 5
ATOM 9744 C C . ARG A 1 113 ? 2.858 -4.383 2.590 1.00 0.00 113 ARG A C 5
ATOM 9745 O O . ARG A 1 113 ? 2.597 -4.988 1.548 1.00 0.00 113 ARG A O 5
ATOM 9766 N N . ILE A 1 114 ? 2.912 -3.061 2.670 1.00 0.00 114 ILE A N 5
ATOM 9767 C CA . ILE A 1 114 ? 2.642 -2.210 1.521 1.00 0.00 114 ILE A CA 5
ATOM 9768 C C . ILE A 1 114 ? 3.906 -2.037 0.689 1.00 0.00 114 ILE A C 5
ATOM 9769 O O . ILE A 1 114 ? 4.936 -1.583 1.190 1.00 0.00 114 ILE A O 5
ATOM 9785 N N . LEU A 1 115 ? 3.816 -2.404 -0.581 1.00 0.00 115 LEU A N 5
ATOM 9786 C CA . LEU A 1 115 ? 4.982 -2.467 -1.446 1.00 0.00 115 LEU A CA 5
ATOM 9787 C C . LEU A 1 115 ? 4.771 -1.643 -2.717 1.00 0.00 115 LEU A C 5
ATOM 9788 O O . LEU A 1 115 ? 3.639 -1.453 -3.174 1.00 0.00 115 LEU A O 5
ATOM 9804 N N . LYS A 1 116 ? 5.865 -1.155 -3.277 1.00 0.00 116 LYS A N 5
ATOM 9805 C CA . LYS A 1 116 ? 5.823 -0.391 -4.513 1.00 0.00 116 LYS A CA 5
ATOM 9806 C C . LYS A 1 116 ? 6.636 -1.099 -5.596 1.00 0.00 116 LYS A C 5
ATOM 9807 O O . LYS A 1 116 ? 7.825 -1.380 -5.410 1.00 0.00 116 LYS A O 5
ATOM 9826 N N . VAL A 1 117 ? 5.989 -1.399 -6.717 1.00 0.00 117 VAL A N 5
ATOM 9827 C CA . VAL A 1 117 ? 6.637 -2.102 -7.823 1.00 0.00 117 VAL A CA 5
ATOM 9828 C C . VAL A 1 117 ? 7.723 -1.233 -8.455 1.00 0.00 117 VAL A C 5
ATOM 9829 O O . VAL A 1 117 ? 7.527 -0.031 -8.651 1.00 0.00 117 VAL A O 5
ATOM 9842 N N . HIS A 1 118 ? 8.866 -1.838 -8.764 1.00 0.00 118 HIS A N 5
ATOM 9843 C CA . HIS A 1 118 ? 9.967 -1.102 -9.365 1.00 0.00 118 HIS A CA 5
ATOM 9844 C C . HIS A 1 118 ? 9.696 -0.841 -10.846 1.00 0.00 118 HIS A C 5
ATOM 9845 O O . HIS A 1 118 ? 9.284 -1.741 -11.580 1.00 0.00 118 HIS A O 5
ATOM 9860 N N . PRO A 1 119 ? 9.934 0.399 -11.301 1.00 0.00 119 PRO A N 5
ATOM 9861 C CA . PRO A 1 119 ? 9.637 0.822 -12.672 1.00 0.00 119 PRO A CA 5
ATOM 9862 C C . PRO A 1 119 ? 10.625 0.274 -13.699 1.00 0.00 119 PRO A C 5
ATOM 9863 O O . PRO A 1 119 ? 10.419 0.424 -14.901 1.00 0.00 119 PRO A O 5
ATOM 9874 N N . ASP A 1 120 ? 11.694 -0.357 -13.223 1.00 0.00 120 ASP A N 5
ATOM 9875 C CA . ASP A 1 120 ? 12.733 -0.886 -14.106 1.00 0.00 120 ASP A CA 5
ATOM 9876 C C . ASP A 1 120 ? 12.188 -1.998 -14.986 1.00 0.00 120 ASP A C 5
ATOM 9877 O O . ASP A 1 120 ? 12.332 -1.963 -16.207 1.00 0.00 120 ASP A O 5
ATOM 9886 N N . MET A 1 121 ? 11.562 -2.985 -14.367 1.00 0.00 121 MET A N 5
ATOM 9887 C CA . MET A 1 121 ? 10.964 -4.081 -15.119 1.00 0.00 121 MET A CA 5
ATOM 9888 C C . MET A 1 121 ? 9.502 -3.788 -15.441 1.00 0.00 121 MET A C 5
ATOM 9889 O O . MET A 1 121 ? 9.067 -3.970 -16.581 1.00 0.00 121 MET A O 5
ATOM 9903 N N . ALA A 1 122 ? 8.765 -3.310 -14.440 1.00 0.00 122 ALA A N 5
ATOM 9904 C CA . ALA A 1 122 ? 7.358 -2.942 -14.590 1.00 0.00 122 ALA A CA 5
ATOM 9905 C C . ALA A 1 122 ? 6.499 -4.122 -15.056 1.00 0.00 122 ALA A C 5
ATOM 9906 O O . ALA A 1 122 ? 6.974 -5.255 -15.146 1.00 0.00 122 ALA A O 5
ATOM 9913 N N . GLU A 1 123 ? 5.227 -3.831 -15.327 1.00 0.00 123 GLU A N 5
ATOM 9914 C CA . GLU A 1 123 ? 4.261 -4.818 -15.811 1.00 0.00 123 GLU A CA 5
ATOM 9915 C C . GLU A 1 123 ? 4.241 -6.090 -14.975 1.00 0.00 123 GLU A C 5
ATOM 9916 O O . GLU A 1 123 ? 4.879 -7.095 -15.296 1.00 0.00 123 GLU A O 5
ATOM 9928 N N . VAL A 1 124 ? 3.489 -6.023 -13.905 1.00 0.00 124 VAL A N 5
ATOM 9929 C CA . VAL A 1 124 ? 3.280 -7.156 -13.023 1.00 0.00 124 VAL A CA 5
ATOM 9930 C C . VAL A 1 124 ? 1.789 -7.270 -12.755 1.00 0.00 124 VAL A C 5
ATOM 9931 O O . VAL A 1 124 ? 1.137 -6.271 -12.456 1.00 0.00 124 VAL A O 5
ATOM 9944 N N . ARG A 1 125 ? 1.243 -8.467 -12.889 1.00 0.00 125 ARG A N 5
ATOM 9945 C CA . ARG A 1 125 ? -0.193 -8.653 -12.760 1.00 0.00 125 ARG A CA 5
ATOM 9946 C C . ARG A 1 125 ? -0.508 -9.811 -11.825 1.00 0.00 125 ARG A C 5
ATOM 9947 O O . ARG A 1 125 ? 0.110 -10.873 -11.915 1.00 0.00 125 ARG A O 5
ATOM 9968 N N . TRP A 1 126 ? -1.444 -9.564 -10.908 1.00 0.00 126 TRP A N 5
ATOM 9969 C CA . TRP A 1 126 ? -1.950 -10.577 -9.981 1.00 0.00 126 TRP A CA 5
ATOM 9970 C C . TRP A 1 126 ? -2.244 -11.891 -10.718 1.00 0.00 126 TRP A C 5
ATOM 9971 O O . TRP A 1 126 ? -2.744 -11.872 -11.848 1.00 0.00 126 TRP A O 5
ATOM 9992 N N . PRO A 1 127 ? -1.930 -13.046 -10.088 1.00 0.00 127 PRO A N 5
ATOM 9993 C CA . PRO A 1 127 ? -2.095 -14.375 -10.695 1.00 0.00 127 PRO A CA 5
ATOM 9994 C C . PRO A 1 127 ? -3.464 -14.561 -11.346 1.00 0.00 127 PRO A C 5
ATOM 9995 O O . PRO A 1 127 ? -4.487 -14.581 -10.671 1.00 0.00 127 PRO A O 5
ATOM 10006 N N . SER A 1 128 ? -3.473 -14.731 -12.656 1.00 0.00 128 SER A N 5
ATOM 10007 C CA . SER A 1 128 ? -4.713 -14.780 -13.411 1.00 0.00 128 SER A CA 5
ATOM 10008 C C . SER A 1 128 ? -5.286 -16.196 -13.418 1.00 0.00 128 SER A C 5
ATOM 10009 O O . SER A 1 128 ? -5.837 -16.660 -14.417 1.00 0.00 128 SER A O 5
ATOM 10017 N N . LEU A 1 129 ? -5.146 -16.864 -12.285 1.00 0.00 129 LEU A N 5
ATOM 10018 C CA . LEU A 1 129 ? -5.707 -18.191 -12.084 1.00 0.00 129 LEU A CA 5
ATOM 10019 C C . LEU A 1 129 ? -7.206 -18.094 -11.820 1.00 0.00 129 LEU A C 5
ATOM 10020 O O . LEU A 1 129 ? -7.740 -16.998 -11.639 1.00 0.00 129 LEU A O 5
ATOM 10036 N N . GLU A 1 130 ? -7.876 -19.231 -11.781 1.00 0.00 130 GLU A N 5
ATOM 10037 C CA . GLU A 1 130 ? -9.297 -19.263 -11.492 1.00 0.00 130 GLU A CA 5
ATOM 10038 C C . GLU A 1 130 ? -9.617 -20.463 -10.609 1.00 0.00 130 GLU A C 5
ATOM 10039 O O . GLU A 1 130 ? -10.111 -20.256 -9.484 1.00 0.00 130 GLU A O 5
ATOM 10051 N N . MET A 1 1 ? -20.333 11.758 -10.519 1.00 0.00 1 MET A N 6
ATOM 10052 C CA . MET A 1 1 ? -20.701 12.899 -11.388 1.00 0.00 1 MET A CA 6
ATOM 10053 C C . MET A 1 1 ? -19.457 13.709 -11.730 1.00 0.00 1 MET A C 6
ATOM 10054 O O . MET A 1 1 ? -18.342 13.303 -11.402 1.00 0.00 1 MET A O 6
ATOM 10070 N N . SER A 1 2 ? -19.640 14.849 -12.381 1.00 0.00 2 SER A N 6
ATOM 10071 C CA . SER A 1 2 ? -18.516 15.659 -12.827 1.00 0.00 2 SER A CA 6
ATOM 10072 C C . SER A 1 2 ? -17.839 16.375 -11.658 1.00 0.00 2 SER A C 6
ATOM 10073 O O . SER A 1 2 ? -18.397 17.309 -11.076 1.00 0.00 2 SER A O 6
ATOM 10081 N N . THR A 1 3 ? -16.648 15.909 -11.311 1.00 0.00 3 THR A N 6
ATOM 10082 C CA . THR A 1 3 ? -15.833 16.542 -10.285 1.00 0.00 3 THR A CA 6
ATOM 10083 C C . THR A 1 3 ? -14.351 16.204 -10.507 1.00 0.00 3 THR A C 6
ATOM 10084 O O . THR A 1 3 ? -13.648 16.982 -11.155 1.00 0.00 3 THR A O 6
ATOM 10095 N N . THR A 1 4 ? -13.911 15.033 -10.016 1.00 0.00 4 THR A N 6
ATOM 10096 C CA . THR A 1 4 ? -12.572 14.477 -10.265 1.00 0.00 4 THR A CA 6
ATOM 10097 C C . THR A 1 4 ? -12.097 13.664 -9.061 1.00 0.00 4 THR A C 6
ATOM 10098 O O . THR A 1 4 ? -12.438 13.964 -7.913 1.00 0.00 4 THR A O 6
ATOM 10109 N N . ALA A 1 5 ? -11.343 12.612 -9.353 1.00 0.00 5 ALA A N 6
ATOM 10110 C CA . ALA A 1 5 ? -10.754 11.747 -8.340 1.00 0.00 5 ALA A CA 6
ATOM 10111 C C . ALA A 1 5 ? -9.712 10.852 -8.995 1.00 0.00 5 ALA A C 6
ATOM 10112 O O . ALA A 1 5 ? -10.019 10.123 -9.939 1.00 0.00 5 ALA A O 6
ATOM 10119 N N . TYR A 1 6 ? -8.484 10.917 -8.510 1.00 0.00 6 TYR A N 6
ATOM 10120 C CA . TYR A 1 6 ? -7.393 10.156 -9.104 1.00 0.00 6 TYR A CA 6
ATOM 10121 C C . TYR A 1 6 ? -7.080 8.945 -8.241 1.00 0.00 6 TYR A C 6
ATOM 10122 O O . TYR A 1 6 ? -7.108 9.036 -7.018 1.00 0.00 6 TYR A O 6
ATOM 10140 N N . GLN A 1 7 ? -6.798 7.817 -8.872 1.00 0.00 7 GLN A N 6
ATOM 10141 C CA . GLN A 1 7 ? -6.521 6.586 -8.144 1.00 0.00 7 GLN A CA 6
ATOM 10142 C C . GLN A 1 7 ? -5.030 6.255 -8.222 1.00 0.00 7 GLN A C 6
ATOM 10143 O O . GLN A 1 7 ? -4.555 5.705 -9.215 1.00 0.00 7 GLN A O 6
ATOM 10157 N N . PRO A 1 8 ? -4.266 6.656 -7.193 1.00 0.00 8 PRO A N 6
ATOM 10158 C CA . PRO A 1 8 ? -2.837 6.385 -7.100 1.00 0.00 8 PRO A CA 6
ATOM 10159 C C . PRO A 1 8 ? -2.514 5.073 -6.391 1.00 0.00 8 PRO A C 6
ATOM 10160 O O . PRO A 1 8 ? -1.550 4.390 -6.756 1.00 0.00 8 PRO A O 6
ATOM 10171 N N . ILE A 1 9 ? -3.320 4.743 -5.378 1.00 0.00 9 ILE A N 6
ATOM 10172 C CA . ILE A 1 9 ? -3.026 3.635 -4.473 1.00 0.00 9 ILE A CA 6
ATOM 10173 C C . ILE A 1 9 ? -4.093 2.548 -4.604 1.00 0.00 9 ILE A C 6
ATOM 10174 O O . ILE A 1 9 ? -5.288 2.846 -4.619 1.00 0.00 9 ILE A O 6
ATOM 10190 N N . ALA A 1 10 ? -3.662 1.292 -4.660 1.00 0.00 10 ALA A N 6
ATOM 10191 C CA . ALA A 1 10 ? -4.565 0.174 -4.937 1.00 0.00 10 ALA A CA 6
ATOM 10192 C C . ALA A 1 10 ? -5.551 -0.070 -3.799 1.00 0.00 10 ALA A C 6
ATOM 10193 O O . ALA A 1 10 ? -6.765 -0.084 -4.009 1.00 0.00 10 ALA A O 6
ATOM 10200 N N . GLU A 1 11 ? -5.028 -0.284 -2.602 1.00 0.00 11 GLU A N 6
ATOM 10201 C CA . GLU A 1 11 ? -5.860 -0.571 -1.435 1.00 0.00 11 GLU A CA 6
ATOM 10202 C C . GLU A 1 11 ? -6.622 0.671 -1.007 1.00 0.00 11 GLU A C 6
ATOM 10203 O O . GLU A 1 11 ? -7.847 0.644 -0.891 1.00 0.00 11 GLU A O 6
ATOM 10215 N N . CYS A 1 12 ? -5.889 1.759 -0.795 1.00 0.00 12 CYS A N 6
ATOM 10216 C CA . CYS A 1 12 ? -6.477 3.012 -0.352 1.00 0.00 12 CYS A CA 6
ATOM 10217 C C . CYS A 1 12 ? -7.570 3.479 -1.314 1.00 0.00 12 CYS A C 6
ATOM 10218 O O . CYS A 1 12 ? -8.674 3.833 -0.897 1.00 0.00 12 CYS A O 6
ATOM 10226 N N . GLY A 1 13 ? -7.267 3.457 -2.604 1.00 0.00 13 GLY A N 6
ATOM 10227 C CA . GLY A 1 13 ? -8.249 3.839 -3.597 1.00 0.00 13 GLY A CA 6
ATOM 10228 C C . GLY A 1 13 ? -7.975 5.194 -4.213 1.00 0.00 13 GLY A C 6
ATOM 10229 O O . GLY A 1 13 ? -6.856 5.484 -4.636 1.00 0.00 13 GLY A O 6
ATOM 10233 N N . ALA A 1 14 ? -8.998 6.033 -4.244 1.00 0.00 14 ALA A N 6
ATOM 10234 C CA . ALA A 1 14 ? -8.916 7.304 -4.940 1.00 0.00 14 ALA A CA 6
ATOM 10235 C C . ALA A 1 14 ? -8.597 8.455 -3.993 1.00 0.00 14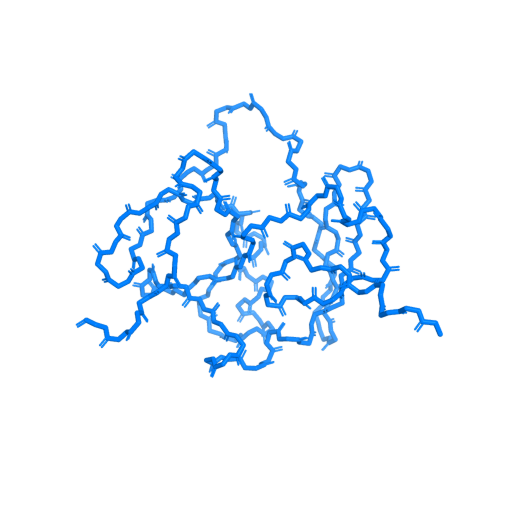 ALA A C 6
ATOM 10236 O O . ALA A 1 14 ? -8.942 8.426 -2.811 1.00 0.00 14 ALA A O 6
ATOM 10243 N N . THR A 1 15 ? -7.928 9.459 -4.531 1.00 0.00 15 THR A N 6
ATOM 10244 C CA . THR A 1 15 ? -7.610 10.670 -3.801 1.00 0.00 15 THR A CA 6
ATOM 10245 C C . THR A 1 15 ? -8.204 11.875 -4.529 1.00 0.00 15 THR A C 6
ATOM 10246 O O . THR A 1 15 ? -8.165 11.944 -5.760 1.00 0.00 15 THR A O 6
ATOM 10257 N N . THR A 1 16 ? -8.758 12.813 -3.777 1.00 0.00 16 THR A N 6
ATOM 10258 C CA . THR A 1 16 ? -9.445 13.957 -4.366 1.00 0.00 16 THR A CA 6
ATOM 10259 C C . THR A 1 16 ? -8.481 15.128 -4.589 1.00 0.00 16 THR A C 6
ATOM 10260 O O . THR A 1 16 ? -8.886 16.229 -4.957 1.00 0.00 16 THR A O 6
ATOM 10271 N N . GLN A 1 17 ? -7.197 14.872 -4.391 1.00 0.00 17 GLN A N 6
ATOM 10272 C CA . GLN A 1 17 ? -6.184 15.904 -4.555 1.00 0.00 17 GLN A CA 6
ATOM 10273 C C . GLN A 1 17 ? -5.570 15.841 -5.944 1.00 0.00 17 GLN A C 6
ATOM 10274 O O . GLN A 1 17 ? -5.330 14.757 -6.480 1.00 0.00 17 GLN A O 6
ATOM 10288 N N . SER A 1 18 ? -5.290 17.009 -6.505 1.00 0.00 18 SER A N 6
ATOM 10289 C CA . SER A 1 18 ? -4.753 17.118 -7.856 1.00 0.00 18 SER A CA 6
ATOM 10290 C C . SER A 1 18 ? -3.335 16.558 -7.930 1.00 0.00 18 SER A C 6
ATOM 10291 O O . SER A 1 18 ? -2.819 16.280 -9.012 1.00 0.00 18 SER A O 6
ATOM 10299 N N . GLU A 1 19 ? -2.712 16.385 -6.771 1.00 0.00 19 GLU A N 6
ATOM 10300 C CA . GLU A 1 19 ? -1.367 15.835 -6.695 1.00 0.00 19 GLU A CA 6
ATOM 10301 C C . GLU A 1 19 ? -1.355 14.396 -7.199 1.00 0.00 19 GLU A C 6
ATOM 10302 O O . GLU A 1 19 ? -0.420 13.968 -7.873 1.00 0.00 19 GLU A O 6
ATOM 10314 N N . ALA A 1 20 ? -2.431 13.675 -6.908 1.00 0.00 20 ALA A N 6
ATOM 10315 C CA . ALA A 1 20 ? -2.495 12.239 -7.148 1.00 0.00 20 ALA A CA 6
ATOM 10316 C C . ALA A 1 20 ? -2.357 11.881 -8.622 1.00 0.00 20 ALA A C 6
ATOM 10317 O O . ALA A 1 20 ? -1.918 10.781 -8.958 1.00 0.00 20 ALA A O 6
ATOM 10324 N N . ALA A 1 21 ? -2.707 12.811 -9.498 1.00 0.00 21 ALA A N 6
ATOM 10325 C CA . ALA A 1 21 ? -2.629 12.569 -10.933 1.00 0.00 21 ALA A CA 6
ATOM 10326 C C . ALA A 1 21 ? -1.184 12.345 -11.375 1.00 0.00 21 ALA A C 6
ATOM 10327 O O . ALA A 1 21 ? -0.924 11.695 -12.385 1.00 0.00 21 ALA A O 6
ATOM 10334 N N . ALA A 1 22 ? -0.243 12.864 -10.597 1.00 0.00 22 ALA A N 6
ATOM 10335 C CA . ALA A 1 22 ? 1.165 12.758 -10.940 1.00 0.00 22 ALA A CA 6
ATOM 10336 C C . ALA A 1 22 ? 1.896 11.775 -10.027 1.00 0.00 22 ALA A C 6
ATOM 10337 O O . ALA A 1 22 ? 3.100 11.573 -10.165 1.00 0.00 22 ALA A O 6
ATOM 10344 N N . TYR A 1 23 ? 1.175 11.159 -9.097 1.00 0.00 23 TYR A N 6
ATOM 10345 C CA . TYR A 1 23 ? 1.809 10.250 -8.146 1.00 0.00 23 TYR A CA 6
ATOM 10346 C C . TYR A 1 23 ? 1.131 8.886 -8.132 1.00 0.00 23 TYR A C 6
ATOM 10347 O O . TYR A 1 23 ? 1.383 8.073 -7.242 1.00 0.00 23 TYR A O 6
ATOM 10365 N N . GLN A 1 24 ? 0.277 8.633 -9.116 1.00 0.00 24 GLN A N 6
ATOM 10366 C CA . GLN A 1 24 ? -0.343 7.320 -9.252 1.00 0.00 24 GLN A CA 6
ATOM 10367 C C . GLN A 1 24 ? 0.705 6.304 -9.693 1.00 0.00 24 GLN A C 6
ATOM 10368 O O . GLN A 1 24 ? 1.568 6.628 -10.516 1.00 0.00 24 GLN A O 6
ATOM 10382 N N . LYS A 1 25 ? 0.613 5.074 -9.182 1.00 0.00 25 LYS A N 6
ATOM 10383 C CA . LYS A 1 25 ? 1.661 4.069 -9.403 1.00 0.00 25 LYS A CA 6
ATOM 10384 C C . LYS A 1 25 ? 1.112 2.679 -9.143 1.00 0.00 25 LYS A C 6
ATOM 10385 O O . LYS A 1 25 ? -0.020 2.525 -8.689 1.00 0.00 25 LYS A O 6
ATOM 10404 N N . ARG A 1 26 ? 1.917 1.665 -9.443 1.00 0.00 26 ARG A N 6
ATOM 10405 C CA . ARG A 1 26 ? 1.558 0.296 -9.118 1.00 0.00 26 ARG A CA 6
ATOM 10406 C C . ARG A 1 26 ? 1.821 0.032 -7.642 1.00 0.00 26 ARG A C 6
ATOM 10407 O O . ARG A 1 26 ? 2.827 -0.577 -7.268 1.00 0.00 26 ARG A O 6
ATOM 10428 N N . TRP A 1 27 ? 0.934 0.558 -6.814 1.00 0.00 27 TRP A N 6
ATOM 10429 C CA . TRP A 1 27 ? 1.000 0.371 -5.376 1.00 0.00 27 TRP A CA 6
ATOM 10430 C C . TRP A 1 27 ? 0.160 -0.831 -4.991 1.00 0.00 27 TRP A C 6
ATOM 10431 O O . TRP A 1 27 ? -0.789 -1.161 -5.702 1.00 0.00 27 TRP A O 6
ATOM 10452 N N . LEU A 1 28 ? 0.500 -1.491 -3.888 1.00 0.00 28 LEU A N 6
ATOM 10453 C CA . LEU A 1 28 ? -0.243 -2.669 -3.462 1.00 0.00 28 LEU A CA 6
ATOM 10454 C C . LEU A 1 28 ? 0.245 -3.203 -2.124 1.00 0.00 28 LEU A C 6
ATOM 10455 O O . LEU A 1 28 ? 1.197 -2.690 -1.536 1.00 0.00 28 LEU A O 6
ATOM 10471 N N . VAL A 1 29 ? -0.426 -4.242 -1.655 1.00 0.00 29 VAL A N 6
ATOM 10472 C CA . VAL A 1 29 ? -0.016 -4.967 -0.466 1.00 0.00 29 VAL A CA 6
ATOM 10473 C C . VAL A 1 29 ? 0.198 -6.426 -0.845 1.00 0.00 29 VAL A C 6
ATOM 10474 O O . VAL A 1 29 ? -0.565 -6.974 -1.627 1.00 0.00 29 VAL A O 6
ATOM 10487 N N . ALA A 1 30 ? 1.250 -7.044 -0.339 1.00 0.00 30 ALA A N 6
ATOM 10488 C CA . ALA A 1 30 ? 1.494 -8.454 -0.612 1.00 0.00 30 ALA A CA 6
ATOM 10489 C C . ALA A 1 30 ? 1.581 -9.232 0.690 1.00 0.00 30 ALA A C 6
ATOM 10490 O O . ALA A 1 30 ? 2.136 -8.742 1.672 1.00 0.00 30 ALA A O 6
ATOM 10497 N N . ASN A 1 31 ? 1.038 -10.440 0.703 1.00 0.00 31 ASN A N 6
ATOM 10498 C CA . ASN A 1 31 ? 0.970 -11.217 1.935 1.00 0.00 31 ASN A CA 6
ATOM 10499 C C . ASN A 1 31 ? 2.230 -12.056 2.126 1.00 0.00 31 ASN A C 6
ATOM 10500 O O . ASN A 1 31 ? 3.093 -12.106 1.248 1.00 0.00 31 ASN A O 6
ATOM 10511 N N . ASP A 1 32 ? 2.328 -12.685 3.295 1.00 0.00 32 ASP A N 6
ATOM 10512 C CA . ASP A 1 32 ? 3.447 -13.564 3.655 1.00 0.00 32 ASP A CA 6
ATOM 10513 C C . ASP A 1 32 ? 3.779 -14.577 2.554 1.00 0.00 32 ASP A C 6
ATOM 10514 O O . ASP A 1 32 ? 4.933 -14.968 2.393 1.00 0.00 32 ASP A O 6
ATOM 10523 N N . ALA A 1 33 ? 2.762 -15.001 1.806 1.00 0.00 33 ALA A N 6
ATOM 10524 C CA . ALA A 1 33 ? 2.940 -15.986 0.741 1.00 0.00 33 ALA A CA 6
ATOM 10525 C C . ALA A 1 33 ? 3.736 -15.415 -0.430 1.00 0.00 33 ALA A C 6
ATOM 10526 O O . ALA A 1 33 ? 4.215 -16.158 -1.286 1.00 0.00 33 ALA A O 6
ATOM 10533 N N . GLY A 1 34 ? 3.874 -14.095 -0.462 1.00 0.00 34 GLY A N 6
ATOM 10534 C CA . GLY A 1 34 ? 4.567 -13.449 -1.559 1.00 0.00 34 GLY A CA 6
ATOM 10535 C C . GLY A 1 34 ? 3.617 -13.080 -2.676 1.00 0.00 34 GLY A C 6
ATOM 10536 O O . GLY A 1 34 ? 4.040 -12.605 -3.732 1.00 0.00 34 GLY A O 6
ATOM 10540 N N . GLN A 1 35 ? 2.330 -13.288 -2.424 1.00 0.00 35 GLN A N 6
ATOM 10541 C CA . GLN A 1 35 ? 1.292 -13.053 -3.413 1.00 0.00 35 GLN A CA 6
ATOM 10542 C C . GLN A 1 35 ? 0.711 -11.652 -3.257 1.00 0.00 35 GLN A C 6
ATOM 10543 O O . GLN A 1 35 ? 0.602 -11.133 -2.144 1.00 0.00 35 GLN A O 6
ATOM 10557 N N . TRP A 1 36 ? 0.354 -11.044 -4.378 1.00 0.00 36 TRP A N 6
ATOM 10558 C CA . TRP A 1 36 ? -0.256 -9.724 -4.376 1.00 0.00 36 TRP A CA 6
ATOM 10559 C C . TRP A 1 36 ? -1.659 -9.776 -3.784 1.00 0.00 36 TRP A C 6
ATOM 10560 O O . TRP A 1 36 ? -2.512 -10.551 -4.230 1.00 0.00 36 TRP A O 6
ATOM 10581 N N . LEU A 1 37 ? -1.885 -8.951 -2.780 1.00 0.00 37 LEU A N 6
ATOM 10582 C CA . LEU A 1 37 ? -3.174 -8.863 -2.121 1.00 0.00 37 LEU A CA 6
ATOM 10583 C C . LEU A 1 37 ? -3.961 -7.708 -2.725 1.00 0.00 37 LEU A C 6
ATOM 10584 O O . LEU A 1 37 ? -3.445 -6.598 -2.862 1.00 0.00 37 LEU A O 6
ATOM 10600 N N . ASN A 1 38 ? -5.208 -7.964 -3.074 1.00 0.00 38 ASN A N 6
ATOM 10601 C CA . ASN A 1 38 ? -6.018 -6.972 -3.766 1.00 0.00 38 ASN A CA 6
ATOM 10602 C C . ASN A 1 38 ? -7.251 -6.616 -2.961 1.00 0.00 38 ASN A C 6
ATOM 10603 O O . ASN A 1 38 ? -7.703 -7.393 -2.123 1.00 0.00 38 ASN A O 6
ATOM 10614 N N . ARG A 1 39 ? -7.803 -5.443 -3.245 1.00 0.00 39 ARG A N 6
ATOM 10615 C CA . ARG A 1 39 ? -9.032 -4.983 -2.604 1.00 0.00 39 ARG A CA 6
ATOM 10616 C C . ARG A 1 39 ? -10.203 -5.889 -2.982 1.00 0.00 39 ARG A C 6
ATOM 10617 O O . ARG A 1 39 ? -11.254 -5.867 -2.346 1.00 0.00 39 ARG A O 6
ATOM 10638 N N . ASP A 1 40 ? -10.002 -6.690 -4.023 1.00 0.00 40 ASP A N 6
ATOM 10639 C CA . ASP A 1 40 ? -10.985 -7.677 -4.446 1.00 0.00 40 ASP A CA 6
ATOM 10640 C C . ASP A 1 40 ? -10.968 -8.854 -3.483 1.00 0.00 40 ASP A C 6
ATOM 10641 O O . ASP A 1 40 ? -12.008 -9.426 -3.146 1.00 0.00 40 ASP A O 6
ATOM 10650 N N . LEU A 1 41 ? -9.769 -9.198 -3.032 1.00 0.00 41 LEU A N 6
ATOM 10651 C CA . LEU A 1 41 ? -9.582 -10.284 -2.083 1.00 0.00 41 LEU A CA 6
ATOM 10652 C C . LEU A 1 41 ? -9.958 -9.818 -0.681 1.00 0.00 41 LEU A C 6
ATOM 10653 O O . LEU A 1 41 ? -10.734 -10.469 0.018 1.00 0.00 41 LEU A O 6
ATOM 10669 N N . CYS A 1 42 ? -9.402 -8.681 -0.292 1.00 0.00 42 CYS A N 6
ATOM 10670 C CA . CYS A 1 42 ? -9.656 -8.099 1.016 1.00 0.00 42 CYS A CA 6
ATOM 10671 C C . CYS A 1 42 ? -10.351 -6.743 0.870 1.00 0.00 42 CYS A C 6
ATOM 10672 O O . CYS A 1 42 ? -9.699 -5.708 0.705 1.00 0.00 42 CYS A O 6
ATOM 10680 N N . PRO A 1 43 ? -11.694 -6.738 0.908 1.00 0.00 43 PRO A N 6
ATOM 10681 C CA . PRO A 1 43 ? -12.498 -5.526 0.694 1.00 0.00 43 PRO A CA 6
ATOM 10682 C C . PRO A 1 43 ? -12.269 -4.456 1.759 1.00 0.00 43 PRO A C 6
ATOM 10683 O O . PRO A 1 43 ? -12.463 -3.269 1.503 1.00 0.00 43 PRO A O 6
ATOM 10694 N N . ARG A 1 44 ? -11.840 -4.872 2.946 1.00 0.00 44 ARG A N 6
ATOM 10695 C CA . ARG A 1 44 ? -11.682 -3.945 4.064 1.00 0.00 44 ARG A CA 6
ATOM 10696 C C . ARG A 1 44 ? -10.492 -3.007 3.858 1.00 0.00 44 ARG A C 6
ATOM 10697 O O . ARG A 1 44 ? -10.386 -1.968 4.510 1.00 0.00 44 ARG A O 6
ATOM 10718 N N . LEU A 1 45 ? -9.593 -3.365 2.956 1.00 0.00 45 LEU A N 6
ATOM 10719 C CA . LEU A 1 45 ? -8.454 -2.507 2.653 1.00 0.00 45 LEU A CA 6
ATOM 10720 C C . LEU A 1 45 ? -8.898 -1.289 1.864 1.00 0.00 45 LEU A C 6
ATOM 10721 O O . LEU A 1 45 ? -8.232 -0.262 1.862 1.00 0.00 45 LEU A O 6
ATOM 10737 N N . ALA A 1 46 ? -10.044 -1.410 1.221 1.00 0.00 46 ALA A N 6
ATOM 10738 C CA . ALA A 1 46 ? -10.621 -0.310 0.455 1.00 0.00 46 ALA A CA 6
ATOM 10739 C C . ALA A 1 46 ? -11.159 0.788 1.370 1.00 0.00 46 ALA A C 6
ATOM 10740 O O . ALA A 1 46 ? -11.596 1.840 0.906 1.00 0.00 46 ALA A O 6
ATOM 10747 N N . GLU A 1 47 ? -11.122 0.536 2.673 1.00 0.00 47 GLU A N 6
ATOM 10748 C CA . GLU A 1 47 ? -11.625 1.489 3.658 1.00 0.00 47 GLU A CA 6
ATOM 10749 C C . GLU A 1 47 ? -10.565 2.532 4.015 1.00 0.00 47 GLU A C 6
ATOM 10750 O O . GLU A 1 47 ? -10.779 3.372 4.887 1.00 0.00 47 GLU A O 6
ATOM 10762 N N . VAL A 1 48 ? -9.420 2.474 3.347 1.00 0.00 48 VAL A N 6
ATOM 10763 C CA . VAL A 1 48 ? -8.326 3.388 3.642 1.00 0.00 48 VAL A CA 6
ATOM 10764 C C . VAL A 1 48 ? -8.559 4.744 2.992 1.00 0.00 48 VAL A C 6
ATOM 10765 O O . VAL A 1 48 ? -8.663 4.849 1.771 1.00 0.00 48 VAL A O 6
ATOM 10778 N N . SER A 1 49 ? -8.656 5.777 3.811 1.00 0.00 49 SER A N 6
ATOM 10779 C CA . SER A 1 49 ? -8.733 7.130 3.300 1.00 0.00 49 SER A CA 6
ATOM 10780 C C . SER A 1 49 ? -7.336 7.670 3.103 1.00 0.00 49 SER A C 6
ATOM 10781 O O . SER A 1 49 ? -6.545 7.761 4.045 1.00 0.00 49 SER A O 6
ATOM 10789 N N . VAL A 1 50 ? -7.035 8.003 1.869 1.00 0.00 50 VAL A N 6
ATOM 10790 C CA . VAL A 1 50 ? -5.690 8.357 1.499 1.00 0.00 50 VAL A CA 6
ATOM 10791 C C . VAL A 1 50 ? -5.613 9.796 0.999 1.00 0.00 50 VAL A C 6
ATOM 10792 O O . VAL A 1 50 ? -6.384 10.213 0.131 1.00 0.00 50 VAL A O 6
ATOM 10805 N N . GLU A 1 51 ? -4.696 10.561 1.572 1.00 0.00 51 GLU A N 6
ATOM 10806 C CA . GLU A 1 51 ? -4.487 11.936 1.154 1.00 0.00 51 GLU A CA 6
ATOM 10807 C C . GLU A 1 51 ? -3.050 12.113 0.684 1.00 0.00 51 GLU A C 6
ATOM 10808 O O . GLU A 1 51 ? -2.109 11.724 1.377 1.00 0.00 51 GLU A O 6
ATOM 10820 N N . LEU A 1 52 ? -2.878 12.692 -0.491 1.00 0.00 52 LEU A N 6
ATOM 10821 C CA . LEU A 1 52 ? -1.546 12.957 -1.009 1.00 0.00 52 LEU A CA 6
ATOM 10822 C C . LEU A 1 52 ? -1.143 14.391 -0.738 1.00 0.00 52 LEU A C 6
ATOM 10823 O O . LEU A 1 52 ? -1.860 15.335 -1.072 1.00 0.00 52 LEU A O 6
ATOM 10839 N N . ARG A 1 53 ? 0.002 14.527 -0.106 1.00 0.00 53 ARG A N 6
ATOM 10840 C CA . ARG A 1 53 ? 0.566 15.812 0.233 1.00 0.00 53 ARG A CA 6
ATOM 10841 C C . ARG A 1 53 ? 1.795 16.040 -0.634 1.00 0.00 53 ARG A C 6
ATOM 10842 O O . ARG A 1 53 ? 2.304 15.096 -1.237 1.00 0.00 53 ARG A O 6
ATOM 10863 N N . MET A 1 54 ? 2.272 17.276 -0.702 1.00 0.00 54 MET A N 6
ATOM 10864 C CA . MET A 1 54 ? 3.474 17.575 -1.463 1.00 0.00 54 MET A CA 6
ATOM 10865 C C . MET A 1 54 ? 4.683 16.888 -0.833 1.00 0.00 54 MET A C 6
ATOM 10866 O O . MET A 1 54 ? 5.338 17.429 0.057 1.00 0.00 54 MET A O 6
ATOM 10880 N N . GLY A 1 55 ? 4.928 15.661 -1.263 1.00 0.00 55 GLY A N 6
ATOM 10881 C CA . GLY A 1 55 ? 6.062 14.913 -0.775 1.00 0.00 55 GLY A CA 6
ATOM 10882 C C . GLY A 1 55 ? 5.667 13.775 0.147 1.00 0.00 55 GLY A C 6
ATOM 10883 O O . GLY A 1 55 ? 6.478 12.889 0.420 1.00 0.00 55 GLY A O 6
ATOM 10887 N N . TYR A 1 56 ? 4.420 13.765 0.616 1.00 0.00 56 TYR A N 6
ATOM 10888 C CA . TYR A 1 56 ? 4.013 12.772 1.600 1.00 0.00 56 TYR A CA 6
ATOM 10889 C C . TYR A 1 56 ? 2.706 12.095 1.230 1.00 0.00 56 TYR A C 6
ATOM 10890 O O . TYR A 1 56 ? 1.762 12.728 0.767 1.00 0.00 56 TYR A O 6
ATOM 10908 N N . LEU A 1 57 ? 2.678 10.795 1.439 1.00 0.00 57 LEU A N 6
ATOM 10909 C CA . LEU A 1 57 ? 1.478 10.003 1.281 1.00 0.00 57 LEU A CA 6
ATOM 10910 C C . LEU A 1 57 ? 0.880 9.744 2.656 1.00 0.00 57 LEU A C 6
ATOM 10911 O O . LEU A 1 57 ? 1.437 8.986 3.451 1.00 0.00 57 LEU A O 6
ATOM 10927 N N . VAL A 1 58 ? -0.232 10.397 2.948 1.00 0.00 58 VAL A N 6
ATOM 10928 C CA . VAL A 1 58 ? -0.839 10.301 4.262 1.00 0.00 58 VAL A CA 6
ATOM 10929 C C . VAL A 1 58 ? -1.994 9.313 4.249 1.00 0.00 58 VAL A C 6
ATOM 10930 O O . VAL A 1 58 ? -3.080 9.614 3.748 1.00 0.00 58 VAL A O 6
ATOM 10943 N N . LEU A 1 59 ? -1.744 8.125 4.775 1.00 0.00 59 LEU A N 6
ATOM 10944 C CA . LEU A 1 59 ? -2.779 7.109 4.891 1.00 0.00 59 LEU A CA 6
ATOM 10945 C C . LEU A 1 59 ? -3.477 7.238 6.239 1.00 0.00 59 LEU A C 6
ATOM 10946 O O . LEU A 1 59 ? -2.842 7.535 7.247 1.00 0.00 59 LEU A O 6
ATOM 10962 N N . LYS A 1 60 ? -4.785 7.056 6.243 1.00 0.00 60 LYS A N 6
ATOM 10963 C CA . LYS A 1 60 ? -5.565 7.082 7.476 1.00 0.00 60 LYS A CA 6
ATOM 10964 C C . LYS A 1 60 ? -6.561 5.935 7.454 1.00 0.00 60 LYS A C 6
ATOM 10965 O O . LYS A 1 60 ? -7.274 5.760 6.462 1.00 0.00 60 LYS A O 6
ATOM 10984 N N . ALA A 1 61 ? -6.621 5.143 8.517 1.00 0.00 61 ALA A N 6
ATOM 10985 C CA . ALA A 1 61 ? -7.510 3.979 8.492 1.00 0.00 61 ALA A CA 6
ATOM 10986 C C . ALA A 1 61 ? -8.645 4.080 9.504 1.00 0.00 61 ALA A C 6
ATOM 10987 O O . ALA A 1 61 ? -8.528 4.755 10.521 1.00 0.00 61 ALA A O 6
ATOM 10994 N N . PRO A 1 62 ? -9.776 3.418 9.224 1.00 0.00 62 PRO A N 6
ATOM 10995 C CA . PRO A 1 62 ? -10.854 3.271 10.198 1.00 0.00 62 PRO A CA 6
ATOM 10996 C C . PRO A 1 62 ? -10.410 2.390 11.362 1.00 0.00 62 PRO A C 6
ATOM 10997 O O . PRO A 1 62 ? -10.388 1.159 11.259 1.00 0.00 62 PRO A O 6
ATOM 11008 N N . GLY A 1 63 ? -10.008 3.028 12.447 1.00 0.00 63 GLY A N 6
ATOM 11009 C CA . GLY A 1 63 ? -9.508 2.299 13.591 1.00 0.00 63 GLY A CA 6
ATOM 11010 C C . GLY A 1 63 ? -8.012 2.464 13.768 1.00 0.00 63 GLY A C 6
ATOM 11011 O O . GLY A 1 63 ? -7.480 2.204 14.846 1.00 0.00 63 GLY A O 6
ATOM 11015 N N . MET A 1 64 ? -7.325 2.896 12.711 1.00 0.00 64 MET A N 6
ATOM 11016 C CA . MET A 1 64 ? -5.883 3.115 12.786 1.00 0.00 64 MET A CA 6
ATOM 11017 C C . MET A 1 64 ? -5.575 4.560 12.436 1.00 0.00 64 MET A C 6
ATOM 11018 O O . MET A 1 64 ? -6.234 5.155 11.588 1.00 0.00 64 MET A O 6
ATOM 11032 N N . LEU A 1 65 ? -4.574 5.117 13.089 1.00 0.00 65 LEU A N 6
ATOM 11033 C CA . LEU A 1 65 ? -4.226 6.524 12.930 1.00 0.00 65 LEU A CA 6
ATOM 11034 C C . LEU A 1 65 ? -3.663 6.824 11.526 1.00 0.00 65 LEU A C 6
ATOM 11035 O O . LEU A 1 65 ? -4.058 6.199 10.519 1.00 0.00 65 LEU A O 6
ATOM 11051 N N . ARG A 1 66 ? -2.781 7.826 11.476 1.00 0.00 66 ARG A N 6
ATOM 11052 C CA . ARG A 1 66 ? -2.064 8.192 10.262 1.00 0.00 66 ARG A CA 6
ATOM 11053 C C . ARG A 1 66 ? -1.044 7.138 9.872 1.00 0.00 66 ARG A C 6
ATOM 11054 O O . ARG A 1 66 ? -0.742 6.217 10.632 1.00 0.00 66 ARG A O 6
ATOM 11075 N N . LEU A 1 67 ? -0.515 7.319 8.682 1.00 0.00 67 LEU A N 6
ATOM 11076 C CA . LEU A 1 67 ? 0.660 6.619 8.221 1.00 0.00 67 LEU A CA 6
ATOM 11077 C C . LEU A 1 67 ? 1.368 7.509 7.211 1.00 0.00 67 LEU A C 6
ATOM 11078 O O . LEU A 1 67 ? 1.085 7.459 6.015 1.00 0.00 67 LEU A O 6
ATOM 11094 N N . ASP A 1 68 ? 2.241 8.371 7.713 1.00 0.00 68 ASP A N 6
ATOM 11095 C CA . ASP A 1 68 ? 2.917 9.352 6.875 1.00 0.00 68 ASP A CA 6
ATOM 11096 C C . ASP A 1 68 ? 4.139 8.734 6.214 1.00 0.00 68 ASP A C 6
ATOM 11097 O O . ASP A 1 68 ? 5.163 8.502 6.865 1.00 0.00 68 ASP A O 6
ATOM 11106 N N . ILE A 1 69 ? 4.016 8.448 4.930 1.00 0.00 69 ILE A N 6
ATOM 11107 C CA . ILE A 1 69 ? 5.110 7.886 4.152 1.00 0.00 69 ILE A CA 6
ATOM 11108 C C . ILE A 1 69 ? 5.522 8.876 3.070 1.00 0.00 69 ILE A C 6
ATOM 11109 O O . ILE A 1 69 ? 4.664 9.486 2.446 1.00 0.00 69 ILE A O 6
ATOM 11125 N N . PRO A 1 70 ? 6.826 9.083 2.845 1.00 0.00 70 PRO A N 6
ATOM 11126 C CA . PRO A 1 70 ? 7.293 9.874 1.705 1.00 0.00 70 PRO A CA 6
ATOM 11127 C C . PRO A 1 70 ? 6.793 9.272 0.391 1.00 0.00 70 PRO A C 6
ATOM 11128 O O . PRO A 1 70 ? 6.768 8.052 0.243 1.00 0.00 70 PRO A O 6
ATOM 11139 N N . LEU A 1 71 ? 6.383 10.128 -0.548 1.00 0.00 71 LEU A N 6
ATOM 11140 C CA . LEU A 1 71 ? 5.798 9.672 -1.815 1.00 0.00 71 LEU A CA 6
ATOM 11141 C C . LEU A 1 71 ? 6.688 8.659 -2.529 1.00 0.00 71 LEU A C 6
ATOM 11142 O O . LEU A 1 71 ? 6.194 7.759 -3.214 1.00 0.00 71 LEU A O 6
ATOM 11158 N N . ASP A 1 72 ? 7.992 8.823 -2.382 1.00 0.00 72 ASP A N 6
ATOM 11159 C CA . ASP A 1 72 ? 8.950 7.843 -2.865 1.00 0.00 72 ASP A CA 6
ATOM 11160 C C . ASP A 1 72 ? 10.070 7.689 -1.853 1.00 0.00 72 ASP A C 6
ATOM 11161 O O . ASP A 1 72 ? 10.859 8.613 -1.648 1.00 0.00 72 ASP A O 6
ATOM 11170 N N . VAL A 1 73 ? 10.109 6.540 -1.194 1.00 0.00 73 VAL A N 6
ATOM 11171 C CA . VAL A 1 73 ? 11.185 6.234 -0.263 1.00 0.00 73 VAL A CA 6
ATOM 11172 C C . VAL A 1 73 ? 12.520 6.275 -0.996 1.00 0.00 73 VAL A C 6
ATOM 11173 O O . VAL A 1 73 ? 12.703 5.577 -1.996 1.00 0.00 73 VAL A O 6
ATOM 11186 N N . ILE A 1 74 ? 13.436 7.109 -0.513 1.00 0.00 74 ILE A N 6
ATOM 11187 C CA . ILE A 1 74 ? 14.723 7.295 -1.172 1.00 0.00 74 ILE A CA 6
ATOM 11188 C C . ILE A 1 74 ? 15.453 5.966 -1.295 1.00 0.00 74 ILE A C 6
ATOM 11189 O O . ILE A 1 74 ? 15.390 5.124 -0.398 1.00 0.00 74 ILE A O 6
ATOM 11205 N N . GLU A 1 75 ? 16.188 5.819 -2.382 1.00 0.00 75 GLU A N 6
ATOM 11206 C CA . GLU A 1 75 ? 16.790 4.540 -2.749 1.00 0.00 75 GLU A CA 6
ATOM 11207 C C . GLU A 1 75 ? 17.993 4.232 -1.867 1.00 0.00 75 GLU A C 6
ATOM 11208 O O . GLU A 1 75 ? 18.613 3.172 -1.963 1.00 0.00 75 GLU A O 6
ATOM 11220 N N . ASP A 1 76 ? 18.292 5.165 -0.995 1.00 0.00 76 ASP A N 6
ATOM 11221 C CA . ASP A 1 76 ? 19.429 5.048 -0.087 1.00 0.00 76 ASP A CA 6
ATOM 11222 C C . ASP A 1 76 ? 19.012 5.311 1.346 1.00 0.00 76 ASP A C 6
ATOM 11223 O O . ASP A 1 76 ? 19.836 5.267 2.260 1.00 0.00 76 ASP A O 6
ATOM 11232 N N . ASP A 1 77 ? 17.734 5.594 1.540 1.00 0.00 77 ASP A N 6
ATOM 11233 C CA . ASP A 1 77 ? 17.215 5.872 2.872 1.00 0.00 77 ASP A CA 6
ATOM 11234 C C . ASP A 1 77 ? 16.865 4.567 3.567 1.00 0.00 77 ASP A C 6
ATOM 11235 O O . ASP A 1 77 ? 17.524 4.165 4.526 1.00 0.00 77 ASP A O 6
ATOM 11244 N N . ASP A 1 78 ? 15.842 3.900 3.058 1.00 0.00 78 ASP A N 6
ATOM 11245 C CA . ASP A 1 78 ? 15.447 2.593 3.568 1.00 0.00 78 ASP A CA 6
ATOM 11246 C C . ASP A 1 78 ? 14.605 1.874 2.522 1.00 0.00 78 ASP A C 6
ATOM 11247 O O . ASP A 1 78 ? 13.574 1.278 2.826 1.00 0.00 78 ASP A O 6
ATOM 11256 N N . SER A 1 79 ? 15.060 1.939 1.281 1.00 0.00 79 SER A N 6
ATOM 11257 C CA . SER A 1 79 ? 14.355 1.315 0.173 1.00 0.00 79 SER A CA 6
ATOM 11258 C C . SER A 1 79 ? 14.600 -0.192 0.183 1.00 0.00 79 SER A C 6
ATOM 11259 O O . SER A 1 79 ? 15.599 -0.683 -0.355 1.00 0.00 79 SER A O 6
ATOM 11267 N N . VAL A 1 80 ? 13.709 -0.919 0.838 1.00 0.00 80 VAL A N 6
ATOM 11268 C CA . VAL A 1 80 ? 13.850 -2.360 0.972 1.00 0.00 80 VAL A CA 6
ATOM 11269 C C . VAL A 1 80 ? 13.256 -3.068 -0.236 1.00 0.00 80 VAL A C 6
ATOM 11270 O O . VAL A 1 80 ? 12.080 -2.899 -0.548 1.00 0.00 80 VAL A O 6
ATOM 11283 N N . ARG A 1 81 ? 14.072 -3.855 -0.914 1.00 0.00 81 ARG A N 6
ATOM 11284 C CA . ARG A 1 81 ? 13.612 -4.573 -2.091 1.00 0.00 81 ARG A CA 6
ATOM 11285 C C . ARG A 1 81 ? 13.236 -6.007 -1.747 1.00 0.00 81 ARG A C 6
ATOM 11286 O O . ARG A 1 81 ? 14.097 -6.860 -1.523 1.00 0.00 81 ARG A O 6
ATOM 11307 N N . TYR A 1 82 ? 11.942 -6.256 -1.682 1.00 0.00 82 TYR A N 6
ATOM 11308 C CA . TYR A 1 82 ? 11.435 -7.603 -1.506 1.00 0.00 82 TYR A CA 6
ATOM 11309 C C . TYR A 1 82 ? 11.107 -8.192 -2.866 1.00 0.00 82 TYR A C 6
ATOM 11310 O O . TYR A 1 82 ? 10.259 -7.669 -3.586 1.00 0.00 82 TYR A O 6
ATOM 11328 N N . GLN A 1 83 ? 11.802 -9.245 -3.246 1.00 0.00 83 GLN A N 6
ATOM 11329 C CA . GLN A 1 83 ? 11.505 -9.903 -4.499 1.00 0.00 83 GLN A CA 6
ATOM 11330 C C . GLN A 1 83 ? 10.310 -10.827 -4.294 1.00 0.00 83 GLN A C 6
ATOM 11331 O O . GLN A 1 83 ? 10.441 -11.935 -3.771 1.00 0.00 83 GLN A O 6
ATOM 11345 N N . MET A 1 84 ? 9.141 -10.347 -4.691 1.00 0.00 84 MET A N 6
ATOM 11346 C CA . MET A 1 84 ? 7.894 -11.009 -4.366 1.00 0.00 84 MET A CA 6
ATOM 11347 C C . MET A 1 84 ? 7.582 -12.061 -5.410 1.00 0.00 84 MET A C 6
ATOM 11348 O O . MET A 1 84 ? 8.076 -11.989 -6.533 1.00 0.00 84 MET A O 6
ATOM 11362 N N . LEU A 1 85 ? 6.741 -13.016 -5.059 1.00 0.00 85 LEU A N 6
ATOM 11363 C CA . LEU A 1 85 ? 6.492 -14.138 -5.926 1.00 0.00 85 LEU A CA 6
ATOM 11364 C C . LEU A 1 85 ? 5.034 -14.154 -6.327 1.00 0.00 85 LEU A C 6
ATOM 11365 O O . LEU A 1 85 ? 4.186 -14.769 -5.676 1.00 0.00 85 LEU A O 6
ATOM 11381 N N . VAL A 1 86 ? 4.751 -13.442 -7.385 1.00 0.00 86 VAL A N 6
ATOM 11382 C CA . VAL A 1 86 ? 3.395 -13.304 -7.876 1.00 0.00 86 VAL A CA 6
ATOM 11383 C C . VAL A 1 86 ? 2.999 -14.548 -8.659 1.00 0.00 86 VAL A C 6
ATOM 11384 O O . VAL A 1 86 ? 3.195 -14.622 -9.874 1.00 0.00 86 VAL A O 6
ATOM 11397 N N . GLY A 1 87 ? 2.495 -15.544 -7.942 1.00 0.00 87 GLY A N 6
ATOM 11398 C CA . GLY A 1 87 ? 2.127 -16.803 -8.559 1.00 0.00 87 GLY A CA 6
ATOM 11399 C C . GLY A 1 87 ? 3.344 -17.654 -8.858 1.00 0.00 87 GLY A C 6
ATOM 11400 O O . GLY A 1 87 ? 3.557 -18.693 -8.236 1.00 0.00 87 GLY A O 6
ATOM 11404 N N . GLU A 1 88 ? 4.141 -17.204 -9.813 1.00 0.00 88 GLU A N 6
ATOM 11405 C CA . GLU A 1 88 ? 5.374 -17.883 -10.176 1.00 0.00 88 GLU A CA 6
ATOM 11406 C C . GLU A 1 88 ? 6.439 -16.869 -10.581 1.00 0.00 88 GLU A C 6
ATOM 11407 O O . GLU A 1 88 ? 7.546 -17.240 -10.971 1.00 0.00 88 GLU A O 6
ATOM 11419 N N . GLN A 1 89 ? 6.105 -15.589 -10.481 1.00 0.00 89 GLN A N 6
ATOM 11420 C CA . GLN A 1 89 ? 6.954 -14.539 -11.015 1.00 0.00 89 GLN A CA 6
ATOM 11421 C C . GLN A 1 89 ? 7.598 -13.734 -9.894 1.00 0.00 89 GLN A C 6
ATOM 11422 O O . GLN A 1 89 ? 6.923 -12.992 -9.179 1.00 0.00 89 GLN A O 6
ATOM 11436 N N . THR A 1 90 ? 8.905 -13.905 -9.735 1.00 0.00 90 THR A N 6
ATOM 11437 C CA . THR A 1 90 ? 9.651 -13.183 -8.719 1.00 0.00 90 THR A CA 6
ATOM 11438 C C . THR A 1 90 ? 10.075 -11.814 -9.235 1.00 0.00 90 THR A C 6
ATOM 11439 O O . THR A 1 90 ? 10.991 -11.696 -10.054 1.00 0.00 90 THR A O 6
ATOM 11450 N N . VAL A 1 91 ? 9.392 -10.787 -8.767 1.00 0.00 91 VAL A N 6
ATOM 11451 C CA . VAL A 1 91 ? 9.644 -9.425 -9.212 1.00 0.00 91 VAL A CA 6
ATOM 11452 C C . VAL A 1 91 ? 10.081 -8.542 -8.051 1.00 0.00 91 VAL A C 6
ATOM 11453 O O . VAL A 1 91 ? 9.619 -8.712 -6.922 1.00 0.00 91 VAL A O 6
ATOM 11466 N N . ASP A 1 92 ? 10.973 -7.606 -8.338 1.00 0.00 92 ASP A N 6
ATOM 11467 C CA . ASP A 1 92 ? 11.516 -6.721 -7.314 1.00 0.00 92 ASP A CA 6
ATOM 11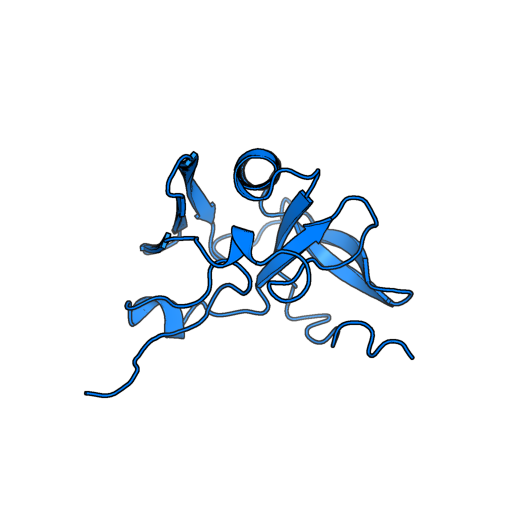468 C C . ASP A 1 92 ? 10.536 -5.601 -6.983 1.00 0.00 92 ASP A C 6
ATOM 11469 O O . ASP A 1 92 ? 10.257 -4.732 -7.815 1.00 0.00 92 ASP A O 6
ATOM 11478 N N . VAL A 1 93 ? 10.009 -5.634 -5.769 1.00 0.00 93 VAL A N 6
ATOM 11479 C CA . VAL A 1 93 ? 9.113 -4.593 -5.294 1.00 0.00 93 VAL A CA 6
ATOM 11480 C C . VAL A 1 93 ? 9.712 -3.932 -4.055 1.00 0.00 93 VAL A C 6
ATOM 11481 O O . VAL A 1 93 ? 10.494 -4.552 -3.333 1.00 0.00 93 VAL A O 6
ATOM 11494 N N . VAL A 1 94 ? 9.374 -2.675 -3.821 1.00 0.00 94 VAL A N 6
ATOM 11495 C CA . VAL A 1 94 ? 9.960 -1.930 -2.715 1.00 0.00 94 VAL A CA 6
ATOM 11496 C C . VAL A 1 94 ? 8.986 -1.817 -1.551 1.00 0.00 94 VAL A C 6
ATOM 11497 O O . VAL A 1 94 ? 7.801 -1.558 -1.746 1.00 0.00 94 VAL A O 6
ATOM 11510 N N . ASP A 1 95 ? 9.494 -2.046 -0.350 1.00 0.00 95 ASP A N 6
ATOM 11511 C CA . ASP A 1 95 ? 8.718 -1.852 0.866 1.00 0.00 95 ASP A CA 6
ATOM 11512 C C . ASP A 1 95 ? 8.766 -0.384 1.257 1.00 0.00 95 ASP A C 6
ATOM 11513 O O . ASP A 1 95 ? 9.847 0.196 1.390 1.00 0.00 95 ASP A O 6
ATOM 11522 N N . GLU A 1 96 ? 7.599 0.211 1.437 1.00 0.00 96 GLU A N 6
ATOM 11523 C CA . GLU A 1 96 ? 7.514 1.633 1.730 1.00 0.00 96 GLU A CA 6
ATOM 11524 C C . GLU A 1 96 ? 7.768 1.889 3.212 1.00 0.00 96 GLU A C 6
ATOM 11525 O O . GLU A 1 96 ? 7.839 3.038 3.655 1.00 0.00 96 GLU A O 6
ATOM 11537 N N . GLY A 1 97 ? 7.893 0.814 3.978 1.00 0.00 97 GLY A N 6
ATOM 11538 C CA . GLY A 1 97 ? 8.215 0.939 5.378 1.00 0.00 97 GLY A CA 6
ATOM 11539 C C . GLY A 1 97 ? 7.565 -0.137 6.216 1.00 0.00 97 GLY A C 6
ATOM 11540 O O . GLY A 1 97 ? 6.385 -0.448 6.043 1.00 0.00 97 GLY A O 6
ATOM 11544 N N . GLU A 1 98 ? 8.322 -0.694 7.146 1.00 0.00 98 GLU A N 6
ATOM 11545 C CA . GLU A 1 98 ? 7.808 -1.744 8.008 1.00 0.00 98 GLU A CA 6
ATOM 11546 C C . GLU A 1 98 ? 6.765 -1.185 8.970 1.00 0.00 98 GLU A C 6
ATOM 11547 O O . GLU A 1 98 ? 5.907 -1.917 9.466 1.00 0.00 98 GLU A O 6
ATOM 11559 N N . LEU A 1 99 ? 6.833 0.122 9.218 1.00 0.00 99 LEU A N 6
ATOM 11560 C CA . LEU A 1 99 ? 5.805 0.802 9.993 1.00 0.00 99 LEU A CA 6
ATOM 11561 C C . LEU A 1 99 ? 4.474 0.752 9.246 1.00 0.00 99 LEU A C 6
ATOM 11562 O O . LEU A 1 99 ? 3.408 0.702 9.853 1.00 0.00 99 LEU A O 6
ATOM 11578 N N . ALA A 1 100 ? 4.553 0.740 7.917 1.00 0.00 100 ALA A N 6
ATOM 11579 C CA . ALA A 1 100 ? 3.370 0.645 7.080 1.00 0.00 100 ALA A CA 6
ATOM 11580 C C . ALA A 1 100 ? 2.824 -0.773 7.115 1.00 0.00 100 ALA A C 6
ATOM 11581 O O . ALA A 1 100 ? 1.611 -0.987 7.130 1.00 0.00 100 ALA A O 6
ATOM 11588 N N . ALA A 1 101 ? 3.735 -1.739 7.138 1.00 0.00 101 ALA A N 6
ATOM 11589 C CA . ALA A 1 101 ? 3.361 -3.140 7.260 1.00 0.00 101 ALA A CA 6
ATOM 11590 C C . ALA A 1 101 ? 2.588 -3.379 8.553 1.00 0.00 101 ALA A C 6
ATOM 11591 O O . ALA A 1 101 ? 1.540 -4.020 8.546 1.00 0.00 101 ALA A O 6
ATOM 11598 N N . ALA A 1 102 ? 3.098 -2.836 9.656 1.00 0.00 102 ALA A N 6
ATOM 11599 C CA . ALA A 1 102 ? 2.443 -2.965 10.957 1.00 0.00 102 ALA A CA 6
ATOM 11600 C C . ALA A 1 102 ? 1.111 -2.216 10.977 1.00 0.00 102 ALA A C 6
ATOM 11601 O O . ALA A 1 102 ? 0.130 -2.664 11.582 1.00 0.00 102 ALA A O 6
ATOM 11608 N N . TRP A 1 103 ? 1.085 -1.079 10.300 1.00 0.00 103 TRP A N 6
ATOM 11609 C CA . TRP A 1 103 ? -0.117 -0.264 10.198 1.00 0.00 103 TRP A CA 6
ATOM 11610 C C . TRP A 1 103 ? -1.261 -1.079 9.596 1.00 0.00 103 TRP A C 6
ATOM 11611 O O . TRP A 1 103 ? -2.407 -0.999 10.049 1.00 0.00 103 TRP A O 6
ATOM 11632 N N . ILE A 1 104 ? -0.950 -1.893 8.594 1.00 0.00 104 ILE A N 6
ATOM 11633 C CA . ILE A 1 104 ? -1.978 -2.683 7.945 1.00 0.00 104 ILE A CA 6
ATOM 11634 C C . ILE A 1 104 ? -2.096 -4.077 8.572 1.00 0.00 104 ILE A C 6
ATOM 11635 O O . ILE A 1 104 ? -3.135 -4.716 8.462 1.00 0.00 104 ILE A O 6
ATOM 11651 N N . SER A 1 105 ? -1.062 -4.548 9.257 1.00 0.00 105 SER A N 6
ATOM 11652 C CA . SER A 1 105 ? -1.167 -5.822 9.957 1.00 0.00 105 SER A CA 6
ATOM 11653 C C . SER A 1 105 ? -2.167 -5.686 11.101 1.00 0.00 105 SER A C 6
ATOM 11654 O O . SER A 1 105 ? -2.699 -6.672 11.606 1.00 0.00 105 SER A O 6
ATOM 11662 N N . ASN A 1 106 ? -2.412 -4.444 11.501 1.00 0.00 106 ASN A N 6
ATOM 11663 C CA . ASN A 1 106 ? -3.457 -4.140 12.466 1.00 0.00 106 ASN A CA 6
ATOM 11664 C C . ASN A 1 106 ? -4.821 -4.021 11.783 1.00 0.00 106 ASN A C 6
ATOM 11665 O O . ASN A 1 106 ? -5.799 -4.614 12.233 1.00 0.00 106 ASN A O 6
ATOM 11676 N N . HIS A 1 107 ? -4.886 -3.253 10.694 1.00 0.00 107 HIS A N 6
ATOM 11677 C CA . HIS A 1 107 ? -6.154 -3.034 9.985 1.00 0.00 107 HIS A CA 6
ATOM 11678 C C . HIS A 1 107 ? -6.575 -4.265 9.181 1.00 0.00 107 HIS A C 6
ATOM 11679 O O . HIS A 1 107 ? -7.707 -4.726 9.297 1.00 0.00 107 HIS A O 6
ATOM 11694 N N . ALA A 1 108 ? -5.671 -4.775 8.353 1.00 0.00 108 ALA A N 6
ATOM 11695 C CA . ALA A 1 108 ? -5.942 -5.967 7.560 1.00 0.00 108 ALA A CA 6
ATOM 11696 C C . ALA A 1 108 ? -5.966 -7.190 8.463 1.00 0.00 108 ALA A C 6
ATOM 11697 O O . ALA A 1 108 ? -6.805 -8.077 8.313 1.00 0.00 108 ALA A O 6
ATOM 11704 N N . GLY A 1 109 ? -5.027 -7.227 9.396 1.00 0.00 109 GLY A N 6
ATOM 11705 C CA . GLY A 1 109 ? -5.009 -8.283 10.392 1.00 0.00 109 GLY A CA 6
ATOM 11706 C C . GLY A 1 109 ? -4.064 -9.410 10.033 1.00 0.00 109 GLY A C 6
ATOM 11707 O O . GLY A 1 109 ? -3.606 -10.150 10.906 1.00 0.00 109 GLY A O 6
ATOM 11711 N N . VAL A 1 110 ? -3.770 -9.542 8.755 1.00 0.00 110 VAL A N 6
ATOM 11712 C CA . VAL A 1 110 ? -2.882 -10.591 8.284 1.00 0.00 110 VAL A CA 6
ATOM 11713 C C . VAL A 1 110 ? -1.464 -10.057 8.107 1.00 0.00 110 VAL A C 6
ATOM 11714 O O . VAL A 1 110 ? -1.262 -8.847 7.972 1.00 0.00 110 VAL A O 6
ATOM 11727 N N . PRO A 1 111 ? -0.461 -10.946 8.143 1.00 0.00 111 PRO A N 6
ATOM 11728 C CA . PRO A 1 111 ? 0.927 -10.571 7.896 1.00 0.00 111 PRO A CA 6
ATOM 11729 C C . PRO A 1 111 ? 1.156 -10.211 6.431 1.00 0.00 111 PRO A C 6
ATOM 11730 O O . PRO A 1 111 ? 1.392 -11.082 5.592 1.00 0.00 111 PRO A O 6
ATOM 11741 N N . CYS A 1 112 ? 1.037 -8.931 6.123 1.00 0.00 112 CYS A N 6
ATOM 11742 C CA . CYS A 1 112 ? 1.216 -8.463 4.763 1.00 0.00 112 CYS A CA 6
ATOM 11743 C C . CYS A 1 112 ? 2.100 -7.219 4.724 1.00 0.00 112 CYS A C 6
ATOM 11744 O O . CYS A 1 112 ? 2.221 -6.494 5.713 1.00 0.00 112 CYS A O 6
ATOM 11752 N N . ARG A 1 113 ? 2.717 -6.994 3.576 1.00 0.00 113 ARG A N 6
ATOM 11753 C CA . ARG A 1 113 ? 3.672 -5.912 3.395 1.00 0.00 113 ARG A CA 6
ATOM 11754 C C . ARG A 1 113 ? 3.164 -4.932 2.338 1.00 0.00 113 ARG A C 6
ATOM 11755 O O . ARG A 1 113 ? 2.789 -5.344 1.240 1.00 0.00 113 ARG A O 6
ATOM 11776 N N . ILE A 1 114 ? 3.139 -3.646 2.671 1.00 0.00 114 ILE A N 6
ATOM 11777 C CA . ILE A 1 114 ? 2.750 -2.620 1.708 1.00 0.00 114 ILE A CA 6
ATOM 11778 C C . ILE A 1 114 ? 3.925 -2.326 0.781 1.00 0.00 114 ILE A C 6
ATOM 11779 O O . ILE A 1 114 ? 4.983 -1.887 1.229 1.00 0.00 114 ILE A O 6
ATOM 11795 N N . LEU A 1 115 ? 3.737 -2.572 -0.504 1.00 0.00 115 LEU A N 6
ATOM 11796 C CA . LEU A 1 115 ? 4.845 -2.562 -1.443 1.00 0.00 115 LEU A CA 6
ATOM 11797 C C . LEU A 1 115 ? 4.545 -1.713 -2.674 1.00 0.00 115 LEU A C 6
ATOM 11798 O O . LEU A 1 115 ? 3.420 -1.690 -3.177 1.00 0.00 115 LEU A O 6
ATOM 11814 N N . LYS A 1 116 ? 5.565 -1.016 -3.142 1.00 0.00 116 LYS A N 6
ATOM 11815 C CA . LYS A 1 116 ? 5.485 -0.236 -4.366 1.00 0.00 116 LYS A CA 6
ATOM 11816 C C . LYS A 1 116 ? 6.470 -0.801 -5.387 1.00 0.00 116 LYS A C 6
ATOM 11817 O O . LYS A 1 116 ? 7.681 -0.820 -5.155 1.00 0.00 116 LYS A O 6
ATOM 11836 N N . VAL A 1 117 ? 5.938 -1.285 -6.502 1.00 0.00 117 VAL A N 6
ATOM 11837 C CA . VAL A 1 117 ? 6.743 -1.966 -7.514 1.00 0.00 117 VAL A CA 6
ATOM 11838 C C . VAL A 1 117 ? 7.806 -1.038 -8.103 1.00 0.00 117 VAL A C 6
ATOM 11839 O O . VAL A 1 117 ? 7.539 0.130 -8.383 1.00 0.00 117 VAL A O 6
ATOM 11852 N N . HIS A 1 118 ? 9.015 -1.565 -8.282 1.00 0.00 118 HIS A N 6
ATOM 11853 C CA . HIS A 1 118 ? 10.107 -0.795 -8.864 1.00 0.00 118 HIS A CA 6
ATOM 11854 C C . HIS A 1 118 ? 9.965 -0.788 -10.388 1.00 0.00 118 HIS A C 6
ATOM 11855 O O . HIS A 1 118 ? 9.869 -1.849 -11.010 1.00 0.00 118 HIS A O 6
ATOM 11870 N N . PRO A 1 119 ? 9.945 0.408 -10.997 1.00 0.00 119 PRO A N 6
ATOM 11871 C CA . PRO A 1 119 ? 9.633 0.585 -12.428 1.00 0.00 119 PRO A CA 6
ATOM 11872 C C . PRO A 1 119 ? 10.628 -0.072 -13.391 1.00 0.00 119 PRO A C 6
ATOM 11873 O O . PRO A 1 119 ? 10.416 -0.041 -14.604 1.00 0.00 119 PRO A O 6
ATOM 11884 N N . ASP A 1 120 ? 11.709 -0.650 -12.863 1.00 0.00 120 ASP A N 6
ATOM 11885 C CA . ASP A 1 120 ? 12.667 -1.394 -13.691 1.00 0.00 120 ASP A CA 6
ATOM 11886 C C . ASP A 1 120 ? 11.951 -2.419 -14.555 1.00 0.00 120 ASP A C 6
ATOM 11887 O O . ASP A 1 120 ? 12.057 -2.409 -15.779 1.00 0.00 120 ASP A O 6
ATOM 11896 N N . MET A 1 121 ? 11.219 -3.300 -13.896 1.00 0.00 121 MET A N 6
ATOM 11897 C CA . MET A 1 121 ? 10.547 -4.393 -14.577 1.00 0.00 121 MET A CA 6
ATOM 11898 C C . MET A 1 121 ? 9.041 -4.157 -14.640 1.00 0.00 121 MET A C 6
ATOM 11899 O O . MET A 1 121 ? 8.463 -4.136 -15.726 1.00 0.00 121 MET A O 6
ATOM 11913 N N . ALA A 1 122 ? 8.432 -3.921 -13.478 1.00 0.00 122 ALA A N 6
ATOM 11914 C CA . ALA A 1 122 ? 6.981 -3.784 -13.360 1.00 0.00 122 ALA A CA 6
ATOM 11915 C C . ALA A 1 122 ? 6.268 -5.006 -13.945 1.00 0.00 122 ALA A C 6
ATOM 11916 O O . ALA A 1 122 ? 6.305 -6.077 -13.340 1.00 0.00 122 ALA A O 6
ATOM 11923 N N . GLU A 1 123 ? 5.644 -4.839 -15.120 1.00 0.00 123 GLU A N 6
ATOM 11924 C CA . GLU A 1 123 ? 4.949 -5.921 -15.841 1.00 0.00 123 GLU A CA 6
ATOM 11925 C C . GLU A 1 123 ? 3.706 -6.432 -15.110 1.00 0.00 123 GLU A C 6
ATOM 11926 O O . GLU A 1 123 ? 2.603 -6.389 -15.650 1.00 0.00 123 GLU A O 6
ATOM 11938 N N . VAL A 1 124 ? 3.906 -6.919 -13.892 1.00 0.00 124 VAL A N 6
ATOM 11939 C CA . VAL A 1 124 ? 2.885 -7.656 -13.159 1.00 0.00 124 VAL A CA 6
ATOM 11940 C C . VAL A 1 124 ? 1.579 -6.879 -13.037 1.00 0.00 124 VAL A C 6
ATOM 11941 O O . VAL A 1 124 ? 1.542 -5.764 -12.514 1.00 0.00 124 VAL A O 6
ATOM 11954 N N . ARG A 1 125 ? 0.515 -7.492 -13.523 1.00 0.00 125 ARG A N 6
ATOM 11955 C CA . ARG A 1 125 ? -0.822 -6.916 -13.436 1.00 0.00 125 ARG A CA 6
ATOM 11956 C C . ARG A 1 125 ? -1.668 -7.762 -12.497 1.00 0.00 125 ARG A C 6
ATOM 11957 O O . ARG A 1 125 ? -2.864 -7.940 -12.737 1.00 0.00 125 ARG A O 6
ATOM 11978 N N . TRP A 1 126 ? -1.035 -8.279 -11.434 1.00 0.00 126 TRP A N 6
ATOM 11979 C CA . TRP A 1 126 ? -1.646 -9.289 -10.560 1.00 0.00 126 TRP A CA 6
ATOM 11980 C C . TRP A 1 126 ? -1.687 -10.621 -11.332 1.00 0.00 126 TRP A C 6
ATOM 11981 O O . TRP A 1 126 ? -1.685 -10.593 -12.564 1.00 0.00 126 TRP A O 6
ATOM 12002 N N . PRO A 1 127 ? -1.659 -11.795 -10.637 1.00 0.00 127 PRO A N 6
ATOM 12003 C CA . PRO A 1 127 ? -1.680 -13.127 -11.253 1.00 0.00 127 PRO A CA 6
ATOM 12004 C C . PRO A 1 127 ? -2.339 -13.176 -12.631 1.00 0.00 127 PRO A C 6
ATOM 12005 O O . PRO A 1 127 ? -1.726 -13.623 -13.600 1.00 0.00 127 PRO A O 6
ATOM 12016 N N . SER A 1 128 ? -3.572 -12.693 -12.710 1.00 0.00 128 SER A N 6
ATOM 12017 C CA . SER A 1 128 ? -4.292 -12.631 -13.966 1.00 0.00 128 SER A CA 6
ATOM 12018 C C . SER A 1 128 ? -5.595 -11.856 -13.809 1.00 0.00 128 SER A C 6
ATOM 12019 O O . SER A 1 128 ? -6.660 -12.429 -13.570 1.00 0.00 128 SER A O 6
ATOM 12027 N N . LEU A 1 129 ? -5.488 -10.542 -13.877 1.00 0.00 129 LEU A N 6
ATOM 12028 C CA . LEU A 1 129 ? -6.666 -9.694 -13.955 1.00 0.00 129 LEU A CA 6
ATOM 12029 C C . LEU A 1 129 ? -7.166 -9.655 -15.391 1.00 0.00 129 LEU A C 6
ATOM 12030 O O . LEU A 1 129 ? -6.438 -9.247 -16.299 1.00 0.00 129 LEU A O 6
ATOM 12046 N N . GLU A 1 130 ? -8.400 -10.093 -15.588 1.00 0.00 130 GLU A N 6
ATOM 12047 C CA . GLU A 1 130 ? -8.982 -10.186 -16.920 1.00 0.00 130 GLU A CA 6
ATOM 12048 C C . GLU A 1 130 ? -9.133 -8.801 -17.539 1.00 0.00 130 GLU A C 6
ATOM 12049 O O . GLU A 1 130 ? -8.292 -8.426 -18.382 1.00 0.00 130 GLU A O 6
ATOM 12061 N N . MET A 1 1 ? -16.098 3.084 -10.529 1.00 0.00 1 MET A N 7
ATOM 12062 C CA . MET A 1 1 ? -17.083 3.703 -9.609 1.00 0.00 1 MET A CA 7
ATOM 12063 C C . MET A 1 1 ? -17.310 5.172 -9.968 1.00 0.00 1 MET A C 7
ATOM 12064 O O . MET A 1 1 ? -18.449 5.624 -10.079 1.00 0.00 1 MET A O 7
ATOM 12080 N N . SER A 1 2 ? -16.223 5.913 -10.152 1.00 0.00 2 SER A N 7
ATOM 12081 C CA . SER A 1 2 ? -16.318 7.325 -10.493 1.00 0.00 2 SER A CA 7
ATOM 12082 C C . SER A 1 2 ? -15.151 7.739 -11.387 1.00 0.00 2 SER A C 7
ATOM 12083 O O . SER A 1 2 ? -14.194 6.979 -11.570 1.00 0.00 2 SER A O 7
ATOM 12091 N N . THR A 1 3 ? -15.235 8.941 -11.936 1.00 0.00 3 THR A N 7
ATOM 12092 C CA . THR A 1 3 ? -14.210 9.453 -12.828 1.00 0.00 3 THR A CA 7
ATOM 12093 C C . THR A 1 3 ? -13.489 10.637 -12.180 1.00 0.00 3 THR A C 7
ATOM 12094 O O . THR A 1 3 ? -13.971 11.201 -11.196 1.00 0.00 3 THR A O 7
ATOM 12105 N N . THR A 1 4 ? -12.333 11.000 -12.737 1.00 0.00 4 THR A N 7
ATOM 12106 C CA . THR A 1 4 ? -11.494 12.061 -12.185 1.00 0.00 4 THR A CA 7
ATOM 12107 C C . THR A 1 4 ? -10.978 11.651 -10.805 1.00 0.00 4 THR A C 7
ATOM 12108 O O . THR A 1 4 ? -10.592 12.477 -9.976 1.00 0.00 4 THR A O 7
ATOM 12119 N N . ALA A 1 5 ? -10.946 10.349 -10.587 1.00 0.00 5 ALA A N 7
ATOM 12120 C CA . ALA A 1 5 ? -10.496 9.792 -9.334 1.00 0.00 5 ALA A CA 7
ATOM 12121 C C . ALA A 1 5 ? -9.084 9.243 -9.489 1.00 0.00 5 ALA A C 7
ATOM 12122 O O . ALA A 1 5 ? -8.862 8.261 -10.200 1.00 0.00 5 ALA A O 7
ATOM 12129 N N . TYR A 1 6 ? -8.132 9.892 -8.840 1.00 0.00 6 TYR A N 7
ATOM 12130 C CA . TYR A 1 6 ? -6.738 9.494 -8.933 1.00 0.00 6 TYR A CA 7
ATOM 12131 C C . TYR A 1 6 ? -6.437 8.442 -7.887 1.00 0.00 6 TYR A C 7
ATOM 12132 O O . TYR A 1 6 ? -6.565 8.699 -6.697 1.00 0.00 6 TYR A O 7
ATOM 12150 N N . GLN A 1 7 ? -6.060 7.259 -8.332 1.00 0.00 7 GLN A N 7
ATOM 12151 C CA . GLN A 1 7 ? -5.752 6.167 -7.426 1.00 0.00 7 GLN A CA 7
ATOM 12152 C C . GLN A 1 7 ? -4.246 6.093 -7.179 1.00 0.00 7 GLN A C 7
ATOM 12153 O O . GLN A 1 7 ? -3.505 5.582 -8.017 1.00 0.00 7 GLN A O 7
ATOM 12167 N N . PRO A 1 8 ? -3.768 6.649 -6.047 1.00 0.00 8 PRO A N 7
ATOM 12168 C CA . PRO A 1 8 ? -2.352 6.596 -5.677 1.00 0.00 8 PRO A CA 7
ATOM 12169 C C . PRO A 1 8 ? -1.913 5.167 -5.420 1.00 0.00 8 PRO A C 7
ATOM 12170 O O . PRO A 1 8 ? -1.022 4.638 -6.106 1.00 0.00 8 PRO A O 7
ATOM 12181 N N . ILE A 1 9 ? -2.565 4.559 -4.432 1.00 0.00 9 ILE A N 7
ATOM 12182 C CA . ILE A 1 9 ? -2.349 3.167 -4.094 1.00 0.00 9 ILE A CA 7
ATOM 12183 C C . ILE A 1 9 ? -3.614 2.362 -4.371 1.00 0.00 9 ILE A C 7
ATOM 12184 O O . ILE A 1 9 ? -4.717 2.790 -4.027 1.00 0.00 9 ILE A O 7
ATOM 12200 N N . ALA A 1 10 ? -3.433 1.197 -4.979 1.00 0.00 10 ALA A N 7
ATOM 12201 C CA . ALA A 1 10 ? -4.532 0.336 -5.402 1.00 0.00 10 ALA A CA 7
ATOM 12202 C C . ALA A 1 10 ? -5.517 0.029 -4.269 1.00 0.00 10 ALA A C 7
ATOM 12203 O O . ALA A 1 10 ? -6.707 0.330 -4.367 1.00 0.00 10 ALA A O 7
ATOM 12210 N N . GLU A 1 11 ? -5.009 -0.564 -3.201 1.00 0.00 11 GLU A N 7
ATOM 12211 C CA . GLU A 1 11 ? -5.843 -1.028 -2.090 1.00 0.00 11 GLU A CA 7
ATOM 12212 C C . GLU A 1 11 ? -6.414 0.132 -1.290 1.00 0.00 11 GLU A C 7
ATOM 12213 O O . GLU A 1 11 ? -7.432 -0.012 -0.623 1.00 0.00 11 GLU A O 7
ATOM 12225 N N . CYS A 1 12 ? -5.773 1.286 -1.368 1.00 0.00 12 CYS A N 7
ATOM 12226 C CA . CYS A 1 12 ? -6.268 2.457 -0.670 1.00 0.00 12 CYS A CA 7
ATOM 12227 C C . CYS A 1 12 ? -7.504 3.004 -1.376 1.00 0.00 12 CYS A C 7
ATOM 12228 O O . CYS A 1 12 ? -8.537 3.245 -0.754 1.00 0.00 12 CYS A O 7
ATOM 12236 N N . GLY A 1 13 ? -7.414 3.152 -2.684 1.00 0.00 13 GLY A N 7
ATOM 12237 C CA . GLY A 1 13 ? -8.531 3.668 -3.436 1.00 0.00 13 GLY A CA 7
ATOM 12238 C C . GLY A 1 13 ? -8.185 4.938 -4.173 1.00 0.00 13 GLY A C 7
ATOM 12239 O O . GLY A 1 13 ? -7.021 5.182 -4.488 1.00 0.00 13 GLY A O 7
ATOM 12243 N N . ALA A 1 14 ? -9.187 5.759 -4.430 1.00 0.00 14 ALA A N 7
ATOM 12244 C CA . ALA A 1 14 ? -9.005 6.931 -5.264 1.00 0.00 14 ALA A CA 7
ATOM 12245 C C . ALA A 1 14 ? -9.169 8.221 -4.474 1.00 0.00 14 ALA A C 7
ATOM 12246 O O . ALA A 1 14 ? -10.008 8.316 -3.579 1.00 0.00 14 ALA A O 7
ATOM 12253 N N . THR A 1 15 ? -8.354 9.202 -4.816 1.00 0.00 15 THR A N 7
ATOM 12254 C CA . THR A 1 15 ? -8.425 10.522 -4.223 1.00 0.00 15 THR A CA 7
ATOM 12255 C C . THR A 1 15 ? -8.727 11.556 -5.304 1.00 0.00 15 THR A C 7
ATOM 12256 O O . THR A 1 15 ? -8.167 11.495 -6.401 1.00 0.00 15 THR A O 7
ATOM 12267 N N . THR A 1 16 ? -9.607 12.499 -5.015 1.00 0.00 16 THR A N 7
ATOM 12268 C CA . THR A 1 16 ? -9.912 13.547 -5.971 1.00 0.00 16 THR A CA 7
ATOM 12269 C C . THR A 1 16 ? -8.920 14.698 -5.823 1.00 0.00 16 THR A C 7
ATOM 12270 O O . THR A 1 16 ? -9.225 15.728 -5.222 1.00 0.00 16 THR A O 7
ATOM 12281 N N . GLN A 1 17 ? -7.714 14.490 -6.334 1.00 0.00 17 GLN A N 7
ATOM 12282 C CA . GLN A 1 17 ? -6.671 15.505 -6.295 1.00 0.00 17 GLN A CA 7
ATOM 12283 C C . GLN A 1 17 ? -5.610 15.198 -7.346 1.00 0.00 17 GLN A C 7
ATOM 12284 O O . GLN A 1 17 ? -4.982 14.136 -7.318 1.00 0.00 17 GLN A O 7
ATOM 12298 N N . SER A 1 18 ? -5.412 16.134 -8.264 1.00 0.00 18 SER A N 7
ATOM 12299 C CA . SER A 1 18 ? -4.513 15.942 -9.394 1.00 0.00 18 SER A CA 7
ATOM 12300 C C . SER A 1 18 ? -3.048 15.875 -8.954 1.00 0.00 18 SER A C 7
ATOM 12301 O O . SER A 1 18 ? -2.171 15.508 -9.736 1.00 0.00 18 SER A O 7
ATOM 12309 N N . GLU A 1 19 ? -2.794 16.206 -7.694 1.00 0.00 19 GLU A N 7
ATOM 12310 C CA . GLU A 1 19 ? -1.449 16.152 -7.143 1.00 0.00 19 GLU A CA 7
ATOM 12311 C C . GLU A 1 19 ? -0.992 14.700 -7.042 1.00 0.00 19 GLU A C 7
ATOM 12312 O O . GLU A 1 19 ? 0.193 14.394 -7.159 1.00 0.00 19 GLU A O 7
ATOM 12324 N N . ALA A 1 20 ? -1.959 13.803 -6.874 1.00 0.00 20 ALA A N 7
ATOM 12325 C CA . ALA A 1 20 ? -1.676 12.382 -6.743 1.00 0.00 20 ALA A CA 7
ATOM 12326 C C . ALA A 1 20 ? -1.144 11.794 -8.042 1.00 0.00 20 ALA A C 7
ATOM 12327 O O . ALA A 1 20 ? -0.428 10.799 -8.025 1.00 0.00 20 ALA A O 7
ATOM 12334 N N . ALA A 1 21 ? -1.468 12.433 -9.161 1.00 0.00 21 ALA A N 7
ATOM 12335 C CA . ALA A 1 21 ? -1.110 11.913 -10.478 1.00 0.00 21 ALA A CA 7
ATOM 12336 C C . ALA A 1 21 ? 0.401 11.901 -10.698 1.00 0.00 21 ALA A C 7
ATOM 12337 O O . ALA A 1 21 ? 0.899 11.233 -11.603 1.00 0.00 21 ALA A O 7
ATOM 12344 N N . ALA A 1 22 ? 1.132 12.627 -9.864 1.00 0.00 22 ALA A N 7
ATOM 12345 C CA . ALA A 1 22 ? 2.577 12.708 -10.003 1.00 0.00 22 ALA A CA 7
ATOM 12346 C C . ALA A 1 22 ? 3.281 11.678 -9.121 1.00 0.00 22 ALA A C 7
ATOM 12347 O O . ALA A 1 22 ? 4.502 11.548 -9.163 1.00 0.00 22 ALA A O 7
ATOM 12354 N N . TYR A 1 23 ? 2.509 10.944 -8.327 1.00 0.00 23 TYR A N 7
ATOM 12355 C CA . TYR A 1 23 ? 3.092 9.996 -7.382 1.00 0.00 23 TYR A CA 7
ATOM 12356 C C . TYR A 1 23 ? 2.437 8.620 -7.479 1.00 0.00 23 TYR A C 7
ATOM 12357 O O . TYR A 1 23 ? 3.058 7.609 -7.142 1.00 0.00 23 TYR A O 7
ATOM 12375 N N . GLN A 1 24 ? 1.190 8.586 -7.937 1.00 0.00 24 GLN A N 7
ATOM 12376 C CA . GLN A 1 24 ? 0.441 7.338 -8.030 1.00 0.00 24 GLN A CA 7
ATOM 12377 C C . GLN A 1 24 ? 1.061 6.407 -9.056 1.00 0.00 24 GLN A C 7
ATOM 12378 O O . GLN A 1 24 ? 1.749 6.862 -9.970 1.00 0.00 24 GLN A O 7
ATOM 12392 N N . LYS A 1 25 ? 0.826 5.106 -8.898 1.00 0.00 25 LYS A N 7
ATOM 12393 C CA . LYS A 1 25 ? 1.375 4.120 -9.830 1.00 0.00 25 LYS A CA 7
ATOM 12394 C C . LYS A 1 25 ? 0.809 2.739 -9.527 1.00 0.00 25 LYS A C 7
ATOM 12395 O O . LYS A 1 25 ? -0.229 2.620 -8.878 1.00 0.00 25 LYS A O 7
ATOM 12414 N N . ARG A 1 26 ? 1.487 1.694 -10.003 1.00 0.00 26 ARG A N 7
ATOM 12415 C CA . ARG A 1 26 ? 1.099 0.325 -9.686 1.00 0.00 26 ARG A CA 7
ATOM 12416 C C . ARG A 1 26 ? 1.502 -0.006 -8.249 1.00 0.00 26 ARG A C 7
ATOM 12417 O O . ARG A 1 26 ? 2.421 -0.785 -7.989 1.00 0.00 26 ARG A O 7
ATOM 12438 N N . TRP A 1 27 ? 0.811 0.638 -7.328 1.00 0.00 27 TRP A N 7
ATOM 12439 C CA . TRP A 1 27 ? 1.076 0.519 -5.908 1.00 0.00 27 TRP A CA 7
ATOM 12440 C C . TRP A 1 27 ? 0.059 -0.440 -5.307 1.00 0.00 27 TRP A C 7
ATOM 12441 O O . TRP A 1 27 ? -1.090 -0.425 -5.728 1.00 0.00 27 TRP A O 7
ATOM 12462 N N . LEU A 1 28 ? 0.446 -1.239 -4.315 1.00 0.00 28 LEU A N 7
ATOM 12463 C CA . LEU A 1 28 ? -0.486 -2.210 -3.734 1.00 0.00 28 LEU A CA 7
ATOM 12464 C C . LEU A 1 28 ? 0.068 -2.856 -2.468 1.00 0.00 28 LEU A C 7
ATOM 12465 O O . LEU A 1 28 ? 1.120 -2.466 -1.969 1.00 0.00 28 LEU A O 7
ATOM 12481 N N . VAL A 1 29 ? -0.660 -3.839 -1.953 1.00 0.00 29 VAL A N 7
ATOM 12482 C CA . VAL A 1 29 ? -0.264 -4.552 -0.746 1.00 0.00 29 VAL A CA 7
ATOM 12483 C C . VAL A 1 29 ? 0.074 -6.002 -1.090 1.00 0.00 29 VAL A C 7
ATOM 12484 O O . VAL A 1 29 ? -0.542 -6.589 -1.975 1.00 0.00 29 VAL A O 7
ATOM 12497 N N . ALA A 1 30 ? 1.064 -6.569 -0.417 1.00 0.00 30 ALA A N 7
ATOM 12498 C CA . ALA A 1 30 ? 1.442 -7.955 -0.658 1.00 0.00 30 ALA A CA 7
ATOM 12499 C C . ALA A 1 30 ? 1.206 -8.814 0.575 1.00 0.00 30 ALA A C 7
ATOM 12500 O O . ALA A 1 30 ? 1.300 -8.338 1.708 1.00 0.00 30 ALA A O 7
ATOM 12507 N N . ASN A 1 31 ? 0.917 -10.083 0.332 1.00 0.00 31 ASN A N 7
ATOM 12508 C CA . ASN A 1 31 ? 0.544 -11.021 1.381 1.00 0.00 31 ASN A CA 7
ATOM 12509 C C . ASN A 1 31 ? 1.738 -11.879 1.804 1.00 0.00 31 ASN A C 7
ATOM 12510 O O . ASN A 1 31 ? 2.687 -12.051 1.039 1.00 0.00 31 ASN A O 7
ATOM 12521 N N . ASP A 1 32 ? 1.667 -12.406 3.028 1.00 0.00 32 ASP A N 7
ATOM 12522 C CA . ASP A 1 32 ? 2.681 -13.307 3.588 1.00 0.00 32 ASP A CA 7
ATOM 12523 C C . ASP A 1 32 ? 3.098 -14.406 2.610 1.00 0.00 32 ASP A C 7
ATOM 12524 O O . ASP A 1 32 ? 4.269 -14.777 2.549 1.00 0.00 32 ASP A O 7
ATOM 12533 N N . ALA A 1 33 ? 2.140 -14.915 1.837 1.00 0.00 33 ALA A N 7
ATOM 12534 C CA . ALA A 1 33 ? 2.395 -16.030 0.931 1.00 0.00 33 ALA A CA 7
ATOM 12535 C C . ALA A 1 33 ? 3.278 -15.606 -0.239 1.00 0.00 33 ALA A C 7
ATOM 12536 O O . ALA A 1 33 ? 3.697 -16.433 -1.046 1.00 0.00 33 ALA A O 7
ATOM 12543 N N . GLY A 1 34 ? 3.542 -14.312 -0.327 1.00 0.00 34 GLY A N 7
ATOM 12544 C CA . GLY A 1 34 ? 4.381 -13.795 -1.386 1.00 0.00 34 GLY A CA 7
ATOM 12545 C C . GLY A 1 34 ? 3.565 -13.340 -2.567 1.00 0.00 34 GLY A C 7
ATOM 12546 O O . GLY A 1 34 ? 4.109 -12.942 -3.598 1.00 0.00 34 GLY A O 7
ATOM 12550 N N . GLN A 1 35 ? 2.254 -13.397 -2.408 1.00 0.00 35 GLN A N 7
ATOM 12551 C CA . GLN A 1 35 ? 1.338 -13.038 -3.471 1.00 0.00 35 GLN A CA 7
ATOM 12552 C C . GLN A 1 35 ? 0.846 -11.615 -3.270 1.00 0.00 35 GLN A C 7
ATOM 12553 O O . GLN A 1 35 ? 0.928 -11.077 -2.167 1.00 0.00 35 GLN A O 7
ATOM 12567 N N . TRP A 1 36 ? 0.341 -11.010 -4.331 1.00 0.00 36 TRP A N 7
ATOM 12568 C CA . TRP A 1 36 ? -0.301 -9.712 -4.224 1.00 0.00 36 TRP A CA 7
ATOM 12569 C C . TRP A 1 36 ? -1.605 -9.839 -3.442 1.00 0.00 36 TRP A C 7
ATOM 12570 O O . TRP A 1 36 ? -2.387 -10.768 -3.668 1.00 0.00 36 TRP A O 7
ATOM 12591 N N . LEU A 1 37 ? -1.824 -8.922 -2.515 1.00 0.00 37 LEU A N 7
ATOM 12592 C CA . LEU A 1 37 ? -3.054 -8.900 -1.746 1.00 0.00 37 LEU A CA 7
ATOM 12593 C C . LEU A 1 37 ? -3.988 -7.864 -2.348 1.00 0.00 37 LEU A C 7
ATOM 12594 O O . LEU A 1 37 ? -3.582 -6.733 -2.602 1.00 0.00 37 LEU A O 7
ATOM 12610 N N . ASN A 1 38 ? -5.233 -8.246 -2.569 1.00 0.00 38 ASN A N 7
ATOM 12611 C CA . ASN A 1 38 ? -6.160 -7.373 -3.266 1.00 0.00 38 ASN A CA 7
ATOM 12612 C C . ASN A 1 38 ? -7.421 -7.105 -2.467 1.00 0.00 38 ASN A C 7
ATOM 12613 O O . ASN A 1 38 ? -7.832 -7.909 -1.630 1.00 0.00 38 ASN A O 7
ATOM 12624 N N . ARG A 1 39 ? -8.006 -5.951 -2.742 1.00 0.00 39 ARG A N 7
ATOM 12625 C CA . ARG A 1 39 ? -9.366 -5.612 -2.352 1.00 0.00 39 ARG A CA 7
ATOM 12626 C C . ARG A 1 39 ? -10.332 -6.736 -2.725 1.00 0.00 39 ARG A C 7
ATOM 12627 O O . ARG A 1 39 ? -11.321 -6.978 -2.034 1.00 0.00 39 ARG A O 7
ATOM 12648 N N . ASP A 1 40 ? -10.022 -7.427 -3.820 1.00 0.00 40 ASP A N 7
ATOM 12649 C CA . ASP A 1 40 ? -10.845 -8.531 -4.299 1.00 0.00 40 ASP A CA 7
ATOM 12650 C C . ASP A 1 40 ? -10.761 -9.713 -3.342 1.00 0.00 40 ASP A C 7
ATOM 12651 O O . ASP A 1 40 ? -11.604 -10.607 -3.359 1.00 0.00 40 ASP A O 7
ATOM 12660 N N . LEU A 1 41 ? -9.737 -9.701 -2.503 1.00 0.00 41 LEU A N 7
ATOM 12661 C CA . LEU A 1 41 ? -9.508 -10.765 -1.541 1.00 0.00 41 LEU A CA 7
ATOM 12662 C C . LEU A 1 41 ? -9.879 -10.293 -0.138 1.00 0.00 41 LEU A C 7
ATOM 12663 O O . LEU A 1 41 ? -10.444 -11.044 0.655 1.00 0.00 41 LEU A O 7
ATOM 12679 N N . CYS A 1 42 ? -9.545 -9.046 0.160 1.00 0.00 42 CYS A N 7
ATOM 12680 C CA . CYS A 1 42 ? -9.880 -8.445 1.439 1.00 0.00 42 CYS A CA 7
ATOM 12681 C C . CYS A 1 42 ? -10.495 -7.065 1.223 1.00 0.00 42 CYS A C 7
ATOM 12682 O O . CYS A 1 42 ? -9.784 -6.096 0.959 1.00 0.00 42 CYS A O 7
ATOM 12690 N N . PRO A 1 43 ? -11.829 -6.960 1.320 1.00 0.00 43 PRO A N 7
ATOM 12691 C CA . PRO A 1 43 ? -12.541 -5.694 1.110 1.00 0.00 43 PRO A CA 7
ATOM 12692 C C . PRO A 1 43 ? -12.183 -4.651 2.165 1.00 0.00 43 PRO A C 7
ATOM 12693 O O . PRO A 1 43 ? -12.201 -3.449 1.894 1.00 0.00 43 PRO A O 7
ATOM 12704 N N . ARG A 1 44 ? -11.841 -5.125 3.364 1.00 0.00 44 ARG A N 7
ATOM 12705 C CA . ARG A 1 44 ? -11.459 -4.252 4.475 1.00 0.00 44 ARG A CA 7
ATOM 12706 C C . ARG A 1 44 ? -10.247 -3.409 4.098 1.00 0.00 44 ARG A C 7
ATOM 12707 O O . ARG A 1 44 ? -10.077 -2.284 4.568 1.00 0.00 44 ARG A O 7
ATOM 12728 N N . LEU A 1 45 ? -9.408 -3.970 3.248 1.00 0.00 45 LEU A N 7
ATOM 12729 C CA . LEU A 1 45 ? -8.190 -3.309 2.827 1.00 0.00 45 LEU A CA 7
ATOM 12730 C C . LEU A 1 45 ? -8.512 -2.071 1.995 1.00 0.00 45 LEU A C 7
ATOM 12731 O O . LEU A 1 45 ? -7.821 -1.064 2.086 1.00 0.00 45 LEU A O 7
ATOM 12747 N N . ALA A 1 46 ? -9.592 -2.142 1.223 1.00 0.00 46 ALA A N 7
ATOM 12748 C CA . ALA A 1 46 ? -10.043 -1.026 0.398 1.00 0.00 46 ALA A CA 7
ATOM 12749 C C . ALA A 1 46 ? -10.691 0.091 1.223 1.00 0.00 46 ALA A C 7
ATOM 12750 O O . ALA A 1 46 ? -11.276 1.021 0.666 1.00 0.00 46 ALA A O 7
ATOM 12757 N N . GLU A 1 47 ? -10.593 0.003 2.543 1.00 0.00 47 GLU A N 7
ATOM 12758 C CA . GLU A 1 47 ? -11.138 1.038 3.415 1.00 0.00 47 GLU A CA 7
ATOM 12759 C C . GLU A 1 47 ? -10.051 2.011 3.863 1.00 0.00 47 GLU A C 7
ATOM 12760 O O . GLU A 1 47 ? -10.172 2.656 4.902 1.00 0.00 47 GLU A O 7
ATOM 12772 N N . VAL A 1 48 ? -8.988 2.114 3.080 1.00 0.00 48 VAL A N 7
ATOM 12773 C CA . VAL A 1 48 ? -7.916 3.046 3.390 1.00 0.00 48 VAL A CA 7
ATOM 12774 C C . VAL A 1 48 ? -8.244 4.429 2.852 1.00 0.00 48 VAL A C 7
ATOM 12775 O O . VAL A 1 48 ? -8.323 4.629 1.644 1.00 0.00 48 VAL A O 7
ATOM 12788 N N . SER A 1 49 ? -8.444 5.379 3.742 1.00 0.00 49 SER A N 7
ATOM 12789 C CA . SER A 1 49 ? -8.649 6.751 3.329 1.00 0.00 49 SER A CA 7
ATOM 12790 C C . SER A 1 49 ? -7.300 7.351 2.962 1.00 0.00 49 SER A C 7
ATOM 12791 O O . SER A 1 49 ? -6.325 7.202 3.701 1.00 0.00 49 SER A O 7
ATOM 12799 N N . VAL A 1 50 ? -7.236 8.003 1.820 1.00 0.00 50 VAL A N 7
ATOM 12800 C CA . VAL A 1 50 ? -5.975 8.534 1.325 1.00 0.00 50 VAL A CA 7
ATOM 12801 C C . VAL A 1 50 ? -6.038 10.033 1.096 1.00 0.00 50 VAL A C 7
ATOM 12802 O O . VAL A 1 50 ? -7.032 10.569 0.601 1.00 0.00 50 VAL A O 7
ATOM 12815 N N . GLU A 1 51 ? -4.967 10.695 1.490 1.00 0.00 51 GLU A N 7
ATOM 12816 C CA . GLU A 1 51 ? -4.828 12.130 1.346 1.00 0.00 51 GLU A CA 7
ATOM 12817 C C . GLU A 1 51 ? -3.389 12.438 0.947 1.00 0.00 51 GLU A C 7
ATOM 12818 O O . GLU A 1 51 ? -2.478 11.699 1.307 1.00 0.00 51 GLU A O 7
ATOM 12830 N N . LEU A 1 52 ? -3.176 13.500 0.189 1.00 0.00 52 LEU A N 7
ATOM 12831 C CA . LEU A 1 52 ? -1.838 13.810 -0.297 1.00 0.00 52 LEU A CA 7
ATOM 12832 C C . LEU A 1 52 ? -1.438 15.242 -0.002 1.00 0.00 52 LEU A C 7
ATOM 12833 O O . LEU A 1 52 ? -2.278 16.115 0.227 1.00 0.00 52 LEU A O 7
ATOM 12849 N N . ARG A 1 53 ? -0.136 15.444 0.006 1.00 0.00 53 ARG A N 7
ATOM 12850 C CA . ARG A 1 53 ? 0.472 16.745 0.163 1.00 0.00 53 ARG A CA 7
ATOM 12851 C C . ARG A 1 53 ? 1.877 16.663 -0.402 1.00 0.00 53 ARG A C 7
ATOM 12852 O O . ARG A 1 53 ? 2.474 15.590 -0.373 1.00 0.00 53 ARG A O 7
ATOM 12873 N N . MET A 1 54 ? 2.381 17.769 -0.940 1.00 0.00 54 MET A N 7
ATOM 12874 C CA . MET A 1 54 ? 3.731 17.817 -1.499 1.00 0.00 54 MET A CA 7
ATOM 12875 C C . MET A 1 54 ? 4.748 17.232 -0.523 1.00 0.00 54 MET A C 7
ATOM 12876 O O . MET A 1 54 ? 5.171 17.893 0.426 1.00 0.00 54 MET A O 7
ATOM 12890 N N . GLY A 1 55 ? 5.106 15.975 -0.749 1.00 0.00 55 GLY A N 7
ATOM 12891 C CA . GLY A 1 55 ? 6.082 15.322 0.090 1.00 0.00 55 GLY A CA 7
ATOM 12892 C C . GLY A 1 55 ? 5.525 14.136 0.855 1.00 0.00 55 GLY A C 7
ATOM 12893 O O . GLY A 1 55 ? 6.247 13.171 1.105 1.00 0.00 55 GLY A O 7
ATOM 12897 N N . TYR A 1 56 ? 4.244 14.168 1.215 1.00 0.00 56 TYR A N 7
ATOM 12898 C CA . TYR A 1 56 ? 3.703 13.137 2.088 1.00 0.00 56 TYR A CA 7
ATOM 12899 C C . TYR A 1 56 ? 2.449 12.486 1.530 1.00 0.00 56 TYR A C 7
ATOM 12900 O O . TYR A 1 56 ? 1.561 13.153 0.993 1.00 0.00 56 TYR A O 7
ATOM 12918 N N . LEU A 1 57 ? 2.398 11.175 1.671 1.00 0.00 57 LEU A N 7
ATOM 12919 C CA . LEU A 1 57 ? 1.208 10.402 1.385 1.00 0.00 57 LEU A CA 7
ATOM 12920 C C . LEU A 1 57 ? 0.519 10.084 2.704 1.00 0.00 57 LEU A C 7
ATOM 12921 O O . LEU A 1 57 ? 1.025 9.296 3.503 1.00 0.00 57 LEU A O 7
ATOM 12937 N N . VAL A 1 58 ? -0.612 10.722 2.944 1.00 0.00 58 VAL A N 7
ATOM 12938 C CA . VAL A 1 58 ? -1.289 10.625 4.226 1.00 0.00 58 VAL A CA 7
ATOM 12939 C C . VAL A 1 58 ? -2.395 9.579 4.180 1.00 0.00 58 VAL A C 7
ATOM 12940 O O . VAL A 1 58 ? -3.486 9.832 3.667 1.00 0.00 58 VAL A O 7
ATOM 12953 N N . LEU A 1 59 ? -2.101 8.398 4.696 1.00 0.00 59 LEU A N 7
ATOM 12954 C CA . LEU A 1 59 ? -3.095 7.340 4.793 1.00 0.00 59 LEU A CA 7
ATOM 12955 C C . LEU A 1 59 ? -3.797 7.405 6.144 1.00 0.00 59 LEU A C 7
ATOM 12956 O O . LEU A 1 59 ? -3.172 7.707 7.154 1.00 0.00 59 LEU A O 7
ATOM 12972 N N . LYS A 1 60 ? -5.091 7.146 6.152 1.00 0.00 60 LYS A N 7
ATOM 12973 C CA . LYS A 1 60 ? -5.879 7.153 7.382 1.00 0.00 60 LYS A CA 7
ATOM 12974 C C . LYS A 1 60 ? -6.819 5.956 7.358 1.00 0.00 60 LYS A C 7
ATOM 12975 O O . LYS A 1 60 ? -7.497 5.733 6.356 1.00 0.00 60 LYS A O 7
ATOM 12994 N N . ALA A 1 61 ? -6.866 5.159 8.422 1.00 0.00 61 ALA A N 7
ATOM 12995 C CA . ALA A 1 61 ? -7.692 3.949 8.359 1.00 0.00 61 ALA A CA 7
ATOM 12996 C C . ALA A 1 61 ? -8.694 3.846 9.499 1.00 0.00 61 ALA A C 7
ATOM 12997 O O . ALA A 1 61 ? -8.484 4.378 10.578 1.00 0.00 61 ALA A O 7
ATOM 13004 N N . PRO A 1 62 ? -9.822 3.172 9.259 1.00 0.00 62 PRO A N 7
ATOM 13005 C CA . PRO A 1 62 ? -10.735 2.790 10.328 1.00 0.00 62 PRO A CA 7
ATOM 13006 C C . PRO A 1 62 ? -10.045 1.836 11.294 1.00 0.00 62 PRO A C 7
ATOM 13007 O O . PRO A 1 62 ? -9.759 0.683 10.948 1.00 0.00 62 PRO 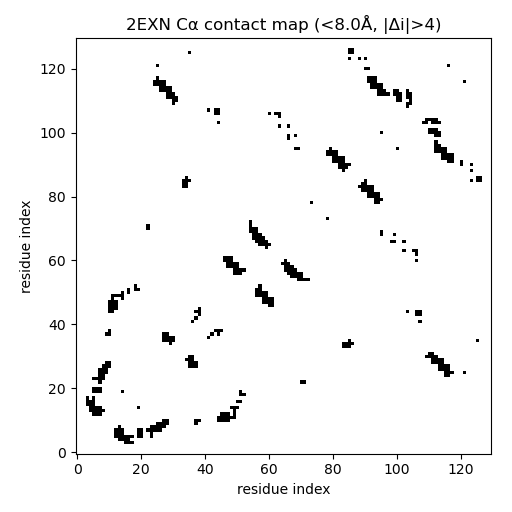A O 7
ATOM 13018 N N . GLY A 1 63 ? -9.719 2.336 12.475 1.00 0.00 63 GLY A N 7
ATOM 13019 C CA . GLY A 1 63 ? -9.027 1.529 13.456 1.00 0.00 63 GLY A CA 7
ATOM 13020 C C . GLY A 1 63 ? -7.575 1.937 13.611 1.00 0.00 63 GLY A C 7
ATOM 13021 O O . GLY A 1 63 ? -6.969 1.714 14.659 1.00 0.00 63 GLY A O 7
ATOM 13025 N N . MET A 1 64 ? -7.018 2.551 12.573 1.00 0.00 64 MET A N 7
ATOM 13026 C CA . MET A 1 64 ? -5.627 2.980 12.601 1.00 0.00 64 MET A CA 7
ATOM 13027 C C . MET A 1 64 ? -5.531 4.473 12.352 1.00 0.00 64 MET A C 7
ATOM 13028 O O . MET A 1 64 ? -6.335 5.048 11.620 1.00 0.00 64 MET A O 7
ATOM 13042 N N . LEU A 1 65 ? -4.547 5.100 12.961 1.00 0.00 65 LEU A N 7
ATOM 13043 C CA . LEU A 1 65 ? -4.341 6.529 12.806 1.00 0.00 65 LEU A CA 7
ATOM 13044 C C . LEU A 1 65 ? -3.890 6.861 11.380 1.00 0.00 65 LEU A C 7
ATOM 13045 O O . LEU A 1 65 ? -4.345 6.250 10.393 1.00 0.00 65 LEU A O 7
ATOM 13061 N N . ARG A 1 66 ? -3.022 7.855 11.276 1.00 0.00 66 ARG A N 7
ATOM 13062 C CA . ARG A 1 66 ? -2.451 8.237 10.003 1.00 0.00 66 ARG A CA 7
ATOM 13063 C C . ARG A 1 66 ? -1.210 7.398 9.713 1.00 0.00 66 ARG A C 7
ATOM 13064 O O . ARG A 1 66 ? -0.536 6.922 10.630 1.00 0.00 66 ARG A O 7
ATOM 13085 N N . LEU A 1 67 ? -0.938 7.203 8.441 1.00 0.00 67 LEU A N 7
ATOM 13086 C CA . LEU A 1 67 ? 0.317 6.638 7.997 1.00 0.00 67 LEU A CA 7
ATOM 13087 C C . LEU A 1 67 ? 0.952 7.601 7.012 1.00 0.00 67 LEU A C 7
ATOM 13088 O O . LEU A 1 67 ? 0.624 7.603 5.826 1.00 0.00 67 LEU A O 7
ATOM 13104 N N . ASP A 1 68 ? 1.811 8.464 7.528 1.00 0.00 68 ASP A N 7
ATOM 13105 C CA . ASP A 1 68 ? 2.461 9.475 6.714 1.00 0.00 68 ASP A CA 7
ATOM 13106 C C . ASP A 1 68 ? 3.713 8.918 6.055 1.00 0.00 68 ASP A C 7
ATOM 13107 O O . ASP A 1 68 ? 4.775 8.826 6.668 1.00 0.00 68 ASP A O 7
ATOM 13116 N N . ILE A 1 69 ? 3.563 8.518 4.803 1.00 0.00 69 ILE A N 7
ATOM 13117 C CA . ILE A 1 69 ? 4.668 7.981 4.030 1.00 0.00 69 ILE A CA 7
ATOM 13118 C C . ILE A 1 69 ? 5.222 9.053 3.104 1.00 0.00 69 ILE A C 7
ATOM 13119 O O . ILE A 1 69 ? 4.481 9.630 2.309 1.00 0.00 69 ILE A O 7
ATOM 13135 N N . PRO A 1 70 ? 6.519 9.368 3.215 1.00 0.00 70 PRO A N 7
ATOM 13136 C CA . PRO A 1 70 ? 7.181 10.265 2.272 1.00 0.00 70 PRO A CA 7
ATOM 13137 C C . PRO A 1 70 ? 7.002 9.772 0.840 1.00 0.00 70 PRO A C 7
ATOM 13138 O O . PRO A 1 70 ? 7.325 8.630 0.526 1.00 0.00 70 PRO A O 7
ATOM 13149 N N . LEU A 1 71 ? 6.458 10.622 -0.016 1.00 0.00 71 LEU A N 7
ATOM 13150 C CA . LEU A 1 71 ? 6.202 10.251 -1.401 1.00 0.00 71 LEU A CA 7
ATOM 13151 C C . LEU A 1 71 ? 7.509 10.051 -2.155 1.00 0.00 71 LEU A C 7
ATOM 13152 O O . LEU A 1 71 ? 7.655 9.102 -2.928 1.00 0.00 71 LEU A O 7
ATOM 13168 N N . ASP A 1 72 ? 8.462 10.942 -1.919 1.00 0.00 72 ASP A N 7
ATOM 13169 C CA . ASP A 1 72 ? 9.752 10.876 -2.586 1.00 0.00 72 ASP A CA 7
ATOM 13170 C C . ASP A 1 72 ? 10.757 10.082 -1.752 1.00 0.00 72 ASP A C 7
ATOM 13171 O O . ASP A 1 72 ? 11.755 10.613 -1.263 1.00 0.00 72 ASP A O 7
ATOM 13180 N N . VAL A 1 73 ? 10.466 8.800 -1.575 1.00 0.00 73 VAL A N 7
ATOM 13181 C CA . VAL A 1 73 ? 11.384 7.896 -0.896 1.00 0.00 73 VAL A CA 7
ATOM 13182 C C . VAL A 1 73 ? 12.666 7.762 -1.706 1.00 0.00 73 VAL A C 7
ATOM 13183 O O . VAL A 1 73 ? 12.617 7.526 -2.914 1.00 0.00 73 VAL A O 7
ATOM 13196 N N . ILE A 1 74 ? 13.806 7.922 -1.051 1.00 0.00 74 ILE A N 7
ATOM 13197 C CA . ILE A 1 74 ? 15.081 7.776 -1.730 1.00 0.00 74 ILE A CA 7
ATOM 13198 C C . ILE A 1 74 ? 15.255 6.323 -2.127 1.00 0.00 74 ILE A C 7
ATOM 13199 O O . ILE A 1 74 ? 15.007 5.416 -1.333 1.00 0.00 74 ILE A O 7
ATOM 13215 N N . GLU A 1 75 ? 15.715 6.110 -3.337 1.00 0.00 75 GLU A N 7
ATOM 13216 C CA . GLU A 1 75 ? 15.718 4.776 -3.920 1.00 0.00 75 GLU A CA 7
ATOM 13217 C C . GLU A 1 75 ? 17.041 4.075 -3.634 1.00 0.00 75 GLU A C 7
ATOM 13218 O O . GLU A 1 75 ? 17.347 3.021 -4.189 1.00 0.00 75 GLU A O 7
ATOM 13230 N N . ASP A 1 76 ? 17.796 4.665 -2.726 1.00 0.00 76 ASP A N 7
ATOM 13231 C CA . ASP A 1 76 ? 19.067 4.101 -2.283 1.00 0.00 76 ASP A CA 7
ATOM 13232 C C . ASP A 1 76 ? 19.102 4.042 -0.764 1.00 0.00 76 ASP A C 7
ATOM 13233 O O . ASP A 1 76 ? 20.000 3.444 -0.175 1.00 0.00 76 ASP A O 7
ATOM 13242 N N . ASP A 1 77 ? 18.103 4.655 -0.141 1.00 0.00 77 ASP A N 7
ATOM 13243 C CA . ASP A 1 77 ? 18.101 4.855 1.304 1.00 0.00 77 ASP A CA 7
ATOM 13244 C C . ASP A 1 77 ? 17.639 3.601 2.038 1.00 0.00 77 ASP A C 7
ATOM 13245 O O . ASP A 1 77 ? 18.451 2.773 2.452 1.00 0.00 77 ASP A O 7
ATOM 13254 N N . ASP A 1 78 ? 16.332 3.456 2.180 1.00 0.00 78 ASP A N 7
ATOM 13255 C CA . ASP A 1 78 ? 15.759 2.270 2.804 1.00 0.00 78 ASP A CA 7
ATOM 13256 C C . ASP A 1 78 ? 14.823 1.578 1.836 1.00 0.00 78 ASP A C 7
ATOM 13257 O O . ASP A 1 78 ? 13.811 1.002 2.231 1.00 0.00 78 ASP A O 7
ATOM 13266 N N . SER A 1 79 ? 15.177 1.639 0.562 1.00 0.00 79 SER A N 7
ATOM 13267 C CA . SER A 1 79 ? 14.419 0.976 -0.482 1.00 0.00 79 SER A CA 7
ATOM 13268 C C . SER A 1 79 ? 14.624 -0.532 -0.407 1.00 0.00 79 SER A C 7
ATOM 13269 O O . SER A 1 79 ? 15.403 -1.110 -1.168 1.00 0.00 79 SER A O 7
ATOM 13277 N N . VAL A 1 80 ? 13.944 -1.156 0.540 1.00 0.00 80 VAL A N 7
ATOM 13278 C CA . VAL A 1 80 ? 14.057 -2.586 0.751 1.00 0.00 80 VAL A CA 7
ATOM 13279 C C . VAL A 1 80 ? 13.479 -3.344 -0.433 1.00 0.00 80 VAL A C 7
ATOM 13280 O O . VAL A 1 80 ? 12.265 -3.344 -0.646 1.00 0.00 80 VAL A O 7
ATOM 13293 N N . ARG A 1 81 ? 14.354 -3.951 -1.222 1.00 0.00 81 ARG A N 7
ATOM 13294 C CA . ARG A 1 81 ? 13.915 -4.787 -2.323 1.00 0.00 81 ARG A CA 7
ATOM 13295 C C . ARG A 1 81 ? 13.212 -6.018 -1.777 1.00 0.00 81 ARG A C 7
ATOM 13296 O O . ARG A 1 81 ? 13.826 -6.866 -1.129 1.00 0.00 81 ARG A O 7
ATOM 13317 N N . TYR A 1 82 ? 11.923 -6.096 -2.021 1.00 0.00 82 TYR A N 7
ATOM 13318 C CA . TYR A 1 82 ? 11.123 -7.207 -1.560 1.00 0.00 82 TYR A CA 7
ATOM 13319 C C . TYR A 1 82 ? 10.812 -8.111 -2.746 1.00 0.00 82 TYR A C 7
ATOM 13320 O O . TYR A 1 82 ? 10.051 -7.741 -3.640 1.00 0.00 82 TYR A O 7
ATOM 13338 N N . GLN A 1 83 ? 11.438 -9.273 -2.784 1.00 0.00 83 GLN A N 7
ATOM 13339 C CA . GLN A 1 83 ? 11.263 -10.179 -3.905 1.00 0.00 83 GLN A CA 7
ATOM 13340 C C . GLN A 1 83 ? 9.957 -10.952 -3.751 1.00 0.00 83 GLN A C 7
ATOM 13341 O O . GLN A 1 83 ? 9.801 -11.752 -2.826 1.00 0.00 83 GLN A O 7
ATOM 13355 N N . MET A 1 84 ? 9.018 -10.698 -4.654 1.00 0.00 84 MET A N 7
ATOM 13356 C CA . MET A 1 84 ? 7.691 -11.290 -4.566 1.00 0.00 84 MET A CA 7
ATOM 13357 C C . MET A 1 84 ? 7.530 -12.423 -5.558 1.00 0.00 84 MET A C 7
ATOM 13358 O O . MET A 1 84 ? 8.361 -12.605 -6.448 1.00 0.00 84 MET A O 7
ATOM 13372 N N . LEU A 1 85 ? 6.445 -13.162 -5.413 1.00 0.00 85 LEU A N 7
ATOM 13373 C CA . LEU A 1 85 ? 6.151 -14.267 -6.295 1.00 0.00 85 LEU A CA 7
ATOM 13374 C C . LEU A 1 85 ? 4.665 -14.271 -6.611 1.00 0.00 85 LEU A C 7
ATOM 13375 O O . LEU A 1 85 ? 3.866 -14.897 -5.912 1.00 0.00 85 LEU A O 7
ATOM 13391 N N . VAL A 1 86 ? 4.294 -13.544 -7.645 1.00 0.00 86 VAL A N 7
ATOM 13392 C CA . VAL A 1 86 ? 2.893 -13.394 -7.998 1.00 0.00 86 VAL A CA 7
ATOM 13393 C C . VAL A 1 86 ? 2.481 -14.504 -8.955 1.00 0.00 86 VAL A C 7
ATOM 13394 O O . VAL A 1 86 ? 2.833 -14.487 -10.136 1.00 0.00 86 VAL A O 7
ATOM 13407 N N . GLY A 1 87 ? 1.774 -15.488 -8.425 1.00 0.00 87 GLY A N 7
ATOM 13408 C CA . GLY A 1 87 ? 1.389 -16.634 -9.217 1.00 0.00 87 GLY A CA 7
ATOM 13409 C C . GLY A 1 87 ? 2.554 -17.579 -9.416 1.00 0.00 87 GLY A C 7
ATOM 13410 O O . GLY A 1 87 ? 2.651 -18.605 -8.744 1.00 0.00 87 GLY A O 7
ATOM 13414 N N . GLU A 1 88 ? 3.445 -17.218 -10.326 1.00 0.00 88 GLU A N 7
ATOM 13415 C CA . GLU A 1 88 ? 4.638 -18.010 -10.584 1.00 0.00 88 GLU A CA 7
ATOM 13416 C C . GLU A 1 88 ? 5.816 -17.115 -10.960 1.00 0.00 88 GLU A C 7
ATOM 13417 O O . GLU A 1 88 ? 6.896 -17.607 -11.282 1.00 0.00 88 GLU A O 7
ATOM 13429 N N . GLN A 1 89 ? 5.618 -15.802 -10.913 1.00 0.00 89 GLN A N 7
ATOM 13430 C CA . GLN A 1 89 ? 6.657 -14.882 -11.353 1.00 0.00 89 GLN A CA 7
ATOM 13431 C C . GLN A 1 89 ? 7.348 -14.205 -10.179 1.00 0.00 89 GLN A C 7
ATOM 13432 O O . GLN A 1 89 ? 6.712 -13.519 -9.374 1.00 0.00 89 GLN A O 7
ATOM 13446 N N . THR A 1 90 ? 8.652 -14.412 -10.093 1.00 0.00 90 THR A N 7
ATOM 13447 C CA . THR A 1 90 ? 9.474 -13.753 -9.098 1.00 0.00 90 THR A CA 7
ATOM 13448 C C . THR A 1 90 ? 9.786 -12.332 -9.563 1.00 0.00 90 THR A C 7
ATOM 13449 O O . THR A 1 90 ? 10.435 -12.140 -10.593 1.00 0.00 90 THR A O 7
ATOM 13460 N N . VAL A 1 91 ? 9.311 -11.343 -8.816 1.00 0.00 91 VAL A N 7
ATOM 13461 C CA . VAL A 1 91 ? 9.383 -9.952 -9.255 1.00 0.00 91 VAL A CA 7
ATOM 13462 C C . VAL A 1 91 ? 9.971 -9.025 -8.197 1.00 0.00 91 VAL A C 7
ATOM 13463 O O . VAL A 1 91 ? 10.050 -9.368 -7.013 1.00 0.00 91 VAL A O 7
ATOM 13476 N N . ASP A 1 92 ? 10.358 -7.837 -8.650 1.00 0.00 92 ASP A N 7
ATOM 13477 C CA . ASP A 1 92 ? 10.989 -6.827 -7.806 1.00 0.00 92 ASP A CA 7
ATOM 13478 C C . ASP A 1 92 ? 9.992 -5.767 -7.352 1.00 0.00 92 ASP A C 7
ATOM 13479 O O . ASP A 1 92 ? 9.500 -4.979 -8.164 1.00 0.00 92 ASP A O 7
ATOM 13488 N N . VAL A 1 93 ? 9.702 -5.733 -6.061 1.00 0.00 93 VAL A N 7
ATOM 13489 C CA . VAL A 1 93 ? 8.901 -4.655 -5.495 1.00 0.00 93 VAL A CA 7
ATOM 13490 C C . VAL A 1 93 ? 9.668 -4.024 -4.335 1.00 0.00 93 VAL A C 7
ATOM 13491 O O . VAL A 1 93 ? 10.508 -4.674 -3.722 1.00 0.00 93 VAL A O 7
ATOM 13504 N N . VAL A 1 94 ? 9.425 -2.755 -4.065 1.00 0.00 94 VAL A N 7
ATOM 13505 C CA . VAL A 1 94 ? 10.118 -2.070 -2.983 1.00 0.00 94 VAL A CA 7
ATOM 13506 C C . VAL A 1 94 ? 9.185 -1.856 -1.793 1.00 0.00 94 VAL A C 7
ATOM 13507 O O . VAL A 1 94 ? 7.992 -1.613 -1.970 1.00 0.00 94 VAL A O 7
ATOM 13520 N N . ASP A 1 95 ? 9.733 -1.996 -0.591 1.00 0.00 95 ASP A N 7
ATOM 13521 C CA . ASP A 1 95 ? 8.972 -1.822 0.643 1.00 0.00 95 ASP A CA 7
ATOM 13522 C C . ASP A 1 95 ? 9.086 -0.385 1.145 1.00 0.00 95 ASP A C 7
ATOM 13523 O O . ASP A 1 95 ? 10.195 0.132 1.311 1.00 0.00 95 ASP A O 7
ATOM 13532 N N . GLU A 1 96 ? 7.942 0.261 1.370 1.00 0.00 96 GLU A N 7
ATOM 13533 C CA . GLU A 1 96 ? 7.925 1.646 1.849 1.00 0.00 96 GLU A CA 7
ATOM 13534 C C . GLU A 1 96 ? 8.382 1.745 3.300 1.00 0.00 96 GLU A C 7
ATOM 13535 O O . GLU A 1 96 ? 8.671 2.838 3.797 1.00 0.00 96 GLU A O 7
ATOM 13547 N N . GLY A 1 97 ? 8.440 0.615 3.982 1.00 0.00 97 GLY A N 7
ATOM 13548 C CA . GLY A 1 97 ? 8.870 0.615 5.356 1.00 0.00 97 GLY A CA 7
ATOM 13549 C C . GLY A 1 97 ? 8.028 -0.280 6.239 1.00 0.00 97 GLY A C 7
ATOM 13550 O O . GLY A 1 97 ? 6.821 -0.448 6.018 1.00 0.00 97 GLY A O 7
ATOM 13554 N N . GLU A 1 98 ? 8.660 -0.829 7.265 1.00 0.00 98 GLU A N 7
ATOM 13555 C CA . GLU A 1 98 ? 7.988 -1.702 8.220 1.00 0.00 98 GLU A CA 7
ATOM 13556 C C . GLU A 1 98 ? 6.918 -0.939 9.001 1.00 0.00 98 GLU A C 7
ATOM 13557 O O . GLU A 1 98 ? 6.077 -1.537 9.671 1.00 0.00 98 GLU A O 7
ATOM 13569 N N . LEU A 1 99 ? 6.960 0.385 8.907 1.00 0.00 99 LEU A N 7
ATOM 13570 C CA . LEU A 1 99 ? 5.931 1.228 9.491 1.00 0.00 99 LEU A CA 7
ATOM 13571 C C . LEU A 1 99 ? 4.609 0.990 8.769 1.00 0.00 99 LEU A C 7
ATOM 13572 O O . LEU A 1 99 ? 3.559 0.852 9.394 1.00 0.00 99 LEU A O 7
ATOM 13588 N N . ALA A 1 100 ? 4.679 0.916 7.442 1.00 0.00 100 ALA A N 7
ATOM 13589 C CA . ALA A 1 100 ? 3.504 0.651 6.624 1.00 0.00 100 ALA A CA 7
ATOM 13590 C C . ALA A 1 100 ? 3.031 -0.781 6.824 1.00 0.00 100 ALA A C 7
ATOM 13591 O O . ALA A 1 100 ? 1.830 -1.059 6.833 1.00 0.00 100 ALA A O 7
ATOM 13598 N N . ALA A 1 101 ? 3.992 -1.687 6.989 1.00 0.00 101 ALA A N 7
ATOM 13599 C CA . ALA A 1 101 ? 3.690 -3.093 7.245 1.00 0.00 101 ALA A CA 7
ATOM 13600 C C . ALA A 1 101 ? 2.869 -3.256 8.522 1.00 0.00 101 ALA A C 7
ATOM 13601 O O . ALA A 1 101 ? 1.811 -3.888 8.516 1.00 0.00 101 ALA A O 7
ATOM 13608 N N . ALA A 1 102 ? 3.353 -2.674 9.613 1.00 0.00 102 ALA A N 7
ATOM 13609 C CA . ALA A 1 102 ? 2.659 -2.748 10.896 1.00 0.00 102 ALA A CA 7
ATOM 13610 C C . ALA A 1 102 ? 1.293 -2.070 10.822 1.00 0.00 102 ALA A C 7
ATOM 13611 O O . ALA A 1 102 ? 0.302 -2.562 11.374 1.00 0.00 102 ALA A O 7
ATOM 13618 N N . TRP A 1 103 ? 1.247 -0.950 10.115 1.00 0.00 103 TRP A N 7
ATOM 13619 C CA . TRP A 1 103 ? 0.028 -0.168 9.988 1.00 0.00 103 TRP A CA 7
ATOM 13620 C C . TRP A 1 103 ? -1.103 -1.008 9.394 1.00 0.00 103 TRP A C 7
ATOM 13621 O O . TRP A 1 103 ? -2.234 -0.984 9.889 1.00 0.00 103 TRP A O 7
ATOM 13642 N N . ILE A 1 104 ? -0.801 -1.775 8.351 1.00 0.00 104 ILE A N 7
ATOM 13643 C CA . ILE A 1 104 ? -1.835 -2.559 7.696 1.00 0.00 104 ILE A CA 7
ATOM 13644 C C . ILE A 1 104 ? -2.015 -3.921 8.364 1.00 0.00 104 ILE A C 7
ATOM 13645 O O . ILE A 1 104 ? -3.093 -4.502 8.306 1.00 0.00 104 ILE A O 7
ATOM 13661 N N . SER A 1 105 ? -0.988 -4.431 9.027 1.00 0.00 105 SER A N 7
ATOM 13662 C CA . SER A 1 105 ? -1.137 -5.693 9.738 1.00 0.00 105 SER A CA 7
ATOM 13663 C C . SER A 1 105 ? -2.072 -5.511 10.934 1.00 0.00 105 SER A C 7
ATOM 13664 O O . SER A 1 105 ? -2.567 -6.480 11.501 1.00 0.00 105 SER A O 7
ATOM 13672 N N . ASN A 1 106 ? -2.305 -4.257 11.310 1.00 0.00 106 ASN A N 7
ATOM 13673 C CA . ASN A 1 106 ? -3.316 -3.935 12.314 1.00 0.00 106 ASN A CA 7
ATOM 13674 C C . ASN A 1 106 ? -4.689 -3.710 11.674 1.00 0.00 106 ASN A C 7
ATOM 13675 O O . ASN A 1 106 ? -5.695 -4.220 12.163 1.00 0.00 106 ASN A O 7
ATOM 13686 N N . HIS A 1 107 ? -4.732 -2.949 10.577 1.00 0.00 107 HIS A N 7
ATOM 13687 C CA . HIS A 1 107 ? -5.999 -2.656 9.896 1.00 0.00 107 HIS A CA 7
ATOM 13688 C C . HIS A 1 107 ? -6.513 -3.867 9.114 1.00 0.00 107 HIS A C 7
ATOM 13689 O O . HIS A 1 107 ? -7.683 -4.223 9.215 1.00 0.00 107 HIS A O 7
ATOM 13704 N N . ALA A 1 108 ? -5.648 -4.470 8.310 1.00 0.00 108 ALA A N 7
ATOM 13705 C CA . ALA A 1 108 ? -6.009 -5.661 7.560 1.00 0.00 108 ALA A CA 7
ATOM 13706 C C . ALA A 1 108 ? -6.032 -6.854 8.498 1.00 0.00 108 ALA A C 7
ATOM 13707 O O . ALA A 1 108 ? -6.916 -7.706 8.425 1.00 0.00 108 ALA A O 7
ATOM 13714 N N . GLY A 1 109 ? -5.052 -6.898 9.387 1.00 0.00 109 GLY A N 7
ATOM 13715 C CA . GLY A 1 109 ? -5.025 -7.925 10.413 1.00 0.00 109 GLY A CA 7
ATOM 13716 C C . GLY A 1 109 ? -4.007 -9.006 10.127 1.00 0.00 109 GLY A C 7
ATOM 13717 O O . GLY A 1 109 ? -3.340 -9.500 11.034 1.00 0.00 109 GLY A O 7
ATOM 13721 N N . VAL A 1 110 ? -3.882 -9.365 8.862 1.00 0.00 110 VAL A N 7
ATOM 13722 C CA . VAL A 1 110 ? -2.947 -10.398 8.450 1.00 0.00 110 VAL A CA 7
ATOM 13723 C C . VAL A 1 110 ? -1.571 -9.798 8.173 1.00 0.00 110 VAL A C 7
ATOM 13724 O O . VAL A 1 110 ? -1.453 -8.593 7.939 1.00 0.00 110 VAL A O 7
ATOM 13737 N N . PRO A 1 111 ? -0.508 -10.622 8.230 1.00 0.00 111 PRO A N 7
ATOM 13738 C CA . PRO A 1 111 ? 0.857 -10.177 7.936 1.00 0.00 111 PRO A CA 7
ATOM 13739 C C . PRO A 1 111 ? 1.022 -9.773 6.474 1.00 0.00 111 PRO A C 7
ATOM 13740 O O . PRO A 1 111 ? 1.328 -10.601 5.614 1.00 0.00 111 PRO A O 7
ATOM 13751 N N . CYS A 1 112 ? 0.751 -8.510 6.197 1.00 0.00 112 CYS A N 7
ATOM 13752 C CA . CYS A 1 112 ? 0.907 -7.962 4.864 1.00 0.00 112 CYS A CA 7
ATOM 13753 C C . CYS A 1 112 ? 1.608 -6.615 4.936 1.00 0.00 112 CYS A C 7
ATOM 13754 O O . CYS A 1 112 ? 1.777 -6.054 6.021 1.00 0.00 112 CYS A O 7
ATOM 13762 N N . ARG A 1 113 ? 2.025 -6.101 3.792 1.00 0.00 113 ARG A N 7
ATOM 13763 C CA . ARG A 1 113 ? 2.725 -4.825 3.744 1.00 0.00 113 ARG A CA 7
ATOM 13764 C C . ARG A 1 113 ? 2.438 -4.105 2.435 1.00 0.00 113 ARG A C 7
ATOM 13765 O O . ARG A 1 113 ? 2.167 -4.741 1.416 1.00 0.00 113 ARG A O 7
ATOM 13786 N N . ILE A 1 114 ? 2.486 -2.783 2.475 1.00 0.00 114 ILE A N 7
ATOM 13787 C CA . ILE A 1 114 ? 2.288 -1.973 1.284 1.00 0.00 114 ILE A CA 7
ATOM 13788 C C . ILE A 1 114 ? 3.598 -1.885 0.514 1.00 0.00 114 ILE A C 7
ATOM 13789 O O . ILE A 1 114 ? 4.646 -1.631 1.107 1.00 0.00 114 ILE A O 7
ATOM 13805 N N . LEU A 1 115 ? 3.539 -2.123 -0.789 1.00 0.00 115 LEU A N 7
ATOM 13806 C CA . LEU A 1 115 ? 4.740 -2.187 -1.607 1.00 0.00 115 LEU A CA 7
ATOM 13807 C C . LEU A 1 115 ? 4.538 -1.477 -2.939 1.00 0.00 115 LEU A C 7
ATOM 13808 O O . LEU A 1 115 ? 3.515 -1.665 -3.612 1.00 0.00 115 LEU A O 7
ATOM 13824 N N . LYS A 1 116 ? 5.504 -0.654 -3.310 1.00 0.00 116 LYS A N 7
ATOM 13825 C CA . LYS A 1 116 ? 5.507 -0.015 -4.612 1.00 0.00 116 LYS A CA 7
ATOM 13826 C C . LYS A 1 116 ? 6.444 -0.765 -5.553 1.00 0.00 116 LYS A C 7
ATOM 13827 O O . LYS A 1 116 ? 7.638 -0.900 -5.278 1.00 0.00 116 LYS A O 7
ATOM 13846 N N . VAL A 1 117 ? 5.901 -1.266 -6.654 1.00 0.00 117 VAL A N 7
ATOM 13847 C CA . VAL A 1 117 ? 6.706 -1.968 -7.640 1.00 0.00 117 VAL A CA 7
ATOM 13848 C C . VAL A 1 117 ? 7.724 -1.011 -8.259 1.00 0.00 117 VAL A C 7
ATOM 13849 O O . VAL A 1 117 ? 7.383 0.121 -8.616 1.00 0.00 117 VAL A O 7
ATOM 13862 N N . HIS A 1 118 ? 8.972 -1.467 -8.359 1.00 0.00 118 HIS A N 7
ATOM 13863 C CA . HIS A 1 118 ? 10.063 -0.648 -8.884 1.00 0.00 118 HIS A CA 7
ATOM 13864 C C . HIS A 1 118 ? 9.707 -0.142 -10.281 1.00 0.00 118 HIS A C 7
ATOM 13865 O O . HIS A 1 118 ? 9.362 -0.938 -11.149 1.00 0.00 118 HIS A O 7
ATOM 13880 N N . PRO A 1 119 ? 9.785 1.185 -10.509 1.00 0.00 119 PRO A N 7
ATOM 13881 C CA . PRO A 1 119 ? 9.386 1.822 -11.779 1.00 0.00 119 PRO A CA 7
ATOM 13882 C C . PRO A 1 119 ? 9.952 1.122 -13.015 1.00 0.00 119 PRO A C 7
ATOM 13883 O O . PRO A 1 119 ? 9.314 1.091 -14.068 1.00 0.00 119 PRO A O 7
ATOM 13894 N N . ASP A 1 120 ? 11.139 0.559 -12.873 1.00 0.00 120 ASP A N 7
ATOM 13895 C CA . ASP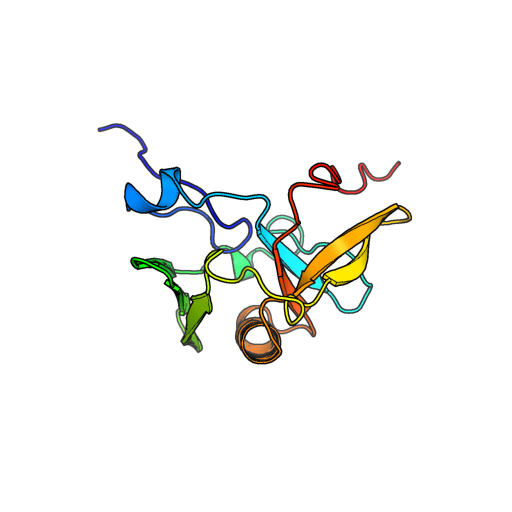 A 1 120 ? 11.793 -0.170 -13.951 1.00 0.00 120 ASP A CA 7
ATOM 13896 C C . ASP A 1 120 ? 10.976 -1.389 -14.375 1.00 0.00 120 ASP A C 7
ATOM 13897 O O . ASP A 1 120 ? 10.656 -1.557 -15.551 1.00 0.00 120 ASP A O 7
ATOM 13906 N N . MET A 1 121 ? 10.633 -2.228 -13.409 1.00 0.00 121 MET A N 7
ATOM 13907 C CA . MET A 1 121 ? 9.882 -3.447 -13.688 1.00 0.00 121 MET A CA 7
ATOM 13908 C C . MET A 1 121 ? 8.392 -3.185 -13.613 1.00 0.00 121 MET A C 7
ATOM 13909 O O . MET A 1 121 ? 7.866 -2.762 -12.586 1.00 0.00 121 MET A O 7
ATOM 13923 N N . ALA A 1 122 ? 7.719 -3.448 -14.706 1.00 0.00 122 ALA A N 7
ATOM 13924 C CA . ALA A 1 122 ? 6.297 -3.163 -14.805 1.00 0.00 122 ALA A CA 7
ATOM 13925 C C . ALA A 1 122 ? 5.485 -4.439 -14.966 1.00 0.00 122 ALA A C 7
ATOM 13926 O O . ALA A 1 122 ? 4.379 -4.551 -14.435 1.00 0.00 122 ALA A O 7
ATOM 13933 N N . GLU A 1 123 ? 6.046 -5.400 -15.683 1.00 0.00 123 GLU A N 7
ATOM 13934 C CA . GLU A 1 123 ? 5.339 -6.626 -16.012 1.00 0.00 123 GLU A CA 7
ATOM 13935 C C . GLU A 1 123 ? 5.408 -7.630 -14.869 1.00 0.00 123 GLU A C 7
ATOM 13936 O O . GLU A 1 123 ? 6.433 -8.270 -14.644 1.00 0.00 123 GLU A O 7
ATOM 13948 N N . VAL A 1 124 ? 4.311 -7.737 -14.144 1.00 0.00 124 VAL A N 7
ATOM 13949 C CA . VAL A 1 124 ? 4.193 -8.685 -13.045 1.00 0.00 124 VAL A CA 7
ATOM 13950 C C . VAL A 1 124 ? 2.900 -9.471 -13.196 1.00 0.00 124 VAL A C 7
ATOM 13951 O O . VAL A 1 124 ? 2.915 -10.672 -13.459 1.00 0.00 124 VAL A O 7
ATOM 13964 N N . ARG A 1 125 ? 1.792 -8.756 -13.046 1.00 0.00 125 ARG A N 7
ATOM 13965 C CA . ARG A 1 125 ? 0.448 -9.285 -13.272 1.00 0.00 125 ARG A CA 7
ATOM 13966 C C . ARG A 1 125 ? 0.022 -10.330 -12.245 1.00 0.00 125 ARG A C 7
ATOM 13967 O O . ARG A 1 125 ? 0.668 -11.360 -12.064 1.00 0.00 125 ARG A O 7
ATOM 13988 N N . TRP A 1 126 ? -1.079 -10.036 -11.567 1.00 0.00 126 TRP A N 7
ATOM 13989 C CA . TRP A 1 126 ? -1.800 -11.036 -10.793 1.00 0.00 126 TRP A CA 7
ATOM 13990 C C . TRP A 1 126 ? -2.216 -12.174 -11.736 1.00 0.00 126 TRP A C 7
ATOM 13991 O O . TRP A 1 126 ? -2.506 -11.921 -12.910 1.00 0.00 126 TRP A O 7
ATOM 14012 N N . PRO A 1 127 ? -2.237 -13.436 -11.254 1.00 0.00 127 PRO A N 7
ATOM 14013 C CA . PRO A 1 127 ? -2.588 -14.618 -12.066 1.00 0.00 127 PRO A CA 7
ATOM 14014 C C . PRO A 1 127 ? -3.833 -14.411 -12.935 1.00 0.00 127 PRO A C 7
ATOM 14015 O O . PRO A 1 127 ? -3.932 -14.964 -14.032 1.00 0.00 127 PRO A O 7
ATOM 14026 N N . SER A 1 128 ? -4.771 -13.608 -12.433 1.00 0.00 128 SER A N 7
ATOM 14027 C CA . SER A 1 128 ? -5.996 -13.263 -13.157 1.00 0.00 128 SER A CA 7
ATOM 14028 C C . SER A 1 128 ? -6.846 -14.502 -13.445 1.00 0.00 128 SER A C 7
ATOM 14029 O O . SER A 1 128 ? -7.620 -14.523 -14.403 1.00 0.00 128 SER A O 7
ATOM 14037 N N . LEU A 1 129 ? -6.710 -15.510 -12.583 1.00 0.00 129 LEU A N 7
ATOM 14038 C CA . LEU A 1 129 ? -7.438 -16.773 -12.710 1.00 0.00 129 LEU A CA 7
ATOM 14039 C C . LEU A 1 129 ? -7.057 -17.501 -13.996 1.00 0.00 129 LEU A C 7
ATOM 14040 O O . LEU A 1 129 ? -7.636 -17.271 -15.059 1.00 0.00 129 LEU A O 7
ATOM 14056 N N . GLU A 1 130 ? -6.061 -18.364 -13.881 1.00 0.00 130 GLU A N 7
ATOM 14057 C CA . GLU A 1 130 ? -5.553 -19.128 -15.010 1.00 0.00 130 GLU A CA 7
ATOM 14058 C C . GLU A 1 130 ? -6.569 -20.188 -15.426 1.00 0.00 130 GLU A C 7
ATOM 14059 O O . GLU A 1 130 ? -7.309 -19.959 -16.404 1.00 0.00 130 GLU A O 7
ATOM 14071 N N . MET A 1 1 ? -22.136 14.260 -11.828 1.00 0.00 1 MET A N 8
ATOM 14072 C CA . MET A 1 1 ? -21.930 13.099 -12.727 1.00 0.00 1 MET A CA 8
ATOM 14073 C C . MET A 1 1 ? -20.453 12.730 -12.778 1.00 0.00 1 MET A C 8
ATOM 14074 O O . MET A 1 1 ? -20.021 11.781 -12.122 1.00 0.00 1 MET A O 8
ATOM 14090 N N . SER A 1 2 ? -19.676 13.483 -13.544 1.00 0.00 2 SER A N 8
ATOM 14091 C CA . SER A 1 2 ? -18.240 13.276 -13.598 1.00 0.00 2 SER A CA 8
ATOM 14092 C C . SER A 1 2 ? -17.553 14.142 -12.547 1.00 0.00 2 SER A C 8
ATOM 14093 O O . SER A 1 2 ? -17.339 15.338 -12.749 1.00 0.00 2 SER A O 8
ATOM 14101 N N . THR A 1 3 ? -17.236 13.532 -11.416 1.00 0.00 3 THR A N 8
ATOM 14102 C CA . THR A 1 3 ? -16.658 14.251 -10.294 1.00 0.00 3 THR A CA 8
ATOM 14103 C C . THR A 1 3 ? -15.134 14.271 -10.391 1.00 0.00 3 THR A C 8
ATOM 14104 O O . THR A 1 3 ? -14.480 15.115 -9.775 1.00 0.00 3 THR A O 8
ATOM 14115 N N . THR A 1 4 ? -14.590 13.337 -11.171 1.00 0.00 4 THR A N 8
ATOM 14116 C CA . THR A 1 4 ? -13.153 13.228 -11.390 1.00 0.00 4 THR A CA 8
ATOM 14117 C C . THR A 1 4 ? -12.408 12.884 -10.098 1.00 0.00 4 THR A C 8
ATOM 14118 O O . THR A 1 4 ? -12.033 13.760 -9.316 1.00 0.00 4 THR A O 8
ATOM 14129 N N . ALA A 1 5 ? -12.218 11.594 -9.875 1.00 0.00 5 ALA A N 8
ATOM 14130 C CA . ALA A 1 5 ? -11.458 11.121 -8.735 1.00 0.00 5 ALA A CA 8
ATOM 14131 C C . ALA A 1 5 ? -10.209 10.399 -9.214 1.00 0.00 5 ALA A C 8
ATOM 14132 O O . ALA A 1 5 ? -10.292 9.476 -10.023 1.00 0.00 5 ALA A O 8
ATOM 14139 N N . TYR A 1 6 ? -9.057 10.822 -8.722 1.00 0.00 6 TYR A N 8
ATOM 14140 C CA . TYR A 1 6 ? -7.792 10.253 -9.160 1.00 0.00 6 TYR A CA 8
ATOM 14141 C C . TYR A 1 6 ? -7.433 9.073 -8.277 1.00 0.00 6 TYR A C 8
ATOM 14142 O O . TYR A 1 6 ? -7.607 9.136 -7.064 1.00 0.00 6 TYR A O 8
ATOM 14160 N N . GLN A 1 7 ? -6.940 8.002 -8.873 1.00 0.00 7 GLN A N 8
ATOM 14161 C CA . GLN A 1 7 ? -6.593 6.811 -8.112 1.00 0.00 7 GLN A CA 8
ATOM 14162 C C . GLN A 1 7 ? -5.092 6.566 -8.163 1.00 0.00 7 GLN A C 8
ATOM 14163 O O . GLN A 1 7 ? -4.586 5.955 -9.104 1.00 0.00 7 GLN A O 8
ATOM 14177 N N . PRO A 1 8 ? -4.356 7.078 -7.169 1.00 0.00 8 PRO A N 8
ATOM 14178 C CA . PRO A 1 8 ? -2.915 6.903 -7.083 1.00 0.00 8 PRO A CA 8
ATOM 14179 C C . PRO A 1 8 ? -2.533 5.588 -6.412 1.00 0.00 8 PRO A C 8
ATOM 14180 O O . PRO A 1 8 ? -1.564 4.931 -6.815 1.00 0.00 8 PRO A O 8
ATOM 14191 N N . ILE A 1 9 ? -3.299 5.216 -5.386 1.00 0.00 9 ILE A N 8
ATOM 14192 C CA . ILE A 1 9 ? -3.010 4.028 -4.589 1.00 0.00 9 ILE A CA 8
ATOM 14193 C C . ILE A 1 9 ? -4.118 2.986 -4.764 1.00 0.00 9 ILE A C 8
ATOM 14194 O O . ILE A 1 9 ? -5.289 3.338 -4.921 1.00 0.00 9 ILE A O 8
ATOM 14210 N N . ALA A 1 10 ? -3.747 1.710 -4.706 1.00 0.00 10 ALA A N 8
ATOM 14211 C CA . ALA A 1 10 ? -4.666 0.618 -5.023 1.00 0.00 10 ALA A CA 8
ATOM 14212 C C . ALA A 1 10 ? -5.700 0.381 -3.925 1.00 0.00 10 ALA A C 8
ATOM 14213 O O . ALA A 1 10 ? -6.890 0.638 -4.116 1.00 0.00 10 ALA A O 8
ATOM 14220 N N . GLU A 1 11 ? -5.242 -0.119 -2.781 1.00 0.00 11 GLU A N 8
ATOM 14221 C CA . GLU A 1 11 ? -6.133 -0.460 -1.676 1.00 0.00 11 GLU A CA 8
ATOM 14222 C C . GLU A 1 11 ? -6.793 0.795 -1.124 1.00 0.00 11 GLU A C 8
ATOM 14223 O O . GLU A 1 11 ? -7.987 0.792 -0.825 1.00 0.00 11 GLU A O 8
ATOM 14235 N N . CYS A 1 12 ? -6.020 1.869 -1.035 1.00 0.00 12 CYS A N 8
ATOM 14236 C CA . CYS A 1 12 ? -6.522 3.140 -0.538 1.00 0.00 12 CYS A CA 8
ATOM 14237 C C . CYS A 1 12 ? -7.665 3.655 -1.416 1.00 0.00 12 CYS A C 8
ATOM 14238 O O . CYS A 1 12 ? -8.721 4.041 -0.917 1.00 0.00 12 CYS A O 8
ATOM 14246 N N . GLY A 1 13 ? -7.460 3.640 -2.726 1.00 0.00 13 GLY A N 8
ATOM 14247 C CA . GLY A 1 13 ? -8.524 4.010 -3.634 1.00 0.00 13 GLY A CA 8
ATOM 14248 C C . GLY A 1 13 ? -8.307 5.346 -4.310 1.00 0.00 13 GLY A C 8
ATOM 14249 O O . GLY A 1 13 ? -7.237 5.614 -4.855 1.00 0.00 13 GLY A O 8
ATOM 14253 N N . ALA A 1 14 ? -9.327 6.189 -4.267 1.00 0.00 14 ALA A N 8
ATOM 14254 C CA . ALA A 1 14 ? -9.326 7.424 -5.029 1.00 0.00 14 ALA A CA 8
ATOM 14255 C C . ALA A 1 14 ? -9.189 8.649 -4.135 1.00 0.00 14 ALA A C 8
ATOM 14256 O O . ALA A 1 14 ? -9.656 8.665 -2.995 1.00 0.00 14 ALA A O 8
ATOM 14263 N N . THR A 1 15 ? -8.541 9.667 -4.671 1.00 0.00 15 THR A N 8
ATOM 14264 C CA . THR A 1 15 ? -8.385 10.940 -3.999 1.00 0.00 15 THR A CA 8
ATOM 14265 C C . THR A 1 15 ? -8.562 12.068 -5.007 1.00 0.00 15 THR A C 8
ATOM 14266 O O . THR A 1 15 ? -7.896 12.091 -6.042 1.00 0.00 15 THR A O 8
ATOM 14277 N N . THR A 1 16 ? -9.462 12.991 -4.725 1.00 0.00 16 THR A N 8
ATOM 14278 C CA . THR A 1 16 ? -9.682 14.103 -5.627 1.00 0.00 16 THR A CA 8
ATOM 14279 C C . THR A 1 16 ? -8.711 15.249 -5.319 1.00 0.00 16 THR A C 8
ATOM 14280 O O . THR A 1 16 ? -8.973 16.120 -4.483 1.00 0.00 16 THR A O 8
ATOM 14291 N N . GLN A 1 17 ? -7.554 15.184 -5.960 1.00 0.00 17 GLN A N 8
ATOM 14292 C CA . GLN A 1 17 ? -6.541 16.225 -5.860 1.00 0.00 17 GLN A CA 8
ATOM 14293 C C . GLN A 1 17 ? -5.778 16.309 -7.175 1.00 0.00 17 GLN A C 8
ATOM 14294 O O . GLN A 1 17 ? -5.409 15.280 -7.743 1.00 0.00 17 GLN A O 8
ATOM 14308 N N . SER A 1 18 ? -5.543 17.523 -7.649 1.00 0.00 18 SER A N 8
ATOM 14309 C CA . SER A 1 18 ? -4.902 17.745 -8.942 1.00 0.00 18 SER A CA 8
ATOM 14310 C C . SER A 1 18 ? -3.539 17.057 -9.029 1.00 0.00 18 SER A C 8
ATOM 14311 O O . SER A 1 18 ? -3.182 16.498 -10.066 1.00 0.00 18 SER A O 8
ATOM 14319 N N . GLU A 1 19 ? -2.802 17.073 -7.928 1.00 0.00 19 GLU A N 8
ATOM 14320 C CA . GLU A 1 19 ? -1.431 16.578 -7.922 1.00 0.00 19 GLU A CA 8
ATOM 14321 C C . GLU A 1 19 ? -1.389 15.052 -7.956 1.00 0.00 19 GLU A C 8
ATOM 14322 O O . GLU A 1 19 ? -0.408 14.462 -8.410 1.00 0.00 19 GLU A O 8
ATOM 14334 N N . ALA A 1 20 ? -2.473 14.424 -7.511 1.00 0.00 20 ALA A N 8
ATOM 14335 C CA . ALA A 1 20 ? -2.520 12.973 -7.349 1.00 0.00 20 ALA A CA 8
ATOM 14336 C C . ALA A 1 20 ? -2.329 12.236 -8.673 1.00 0.00 20 ALA A C 8
ATOM 14337 O O . ALA A 1 20 ? -1.828 11.113 -8.699 1.00 0.00 20 ALA A O 8
ATOM 14344 N N . ALA A 1 21 ? -2.705 12.886 -9.769 1.00 0.00 21 ALA A N 8
ATOM 14345 C CA . ALA A 1 21 ? -2.655 12.265 -11.090 1.00 0.00 21 ALA A CA 8
ATOM 14346 C C . ALA A 1 21 ? -1.224 11.934 -11.509 1.00 0.00 21 ALA A C 8
ATOM 14347 O O . ALA A 1 21 ? -0.996 11.033 -12.320 1.00 0.00 21 ALA A O 8
ATOM 14354 N N . ALA A 1 22 ? -0.260 12.649 -10.946 1.00 0.00 22 ALA A N 8
ATOM 14355 C CA . ALA A 1 22 ? 1.131 12.475 -11.337 1.00 0.00 22 ALA A CA 8
ATOM 14356 C C . ALA A 1 22 ? 1.930 11.730 -10.273 1.00 0.00 22 ALA A C 8
ATOM 14357 O O . ALA A 1 22 ? 3.137 11.548 -10.417 1.00 0.00 22 ALA A O 8
ATOM 14364 N N . TYR A 1 23 ? 1.265 11.299 -9.206 1.00 0.00 23 TYR A N 8
ATOM 14365 C CA . TYR A 1 23 ? 1.942 10.545 -8.154 1.00 0.00 23 TYR A CA 8
ATOM 14366 C C . TYR A 1 23 ? 1.348 9.155 -8.023 1.00 0.00 23 TYR A C 8
ATOM 14367 O O . TYR A 1 23 ? 1.591 8.456 -7.042 1.00 0.00 23 TYR A O 8
ATOM 14385 N N . GLN A 1 24 ? 0.565 8.759 -9.011 1.00 0.00 24 GLN A N 8
ATOM 14386 C CA . GLN A 1 24 ? -0.004 7.426 -9.018 1.00 0.00 24 GLN A CA 8
ATOM 14387 C C . GLN A 1 24 ? 1.059 6.425 -9.437 1.00 0.00 24 GLN A C 8
ATOM 14388 O O . GLN A 1 24 ? 1.995 6.774 -10.163 1.00 0.00 24 GLN A O 8
ATOM 14402 N N . LYS A 1 25 ? 0.902 5.191 -8.994 1.00 0.00 25 LYS A N 8
ATOM 14403 C CA . LYS A 1 25 ? 1.836 4.121 -9.321 1.00 0.00 25 LYS A CA 8
ATOM 14404 C C . LYS A 1 25 ? 1.178 2.793 -9.035 1.00 0.00 25 LYS A C 8
ATOM 14405 O O . LYS A 1 25 ? 0.089 2.746 -8.464 1.00 0.00 25 LYS A O 8
ATOM 14424 N N . ARG A 1 26 ? 1.823 1.713 -9.443 1.00 0.00 26 ARG A N 8
ATOM 14425 C CA . ARG A 1 26 ? 1.317 0.393 -9.138 1.00 0.00 26 ARG A CA 8
ATOM 14426 C C . ARG A 1 26 ? 1.624 0.060 -7.689 1.00 0.00 26 ARG A C 8
ATOM 14427 O O . ARG A 1 26 ? 2.590 -0.635 -7.366 1.00 0.00 26 ARG A O 8
ATOM 14448 N N . TRP A 1 27 ? 0.820 0.662 -6.832 1.00 0.00 27 TRP A N 8
ATOM 14449 C CA . TRP A 1 27 ? 0.911 0.507 -5.396 1.00 0.00 27 TRP A CA 8
ATOM 14450 C C . TRP A 1 27 ? 0.015 -0.636 -4.968 1.00 0.00 27 TRP A C 8
ATOM 14451 O O . TRP A 1 27 ? -0.972 -0.912 -5.646 1.00 0.00 27 TRP A O 8
ATOM 14472 N N . LEU A 1 28 ? 0.349 -1.298 -3.865 1.00 0.00 28 LEU A N 8
ATOM 14473 C CA . LEU A 1 28 ? -0.467 -2.392 -3.359 1.00 0.00 28 LEU A CA 8
ATOM 14474 C C . LEU A 1 28 ? 0.137 -2.987 -2.098 1.00 0.00 28 LEU A C 8
ATOM 14475 O O . LEU A 1 28 ? 1.153 -2.514 -1.595 1.00 0.00 28 LEU A O 8
ATOM 14491 N N . VAL A 1 29 ? -0.498 -4.027 -1.600 1.00 0.00 29 VAL A N 8
ATOM 14492 C CA . VAL A 1 29 ? -0.034 -4.720 -0.416 1.00 0.00 29 VAL A CA 8
ATOM 14493 C C . VAL A 1 29 ? 0.291 -6.167 -0.738 1.00 0.00 29 VAL A C 8
ATOM 14494 O O . VAL A 1 29 ? -0.407 -6.811 -1.521 1.00 0.00 29 VAL A O 8
ATOM 14507 N N . ALA A 1 30 ? 1.360 -6.667 -0.151 1.00 0.00 30 ALA A N 8
ATOM 14508 C CA . ALA A 1 30 ? 1.724 -8.063 -0.300 1.00 0.00 30 ALA A CA 8
ATOM 14509 C C . ALA A 1 30 ? 1.725 -8.731 1.057 1.00 0.00 30 ALA A C 8
ATOM 14510 O O . ALA A 1 30 ? 2.147 -8.132 2.044 1.00 0.00 30 ALA A O 8
ATOM 14517 N N . ASN A 1 31 ? 1.236 -9.956 1.117 1.00 0.00 31 ASN A N 8
ATOM 14518 C CA . ASN A 1 31 ? 1.189 -10.671 2.383 1.00 0.00 31 ASN A CA 8
ATOM 14519 C C . ASN A 1 31 ? 2.405 -11.576 2.528 1.00 0.00 31 ASN A C 8
ATOM 14520 O O . ASN A 1 31 ? 3.290 -11.573 1.672 1.00 0.00 31 ASN A O 8
ATOM 14531 N N . ASP A 1 32 ? 2.443 -12.320 3.628 1.00 0.00 32 ASP A N 8
ATOM 14532 C CA . ASP A 1 32 ? 3.540 -13.244 3.939 1.00 0.00 32 ASP A CA 8
ATOM 14533 C C . ASP A 1 32 ? 3.933 -14.119 2.747 1.00 0.00 32 ASP A C 8
ATOM 14534 O O . ASP A 1 32 ? 5.120 -14.327 2.488 1.00 0.00 32 ASP A O 8
ATOM 14543 N N . ALA A 1 33 ? 2.933 -14.607 2.015 1.00 0.00 33 ALA A N 8
ATOM 14544 C CA . ALA A 1 33 ? 3.165 -15.515 0.890 1.00 0.00 33 ALA A CA 8
ATOM 14545 C C . ALA A 1 33 ? 3.816 -14.803 -0.296 1.00 0.00 33 ALA A C 8
ATOM 14546 O O . ALA A 1 33 ? 4.207 -15.441 -1.271 1.00 0.00 33 ALA A O 8
ATOM 14553 N N . GLY A 1 34 ? 3.919 -13.483 -0.214 1.00 0.00 34 GLY A N 8
ATOM 14554 C CA . GLY A 1 34 ? 4.483 -12.714 -1.306 1.00 0.00 34 GLY A CA 8
ATOM 14555 C C . GLY A 1 34 ? 3.474 -12.488 -2.411 1.00 0.00 34 GLY A C 8
ATOM 14556 O O . GLY A 1 34 ? 3.815 -11.999 -3.489 1.00 0.00 34 GLY A O 8
ATOM 14560 N N . GLN A 1 35 ? 2.229 -12.851 -2.138 1.00 0.00 35 GLN A N 8
ATOM 14561 C CA . GLN A 1 35 ? 1.160 -12.692 -3.106 1.00 0.00 35 GLN A CA 8
ATOM 14562 C C . GLN A 1 35 ? 0.527 -11.313 -2.966 1.00 0.00 35 GLN A C 8
ATOM 14563 O O . GLN A 1 35 ? 0.399 -10.789 -1.854 1.00 0.00 35 GLN A O 8
ATOM 14577 N N . TRP A 1 36 ? 0.158 -10.729 -4.099 1.00 0.00 36 TRP A N 8
ATOM 14578 C CA . TRP A 1 36 ? -0.547 -9.454 -4.124 1.00 0.00 36 TRP A CA 8
ATOM 14579 C C . TRP A 1 36 ? -1.897 -9.568 -3.428 1.00 0.00 36 TRP A C 8
ATOM 14580 O O . TRP A 1 36 ? -2.693 -10.460 -3.735 1.00 0.00 36 TRP A O 8
ATOM 14601 N N . LEU A 1 37 ? -2.147 -8.667 -2.496 1.00 0.00 37 LEU A N 8
ATOM 14602 C CA . LEU A 1 37 ? -3.413 -8.629 -1.790 1.00 0.00 37 LEU A CA 8
ATOM 14603 C C . LEU A 1 37 ? -4.398 -7.778 -2.586 1.00 0.00 37 LEU A C 8
ATOM 14604 O O . LEU A 1 37 ? -4.073 -6.666 -2.998 1.00 0.00 37 LEU A O 8
ATOM 14620 N N . ASN A 1 38 ? -5.597 -8.296 -2.793 1.00 0.00 38 ASN A N 8
ATOM 14621 C CA . ASN A 1 38 ? -6.547 -7.682 -3.714 1.00 0.00 38 ASN A CA 8
ATOM 14622 C C . ASN A 1 38 ? -7.823 -7.304 -2.986 1.00 0.00 38 ASN A C 8
ATOM 14623 O O . ASN A 1 38 ? -8.092 -7.818 -1.907 1.00 0.00 38 ASN A O 8
ATOM 14634 N N . ARG A 1 39 ? -8.622 -6.438 -3.591 1.00 0.00 39 ARG A N 8
ATOM 14635 C CA . ARG A 1 39 ? -9.918 -6.082 -3.038 1.00 0.00 39 ARG A CA 8
ATOM 14636 C C . ARG A 1 39 ? -10.882 -7.253 -3.188 1.00 0.00 39 ARG A C 8
ATOM 14637 O O . ARG A 1 39 ? -11.874 -7.359 -2.469 1.00 0.00 39 ARG A O 8
ATOM 14658 N N . ASP A 1 40 ? -10.564 -8.135 -4.128 1.00 0.00 40 ASP A N 8
ATOM 14659 C CA . ASP A 1 40 ? -11.310 -9.379 -4.306 1.00 0.00 40 ASP A CA 8
ATOM 14660 C C . ASP A 1 40 ? -10.985 -10.342 -3.174 1.00 0.00 40 ASP A C 8
ATOM 14661 O O . ASP A 1 40 ? -11.792 -11.196 -2.812 1.00 0.00 40 ASP A O 8
ATOM 14670 N N . LEU A 1 41 ? -9.792 -10.191 -2.617 1.00 0.00 41 LEU A N 8
ATOM 14671 C CA . LEU A 1 41 ? -9.341 -11.042 -1.528 1.00 0.00 41 LEU A CA 8
ATOM 14672 C C . LEU A 1 41 ? -9.739 -10.419 -0.197 1.00 0.00 41 LEU A C 8
ATOM 14673 O O . LEU A 1 41 ? -10.247 -11.093 0.696 1.00 0.00 41 LEU A O 8
ATOM 14689 N N . CYS A 1 42 ? -9.502 -9.122 -0.086 1.00 0.00 42 CYS A N 8
ATOM 14690 C CA . CYS A 1 42 ? -9.851 -8.371 1.114 1.00 0.00 42 CYS A CA 8
ATOM 14691 C C . CYS A 1 42 ? -10.628 -7.099 0.762 1.00 0.00 42 CYS A C 8
ATOM 14692 O O . CYS A 1 42 ? -10.040 -6.079 0.400 1.00 0.00 42 CYS A O 8
ATOM 14700 N N . PRO A 1 43 ? -11.969 -7.159 0.839 1.00 0.00 43 PRO A N 8
ATOM 14701 C CA . PRO A 1 43 ? -12.839 -6.013 0.539 1.00 0.00 43 PRO A CA 8
ATOM 14702 C C . PRO A 1 43 ? -12.627 -4.839 1.497 1.00 0.00 43 PRO A C 8
ATOM 14703 O O . PRO A 1 43 ? -12.659 -3.676 1.088 1.00 0.00 43 PRO A O 8
ATOM 14714 N N . ARG A 1 44 ? -12.382 -5.143 2.771 1.00 0.00 44 ARG A N 8
ATOM 14715 C CA . ARG A 1 44 ? -12.237 -4.098 3.785 1.00 0.00 44 ARG A CA 8
ATOM 14716 C C . ARG A 1 44 ? -10.907 -3.369 3.632 1.00 0.00 44 ARG A C 8
ATOM 14717 O O . ARG A 1 44 ? -10.639 -2.376 4.315 1.00 0.00 44 ARG A O 8
ATOM 14738 N N . LEU A 1 45 ? -10.074 -3.860 2.735 1.00 0.00 45 LEU A N 8
ATOM 14739 C CA . LEU A 1 45 ? -8.790 -3.238 2.469 1.00 0.00 45 LEU A CA 8
ATOM 14740 C C . LEU A 1 45 ? -8.992 -1.940 1.695 1.00 0.00 45 LEU A C 8
ATOM 14741 O O . LEU A 1 45 ? -8.169 -1.034 1.755 1.00 0.00 45 LEU A O 8
ATOM 14757 N N . ALA A 1 46 ? -10.115 -1.856 0.991 1.00 0.00 46 ALA A N 8
ATOM 14758 C CA . ALA A 1 46 ? -10.479 -0.656 0.246 1.00 0.00 46 ALA A CA 8
ATOM 14759 C C . ALA A 1 46 ? -10.898 0.475 1.181 1.00 0.00 46 ALA A C 8
ATOM 14760 O O . ALA A 1 46 ? -11.119 1.603 0.745 1.00 0.00 46 ALA A O 8
ATOM 14767 N N . GLU A 1 47 ? -10.994 0.170 2.469 1.00 0.00 47 GLU A N 8
ATOM 14768 C CA . GLU A 1 47 ? -11.457 1.138 3.453 1.00 0.00 47 GLU A CA 8
ATOM 14769 C C . GLU A 1 47 ? -10.304 1.982 3.993 1.00 0.00 47 GLU A C 8
ATOM 14770 O O . GLU A 1 47 ? -10.325 2.409 5.145 1.00 0.00 47 GLU A O 8
ATOM 14782 N N . VAL A 1 48 ? -9.300 2.219 3.164 1.00 0.00 48 VAL A N 8
ATOM 14783 C CA . VAL A 1 48 ? -8.186 3.074 3.546 1.00 0.00 48 VAL A CA 8
ATOM 14784 C C . VAL A 1 48 ? -8.436 4.508 3.092 1.00 0.00 48 VAL A C 8
ATOM 14785 O O . VAL A 1 48 ? -8.744 4.752 1.926 1.00 0.00 48 VAL A O 8
ATOM 14798 N N . SER A 1 49 ? -8.316 5.452 4.014 1.00 0.00 49 SER A N 8
ATOM 14799 C CA . SER A 1 49 ? -8.477 6.855 3.681 1.00 0.00 49 SER A CA 8
ATOM 14800 C C . SER A 1 49 ? -7.146 7.414 3.202 1.00 0.00 49 SER A C 8
ATOM 14801 O O . SER A 1 49 ? -6.092 7.120 3.777 1.00 0.00 49 SER A O 8
ATOM 14809 N N . VAL A 1 50 ? -7.194 8.211 2.151 1.00 0.00 50 VAL A N 8
ATOM 14810 C CA . VAL A 1 50 ? -5.979 8.698 1.520 1.00 0.00 50 VAL A CA 8
ATOM 14811 C C . VAL A 1 50 ? -5.907 10.215 1.562 1.00 0.00 50 VAL A C 8
ATOM 14812 O O . VAL A 1 50 ? -6.924 10.905 1.468 1.00 0.00 50 VAL A O 8
ATOM 14825 N N . GLU A 1 51 ? -4.700 10.720 1.719 1.00 0.00 51 GLU A N 8
ATOM 14826 C CA . GLU A 1 51 ? -4.440 12.142 1.661 1.00 0.00 51 GLU A CA 8
ATOM 14827 C C . GLU A 1 51 ? -3.044 12.360 1.111 1.00 0.00 51 GLU A C 8
ATOM 14828 O O . GLU A 1 51 ? -2.124 11.610 1.432 1.00 0.00 51 GLU A O 8
ATOM 14840 N N . LEU A 1 52 ? -2.882 13.361 0.273 1.00 0.00 52 LEU A N 8
ATOM 14841 C CA . LEU A 1 52 ? -1.580 13.638 -0.304 1.00 0.00 52 LEU A CA 8
ATOM 14842 C C . LEU A 1 52 ? -1.024 14.942 0.236 1.00 0.00 52 LEU A C 8
ATOM 14843 O O . LEU A 1 52 ? -1.661 15.996 0.169 1.00 0.00 52 LEU A O 8
ATOM 14859 N N . ARG A 1 53 ? 0.170 14.833 0.779 1.00 0.00 53 ARG A N 8
ATOM 14860 C CA . ARG A 1 53 ? 0.918 15.964 1.288 1.00 0.00 53 ARG A CA 8
ATOM 14861 C C . ARG A 1 53 ? 2.025 16.267 0.289 1.00 0.00 53 ARG A C 8
ATOM 14862 O O . ARG A 1 53 ? 2.421 15.383 -0.467 1.00 0.00 53 ARG A O 8
ATOM 14883 N N . MET A 1 54 ? 2.501 17.499 0.251 1.00 0.00 54 MET A N 8
ATOM 14884 C CA . MET A 1 54 ? 3.528 17.874 -0.713 1.00 0.00 54 MET A CA 8
ATOM 14885 C C . MET A 1 54 ? 4.820 17.100 -0.449 1.00 0.00 54 MET A C 8
ATOM 14886 O O . MET A 1 54 ? 5.666 17.531 0.331 1.00 0.00 54 MET A O 8
ATOM 14900 N N . GLY A 1 55 ? 4.933 15.928 -1.069 1.00 0.00 55 GLY A N 8
ATOM 14901 C CA . GLY A 1 55 ? 6.104 15.090 -0.888 1.00 0.00 55 GLY A CA 8
ATOM 14902 C C . GLY A 1 55 ? 5.805 13.839 -0.079 1.00 0.00 55 GLY A C 8
ATOM 14903 O O . GLY A 1 55 ? 6.632 12.928 -0.008 1.00 0.00 55 GLY A O 8
ATOM 14907 N N . TYR A 1 56 ? 4.614 13.767 0.507 1.00 0.00 56 TYR A N 8
ATOM 14908 C CA . TYR A 1 56 ? 4.275 12.664 1.398 1.00 0.00 56 TYR A CA 8
ATOM 14909 C C . TYR A 1 56 ? 2.914 12.078 1.056 1.00 0.00 56 TYR A C 8
ATOM 14910 O O . TYR A 1 56 ? 2.015 12.781 0.602 1.00 0.00 56 TYR A O 8
ATOM 14928 N N . LEU A 1 57 ? 2.775 10.790 1.275 1.00 0.00 57 LEU A N 8
ATOM 14929 C CA . LEU A 1 57 ? 1.502 10.121 1.137 1.00 0.00 57 LEU A CA 8
ATOM 14930 C C . LEU A 1 57 ? 0.948 9.833 2.529 1.00 0.00 57 LEU A C 8
ATOM 14931 O O . LEU A 1 57 ? 1.513 9.034 3.277 1.00 0.00 57 LEU A O 8
ATOM 14947 N N . VAL A 1 58 ? -0.133 10.506 2.883 1.00 0.00 58 VAL A N 8
ATOM 14948 C CA . VAL A 1 58 ? -0.690 10.406 4.221 1.00 0.00 58 VAL A CA 8
ATOM 14949 C C . VAL A 1 58 ? -1.883 9.461 4.240 1.00 0.00 58 VAL A C 8
ATOM 14950 O O . VAL A 1 58 ? -2.981 9.817 3.812 1.00 0.00 58 VAL A O 8
ATOM 14963 N N . LEU A 1 59 ? -1.656 8.247 4.711 1.00 0.00 59 LEU A N 8
ATOM 14964 C CA . LEU A 1 59 ? -2.726 7.269 4.840 1.00 0.00 59 LEU A CA 8
ATOM 14965 C C . LEU A 1 59 ? -3.370 7.365 6.214 1.00 0.00 59 LEU A C 8
ATOM 14966 O O . LEU A 1 59 ? -2.702 7.671 7.197 1.00 0.00 59 LEU A O 8
ATOM 14982 N N . LYS A 1 60 ? -4.672 7.134 6.271 1.00 0.00 60 LYS A N 8
ATOM 14983 C CA . LYS A 1 60 ? -5.406 7.132 7.531 1.00 0.00 60 LYS A CA 8
ATOM 14984 C C . LYS A 1 60 ? -6.372 5.955 7.523 1.00 0.00 60 LYS A C 8
ATOM 14985 O O . LYS A 1 60 ? -7.115 5.776 6.556 1.00 0.00 60 LYS A O 8
ATOM 15004 N N . ALA A 1 61 ? -6.371 5.133 8.562 1.00 0.00 61 ALA A N 8
ATOM 15005 C CA . ALA A 1 61 ? -7.212 3.936 8.519 1.00 0.00 61 ALA A CA 8
ATOM 15006 C C . ALA A 1 61 ? -8.242 3.880 9.643 1.00 0.00 61 ALA A C 8
ATOM 15007 O O . ALA A 1 61 ? -7.998 4.324 10.752 1.00 0.00 61 ALA A O 8
ATOM 15014 N N . PRO A 1 62 ? -9.433 3.339 9.359 1.00 0.00 62 PRO A N 8
ATOM 15015 C CA . PRO A 1 62 ? -10.378 2.973 10.406 1.00 0.00 62 PRO A CA 8
ATOM 15016 C C . PRO A 1 62 ? -9.779 1.878 11.281 1.00 0.00 62 PRO A C 8
ATOM 15017 O O . PRO A 1 62 ? -9.770 0.702 10.908 1.00 0.00 62 PRO A O 8
ATOM 15028 N N . GLY A 1 63 ? -9.212 2.287 12.405 1.00 0.00 63 GLY A N 8
ATOM 15029 C CA . GLY A 1 63 ? -8.530 1.360 13.282 1.00 0.00 63 GLY A CA 8
ATOM 15030 C C . GLY A 1 63 ? -7.091 1.768 13.521 1.00 0.00 63 GLY A C 8
ATOM 15031 O O . GLY A 1 63 ? -6.561 1.585 14.616 1.00 0.00 63 GLY A O 8
ATOM 15035 N N . MET A 1 64 ? -6.469 2.355 12.503 1.00 0.00 64 MET A N 8
ATOM 15036 C CA . MET A 1 64 ? -5.070 2.765 12.589 1.00 0.00 64 MET A CA 8
ATOM 15037 C C . MET A 1 64 ? -4.941 4.256 12.322 1.00 0.00 64 MET A C 8
ATOM 15038 O O . MET A 1 64 ? -5.712 4.826 11.566 1.00 0.00 64 MET A O 8
ATOM 15052 N N . LEU A 1 65 ? -3.953 4.881 12.930 1.00 0.00 65 LEU A N 8
ATOM 15053 C CA . LEU A 1 65 ? -3.754 6.317 12.783 1.00 0.00 65 LEU A CA 8
ATOM 15054 C C . LEU A 1 65 ? -3.252 6.653 11.367 1.00 0.00 65 LEU A C 8
ATOM 15055 O O . LEU A 1 65 ? -3.676 6.032 10.374 1.00 0.00 65 LEU A O 8
ATOM 15071 N N . ARG A 1 66 ? -2.383 7.658 11.270 1.00 0.00 66 ARG A N 8
ATOM 15072 C CA . ARG A 1 66 ? -1.787 8.027 9.997 1.00 0.00 66 ARG A CA 8
ATOM 15073 C C . ARG A 1 66 ? -0.654 7.078 9.643 1.00 0.00 66 ARG A C 8
ATOM 15074 O O . ARG A 1 66 ? -0.055 6.450 10.515 1.00 0.00 66 ARG A O 8
ATOM 15095 N N . LEU A 1 67 ? -0.375 6.985 8.362 1.00 0.00 67 LEU A N 8
ATOM 15096 C CA . LEU A 1 67 ? 0.817 6.324 7.875 1.00 0.00 67 LEU A CA 8
ATOM 15097 C C . LEU A 1 67 ? 1.547 7.275 6.943 1.00 0.00 67 LEU A C 8
ATOM 15098 O O . LEU A 1 67 ? 1.116 7.502 5.813 1.00 0.00 67 LEU A O 8
ATOM 15114 N N . ASP A 1 68 ? 2.621 7.865 7.446 1.00 0.00 68 ASP A N 8
ATOM 15115 C CA . ASP A 1 68 ? 3.373 8.861 6.698 1.00 0.00 68 ASP A CA 8
ATOM 15116 C C . ASP A 1 68 ? 4.448 8.197 5.856 1.00 0.00 68 ASP A C 8
ATOM 15117 O O . ASP A 1 68 ? 5.490 7.781 6.367 1.00 0.00 68 ASP A O 8
ATOM 15126 N N . ILE A 1 69 ? 4.177 8.065 4.572 1.00 0.00 69 ILE A N 8
ATOM 15127 C CA . ILE A 1 69 ? 5.132 7.479 3.653 1.00 0.00 69 ILE A CA 8
ATOM 15128 C C . ILE A 1 69 ? 5.418 8.434 2.503 1.00 0.00 69 ILE A C 8
ATOM 15129 O O . ILE A 1 69 ? 4.511 8.834 1.780 1.00 0.00 69 ILE A O 8
ATOM 15145 N N . PRO A 1 70 ? 6.681 8.854 2.349 1.00 0.00 70 PRO A N 8
ATOM 15146 C CA . PRO A 1 70 ? 7.090 9.718 1.239 1.00 0.00 70 PRO A CA 8
ATOM 15147 C C . PRO A 1 70 ? 6.761 9.083 -0.109 1.00 0.00 70 PRO A C 8
ATOM 15148 O O . PRO A 1 70 ? 6.850 7.867 -0.268 1.00 0.00 70 PRO A O 8
ATOM 15159 N N . LEU A 1 71 ? 6.390 9.927 -1.065 1.00 0.00 71 LEU A N 8
ATOM 15160 C CA . LEU A 1 71 ? 5.782 9.488 -2.325 1.00 0.00 71 LEU A CA 8
ATOM 15161 C C . LEU A 1 71 ? 6.561 8.377 -3.034 1.00 0.00 71 LEU A C 8
ATOM 15162 O O . LEU A 1 71 ? 6.092 7.242 -3.114 1.00 0.00 71 LEU A O 8
ATOM 15178 N N . ASP A 1 72 ? 7.736 8.687 -3.556 1.00 0.00 72 ASP A N 8
ATOM 15179 C CA . ASP A 1 72 ? 8.446 7.726 -4.393 1.00 0.00 72 ASP A CA 8
ATOM 15180 C C . ASP A 1 72 ? 9.343 6.821 -3.574 1.00 0.00 72 ASP A C 8
ATOM 15181 O O . ASP A 1 72 ? 9.316 5.596 -3.718 1.00 0.00 72 ASP A O 8
ATOM 15190 N N . VAL A 1 73 ? 10.106 7.423 -2.711 1.00 0.00 73 VAL A N 8
ATOM 15191 C CA . VAL A 1 73 ? 11.020 6.695 -1.841 1.00 0.00 73 VAL A CA 8
ATOM 15192 C C . VAL A 1 73 ? 11.034 7.303 -0.450 1.00 0.00 73 VAL A C 8
ATOM 15193 O O . VAL A 1 73 ? 10.711 8.477 -0.276 1.00 0.00 73 VAL A O 8
ATOM 15206 N N . ILE A 1 74 ? 11.402 6.499 0.539 1.00 0.00 74 ILE A N 8
ATOM 15207 C CA . ILE A 1 74 ? 11.582 7.002 1.891 1.00 0.00 74 ILE A CA 8
ATOM 15208 C C . ILE A 1 74 ? 12.826 7.880 1.938 1.00 0.00 74 ILE A C 8
ATOM 15209 O O . ILE A 1 74 ? 13.681 7.816 1.055 1.00 0.00 74 ILE A O 8
ATOM 15225 N N . GLU A 1 75 ? 12.923 8.687 2.971 1.00 0.00 75 GLU A N 8
ATOM 15226 C CA . GLU A 1 75 ? 14.004 9.654 3.104 1.00 0.00 75 GLU A CA 8
ATOM 15227 C C . GLU A 1 75 ? 15.265 9.003 3.666 1.00 0.00 75 GLU A C 8
ATOM 15228 O O . GLU A 1 75 ? 16.134 9.670 4.228 1.00 0.00 75 GLU A O 8
ATOM 15240 N N . ASP A 1 76 ? 15.363 7.699 3.478 1.00 0.00 76 ASP A N 8
ATOM 15241 C CA . ASP A 1 76 ? 16.535 6.937 3.880 1.00 0.00 76 ASP A CA 8
ATOM 15242 C C . ASP A 1 76 ? 16.953 6.037 2.729 1.00 0.00 76 ASP A C 8
ATOM 15243 O O . ASP A 1 76 ? 16.136 5.679 1.882 1.00 0.00 76 ASP A O 8
ATOM 15252 N N . ASP A 1 77 ? 18.214 5.651 2.721 1.00 0.00 77 ASP A N 8
ATOM 15253 C CA . ASP A 1 77 ? 18.755 4.810 1.654 1.00 0.00 77 ASP A CA 8
ATOM 15254 C C . ASP A 1 77 ? 18.474 3.344 1.957 1.00 0.00 77 ASP A C 8
ATOM 15255 O O . ASP A 1 77 ? 18.772 2.449 1.165 1.00 0.00 77 ASP A O 8
ATOM 15264 N N . ASP A 1 78 ? 17.857 3.116 3.102 1.00 0.00 78 ASP A N 8
ATOM 15265 C CA . ASP A 1 78 ? 17.570 1.771 3.577 1.00 0.00 78 ASP A CA 8
ATOM 15266 C C . ASP A 1 78 ? 16.228 1.285 3.052 1.00 0.00 78 ASP A C 8
ATOM 15267 O O . ASP A 1 78 ? 15.562 0.476 3.697 1.00 0.00 78 ASP A O 8
ATOM 15276 N N . SER A 1 79 ? 15.847 1.773 1.879 1.00 0.00 79 SER A N 8
ATOM 15277 C CA . SER A 1 79 ? 14.627 1.335 1.225 1.00 0.00 79 SER A CA 8
ATOM 15278 C C . SER A 1 79 ? 14.710 -0.163 0.942 1.00 0.00 79 SER A C 8
ATOM 15279 O O . SER A 1 79 ? 15.405 -0.595 0.020 1.00 0.00 79 SER A O 8
ATOM 15287 N N . VAL A 1 80 ? 14.026 -0.950 1.760 1.00 0.00 80 VAL A N 8
ATOM 15288 C CA . VAL A 1 80 ? 14.111 -2.396 1.672 1.00 0.00 80 VAL A CA 8
ATOM 15289 C C . VAL A 1 80 ? 13.428 -2.896 0.408 1.00 0.00 80 VAL A C 8
ATOM 15290 O O . VAL A 1 80 ? 12.312 -2.495 0.096 1.00 0.00 80 VAL A O 8
ATOM 15303 N N . ARG A 1 81 ? 14.113 -3.743 -0.335 1.00 0.00 81 ARG A N 8
ATOM 15304 C CA . ARG A 1 81 ? 13.536 -4.340 -1.526 1.00 0.00 81 ARG A CA 8
ATOM 15305 C C . ARG A 1 81 ? 13.147 -5.790 -1.256 1.00 0.00 81 ARG A C 8
ATOM 15306 O O . ARG A 1 81 ? 14.001 -6.650 -1.039 1.00 0.00 81 ARG A O 8
ATOM 15327 N N . TYR A 1 82 ? 11.847 -6.040 -1.236 1.00 0.00 82 TYR A N 8
ATOM 15328 C CA . TYR A 1 82 ? 11.322 -7.372 -0.984 1.00 0.00 82 TYR A CA 8
ATOM 15329 C C . TYR A 1 82 ? 10.866 -8.015 -2.282 1.00 0.00 82 TYR A C 8
ATOM 15330 O O . TYR A 1 82 ? 10.221 -7.374 -3.110 1.00 0.00 82 TYR A O 8
ATOM 15348 N N . GLN A 1 83 ? 11.223 -9.269 -2.472 1.00 0.00 83 GLN A N 8
ATOM 15349 C CA . GLN A 1 83 ? 10.852 -9.978 -3.681 1.00 0.00 83 GLN A CA 8
ATOM 15350 C C . GLN A 1 83 ? 9.492 -10.645 -3.520 1.00 0.00 83 GLN A C 8
ATOM 15351 O O . GLN A 1 83 ? 9.241 -11.361 -2.548 1.00 0.00 83 GLN A O 8
ATOM 15365 N N . MET A 1 84 ? 8.615 -10.380 -4.474 1.00 0.00 84 MET A N 8
ATOM 15366 C CA . MET A 1 84 ? 7.260 -10.904 -4.461 1.00 0.00 84 MET A CA 8
ATOM 15367 C C . MET A 1 84 ? 7.177 -12.167 -5.293 1.00 0.00 84 MET A C 8
ATOM 15368 O O . MET A 1 84 ? 8.117 -12.515 -6.008 1.00 0.00 84 MET A O 8
ATOM 15382 N N . LEU A 1 85 ? 6.037 -12.828 -5.222 1.00 0.00 85 LEU A N 8
ATOM 15383 C CA . LEU A 1 85 ? 5.788 -13.995 -6.036 1.00 0.00 85 LEU A CA 8
ATOM 15384 C C . LEU A 1 85 ? 4.351 -13.972 -6.537 1.00 0.00 85 LEU A C 8
ATOM 15385 O O . LEU A 1 85 ? 3.443 -14.513 -5.907 1.00 0.00 85 LEU A O 8
ATOM 15401 N N . VAL A 1 86 ? 4.150 -13.316 -7.661 1.00 0.00 86 VAL A N 8
ATOM 15402 C CA . VAL A 1 86 ? 2.816 -13.168 -8.225 1.00 0.00 86 VAL A CA 8
ATOM 15403 C C . VAL A 1 86 ? 2.589 -14.211 -9.306 1.00 0.00 86 VAL A C 8
ATOM 15404 O O . VAL A 1 86 ? 3.008 -14.028 -10.446 1.00 0.00 86 VAL A O 8
ATOM 15417 N N . GLY A 1 87 ? 1.956 -15.318 -8.939 1.00 0.00 87 GLY A N 8
ATOM 15418 C CA . GLY A 1 87 ? 1.720 -16.385 -9.892 1.00 0.00 87 GLY A CA 8
ATOM 15419 C C . GLY A 1 87 ? 3.016 -16.940 -10.444 1.00 0.00 87 GLY A C 8
ATOM 15420 O O . GLY A 1 87 ? 3.177 -17.062 -11.658 1.00 0.00 87 GLY A O 8
ATOM 15424 N N . GLU A 1 88 ? 3.947 -17.229 -9.533 1.00 0.00 88 GLU A N 8
ATOM 15425 C CA . GLU A 1 88 ? 5.255 -17.795 -9.865 1.00 0.00 88 GLU A CA 8
ATOM 15426 C C . GLU A 1 88 ? 6.181 -16.752 -10.480 1.00 0.00 88 GLU A C 8
ATOM 15427 O O . GLU A 1 88 ? 7.280 -17.076 -10.931 1.00 0.00 88 GLU A O 8
ATOM 15439 N N . GLN A 1 89 ? 5.750 -15.499 -10.473 1.00 0.00 89 GLN A N 8
ATOM 15440 C CA . GLN A 1 89 ? 6.561 -14.421 -11.000 1.00 0.00 89 GLN A CA 8
ATOM 15441 C C . GLN A 1 89 ? 7.325 -13.742 -9.869 1.00 0.00 89 GLN A C 8
ATOM 15442 O O . GLN A 1 89 ? 6.762 -12.929 -9.130 1.00 0.00 89 GLN A O 8
ATOM 15456 N N . THR A 1 90 ? 8.592 -14.112 -9.711 1.00 0.00 90 THR A N 8
ATOM 15457 C CA . THR A 1 90 ? 9.441 -13.519 -8.687 1.00 0.00 90 THR A CA 8
ATOM 15458 C C . THR A 1 90 ? 9.909 -12.134 -9.121 1.00 0.00 90 THR A C 8
ATOM 15459 O O . THR A 1 90 ? 10.769 -11.992 -9.996 1.00 0.00 90 THR A O 8
ATOM 15470 N N . VAL A 1 91 ? 9.327 -11.120 -8.507 1.00 0.00 91 VAL A N 8
ATOM 15471 C CA . VAL A 1 91 ? 9.596 -9.741 -8.873 1.00 0.00 91 VAL A CA 8
ATOM 15472 C C . VAL A 1 91 ? 10.105 -8.945 -7.677 1.00 0.00 91 VAL A C 8
ATOM 15473 O O . VAL A 1 91 ? 9.933 -9.358 -6.537 1.00 0.00 91 VAL A O 8
ATOM 15486 N N . ASP A 1 92 ? 10.722 -7.805 -7.947 1.00 0.00 92 ASP A N 8
ATOM 15487 C CA . ASP A 1 92 ? 11.356 -7.003 -6.903 1.00 0.00 92 ASP A CA 8
ATOM 15488 C C . ASP A 1 92 ? 10.539 -5.741 -6.647 1.00 0.00 92 ASP A C 8
ATOM 15489 O O . ASP A 1 92 ? 10.214 -5.008 -7.581 1.00 0.00 92 ASP A O 8
ATOM 15498 N N . VAL A 1 93 ? 10.184 -5.497 -5.392 1.00 0.00 93 VAL A N 8
ATOM 15499 C CA . VAL A 1 93 ? 9.386 -4.326 -5.039 1.00 0.00 93 VAL A CA 8
ATOM 15500 C C . VAL A 1 93 ? 9.977 -3.594 -3.839 1.00 0.00 93 VAL A C 8
ATOM 15501 O O . VAL A 1 93 ? 10.684 -4.185 -3.023 1.00 0.00 93 VAL A O 8
ATOM 15514 N N . VAL A 1 94 ? 9.702 -2.300 -3.748 1.00 0.00 94 VAL A N 8
ATOM 15515 C CA . VAL A 1 94 ? 10.231 -1.482 -2.667 1.00 0.00 94 VAL A CA 8
ATOM 15516 C C . VAL A 1 94 ? 9.266 -1.458 -1.486 1.00 0.00 94 VAL A C 8
ATOM 15517 O O . VAL A 1 94 ? 8.054 -1.313 -1.664 1.00 0.00 94 VAL A O 8
ATOM 15530 N N . ASP A 1 95 ? 9.818 -1.625 -0.293 1.00 0.00 95 ASP A N 8
ATOM 15531 C CA . ASP A 1 95 ? 9.044 -1.586 0.939 1.00 0.00 95 ASP A CA 8
ATOM 15532 C C . ASP A 1 95 ? 8.959 -0.153 1.450 1.00 0.00 95 ASP A C 8
ATOM 15533 O O . ASP A 1 95 ? 9.967 0.557 1.495 1.00 0.00 95 ASP A O 8
ATOM 15542 N N . GLU A 1 96 ? 7.756 0.266 1.823 1.00 0.00 96 GLU A N 8
ATOM 15543 C CA . GLU A 1 96 ? 7.514 1.640 2.254 1.00 0.00 96 GLU A CA 8
ATOM 15544 C C . GLU A 1 96 ? 7.933 1.846 3.711 1.00 0.00 96 GLU A C 8
ATOM 15545 O O . GLU A 1 96 ? 7.856 2.957 4.244 1.00 0.00 96 GLU A O 8
ATOM 15557 N N . GLY A 1 97 ? 8.376 0.774 4.348 1.00 0.00 97 GLY A N 8
ATOM 15558 C CA . GLY A 1 97 ? 8.758 0.832 5.740 1.00 0.00 97 GLY A CA 8
ATOM 15559 C C . GLY A 1 97 ? 8.025 -0.211 6.554 1.00 0.00 97 GLY A C 8
ATOM 15560 O O . GLY A 1 97 ? 6.834 -0.450 6.335 1.00 0.00 97 GLY A O 8
ATOM 15564 N N . GLU A 1 98 ? 8.713 -0.816 7.512 1.00 0.00 98 GLU A N 8
ATOM 15565 C CA . GLU A 1 98 ? 8.120 -1.880 8.312 1.00 0.00 98 GLU A CA 8
ATOM 15566 C C . GLU A 1 98 ? 7.030 -1.334 9.230 1.00 0.00 98 GLU A C 8
ATOM 15567 O O . GLU A 1 98 ? 6.233 -2.096 9.783 1.00 0.00 98 GLU A O 8
ATOM 15579 N N . LEU A 1 99 ? 6.988 -0.011 9.376 1.00 0.00 99 LEU A N 8
ATOM 15580 C CA . LEU A 1 99 ? 5.891 0.638 10.083 1.00 0.00 99 LEU A CA 8
ATOM 15581 C C . LEU A 1 99 ? 4.614 0.527 9.257 1.00 0.00 99 LEU A C 8
ATOM 15582 O O . LEU A 1 99 ? 3.519 0.397 9.800 1.00 0.00 99 LEU A O 8
ATOM 15598 N N . ALA A 1 100 ? 4.771 0.546 7.934 1.00 0.00 100 ALA A N 8
ATOM 15599 C CA . ALA A 1 100 ? 3.646 0.397 7.020 1.00 0.00 100 ALA A CA 8
ATOM 15600 C C . ALA A 1 100 ? 3.223 -1.062 6.958 1.00 0.00 100 ALA A C 8
ATOM 15601 O O . ALA A 1 100 ? 2.041 -1.374 6.786 1.00 0.00 100 ALA A O 8
ATOM 15608 N N . ALA A 1 101 ? 4.203 -1.950 7.091 1.00 0.00 101 ALA A N 8
ATOM 15609 C CA . ALA A 1 101 ? 3.941 -3.378 7.164 1.00 0.00 101 ALA A CA 8
ATOM 15610 C C . ALA A 1 101 ? 2.999 -3.683 8.320 1.00 0.00 101 ALA A C 8
ATOM 15611 O O . ALA A 1 101 ? 1.935 -4.275 8.130 1.00 0.00 101 ALA A O 8
ATOM 15618 N N . ALA A 1 102 ? 3.382 -3.248 9.515 1.00 0.00 102 ALA A N 8
ATOM 15619 C CA . ALA A 1 102 ? 2.567 -3.455 10.703 1.00 0.00 102 ALA A CA 8
ATOM 15620 C C . ALA A 1 102 ? 1.223 -2.747 10.568 1.00 0.00 102 ALA A C 8
ATOM 15621 O O . ALA A 1 102 ? 0.181 -3.315 10.885 1.00 0.00 102 ALA A O 8
ATOM 15628 N N . TRP A 1 103 ? 1.267 -1.520 10.061 1.00 0.00 103 TRP A N 8
ATOM 15629 C CA . TRP A 1 103 ? 0.079 -0.682 9.900 1.00 0.00 103 TRP A CA 8
ATOM 15630 C C . TRP A 1 103 ? -1.057 -1.437 9.206 1.00 0.00 103 TRP A C 8
ATOM 15631 O O . TRP A 1 103 ? -2.200 -1.421 9.669 1.00 0.00 103 TRP A O 8
ATOM 15652 N N . ILE A 1 104 ? -0.754 -2.114 8.105 1.00 0.00 104 ILE A N 8
ATOM 15653 C CA . ILE A 1 104 ? -1.795 -2.840 7.397 1.00 0.00 104 ILE A CA 8
ATOM 15654 C C . ILE A 1 104 ? -1.963 -4.250 7.960 1.00 0.00 104 ILE A C 8
ATOM 15655 O O . ILE A 1 104 ? -3.026 -4.850 7.842 1.00 0.00 104 ILE A O 8
ATOM 15671 N N . SER A 1 105 ? -0.939 -4.774 8.614 1.00 0.00 105 SER A N 8
ATOM 15672 C CA . SER A 1 105 ? -1.069 -6.064 9.275 1.00 0.00 105 SER A CA 8
ATOM 15673 C C . SER A 1 105 ? -2.056 -5.946 10.434 1.00 0.00 105 SER A C 8
ATOM 15674 O O . SER A 1 105 ? -2.510 -6.942 10.990 1.00 0.00 105 SER A O 8
ATOM 15682 N N . ASN A 1 106 ? -2.379 -4.707 10.785 1.00 0.00 106 ASN A N 8
ATOM 15683 C CA . ASN A 1 106 ? -3.404 -4.429 11.780 1.00 0.00 106 ASN A CA 8
ATOM 15684 C C . ASN A 1 106 ? -4.778 -4.297 11.116 1.00 0.00 106 ASN A C 8
ATOM 15685 O O . ASN A 1 106 ? -5.743 -4.931 11.542 1.00 0.00 106 ASN A O 8
ATOM 15696 N N . HIS A 1 107 ? -4.860 -3.480 10.060 1.00 0.00 107 HIS A N 8
ATOM 15697 C CA . HIS A 1 107 ? -6.133 -3.245 9.367 1.00 0.00 107 HIS A CA 8
ATOM 15698 C C . HIS A 1 107 ? -6.517 -4.429 8.473 1.00 0.00 107 HIS A C 8
ATOM 15699 O O . HIS A 1 107 ? -7.666 -4.857 8.469 1.00 0.00 107 HIS A O 8
ATOM 15714 N N . ALA A 1 108 ? -5.562 -4.932 7.699 1.00 0.00 108 ALA A N 8
ATOM 15715 C CA . ALA A 1 108 ? -5.789 -6.123 6.892 1.00 0.00 108 ALA A CA 8
ATOM 15716 C C . ALA A 1 108 ? -5.871 -7.328 7.813 1.00 0.00 108 ALA A C 8
ATOM 15717 O O . ALA A 1 108 ? -6.645 -8.258 7.588 1.00 0.00 108 ALA A O 8
ATOM 15724 N N . GLY A 1 109 ? -5.052 -7.300 8.855 1.00 0.00 109 GLY A N 8
ATOM 15725 C CA . GLY A 1 109 ? -5.167 -8.288 9.915 1.00 0.00 109 GLY A CA 8
ATOM 15726 C C . GLY A 1 109 ? -4.144 -9.396 9.810 1.00 0.00 109 GLY A C 8
ATOM 15727 O O . GLY A 1 109 ? -3.725 -9.961 10.820 1.00 0.00 109 GLY A O 8
ATOM 15731 N N . VAL A 1 110 ? -3.754 -9.719 8.592 1.00 0.00 110 VAL A N 8
ATOM 15732 C CA . VAL A 1 110 ? -2.747 -10.741 8.364 1.00 0.00 110 VAL A CA 8
ATOM 15733 C C . VAL A 1 110 ? -1.421 -10.081 8.008 1.00 0.00 110 VAL A C 8
ATOM 15734 O O . VAL A 1 110 ? -1.412 -8.934 7.560 1.00 0.00 110 VAL A O 8
ATOM 15747 N N . PRO A 1 111 ? -0.291 -10.783 8.216 1.00 0.00 111 PRO A N 8
ATOM 15748 C CA . PRO A 1 111 ? 1.044 -10.235 7.948 1.00 0.00 111 PRO A CA 8
ATOM 15749 C C . PRO A 1 111 ? 1.195 -9.761 6.508 1.00 0.00 111 PRO A C 8
ATOM 15750 O O . PRO A 1 111 ? 1.381 -10.561 5.592 1.00 0.00 111 PRO A O 8
ATOM 15761 N N . CYS A 1 112 ? 1.067 -8.458 6.316 1.00 0.00 112 CYS A N 8
ATOM 15762 C CA . CYS A 1 112 ? 1.182 -7.855 5.000 1.00 0.00 112 CYS A CA 8
ATOM 15763 C C . CYS A 1 112 ? 2.060 -6.615 5.072 1.00 0.00 112 CYS A C 8
ATOM 15764 O O . CYS A 1 112 ? 2.610 -6.299 6.128 1.00 0.00 112 CYS A O 8
ATOM 15772 N N . ARG A 1 113 ? 2.189 -5.924 3.951 1.00 0.00 113 ARG A N 8
ATOM 15773 C CA . ARG A 1 113 ? 2.929 -4.674 3.899 1.00 0.00 113 ARG A CA 8
ATOM 15774 C C . ARG A 1 113 ? 2.633 -3.940 2.603 1.00 0.00 113 ARG A C 8
ATOM 15775 O O . ARG A 1 113 ? 2.448 -4.566 1.556 1.00 0.00 113 ARG A O 8
ATOM 15796 N N . ILE A 1 114 ? 2.554 -2.620 2.685 1.00 0.00 114 ILE A N 8
ATOM 15797 C CA . ILE A 1 114 ? 2.312 -1.797 1.513 1.00 0.00 114 ILE A CA 8
ATOM 15798 C C . ILE A 1 114 ? 3.605 -1.627 0.734 1.00 0.00 114 ILE A C 8
ATOM 15799 O O . ILE A 1 114 ? 4.610 -1.175 1.279 1.00 0.00 114 ILE A O 8
ATOM 15815 N N . LEU A 1 115 ? 3.576 -2.015 -0.530 1.00 0.00 115 LEU A N 8
ATOM 15816 C CA . LEU A 1 115 ? 4.769 -2.034 -1.360 1.00 0.00 115 LEU A CA 8
ATOM 15817 C C . LEU A 1 115 ? 4.465 -1.427 -2.723 1.00 0.00 115 LEU A C 8
ATOM 15818 O O . LEU A 1 115 ? 3.331 -1.496 -3.200 1.00 0.00 115 LEU A O 8
ATOM 15834 N N . LYS A 1 116 ? 5.464 -0.822 -3.348 1.00 0.00 116 LYS A N 8
ATOM 15835 C CA . LYS A 1 116 ? 5.302 -0.343 -4.709 1.00 0.00 116 LYS A CA 8
ATOM 15836 C C . LYS A 1 116 ? 6.264 -1.076 -5.635 1.00 0.00 116 LYS A C 8
ATOM 15837 O O . LYS A 1 116 ? 7.413 -1.345 -5.270 1.00 0.00 116 LYS A O 8
ATOM 15856 N N . VAL A 1 117 ? 5.780 -1.419 -6.818 1.00 0.00 117 VAL A N 8
ATOM 15857 C CA . VAL A 1 117 ? 6.559 -2.204 -7.766 1.00 0.00 117 VAL A CA 8
ATOM 15858 C C . VAL A 1 117 ? 7.776 -1.427 -8.267 1.00 0.00 117 VAL A C 8
ATOM 15859 O O . VAL A 1 117 ? 7.713 -0.213 -8.477 1.00 0.00 117 VAL A O 8
ATOM 15872 N N . HIS A 1 118 ? 8.883 -2.143 -8.440 1.00 0.00 118 HIS A N 8
ATOM 15873 C CA . HIS A 1 118 ? 10.125 -1.554 -8.927 1.00 0.00 118 HIS A CA 8
ATOM 15874 C C . HIS A 1 118 ? 9.959 -0.977 -10.324 1.00 0.00 118 HIS A C 8
ATOM 15875 O O . HIS A 1 118 ? 9.272 -1.557 -11.167 1.00 0.00 118 HIS A O 8
ATOM 15890 N N . PRO A 1 119 ? 10.606 0.166 -10.595 1.00 0.00 119 PRO A N 8
ATOM 15891 C CA . PRO A 1 119 ? 10.624 0.769 -11.932 1.00 0.00 119 PRO A CA 8
ATOM 15892 C C . PRO A 1 119 ? 11.336 -0.123 -12.946 1.00 0.00 119 PRO A C 8
ATOM 15893 O O . PRO A 1 119 ? 11.154 0.021 -14.153 1.00 0.00 119 PRO A O 8
ATOM 15904 N N . ASP A 1 120 ? 12.142 -1.053 -12.435 1.00 0.00 120 ASP A N 8
ATOM 15905 C CA . ASP A 1 120 ? 12.884 -1.994 -13.276 1.00 0.00 120 ASP A CA 8
ATOM 15906 C C . ASP A 1 120 ? 11.958 -2.983 -13.982 1.00 0.00 120 ASP A C 8
ATOM 15907 O O . ASP A 1 120 ? 12.395 -3.722 -14.862 1.00 0.00 120 ASP A O 8
ATOM 15916 N N . MET A 1 121 ? 10.687 -3.008 -13.589 1.00 0.00 121 MET A N 8
ATOM 15917 C CA . MET A 1 121 ? 9.738 -3.968 -14.151 1.00 0.00 121 MET A CA 8
ATOM 15918 C C . MET A 1 121 ? 8.341 -3.364 -14.286 1.00 0.00 121 MET A C 8
ATOM 15919 O O . MET A 1 121 ? 7.684 -3.547 -15.310 1.00 0.00 121 MET A O 8
ATOM 15933 N N . ALA A 1 122 ? 7.902 -2.656 -13.245 1.00 0.00 122 ALA A N 8
ATOM 15934 C CA . ALA A 1 122 ? 6.654 -1.880 -13.258 1.00 0.00 122 ALA A CA 8
ATOM 15935 C C . ALA A 1 122 ? 5.384 -2.742 -13.313 1.00 0.00 122 ALA A C 8
ATOM 15936 O O . ALA A 1 122 ? 4.590 -2.738 -12.373 1.00 0.00 122 ALA A O 8
ATOM 15943 N N . GLU A 1 123 ? 5.201 -3.474 -14.403 1.00 0.00 123 GLU A N 8
ATOM 15944 C CA . GLU A 1 123 ? 3.933 -4.141 -14.681 1.00 0.00 123 GLU A CA 8
ATOM 15945 C C . GLU A 1 123 ? 3.668 -5.317 -13.737 1.00 0.00 123 GLU A C 8
ATOM 15946 O O . GLU A 1 123 ? 2.852 -5.198 -12.820 1.00 0.00 123 GLU A O 8
ATOM 15958 N N . VAL A 1 124 ? 4.349 -6.446 -13.973 1.00 0.00 124 VAL A N 8
ATOM 15959 C CA . VAL A 1 124 ? 4.181 -7.663 -13.160 1.00 0.00 124 VAL A CA 8
ATOM 15960 C C . VAL A 1 124 ? 2.787 -8.282 -13.347 1.00 0.00 124 VAL A C 8
ATOM 15961 O O . VAL A 1 124 ? 2.642 -9.290 -14.042 1.00 0.00 124 VAL A O 8
ATOM 15974 N N . ARG A 1 125 ? 1.792 -7.675 -12.700 1.00 0.00 125 ARG A N 8
ATOM 15975 C CA . ARG A 1 125 ? 0.372 -8.037 -12.837 1.00 0.00 125 ARG A CA 8
ATOM 15976 C C . ARG A 1 125 ? -0.042 -9.230 -11.977 1.00 0.00 125 ARG A C 8
ATOM 15977 O O . ARG A 1 125 ? 0.626 -10.265 -11.943 1.00 0.00 125 ARG A O 8
ATOM 15998 N N . TRP A 1 126 ? -1.158 -9.038 -11.272 1.00 0.00 126 TRP A N 8
ATOM 15999 C CA . TRP A 1 126 ? -1.863 -10.091 -10.544 1.00 0.00 126 TRP A CA 8
ATOM 16000 C C . TRP A 1 126 ? -2.230 -11.226 -11.511 1.00 0.00 126 TRP A C 8
ATOM 16001 O O . TRP A 1 126 ? -2.422 -10.970 -12.704 1.00 0.00 126 TRP A O 8
ATOM 16022 N N . PRO A 1 127 ? -2.307 -12.488 -11.027 1.00 0.00 127 PRO A N 8
ATOM 16023 C CA . PRO A 1 127 ? -2.705 -13.638 -11.847 1.00 0.00 127 PRO A CA 8
ATOM 16024 C C . PRO A 1 127 ? -3.913 -13.333 -12.729 1.00 0.00 127 PRO A C 8
ATOM 16025 O O . PRO A 1 127 ? -4.992 -13.002 -12.243 1.00 0.00 127 PRO A O 8
ATOM 16036 N N . SER A 1 128 ? -3.720 -13.459 -14.026 1.00 0.00 128 SER A N 8
ATOM 16037 C CA . SER A 1 128 ? -4.726 -13.084 -14.995 1.00 0.00 128 SER A CA 8
ATOM 16038 C C . SER A 1 128 ? -5.463 -14.321 -15.473 1.00 0.00 128 SER A C 8
ATOM 16039 O O . SER A 1 128 ? -5.601 -14.562 -16.670 1.00 0.00 128 SER A O 8
ATOM 16047 N N . LEU A 1 129 ? -5.933 -15.104 -14.509 1.00 0.00 129 LEU A N 8
ATOM 16048 C CA . LEU A 1 129 ? -6.696 -16.324 -14.787 1.00 0.00 129 LEU A CA 8
ATOM 16049 C C . LEU A 1 129 ? -8.036 -16.022 -15.456 1.00 0.00 129 LEU A C 8
ATOM 16050 O O . LEU A 1 129 ? -8.809 -16.926 -15.775 1.00 0.00 129 LEU A O 8
ATOM 16066 N N . GLU A 1 130 ? -8.286 -14.752 -15.668 1.00 0.00 130 GLU A N 8
ATOM 16067 C CA . GLU A 1 130 ? -9.468 -14.293 -16.373 1.00 0.00 130 GLU A CA 8
ATOM 16068 C C . GLU A 1 130 ? -9.122 -13.039 -17.164 1.00 0.00 130 GLU A C 8
ATOM 16069 O O . GLU A 1 130 ? -8.706 -13.172 -18.332 1.00 0.00 130 GLU A O 8
ATOM 16081 N N . MET A 1 1 ? -22.059 18.296 -10.702 1.00 0.00 1 MET A N 9
ATOM 16082 C CA . MET A 1 1 ? -21.538 16.916 -10.615 1.00 0.00 1 MET A CA 9
ATOM 16083 C C . MET A 1 1 ? -20.057 16.905 -10.964 1.00 0.00 1 MET A C 9
ATOM 16084 O O . MET A 1 1 ? -19.675 17.172 -12.105 1.00 0.00 1 MET A O 9
ATOM 16100 N N . SER A 1 2 ? -19.226 16.620 -9.977 1.00 0.00 2 SER A N 9
ATOM 16101 C CA . SER A 1 2 ? -17.791 16.573 -10.180 1.00 0.00 2 SER A CA 9
ATOM 16102 C C . SER A 1 2 ? -17.234 15.266 -9.634 1.00 0.00 2 SER A C 9
ATOM 16103 O O . SER A 1 2 ? -17.424 14.945 -8.460 1.00 0.00 2 SER A O 9
ATOM 16111 N N . THR A 1 3 ? -16.572 14.504 -10.485 1.00 0.00 3 THR A N 9
ATOM 16112 C CA . THR A 1 3 ? -15.948 13.271 -10.051 1.00 0.00 3 THR A CA 9
ATOM 16113 C C . THR A 1 3 ? -14.527 13.550 -9.575 1.00 0.00 3 THR A C 9
ATOM 16114 O O . THR A 1 3 ? -14.279 13.622 -8.373 1.00 0.00 3 THR A O 9
ATOM 16125 N N . THR A 1 4 ? -13.614 13.750 -10.531 1.00 0.00 4 THR A N 9
ATOM 16126 C CA . THR A 1 4 ? -12.205 14.061 -10.245 1.00 0.00 4 THR A CA 9
ATOM 16127 C C . THR A 1 4 ? -11.630 13.223 -9.100 1.00 0.00 4 THR A C 9
ATOM 16128 O O . THR A 1 4 ? -10.901 13.730 -8.245 1.00 0.00 4 THR A O 9
ATOM 16139 N N . ALA A 1 5 ? -11.954 11.937 -9.103 1.00 0.00 5 ALA A N 9
ATOM 16140 C CA . ALA A 1 5 ? -11.448 11.020 -8.099 1.00 0.00 5 ALA A CA 9
ATOM 16141 C C . ALA A 1 5 ? -10.348 10.158 -8.697 1.00 0.00 5 ALA A C 9
ATOM 16142 O O . ALA A 1 5 ? -10.600 9.299 -9.542 1.00 0.00 5 ALA A O 9
ATOM 16149 N N . TYR A 1 6 ? -9.128 10.406 -8.264 1.00 0.00 6 TYR A N 9
ATOM 16150 C CA . TYR A 1 6 ? -7.969 9.721 -8.807 1.00 0.00 6 TYR A CA 9
ATOM 16151 C C . TYR A 1 6 ? -7.664 8.472 -8.000 1.00 0.00 6 TYR A C 9
ATOM 16152 O O . TYR A 1 6 ? -7.850 8.461 -6.787 1.00 0.00 6 TYR A O 9
ATOM 16170 N N . GLN A 1 7 ? -7.245 7.418 -8.683 1.00 0.00 7 GLN A N 9
ATOM 16171 C CA . GLN A 1 7 ? -6.882 6.164 -8.033 1.00 0.00 7 GLN A CA 9
ATOM 16172 C C . GLN A 1 7 ? -5.360 6.036 -7.975 1.00 0.00 7 GLN A C 9
ATOM 16173 O O . GLN A 1 7 ? -4.753 5.451 -8.870 1.00 0.00 7 GLN A O 9
ATOM 16187 N N . PRO A 1 8 ? -4.719 6.611 -6.942 1.00 0.00 8 PRO A N 9
ATOM 16188 C CA . PRO A 1 8 ? -3.268 6.607 -6.815 1.00 0.00 8 PRO A CA 9
ATOM 16189 C C . PRO A 1 8 ? -2.747 5.301 -6.239 1.00 0.00 8 PRO A C 9
ATOM 16190 O O . PRO A 1 8 ? -1.941 4.605 -6.866 1.00 0.00 8 PRO A O 9
ATOM 16201 N N . ILE A 1 9 ? -3.209 4.990 -5.034 1.00 0.00 9 ILE A N 9
ATOM 16202 C CA . ILE A 1 9 ? -2.794 3.781 -4.342 1.00 0.00 9 ILE A CA 9
ATOM 16203 C C . ILE A 1 9 ? -3.866 2.703 -4.506 1.00 0.00 9 ILE A C 9
ATOM 16204 O O . ILE A 1 9 ? -5.063 2.992 -4.422 1.00 0.00 9 ILE A O 9
ATOM 16220 N N . ALA A 1 10 ? -3.427 1.472 -4.737 1.00 0.00 10 ALA A N 9
ATOM 16221 C CA . ALA A 1 10 ? -4.318 0.374 -5.120 1.00 0.00 10 ALA A CA 9
ATOM 16222 C C . ALA A 1 10 ? -5.368 0.056 -4.059 1.00 0.00 10 ALA A C 9
ATOM 16223 O O . ALA A 1 10 ? -6.569 0.057 -4.340 1.00 0.00 10 ALA A O 9
ATOM 16230 N N . GLU A 1 11 ? -4.917 -0.237 -2.854 1.00 0.00 11 GLU A N 9
ATOM 16231 C CA . GLU A 1 11 ? -5.818 -0.633 -1.777 1.00 0.00 11 GLU A CA 9
ATOM 16232 C C . GLU A 1 11 ? -6.522 0.581 -1.190 1.00 0.00 11 GLU A C 9
ATOM 16233 O O . GLU A 1 11 ? -7.722 0.535 -0.937 1.00 0.00 11 GLU A O 9
ATOM 16245 N N . CYS A 1 12 ? -5.772 1.664 -1.016 1.00 0.00 12 CYS A N 9
ATOM 16246 C CA . CYS A 1 12 ? -6.287 2.890 -0.418 1.00 0.00 12 CYS A CA 9
ATOM 16247 C C . CYS A 1 12 ? -7.563 3.368 -1.108 1.00 0.00 12 CYS A C 9
ATOM 16248 O O . CYS A 1 12 ? -8.535 3.732 -0.443 1.00 0.00 12 CYS A O 9
ATOM 16256 N N . GLY A 1 13 ? -7.560 3.374 -2.433 1.00 0.00 13 GLY A N 9
ATOM 16257 C CA . GLY A 1 13 ? -8.758 3.725 -3.159 1.00 0.00 13 GLY A CA 9
ATOM 16258 C C . GLY A 1 13 ? -8.667 5.078 -3.832 1.00 0.00 13 GLY A C 9
ATOM 16259 O O . GLY A 1 13 ? -7.577 5.537 -4.182 1.00 0.00 13 GLY A O 9
ATOM 16263 N N . ALA A 1 14 ? -9.812 5.722 -3.997 1.00 0.00 14 ALA A N 9
ATOM 16264 C CA . ALA A 1 14 ? -9.888 6.975 -4.727 1.00 0.00 14 ALA A CA 9
ATOM 16265 C C . ALA A 1 14 ? -9.561 8.163 -3.833 1.00 0.00 14 ALA A C 9
ATOM 16266 O O . ALA A 1 14 ? -9.983 8.229 -2.677 1.00 0.00 14 ALA A O 9
ATOM 16273 N N . THR A 1 15 ? -8.799 9.091 -4.379 1.00 0.00 15 THR A N 9
ATOM 16274 C CA . THR A 1 15 ? -8.431 10.305 -3.678 1.00 0.00 15 THR A CA 9
ATOM 16275 C C . THR A 1 15 ? -8.969 11.517 -4.435 1.00 0.00 15 THR A C 9
ATOM 16276 O O . THR A 1 15 ? -8.818 11.613 -5.654 1.00 0.00 15 THR A O 9
ATOM 16287 N N . THR A 1 16 ? -9.606 12.432 -3.721 1.00 0.00 16 THR A N 9
ATOM 16288 C CA . THR A 1 16 ? -10.241 13.584 -4.341 1.00 0.00 16 THR A CA 9
ATOM 16289 C C . THR A 1 16 ? -9.305 14.793 -4.414 1.00 0.00 16 THR A C 9
ATOM 16290 O O . THR A 1 16 ? -9.743 15.913 -4.674 1.00 0.00 16 THR A O 9
ATOM 16301 N N . GLN A 1 17 ? -8.016 14.557 -4.211 1.00 0.00 17 GLN A N 9
ATOM 16302 C CA . GLN A 1 17 ? -7.031 15.630 -4.267 1.00 0.00 17 GLN A CA 9
ATOM 16303 C C . GLN A 1 17 ? -6.290 15.602 -5.601 1.00 0.00 17 GLN A C 9
ATOM 16304 O O . GLN A 1 17 ? -5.924 14.536 -6.097 1.00 0.00 17 GLN A O 9
ATOM 16318 N N . SER A 1 18 ? -6.059 16.782 -6.160 1.00 0.00 18 SER A N 9
ATOM 16319 C CA . SER A 1 18 ? -5.540 16.925 -7.518 1.00 0.00 18 SER A CA 9
ATOM 16320 C C . SER A 1 18 ? -4.152 16.308 -7.700 1.00 0.00 18 SER A C 9
ATOM 16321 O O . SER A 1 18 ? -3.856 15.734 -8.749 1.00 0.00 18 SER A O 9
ATOM 16329 N N . GLU A 1 19 ? -3.311 16.411 -6.677 1.00 0.00 19 GLU A N 9
ATOM 16330 C CA . GLU A 1 19 ? -1.930 15.933 -6.771 1.00 0.00 19 GLU A CA 9
ATOM 16331 C C . GLU A 1 19 ? -1.870 14.419 -6.959 1.00 0.00 19 GLU A C 9
ATOM 16332 O O . GLU A 1 19 ? -0.881 13.889 -7.462 1.00 0.00 19 GLU A O 9
ATOM 16344 N N . ALA A 1 20 ? -2.941 13.730 -6.583 1.00 0.00 20 ALA A N 9
ATOM 16345 C CA . ALA A 1 20 ? -2.974 12.271 -6.637 1.00 0.00 20 ALA A CA 9
ATOM 16346 C C . ALA A 1 20 ? -2.805 11.756 -8.065 1.00 0.00 20 ALA A C 9
ATOM 16347 O O . ALA A 1 20 ? -2.294 10.659 -8.279 1.00 0.00 20 ALA A O 9
ATOM 16354 N N . ALA A 1 21 ? -3.209 12.569 -9.035 1.00 0.00 21 ALA A N 9
ATOM 16355 C CA . ALA A 1 21 ? -3.144 12.187 -10.442 1.00 0.00 21 ALA A CA 9
ATOM 16356 C C . ALA A 1 21 ? -1.705 11.955 -10.894 1.00 0.00 21 ALA A C 9
ATOM 16357 O O . ALA A 1 21 ? -1.448 11.169 -11.805 1.00 0.00 21 ALA A O 9
ATOM 16364 N N . ALA A 1 22 ? -0.768 12.629 -10.246 1.00 0.00 22 ALA A N 9
ATOM 16365 C CA . ALA A 1 22 ? 0.631 12.538 -10.633 1.00 0.00 22 ALA A CA 9
ATOM 16366 C C . ALA A 1 22 ? 1.363 11.474 -9.824 1.00 0.00 22 ALA A C 9
ATOM 16367 O O . ALA A 1 22 ? 2.466 11.061 -10.180 1.00 0.00 22 ALA A O 9
ATOM 16374 N N . TYR A 1 23 ? 0.743 11.015 -8.744 1.00 0.00 23 TYR A N 9
ATOM 16375 C CA . TYR A 1 23 ? 1.414 10.094 -7.837 1.00 0.00 23 TYR A CA 9
ATOM 16376 C C . TYR A 1 23 ? 0.761 8.718 -7.845 1.00 0.00 23 TYR A C 9
ATOM 16377 O O . TYR A 1 23 ? 1.125 7.842 -7.059 1.00 0.00 23 TYR A O 9
ATOM 16395 N N . GLN A 1 24 ? -0.194 8.531 -8.746 1.00 0.00 24 GLN A N 9
ATOM 16396 C CA . GLN A 1 24 ? -0.771 7.215 -8.976 1.00 0.00 24 GLN A CA 9
ATOM 16397 C C . GLN A 1 24 ? 0.280 6.304 -9.591 1.00 0.00 24 GLN A C 9
ATOM 16398 O O . GLN A 1 24 ? 1.073 6.748 -10.424 1.00 0.00 24 GLN A O 9
ATOM 16412 N N . LYS A 1 25 ? 0.305 5.043 -9.180 1.00 0.00 25 LYS A N 9
ATOM 16413 C CA . LYS A 1 25 ? 1.351 4.135 -9.630 1.00 0.00 25 LYS A CA 9
ATOM 16414 C C . LYS A 1 25 ? 0.989 2.691 -9.315 1.00 0.00 25 LYS A C 9
ATOM 16415 O O . LYS A 1 25 ? -0.081 2.419 -8.773 1.00 0.00 25 LYS A O 9
ATOM 16434 N N . ARG A 1 26 ? 1.879 1.771 -9.668 1.00 0.00 26 ARG A N 9
ATOM 16435 C CA . ARG A 1 26 ? 1.663 0.357 -9.401 1.00 0.00 26 ARG A CA 9
ATOM 16436 C C . ARG A 1 26 ? 1.952 0.034 -7.940 1.00 0.00 26 ARG A C 9
ATOM 16437 O O . ARG A 1 26 ? 3.022 -0.465 -7.591 1.00 0.00 26 ARG A O 9
ATOM 16458 N N . TRP A 1 27 ? 0.998 0.378 -7.096 1.00 0.00 27 TRP A N 9
ATOM 16459 C CA . TRP A 1 27 ? 1.075 0.102 -5.672 1.00 0.00 27 TRP A CA 9
ATOM 16460 C C . TRP A 1 27 ? 0.213 -1.098 -5.329 1.00 0.00 27 TRP A C 9
ATOM 16461 O O . TRP A 1 27 ? -0.644 -1.479 -6.127 1.00 0.00 27 TRP A O 9
ATOM 16482 N N . LEU A 1 28 ? 0.447 -1.694 -4.160 1.00 0.00 28 LEU A N 9
ATOM 16483 C CA . LEU A 1 28 ? -0.422 -2.746 -3.645 1.00 0.00 28 LEU A CA 9
ATOM 16484 C C . LEU A 1 28 ? 0.061 -3.247 -2.289 1.00 0.00 28 LEU A C 9
ATOM 16485 O O . LEU A 1 28 ? 1.082 -2.801 -1.771 1.00 0.00 28 LEU A O 9
ATOM 16501 N N . VAL A 1 29 ? -0.686 -4.184 -1.729 1.00 0.00 29 VAL A N 9
ATOM 16502 C CA . VAL A 1 29 ? -0.297 -4.864 -0.507 1.00 0.00 29 VAL A CA 9
ATOM 16503 C C . VAL A 1 29 ? -0.004 -6.323 -0.823 1.00 0.00 29 VAL A C 9
ATOM 16504 O O . VAL A 1 29 ? -0.614 -6.895 -1.718 1.00 0.00 29 VAL A O 9
ATOM 16517 N N . ALA A 1 30 ? 0.947 -6.918 -0.125 1.00 0.00 30 ALA A N 9
ATOM 16518 C CA . ALA A 1 30 ? 1.243 -8.327 -0.313 1.00 0.00 30 ALA A CA 9
ATOM 16519 C C . ALA A 1 30 ? 1.205 -9.053 1.015 1.00 0.00 30 ALA A C 9
ATOM 16520 O O . ALA A 1 30 ? 1.553 -8.479 2.049 1.00 0.00 30 ALA A O 9
ATOM 16527 N N . ASN A 1 31 ? 0.787 -10.309 0.985 1.00 0.00 31 ASN A N 9
ATOM 16528 C CA . ASN A 1 31 ? 0.656 -11.089 2.206 1.00 0.00 31 ASN A CA 9
ATOM 16529 C C . ASN A 1 31 ? 1.975 -11.764 2.569 1.00 0.00 31 ASN A C 9
ATOM 16530 O O . ASN A 1 31 ? 2.977 -11.609 1.868 1.00 0.00 31 ASN A O 9
ATOM 16541 N N . ASP A 1 32 ? 1.945 -12.507 3.670 1.00 0.00 32 ASP A N 9
ATOM 16542 C CA . ASP A 1 32 ? 3.113 -13.196 4.232 1.00 0.00 32 ASP A CA 9
ATOM 16543 C C . ASP A 1 32 ? 3.936 -13.949 3.184 1.00 0.00 32 ASP A C 9
ATOM 16544 O O . ASP A 1 32 ? 5.162 -13.996 3.268 1.00 0.00 32 ASP A O 9
ATOM 16553 N N . ALA A 1 33 ? 3.264 -14.527 2.201 1.00 0.00 33 ALA A N 9
ATOM 16554 C CA . ALA A 1 33 ? 3.928 -15.368 1.215 1.00 0.00 33 ALA A CA 9
ATOM 16555 C C . ALA A 1 33 ? 4.637 -14.547 0.143 1.00 0.00 33 ALA A C 9
ATOM 16556 O O . ALA A 1 33 ? 5.262 -15.106 -0.757 1.00 0.00 33 ALA A O 9
ATOM 16563 N N . GLY A 1 34 ? 4.554 -13.228 0.241 1.00 0.00 34 GLY A N 9
ATOM 16564 C CA . GLY A 1 34 ? 5.096 -12.388 -0.802 1.00 0.00 34 GLY A CA 9
ATOM 16565 C C . GLY A 1 34 ? 4.281 -12.520 -2.065 1.00 0.00 34 GLY A C 9
ATOM 16566 O O . GLY A 1 34 ? 4.823 -12.684 -3.160 1.00 0.00 34 GLY A O 9
ATOM 16570 N N . GLN A 1 35 ? 2.968 -12.475 -1.895 1.00 0.00 35 GLN A N 9
ATOM 16571 C CA . GLN A 1 35 ? 2.042 -12.641 -2.997 1.00 0.00 35 GLN A CA 9
ATOM 16572 C C . GLN A 1 35 ? 1.142 -11.416 -3.122 1.00 0.00 35 GLN A C 9
ATOM 16573 O O . GLN A 1 35 ? 0.724 -10.838 -2.113 1.00 0.00 35 GLN A O 9
ATOM 16587 N N . TRP A 1 36 ? 0.864 -11.034 -4.363 1.00 0.00 36 TRP A N 9
ATOM 16588 C CA . TRP A 1 36 ? 0.026 -9.877 -4.669 1.00 0.00 36 TRP A CA 9
ATOM 16589 C C . TRP A 1 36 ? -1.364 -9.992 -4.045 1.00 0.00 36 TRP A C 9
ATOM 16590 O O . TRP A 1 36 ? -2.081 -10.968 -4.270 1.00 0.00 36 TRP A O 9
ATOM 16611 N N . LEU A 1 37 ? -1.733 -8.979 -3.272 1.00 0.00 37 LEU A N 9
ATOM 16612 C CA . LEU A 1 37 ? -3.042 -8.912 -2.637 1.00 0.00 37 LEU A CA 9
ATOM 16613 C C . LEU A 1 37 ? -3.824 -7.745 -3.250 1.00 0.00 37 LEU A C 9
ATOM 16614 O O . LEU A 1 37 ? -3.287 -6.646 -3.391 1.00 0.00 37 LEU A O 9
ATOM 16630 N N . ASN A 1 38 ? -5.073 -7.976 -3.634 1.00 0.00 38 ASN A N 9
ATOM 16631 C CA . ASN A 1 38 ? -5.842 -6.955 -4.346 1.00 0.00 38 ASN A CA 9
ATOM 16632 C C . ASN A 1 38 ? -7.210 -6.740 -3.734 1.00 0.00 38 ASN A C 9
ATOM 16633 O O . ASN A 1 38 ? -7.555 -7.374 -2.765 1.00 0.00 38 ASN A O 9
ATOM 16644 N N . ARG A 1 39 ? -8.003 -5.875 -4.350 1.00 0.00 39 ARG A N 9
ATOM 16645 C CA . ARG A 1 39 ? -9.319 -5.512 -3.825 1.00 0.00 39 ARG A CA 9
ATOM 16646 C C . ARG A 1 39 ? -10.274 -6.712 -3.818 1.00 0.00 39 ARG A C 9
ATOM 16647 O O . ARG A 1 39 ? -11.321 -6.679 -3.171 1.00 0.00 39 ARG A O 9
ATOM 16668 N N . ASP A 1 40 ? -9.915 -7.767 -4.541 1.00 0.00 40 ASP A N 9
ATOM 16669 C CA . ASP A 1 40 ? -10.723 -8.981 -4.572 1.00 0.00 40 ASP A CA 9
ATOM 16670 C C . ASP A 1 40 ? -10.243 -9.979 -3.528 1.00 0.00 40 ASP A C 9
ATOM 16671 O O . ASP A 1 40 ? -11.028 -10.769 -3.005 1.00 0.00 40 ASP A O 9
ATOM 16680 N N . LEU A 1 41 ? -8.953 -9.940 -3.225 1.00 0.00 41 LEU A N 9
ATOM 16681 C CA . LEU A 1 41 ? -8.380 -10.812 -2.209 1.00 0.00 41 LEU A CA 9
ATOM 16682 C C . LEU A 1 41 ? -8.470 -10.129 -0.855 1.00 0.00 41 LEU A C 9
ATOM 16683 O O . LEU A 1 41 ? -8.813 -10.748 0.154 1.00 0.00 41 LEU A O 9
ATOM 16699 N N . CYS A 1 42 ? -8.161 -8.844 -0.844 1.00 0.00 42 CYS A N 9
ATOM 16700 C CA . CYS A 1 42 ? -8.316 -8.035 0.357 1.00 0.00 42 CYS A CA 9
ATOM 16701 C C . CYS A 1 42 ? -9.217 -6.824 0.080 1.00 0.00 42 CYS A C 9
ATOM 16702 O O . CYS A 1 42 ? -8.754 -5.769 -0.357 1.00 0.00 42 CYS A O 9
ATOM 16710 N N . PRO A 1 43 ? -10.532 -6.974 0.309 1.00 0.00 43 PRO A N 9
ATOM 16711 C CA . PRO A 1 43 ? -11.522 -5.945 -0.020 1.00 0.00 43 PRO A CA 9
ATOM 16712 C C . PRO A 1 43 ? -11.562 -4.786 0.978 1.00 0.00 43 PRO A C 9
ATOM 16713 O O . PRO A 1 43 ? -11.681 -3.631 0.576 1.00 0.00 43 PRO A O 9
ATOM 16724 N N . ARG A 1 44 ? -11.438 -5.088 2.274 1.00 0.00 44 ARG A N 9
ATOM 16725 C CA . ARG A 1 44 ? -11.618 -4.072 3.322 1.00 0.00 44 ARG A CA 9
ATOM 16726 C C . ARG A 1 44 ? -10.514 -3.017 3.283 1.00 0.00 44 ARG A C 9
ATOM 16727 O O . ARG A 1 44 ? -10.602 -1.975 3.930 1.00 0.00 44 ARG A O 9
ATOM 16748 N N . LEU A 1 45 ? -9.471 -3.283 2.523 1.00 0.00 45 LEU A N 9
ATOM 16749 C CA . LEU A 1 45 ? -8.384 -2.327 2.377 1.00 0.00 45 LEU A CA 9
ATOM 16750 C C . LEU A 1 45 ? -8.852 -1.108 1.605 1.00 0.00 45 LEU A C 9
ATOM 16751 O O . LEU A 1 45 ? -8.264 -0.043 1.691 1.00 0.00 45 LEU A O 9
ATOM 16767 N N . ALA A 1 46 ? -9.946 -1.278 0.889 1.00 0.00 46 ALA A N 9
ATOM 16768 C CA . ALA A 1 46 ? -10.505 -0.222 0.052 1.00 0.00 46 ALA A CA 9
ATOM 16769 C C . ALA A 1 46 ? -11.061 0.949 0.868 1.00 0.00 46 ALA A C 9
ATOM 16770 O O . ALA A 1 46 ? -11.408 1.985 0.302 1.00 0.00 46 ALA A O 9
ATOM 16777 N N . GLU A 1 47 ? -11.157 0.797 2.185 1.00 0.00 47 GLU A N 9
ATOM 16778 C CA . GLU A 1 47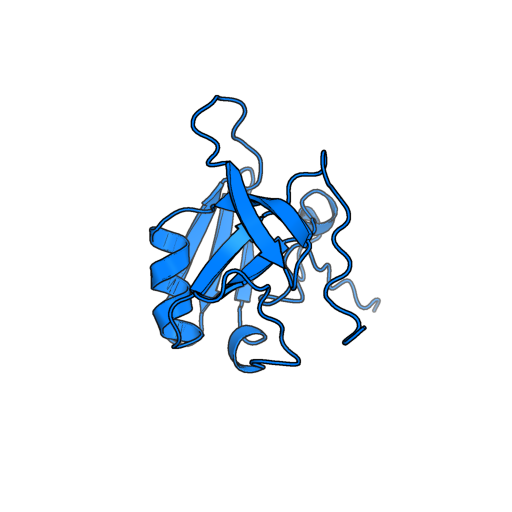 ? -11.710 1.868 3.015 1.00 0.00 47 GLU A CA 9
ATOM 16779 C C . GLU A 1 47 ? -10.607 2.709 3.668 1.00 0.00 47 GLU A C 9
ATOM 16780 O O . GLU A 1 47 ? -10.801 3.282 4.738 1.00 0.00 47 GLU A O 9
ATOM 16792 N N . VAL A 1 48 ? -9.457 2.800 3.011 1.00 0.00 48 VAL A N 9
ATOM 16793 C CA . VAL A 1 48 ? -8.367 3.641 3.499 1.00 0.00 48 VAL A CA 9
ATOM 16794 C C . VAL A 1 48 ? -8.600 5.101 3.110 1.00 0.00 48 VAL A C 9
ATOM 16795 O O . VAL A 1 48 ? -9.026 5.393 1.991 1.00 0.00 48 VAL A O 9
ATOM 16808 N N . SER A 1 49 ? -8.331 6.013 4.033 1.00 0.00 49 SER A N 9
ATOM 16809 C CA . SER A 1 49 ? -8.415 7.434 3.741 1.00 0.00 49 SER A CA 9
ATOM 16810 C C . SER A 1 49 ? -7.047 7.923 3.294 1.00 0.00 49 SER A C 9
ATOM 16811 O O . SER A 1 49 ? -6.028 7.584 3.903 1.00 0.00 49 SER A O 9
ATOM 16819 N N . VAL A 1 50 ? -7.020 8.702 2.228 1.00 0.00 50 VAL A N 9
ATOM 16820 C CA . VAL A 1 50 ? -5.760 9.101 1.620 1.00 0.00 50 VAL A CA 9
ATOM 16821 C C . VAL A 1 50 ? -5.595 10.611 1.615 1.00 0.00 50 VAL A C 9
ATOM 16822 O O . VAL A 1 50 ? -6.482 11.345 1.169 1.00 0.00 50 VAL A O 9
ATOM 16835 N N . GLU A 1 51 ? -4.462 11.064 2.120 1.00 0.00 51 GLU A N 9
ATOM 16836 C CA . GLU A 1 51 ? -4.099 12.461 2.048 1.00 0.00 51 GLU A CA 9
ATOM 16837 C C . GLU A 1 51 ? -2.748 12.592 1.358 1.00 0.00 51 GLU A C 9
ATOM 16838 O O . GLU A 1 51 ? -1.871 11.746 1.526 1.00 0.00 51 GLU A O 9
ATOM 16850 N N . LEU A 1 52 ? -2.582 13.636 0.570 1.00 0.00 52 LEU A N 9
ATOM 16851 C CA . LEU A 1 52 ? -1.341 13.837 -0.153 1.00 0.00 52 LEU A CA 9
ATOM 16852 C C . LEU A 1 52 ? -0.750 15.200 0.152 1.00 0.00 52 LEU A C 9
ATOM 16853 O O . LEU A 1 52 ? -1.406 16.232 0.013 1.00 0.00 52 LEU A O 9
ATOM 16869 N N . ARG A 1 53 ? 0.496 15.181 0.578 1.00 0.00 53 ARG A N 9
ATOM 16870 C CA . ARG A 1 53 ? 1.255 16.387 0.833 1.00 0.00 53 ARG A CA 9
ATOM 16871 C C . ARG A 1 53 ? 2.320 16.513 -0.244 1.00 0.00 53 ARG A C 9
ATOM 16872 O O . ARG A 1 53 ? 2.715 15.509 -0.836 1.00 0.00 53 ARG A O 9
ATOM 16893 N N . MET A 1 54 ? 2.763 17.731 -0.518 1.00 0.00 54 MET A N 9
ATOM 16894 C CA . MET A 1 54 ? 3.828 17.953 -1.482 1.00 0.00 54 MET A CA 9
ATOM 16895 C C . MET A 1 54 ? 5.114 17.269 -1.022 1.00 0.00 54 MET A C 9
ATOM 16896 O O . MET A 1 54 ? 5.915 17.849 -0.288 1.00 0.00 54 MET A O 9
ATOM 16910 N N . GLY A 1 55 ? 5.278 16.015 -1.422 1.00 0.00 55 GLY A N 9
ATOM 16911 C CA . GLY A 1 55 ? 6.453 15.258 -1.045 1.00 0.00 55 GLY A CA 9
ATOM 16912 C C . GLY A 1 55 ? 6.139 14.107 -0.104 1.00 0.00 55 GLY A C 9
ATOM 16913 O O . GLY A 1 55 ? 7.011 13.282 0.180 1.00 0.00 55 GLY A O 9
ATOM 16917 N N . TYR A 1 56 ? 4.897 14.025 0.372 1.00 0.00 56 TYR A N 9
ATOM 16918 C CA . TYR A 1 56 ? 4.535 13.000 1.346 1.00 0.00 56 TYR A CA 9
ATOM 16919 C C . TYR A 1 56 ? 3.181 12.385 1.034 1.00 0.00 56 TYR A C 9
ATOM 16920 O O . TYR A 1 56 ? 2.229 13.081 0.688 1.00 0.00 56 TYR A O 9
ATOM 16938 N N . LEU A 1 57 ? 3.108 11.078 1.169 1.00 0.00 57 LEU A N 9
ATOM 16939 C CA . LEU A 1 57 ? 1.863 10.351 1.026 1.00 0.00 57 LEU A CA 9
ATOM 16940 C C . LEU A 1 57 ? 1.330 9.996 2.409 1.00 0.00 57 LEU A C 9
ATOM 16941 O O . LEU A 1 57 ? 1.891 9.142 3.090 1.00 0.00 57 LEU A O 9
ATOM 16957 N N . VAL A 1 58 ? 0.269 10.661 2.829 1.00 0.00 58 VAL A N 9
ATOM 16958 C CA . VAL A 1 58 ? -0.244 10.494 4.183 1.00 0.00 58 VAL A CA 9
ATOM 16959 C C . VAL A 1 58 ? -1.467 9.587 4.196 1.00 0.00 58 VAL A C 9
ATOM 16960 O O . VAL A 1 58 ? -2.564 9.998 3.826 1.00 0.00 58 VAL A O 9
ATOM 16973 N N . LEU A 1 59 ? -1.264 8.349 4.603 1.00 0.00 59 LEU A N 9
ATOM 16974 C CA . LEU A 1 59 ? -2.358 7.398 4.744 1.00 0.00 59 LEU A CA 9
ATOM 16975 C C . LEU A 1 59 ? -2.978 7.509 6.130 1.00 0.00 59 LEU A C 9
ATOM 16976 O O . LEU A 1 59 ? -2.292 7.842 7.091 1.00 0.00 59 LEU A O 9
ATOM 16992 N N . LYS A 1 60 ? -4.275 7.263 6.219 1.00 0.00 60 LYS A N 9
ATOM 16993 C CA . LYS A 1 60 ? -4.989 7.266 7.495 1.00 0.00 60 LYS A CA 9
ATOM 16994 C C . LYS A 1 60 ? -6.069 6.192 7.466 1.00 0.00 60 LYS A C 9
ATOM 16995 O O . LYS A 1 60 ? -6.804 6.086 6.484 1.00 0.00 60 LYS A O 9
ATOM 17014 N N . ALA A 1 61 ? -6.173 5.382 8.513 1.00 0.00 61 ALA A N 9
ATOM 17015 C CA . ALA A 1 61 ? -7.136 4.284 8.479 1.00 0.00 61 ALA A CA 9
ATOM 17016 C C . ALA A 1 61 ? -8.271 4.486 9.472 1.00 0.00 61 ALA A C 9
ATOM 17017 O O . ALA A 1 61 ? -8.085 5.077 10.532 1.00 0.00 61 ALA A O 9
ATOM 17024 N N . PRO A 1 62 ? -9.477 4.004 9.138 1.00 0.00 62 PRO A N 9
ATOM 17025 C CA . PRO A 1 62 ? -10.598 3.994 10.072 1.00 0.00 62 PRO A CA 9
ATOM 17026 C C . PRO A 1 62 ? -10.313 3.064 11.244 1.00 0.00 62 PRO A C 9
ATOM 17027 O O . PRO A 1 62 ? -10.528 1.853 11.161 1.00 0.00 62 PRO A O 9
ATOM 17038 N N . GLY A 1 63 ? -9.777 3.629 12.313 1.00 0.00 63 GLY A N 9
ATOM 17039 C CA . GLY A 1 63 ? -9.426 2.835 13.465 1.00 0.00 63 GLY A CA 9
ATOM 17040 C C . GLY A 1 63 ? -7.936 2.834 13.734 1.00 0.00 63 GLY A C 9
ATOM 17041 O O . GLY A 1 63 ? -7.510 2.617 14.870 1.00 0.00 63 GLY A O 9
ATOM 17045 N N . MET A 1 64 ? -7.139 3.082 12.696 1.00 0.00 64 MET A N 9
ATOM 17046 C CA . MET A 1 64 ? -5.686 3.078 12.839 1.00 0.00 64 MET A CA 9
ATOM 17047 C C . MET A 1 64 ? -5.132 4.441 12.464 1.00 0.00 64 MET A C 9
ATOM 17048 O O . MET A 1 64 ? -5.751 5.195 11.708 1.00 0.00 64 MET A O 9
ATOM 17062 N N . LEU A 1 65 ? -3.951 4.725 12.973 1.00 0.00 65 LEU A N 9
ATOM 17063 C CA . LEU A 1 65 ? -3.342 6.040 12.865 1.00 0.00 65 LEU A CA 9
ATOM 17064 C C . LEU A 1 65 ? -2.970 6.392 11.421 1.00 0.00 65 LEU A C 9
ATOM 17065 O O . LEU A 1 65 ? -3.475 5.796 10.454 1.00 0.00 65 LEU A O 9
ATOM 17081 N N . ARG A 1 66 ? -2.112 7.395 11.278 1.00 0.00 66 ARG A N 9
ATOM 17082 C CA . ARG A 1 66 ? -1.654 7.821 9.974 1.00 0.00 66 ARG A CA 9
ATOM 17083 C C . ARG A 1 66 ? -0.393 7.065 9.578 1.00 0.00 66 ARG A C 9
ATOM 17084 O O . ARG A 1 66 ? 0.257 6.422 10.406 1.00 0.00 66 ARG A O 9
ATOM 17105 N N . LEU A 1 67 ? -0.060 7.158 8.309 1.00 0.00 67 LEU A N 9
ATOM 17106 C CA . LEU A 1 67 ? 1.182 6.631 7.790 1.00 0.00 67 LEU A CA 9
ATOM 17107 C C . LEU A 1 67 ? 1.703 7.567 6.708 1.00 0.00 67 LEU A C 9
ATOM 17108 O O . LEU A 1 67 ? 1.290 7.486 5.551 1.00 0.00 67 LEU A O 9
ATOM 17124 N N . ASP A 1 68 ? 2.564 8.491 7.102 1.00 0.00 68 ASP A N 9
ATOM 17125 C CA . ASP A 1 68 ? 3.128 9.450 6.164 1.00 0.00 68 ASP A CA 9
ATOM 17126 C C . ASP A 1 68 ? 4.383 8.884 5.525 1.00 0.00 68 ASP A C 9
ATOM 17127 O O . ASP A 1 68 ? 5.388 8.634 6.191 1.00 0.00 68 ASP A O 9
ATOM 17136 N N . ILE A 1 69 ? 4.299 8.656 4.231 1.00 0.00 69 ILE A N 9
ATOM 17137 C CA . ILE A 1 69 ? 5.381 8.058 3.481 1.00 0.00 69 ILE A CA 9
ATOM 17138 C C . ILE A 1 69 ? 5.986 9.073 2.522 1.00 0.00 69 ILE A C 9
ATOM 17139 O O . ILE A 1 69 ? 5.290 9.608 1.663 1.00 0.00 69 ILE A O 9
ATOM 17155 N N . PRO A 1 70 ? 7.278 9.386 2.683 1.00 0.00 70 PRO A N 9
ATOM 17156 C CA . PRO A 1 70 ? 8.003 10.223 1.728 1.00 0.00 70 PRO A CA 9
ATOM 17157 C C . PRO A 1 70 ? 7.902 9.664 0.314 1.00 0.00 70 PRO A C 9
ATOM 17158 O O . PRO A 1 70 ? 8.181 8.484 0.088 1.00 0.00 70 PRO A O 9
ATOM 17169 N N . LEU A 1 71 ? 7.495 10.504 -0.629 1.00 0.00 71 LEU A N 9
ATOM 17170 C CA . LEU A 1 71 ? 7.339 10.076 -2.017 1.00 0.00 71 LEU A CA 9
ATOM 17171 C C . LEU A 1 71 ? 8.683 9.660 -2.604 1.00 0.00 71 LEU A C 9
ATOM 17172 O O . LEU A 1 71 ? 8.749 8.828 -3.508 1.00 0.00 71 LEU A O 9
ATOM 17188 N N . ASP A 1 72 ? 9.747 10.244 -2.074 1.00 0.00 72 ASP A N 9
ATOM 17189 C CA . ASP A 1 72 ? 11.097 9.853 -2.446 1.00 0.00 72 ASP A CA 9
ATOM 17190 C C . ASP A 1 72 ? 11.722 9.062 -1.305 1.00 0.00 72 ASP A C 9
ATOM 17191 O O . ASP A 1 72 ? 12.116 9.629 -0.282 1.00 0.00 72 ASP A O 9
ATOM 17200 N N . VAL A 1 73 ? 11.776 7.750 -1.472 1.00 0.00 73 VAL A N 9
ATOM 17201 C CA . VAL A 1 73 ? 12.259 6.859 -0.424 1.00 0.00 73 VAL A CA 9
ATOM 17202 C C . VAL A 1 73 ? 13.787 6.761 -0.476 1.00 0.00 73 VAL A C 9
ATOM 17203 O O . VAL A 1 73 ? 14.401 7.107 -1.489 1.00 0.00 73 VAL A O 9
ATOM 17216 N N . ILE A 1 74 ? 14.388 6.296 0.618 1.00 0.00 74 ILE A N 9
ATOM 17217 C CA . ILE A 1 74 ? 15.843 6.231 0.749 1.00 0.00 74 ILE A CA 9
ATOM 17218 C C . ILE A 1 74 ? 16.463 5.324 -0.319 1.00 0.00 74 ILE A C 9
ATOM 17219 O O . ILE A 1 74 ? 15.836 4.373 -0.785 1.00 0.00 74 ILE A O 9
ATOM 17235 N N . GLU A 1 75 ? 17.708 5.615 -0.665 1.00 0.00 75 GLU A N 9
ATOM 17236 C CA . GLU A 1 75 ? 18.404 4.948 -1.762 1.00 0.00 75 GLU A CA 9
ATOM 17237 C C . GLU A 1 75 ? 19.279 3.801 -1.237 1.00 0.00 75 GLU A C 9
ATOM 17238 O O . GLU A 1 75 ? 20.228 3.355 -1.891 1.00 0.00 75 GLU A O 9
ATOM 17250 N N . ASP A 1 76 ? 18.929 3.303 -0.068 1.00 0.00 76 ASP A N 9
ATOM 17251 C CA . ASP A 1 76 ? 19.685 2.232 0.572 1.00 0.00 76 ASP A CA 9
ATOM 17252 C C . ASP A 1 76 ? 18.746 1.077 0.898 1.00 0.00 76 ASP A C 9
ATOM 17253 O O . ASP A 1 76 ? 17.559 1.142 0.579 1.00 0.00 76 ASP A O 9
ATOM 17262 N N . ASP A 1 77 ? 19.259 0.040 1.554 1.00 0.00 77 ASP A N 9
ATOM 17263 C CA . ASP A 1 77 ? 18.466 -1.172 1.806 1.00 0.00 77 ASP A CA 9
ATOM 17264 C C . ASP A 1 77 ? 17.437 -0.944 2.907 1.00 0.00 77 ASP A C 9
ATOM 17265 O O . ASP A 1 77 ? 16.716 -1.864 3.293 1.00 0.00 77 ASP A O 9
ATOM 17274 N N . ASP A 1 78 ? 17.374 0.283 3.414 1.00 0.00 78 ASP A N 9
ATOM 17275 C CA . ASP A 1 78 ? 16.274 0.690 4.284 1.00 0.00 78 ASP A CA 9
ATOM 17276 C C . ASP A 1 78 ? 14.976 0.558 3.502 1.00 0.00 78 ASP A C 9
ATOM 17277 O O . ASP A 1 78 ? 13.959 0.089 4.017 1.00 0.00 78 ASP A O 9
ATOM 17286 N N . SER A 1 79 ? 15.037 0.958 2.237 1.00 0.00 79 SER A N 9
ATOM 17287 C CA . SER A 1 79 ? 13.949 0.732 1.310 1.00 0.00 79 SER A CA 9
ATOM 17288 C C . SER A 1 79 ? 14.047 -0.699 0.797 1.00 0.00 79 SER A C 9
ATOM 17289 O O . SER A 1 79 ? 14.628 -0.965 -0.258 1.00 0.00 79 SER A O 9
ATOM 17297 N N . VAL A 1 80 ? 13.523 -1.617 1.591 1.00 0.00 80 VAL A N 9
ATOM 17298 C CA . VAL A 1 80 ? 13.628 -3.040 1.318 1.00 0.00 80 VAL A CA 9
ATOM 17299 C C . VAL A 1 80 ? 12.984 -3.401 -0.011 1.00 0.00 80 VAL A C 9
ATOM 17300 O O . VAL A 1 80 ? 11.859 -2.999 -0.291 1.00 0.00 80 VAL A O 9
ATOM 17313 N N . ARG A 1 81 ? 13.698 -4.140 -0.838 1.00 0.00 81 ARG A N 9
ATOM 17314 C CA . ARG A 1 81 ? 13.093 -4.708 -2.028 1.00 0.00 81 ARG A CA 9
ATOM 17315 C C . ARG A 1 81 ? 12.689 -6.141 -1.744 1.00 0.00 81 ARG A C 9
ATOM 17316 O O . ARG A 1 81 ? 13.503 -7.064 -1.781 1.00 0.00 81 ARG A O 9
ATOM 17337 N N . TYR A 1 82 ? 11.420 -6.303 -1.424 1.00 0.00 82 TYR A N 9
ATOM 17338 C CA . TYR A 1 82 ? 10.882 -7.579 -1.009 1.00 0.00 82 TYR A CA 9
ATOM 17339 C C . TYR A 1 82 ? 10.691 -8.463 -2.226 1.00 0.00 82 TYR A C 9
ATOM 17340 O O . TYR A 1 82 ? 9.986 -8.091 -3.164 1.00 0.00 82 TYR A O 9
ATOM 17358 N N . GLN A 1 83 ? 11.336 -9.617 -2.222 1.00 0.00 83 GLN A N 9
ATOM 17359 C CA . GLN A 1 83 ? 11.257 -10.530 -3.347 1.00 0.00 83 GLN A CA 9
ATOM 17360 C C . GLN A 1 83 ? 9.854 -11.122 -3.443 1.00 0.00 83 GLN A C 9
ATOM 17361 O O . GLN A 1 83 ? 9.464 -11.972 -2.644 1.00 0.00 83 GLN A O 9
ATOM 17375 N N . MET A 1 84 ? 9.101 -10.637 -4.414 1.00 0.00 84 MET A N 9
ATOM 17376 C CA . MET A 1 84 ? 7.714 -11.020 -4.601 1.00 0.00 84 MET A CA 9
ATOM 17377 C C . MET A 1 84 ? 7.627 -12.176 -5.581 1.00 0.00 84 MET A C 9
ATOM 17378 O O . MET A 1 84 ? 8.465 -12.304 -6.478 1.00 0.00 84 MET A O 9
ATOM 17392 N N . LEU A 1 85 ? 6.615 -13.003 -5.426 1.00 0.00 85 LEU A N 9
ATOM 17393 C CA . LEU A 1 85 ? 6.400 -14.094 -6.340 1.00 0.00 85 LEU A CA 9
ATOM 17394 C C . LEU A 1 85 ? 4.985 -14.020 -6.883 1.00 0.00 85 LEU A C 9
ATOM 17395 O O . LEU A 1 85 ? 4.043 -14.565 -6.309 1.00 0.00 85 LEU A O 9
ATOM 17411 N N . VAL A 1 86 ? 4.850 -13.299 -7.973 1.00 0.00 86 VAL A N 9
ATOM 17412 C CA . VAL A 1 86 ? 3.557 -13.097 -8.607 1.00 0.00 86 VAL A CA 9
ATOM 17413 C C . VAL A 1 86 ? 3.224 -14.313 -9.456 1.00 0.00 86 VAL A C 9
ATOM 17414 O O . VAL A 1 86 ? 3.568 -14.375 -10.637 1.00 0.00 86 VAL A O 9
ATOM 17427 N N . GLY A 1 87 ? 2.604 -15.305 -8.829 1.00 0.00 87 GLY A N 9
ATOM 17428 C CA . GLY A 1 87 ? 2.325 -16.552 -9.508 1.00 0.00 87 GLY A CA 9
ATOM 17429 C C . GLY A 1 87 ? 3.567 -17.409 -9.607 1.00 0.00 87 GLY A C 9
ATOM 17430 O O . GLY A 1 87 ? 3.825 -18.251 -8.744 1.00 0.00 87 GLY A O 9
ATOM 17434 N N . GLU A 1 88 ? 4.347 -17.187 -10.653 1.00 0.00 88 GLU A N 9
ATOM 17435 C CA . GLU A 1 88 ? 5.620 -17.872 -10.820 1.00 0.00 88 GLU A CA 9
ATOM 17436 C C . GLU A 1 88 ? 6.698 -16.902 -11.309 1.00 0.00 88 GLU A C 9
ATOM 17437 O O . GLU A 1 88 ? 7.760 -17.315 -11.775 1.00 0.00 88 GLU A O 9
ATOM 17449 N N . GLN A 1 89 ? 6.424 -15.608 -11.176 1.00 0.00 89 GLN A N 9
ATOM 17450 C CA . GLN A 1 89 ? 7.391 -14.587 -11.544 1.00 0.00 89 GLN A CA 9
ATOM 17451 C C . GLN A 1 89 ? 8.069 -14.022 -10.304 1.00 0.00 89 GLN A C 9
ATOM 17452 O O . GLN A 1 89 ? 7.417 -13.462 -9.419 1.00 0.00 89 GLN A O 9
ATOM 17466 N N . THR A 1 90 ? 9.381 -14.181 -10.247 1.00 0.00 90 THR A N 9
ATOM 17467 C CA . THR A 1 90 ? 10.160 -13.710 -9.120 1.00 0.00 90 THR A CA 9
ATOM 17468 C C . THR A 1 90 ? 10.685 -12.304 -9.397 1.00 0.00 90 THR A C 9
ATOM 17469 O O . THR A 1 90 ? 11.551 -12.113 -10.250 1.00 0.00 90 THR A O 9
ATOM 17480 N N . VAL A 1 91 ? 10.135 -11.328 -8.688 1.00 0.00 91 VAL A N 9
ATOM 17481 C CA . VAL A 1 91 ? 10.491 -9.923 -8.887 1.00 0.00 91 VAL A CA 9
ATOM 17482 C C . VAL A 1 91 ? 10.521 -9.183 -7.554 1.00 0.00 91 VAL A C 9
ATOM 17483 O O . VAL A 1 91 ? 9.667 -9.407 -6.704 1.00 0.00 91 VAL A O 9
ATOM 17496 N N . ASP A 1 92 ? 11.498 -8.311 -7.366 1.00 0.00 92 ASP A N 9
ATOM 17497 C CA . ASP A 1 92 ? 11.572 -7.524 -6.142 1.00 0.00 92 ASP A CA 9
ATOM 17498 C C . ASP A 1 92 ? 10.673 -6.300 -6.245 1.00 0.00 92 ASP A C 9
ATOM 17499 O O . ASP A 1 92 ? 10.536 -5.696 -7.313 1.00 0.00 92 ASP A O 9
ATOM 17508 N N . VAL A 1 93 ? 10.031 -5.968 -5.141 1.00 0.00 93 VAL A N 9
ATOM 17509 C CA . VAL A 1 93 ? 9.190 -4.785 -5.058 1.00 0.00 93 VAL A CA 9
ATOM 17510 C C . VAL A 1 93 ? 9.585 -3.963 -3.839 1.00 0.00 93 VAL A C 9
ATOM 17511 O O . VAL A 1 93 ? 10.090 -4.505 -2.860 1.00 0.00 93 VAL A O 9
ATOM 17524 N N . VAL A 1 94 ? 9.357 -2.665 -3.895 1.00 0.00 94 VAL A N 9
ATOM 17525 C CA . VAL A 1 94 ? 9.808 -1.781 -2.836 1.00 0.00 94 VAL A CA 9
ATOM 17526 C C . VAL A 1 94 ? 8.849 -1.792 -1.656 1.00 0.00 94 VAL A C 9
ATOM 17527 O O . VAL A 1 94 ? 7.657 -1.535 -1.808 1.00 0.00 94 VAL A O 9
ATOM 17540 N N . ASP A 1 95 ? 9.390 -2.111 -0.494 1.00 0.00 95 ASP A N 9
ATOM 17541 C CA . ASP A 1 95 ? 8.631 -2.118 0.745 1.00 0.00 95 ASP A CA 9
ATOM 17542 C C . ASP A 1 95 ? 8.644 -0.733 1.363 1.00 0.00 95 ASP A C 9
ATOM 17543 O O . ASP A 1 95 ? 9.704 -0.120 1.516 1.00 0.00 95 ASP A O 9
ATOM 17552 N N . GLU A 1 96 ? 7.465 -0.244 1.702 1.00 0.00 96 GLU A N 9
ATOM 17553 C CA . GLU A 1 96 ? 7.328 1.057 2.325 1.00 0.00 96 GLU A CA 9
ATOM 17554 C C . GLU A 1 96 ? 7.745 0.986 3.792 1.00 0.00 96 GLU A C 9
ATOM 17555 O O . GLU A 1 96 ? 7.814 2.003 4.488 1.00 0.00 96 GLU A O 9
ATOM 17567 N N . GLY A 1 97 ? 8.014 -0.227 4.260 1.00 0.00 97 GLY A N 9
ATOM 17568 C CA . GLY A 1 97 ? 8.560 -0.402 5.583 1.00 0.00 97 GLY A CA 9
ATOM 17569 C C . GLY A 1 97 ? 7.688 -1.268 6.459 1.00 0.00 97 GLY A C 9
ATOM 17570 O O . GLY A 1 97 ? 6.481 -1.397 6.226 1.00 0.00 97 GLY A O 9
ATOM 17574 N N . GLU A 1 98 ? 8.285 -1.839 7.494 1.00 0.00 98 GLU A N 9
ATOM 17575 C CA . GLU A 1 98 ? 7.545 -2.673 8.431 1.00 0.00 98 GLU A CA 9
ATOM 17576 C C . GLU A 1 98 ? 6.592 -1.819 9.265 1.00 0.00 98 GLU A C 9
ATOM 17577 O O . GLU A 1 98 ? 5.722 -2.338 9.966 1.00 0.00 98 GLU A O 9
ATOM 17589 N N . LEU A 1 99 ? 6.764 -0.507 9.169 1.00 0.00 99 LEU A N 9
ATOM 17590 C CA . LEU A 1 99 ? 5.830 0.439 9.764 1.00 0.00 99 LEU A CA 9
ATOM 17591 C C . LEU A 1 99 ? 4.491 0.309 9.054 1.00 0.00 99 LEU A C 9
ATOM 17592 O O . LEU A 1 99 ? 3.430 0.305 9.675 1.00 0.00 99 LEU A O 9
ATOM 17608 N N . ALA A 1 100 ? 4.569 0.174 7.736 1.00 0.00 100 ALA A N 9
ATOM 17609 C CA . ALA A 1 100 ? 3.393 0.003 6.906 1.00 0.00 100 ALA A CA 9
ATOM 17610 C C . ALA A 1 100 ? 2.807 -1.388 7.111 1.00 0.00 100 ALA A C 9
ATOM 17611 O O . ALA A 1 100 ? 1.591 -1.578 7.068 1.00 0.00 100 ALA A O 9
ATOM 17618 N N . ALA A 1 101 ? 3.689 -2.356 7.338 1.00 0.00 101 ALA A N 9
ATOM 17619 C CA . ALA A 1 101 ? 3.272 -3.716 7.645 1.00 0.00 101 ALA A CA 9
ATOM 17620 C C . ALA A 1 101 ? 2.418 -3.741 8.910 1.00 0.00 101 ALA A C 9
ATOM 17621 O O . ALA A 1 101 ? 1.328 -4.306 8.921 1.00 0.00 101 ALA A O 9
ATOM 17628 N N . ALA A 1 102 ? 2.913 -3.112 9.972 1.00 0.00 102 ALA A N 9
ATOM 17629 C CA . ALA A 1 102 ? 2.172 -3.030 11.226 1.00 0.00 102 ALA A CA 9
ATOM 17630 C C . ALA A 1 102 ? 0.862 -2.271 11.030 1.00 0.00 102 ALA A C 9
ATOM 17631 O O . ALA A 1 102 ? -0.200 -2.706 11.488 1.00 0.00 102 ALA A O 9
ATOM 17638 N N . TRP A 1 103 ? 0.944 -1.157 10.318 1.00 0.00 103 TRP A N 9
ATOM 17639 C CA . TRP A 1 103 ? -0.213 -0.305 10.068 1.00 0.00 103 TRP A CA 9
ATOM 17640 C C . TRP A 1 103 ? -1.369 -1.099 9.459 1.00 0.00 103 TRP A C 9
ATOM 17641 O O . TRP A 1 103 ? -2.520 -0.962 9.883 1.00 0.00 103 TRP A O 9
ATOM 17662 N N . ILE A 1 104 ? -1.073 -1.948 8.482 1.00 0.00 104 ILE A N 9
ATOM 17663 C CA . ILE A 1 104 ? -2.130 -2.682 7.812 1.00 0.00 104 ILE A CA 9
ATOM 17664 C C . ILE A 1 104 ? -2.374 -4.052 8.455 1.00 0.00 104 ILE A C 9
ATOM 17665 O O . ILE A 1 104 ? -3.455 -4.615 8.317 1.00 0.00 104 ILE A O 9
ATOM 17681 N N . SER A 1 105 ? -1.405 -4.584 9.189 1.00 0.00 105 SER A N 9
ATOM 17682 C CA . SER A 1 105 ? -1.651 -5.822 9.918 1.00 0.00 105 SER A CA 9
ATOM 17683 C C . SER A 1 105 ? -2.649 -5.563 11.044 1.00 0.00 105 SER A C 9
ATOM 17684 O O . SER A 1 105 ? -3.190 -6.490 11.640 1.00 0.00 105 SER A O 9
ATOM 17692 N N . ASN A 1 106 ? -2.877 -4.285 11.327 1.00 0.00 106 ASN A N 9
ATOM 17693 C CA . ASN A 1 106 ? -3.949 -3.879 12.225 1.00 0.00 106 ASN A CA 9
ATOM 17694 C C . ASN A 1 106 ? -5.283 -3.747 11.479 1.00 0.00 106 ASN A C 9
ATOM 17695 O O . ASN A 1 106 ? -6.312 -4.231 11.948 1.00 0.00 106 ASN A O 9
ATOM 17706 N N . HIS A 1 107 ? -5.262 -3.100 10.313 1.00 0.00 107 HIS A N 9
ATOM 17707 C CA . HIS A 1 107 ? -6.494 -2.856 9.547 1.00 0.00 107 HIS A CA 9
ATOM 17708 C C . HIS A 1 107 ? -6.927 -4.097 8.761 1.00 0.00 107 HIS A C 9
ATOM 17709 O O . HIS A 1 107 ? -8.105 -4.449 8.734 1.00 0.00 107 HIS A O 9
ATOM 17724 N N . ALA A 1 108 ? -5.976 -4.734 8.095 1.00 0.00 108 ALA A N 9
ATOM 17725 C CA . ALA A 1 108 ? -6.241 -5.966 7.369 1.00 0.00 108 ALA A CA 9
ATOM 17726 C C . ALA A 1 108 ? -6.287 -7.124 8.347 1.00 0.00 108 ALA A C 9
ATOM 17727 O O . ALA A 1 108 ? -7.054 -8.073 8.179 1.00 0.00 108 ALA A O 9
ATOM 17734 N N . GLY A 1 109 ? -5.452 -7.034 9.372 1.00 0.00 109 GLY A N 9
ATOM 17735 C CA . GLY A 1 109 ? -5.481 -8.021 10.443 1.00 0.00 109 GLY A CA 9
ATOM 17736 C C . GLY A 1 109 ? -4.582 -9.209 10.172 1.00 0.00 109 GLY A C 9
ATOM 17737 O O . GLY A 1 109 ? -4.439 -10.100 11.011 1.00 0.00 109 GLY A O 9
ATOM 17741 N N . VAL A 1 110 ? -3.977 -9.221 8.999 1.00 0.00 110 VAL A N 9
ATOM 17742 C CA . VAL A 1 110 ? -3.090 -10.298 8.603 1.00 0.00 110 VAL A CA 9
ATOM 17743 C C . VAL A 1 110 ? -1.699 -9.752 8.310 1.00 0.00 110 VAL A C 9
ATOM 17744 O O . VAL A 1 110 ? -1.544 -8.550 8.078 1.00 0.00 110 VAL A O 9
ATOM 17757 N N . PRO A 1 111 ? -0.666 -10.615 8.340 1.00 0.00 111 PRO A N 9
ATOM 17758 C CA . PRO A 1 111 ? 0.717 -10.206 8.081 1.00 0.00 111 PRO A CA 9
ATOM 17759 C C . PRO A 1 111 ? 0.929 -9.789 6.631 1.00 0.00 111 PRO A C 9
ATOM 17760 O O . PRO A 1 111 ? 1.277 -10.605 5.778 1.00 0.00 111 PRO A O 9
ATOM 17771 N N . CYS A 1 112 ? 0.680 -8.520 6.363 1.00 0.00 112 CYS A N 9
ATOM 17772 C CA . CYS A 1 112 ? 0.837 -7.968 5.031 1.00 0.00 112 CYS A CA 9
ATOM 17773 C C . CYS A 1 112 ? 1.571 -6.637 5.099 1.00 0.00 112 CYS A C 9
ATOM 17774 O O . CYS A 1 112 ? 1.536 -5.956 6.125 1.00 0.00 112 CYS A O 9
ATOM 17782 N N . ARG A 1 113 ? 2.236 -6.269 4.017 1.00 0.00 113 ARG A N 9
ATOM 17783 C CA . ARG A 1 113 ? 2.926 -4.994 3.954 1.00 0.00 113 ARG A CA 9
ATOM 17784 C C . ARG A 1 113 ? 2.646 -4.321 2.622 1.00 0.00 113 ARG A C 9
ATOM 17785 O O . ARG A 1 113 ? 2.374 -4.996 1.625 1.00 0.00 113 ARG A O 9
ATOM 17806 N N . ILE A 1 114 ? 2.692 -2.998 2.613 1.00 0.00 114 ILE A N 9
ATOM 17807 C CA . ILE A 1 114 ? 2.408 -2.234 1.410 1.00 0.00 114 ILE A CA 9
ATOM 17808 C C . ILE A 1 114 ? 3.654 -2.157 0.537 1.00 0.00 114 ILE A C 9
ATOM 17809 O O . ILE A 1 114 ? 4.692 -1.648 0.957 1.00 0.00 114 ILE A O 9
ATOM 17825 N N . LEU A 1 115 ? 3.539 -2.676 -0.674 1.00 0.00 115 LEU A N 9
ATOM 17826 C CA . LEU A 1 115 ? 4.672 -2.799 -1.568 1.00 0.00 115 LEU A CA 9
ATOM 17827 C C . LEU A 1 115 ? 4.412 -2.060 -2.872 1.00 0.00 115 LEU A C 9
ATOM 17828 O O . LEU A 1 115 ? 3.340 -2.177 -3.469 1.00 0.00 115 LEU A O 9
ATOM 17844 N N . LYS A 1 116 ? 5.397 -1.301 -3.303 1.00 0.00 116 LYS A N 9
ATOM 17845 C CA . LYS A 1 116 ? 5.304 -0.552 -4.539 1.00 0.00 116 LYS A CA 9
ATOM 17846 C C . LYS A 1 116 ? 6.175 -1.190 -5.611 1.00 0.00 116 LYS A C 9
ATOM 17847 O O . LYS A 1 116 ? 7.359 -1.457 -5.389 1.00 0.00 116 LYS A O 9
ATOM 17866 N N . VAL A 1 117 ? 5.587 -1.444 -6.769 1.00 0.00 117 VAL A N 9
ATOM 17867 C CA . VAL A 1 117 ? 6.316 -2.045 -7.871 1.00 0.00 117 VAL A CA 9
ATOM 17868 C C . VAL A 1 117 ? 7.303 -1.045 -8.455 1.00 0.00 117 VAL A C 9
ATOM 17869 O O . VAL A 1 117 ? 6.915 0.030 -8.916 1.00 0.00 117 VAL A O 9
ATOM 17882 N N . HIS A 1 118 ? 8.579 -1.398 -8.399 1.00 0.00 118 HIS A N 9
ATOM 17883 C CA . HIS A 1 118 ? 9.635 -0.570 -8.962 1.00 0.00 118 HIS A CA 9
ATOM 17884 C C . HIS A 1 118 ? 9.418 -0.435 -10.472 1.00 0.00 118 HIS A C 9
ATOM 17885 O O . HIS A 1 118 ? 9.311 -1.441 -11.177 1.00 0.00 118 HIS A O 9
ATOM 17900 N N . PRO A 1 119 ? 9.344 0.812 -10.977 1.00 0.00 119 PRO A N 9
ATOM 17901 C CA . PRO A 1 119 ? 8.977 1.110 -12.379 1.00 0.00 119 PRO A CA 9
ATOM 17902 C C . PRO A 1 119 ? 10.036 0.699 -13.404 1.00 0.00 119 PRO A C 9
ATOM 17903 O O . PRO A 1 119 ? 10.228 1.368 -14.418 1.00 0.00 119 PRO A O 9
ATOM 17914 N N . ASP A 1 120 ? 10.709 -0.406 -13.141 1.00 0.00 120 ASP A N 9
ATOM 17915 C CA . ASP A 1 120 ? 11.659 -0.966 -14.086 1.00 0.00 120 ASP A CA 9
ATOM 17916 C C . ASP A 1 120 ? 11.208 -2.366 -14.500 1.00 0.00 120 ASP A C 9
ATOM 17917 O O . ASP A 1 120 ? 11.430 -2.792 -15.630 1.00 0.00 120 ASP A O 9
ATOM 17926 N N . MET A 1 121 ? 10.554 -3.067 -13.573 1.00 0.00 121 MET A N 9
ATOM 17927 C CA . MET A 1 121 ? 9.992 -4.386 -13.860 1.00 0.00 121 MET A CA 9
ATOM 17928 C C . MET A 1 121 ? 8.698 -4.253 -14.647 1.00 0.00 121 MET A C 9
ATOM 17929 O O . MET A 1 121 ? 8.574 -4.795 -15.748 1.00 0.00 121 MET A O 9
ATOM 17943 N N . ALA A 1 122 ? 7.740 -3.529 -14.055 1.00 0.00 122 ALA A N 9
ATOM 17944 C CA . ALA A 1 122 ? 6.432 -3.254 -14.665 1.00 0.00 122 ALA A CA 9
ATOM 17945 C C . ALA A 1 122 ? 5.568 -4.510 -14.783 1.00 0.00 122 ALA A C 9
ATOM 17946 O O . ALA A 1 122 ? 4.539 -4.625 -14.116 1.00 0.00 122 ALA A O 9
ATOM 17953 N N . GLU A 1 123 ? 5.987 -5.444 -15.621 1.00 0.00 123 GLU A N 9
ATOM 17954 C CA . GLU A 1 123 ? 5.214 -6.646 -15.873 1.00 0.00 123 GLU A CA 9
ATOM 17955 C C . GLU A 1 123 ? 5.526 -7.725 -14.854 1.00 0.00 123 GLU A C 9
ATOM 17956 O O . GLU A 1 123 ? 6.634 -8.256 -14.794 1.00 0.00 123 GLU A O 9
ATOM 17968 N N . VAL A 1 124 ? 4.529 -8.028 -14.053 1.00 0.00 124 VAL A N 9
ATOM 17969 C CA . VAL A 1 124 ? 4.627 -9.055 -13.033 1.00 0.00 124 VAL A CA 9
ATOM 17970 C C . VAL A 1 124 ? 3.665 -10.188 -13.349 1.00 0.00 124 VAL A C 9
ATOM 17971 O O . VAL A 1 124 ? 3.840 -11.318 -12.890 1.00 0.00 124 VAL A O 9
ATOM 17984 N N . ARG A 1 125 ? 2.646 -9.856 -14.138 1.00 0.00 125 ARG A N 9
ATOM 17985 C CA . ARG A 1 125 ? 1.655 -10.818 -14.602 1.00 0.00 125 ARG A CA 9
ATOM 17986 C C . ARG A 1 125 ? 0.903 -11.452 -13.436 1.00 0.00 125 ARG A C 9
ATOM 17987 O O . ARG A 1 125 ? 1.058 -12.643 -13.156 1.00 0.00 125 ARG A O 9
ATOM 18008 N N . TRP A 1 126 ? 0.126 -10.628 -12.728 1.00 0.00 126 TRP A N 9
ATOM 18009 C CA . TRP A 1 126 ? -0.813 -11.119 -11.718 1.00 0.00 126 TRP A CA 9
ATOM 18010 C C . TRP A 1 126 ? -1.626 -12.284 -12.305 1.00 0.00 126 TRP A C 9
ATOM 18011 O O . TRP A 1 126 ? -2.026 -12.224 -13.468 1.00 0.00 126 TRP A O 9
ATOM 18032 N N . PRO A 1 127 ? -1.868 -13.353 -11.516 1.00 0.00 127 PRO A N 9
ATOM 18033 C CA . PRO A 1 127 ? -2.503 -14.599 -11.987 1.00 0.00 127 PRO A CA 9
ATOM 18034 C C . PRO A 1 127 ? -3.723 -14.370 -12.876 1.00 0.00 127 PRO A C 9
ATOM 18035 O O . PRO A 1 127 ? -4.654 -13.658 -12.507 1.00 0.00 127 PRO A O 9
ATOM 18046 N N . SER A 1 128 ? -3.725 -14.999 -14.041 1.00 0.00 128 SER A N 9
ATOM 18047 C CA . SER A 1 128 ? -4.836 -14.874 -14.973 1.00 0.00 128 SER A CA 9
ATOM 18048 C C . SER A 1 128 ? -5.963 -15.831 -14.596 1.00 0.00 128 SER A C 9
ATOM 18049 O O . SER A 1 128 ? -6.898 -16.052 -15.367 1.00 0.00 128 SER A O 9
ATOM 18057 N N . LEU A 1 129 ? -5.858 -16.379 -13.387 1.00 0.00 129 LEU A N 9
ATOM 18058 C CA . LEU A 1 129 ? -6.837 -17.325 -12.840 1.00 0.00 129 LEU A CA 9
ATOM 18059 C C . LEU A 1 129 ? -7.017 -18.530 -13.760 1.00 0.00 129 LEU A C 9
ATOM 18060 O O . LEU A 1 129 ? -8.059 -19.186 -13.753 1.00 0.00 129 LEU A O 9
ATOM 18076 N N . GLU A 1 130 ? -5.987 -18.825 -14.531 1.00 0.00 130 GLU A N 9
ATOM 18077 C CA . GLU A 1 130 ? -6.021 -19.931 -15.467 1.00 0.00 130 GLU A CA 9
ATOM 18078 C C . GLU A 1 130 ? -4.990 -20.972 -15.065 1.00 0.00 130 GLU A C 9
ATOM 18079 O O . GLU A 1 130 ? -5.390 -22.082 -14.659 1.00 0.00 130 GLU A O 9
ATOM 18091 N N . MET A 1 1 ? -9.062 4.996 -14.839 1.00 0.00 1 MET A N 10
ATOM 18092 C CA . MET A 1 1 ? -8.205 6.205 -14.910 1.00 0.00 1 MET A CA 10
ATOM 18093 C C . MET A 1 1 ? -9.053 7.466 -15.058 1.00 0.00 1 MET A C 10
ATOM 18094 O O . MET A 1 1 ? -8.763 8.497 -14.447 1.00 0.00 1 MET A O 10
ATOM 18110 N N . SER A 1 2 ? -10.100 7.387 -15.865 1.00 0.00 2 SER A N 10
ATOM 18111 C CA . SER A 1 2 ? -10.915 8.551 -16.156 1.00 0.00 2 SER A CA 10
ATOM 18112 C C . SER A 1 2 ? -12.106 8.638 -15.205 1.00 0.00 2 SER A C 10
ATOM 18113 O O . SER A 1 2 ? -13.180 8.097 -15.480 1.00 0.00 2 SER A O 10
ATOM 18121 N N . THR A 1 3 ? -11.894 9.287 -14.068 1.00 0.00 3 THR A N 10
ATOM 18122 C CA . THR A 1 3 ? -12.966 9.547 -13.110 1.00 0.00 3 THR A CA 10
ATOM 18123 C C . THR A 1 3 ? -12.737 10.866 -12.381 1.00 0.00 3 THR A C 10
ATOM 18124 O O . THR A 1 3 ? -13.532 11.258 -11.526 1.00 0.00 3 THR A O 10
ATOM 18135 N N . THR A 1 4 ? -11.647 11.548 -12.735 1.00 0.00 4 THR A N 10
ATOM 18136 C CA . THR A 1 4 ? -11.166 12.706 -11.982 1.00 0.00 4 THR A CA 10
ATOM 18137 C C . THR A 1 4 ? -10.740 12.262 -10.579 1.00 0.00 4 THR A C 10
ATOM 18138 O O . THR A 1 4 ? -10.538 13.061 -9.665 1.00 0.00 4 THR A O 10
ATOM 18149 N N . ALA A 1 5 ? -10.574 10.961 -10.448 1.00 0.00 5 ALA A N 10
ATOM 18150 C CA . ALA A 1 5 ? -10.129 10.352 -9.215 1.00 0.00 5 ALA A CA 10
ATOM 18151 C C . ALA A 1 5 ? -8.943 9.456 -9.511 1.00 0.00 5 ALA A C 10
ATOM 18152 O O . ALA A 1 5 ? -9.069 8.453 -10.212 1.00 0.00 5 ALA A O 10
ATOM 18159 N N . TYR A 1 6 ? -7.794 9.837 -9.004 1.00 0.00 6 TYR A N 10
ATOM 18160 C CA . TYR A 1 6 ? -6.560 9.142 -9.313 1.00 0.00 6 TYR A CA 10
ATOM 18161 C C . TYR A 1 6 ? -6.237 8.126 -8.231 1.00 0.00 6 TYR A C 10
ATOM 18162 O O . TYR A 1 6 ? -6.454 8.384 -7.054 1.00 0.00 6 TYR A O 10
ATOM 18180 N N . GLN A 1 7 ? -5.744 6.965 -8.633 1.00 0.00 7 GLN A N 10
ATOM 18181 C CA . GLN A 1 7 ? -5.340 5.943 -7.678 1.00 0.00 7 GLN A CA 10
ATOM 18182 C C . GLN A 1 7 ? -3.827 5.953 -7.492 1.00 0.00 7 GLN A C 10
ATOM 18183 O O . GLN A 1 7 ? -3.094 5.393 -8.310 1.00 0.00 7 GLN A O 10
ATOM 18197 N N . PRO A 1 8 ? -3.334 6.619 -6.434 1.00 0.00 8 PRO A N 10
ATOM 18198 C CA . PRO A 1 8 ? -1.918 6.586 -6.098 1.00 0.00 8 PRO A CA 10
ATOM 18199 C C . PRO A 1 8 ? -1.536 5.210 -5.582 1.00 0.00 8 PRO A C 10
ATOM 18200 O O . PRO A 1 8 ? -0.693 4.523 -6.174 1.00 0.00 8 PRO A O 10
ATOM 18211 N N . ILE A 1 9 ? -2.193 4.820 -4.492 1.00 0.00 9 ILE A N 10
ATOM 18212 C CA . ILE A 1 9 ? -2.065 3.485 -3.934 1.00 0.00 9 ILE A CA 10
ATOM 18213 C C . ILE A 1 9 ? -3.305 2.660 -4.285 1.00 0.00 9 ILE A C 10
ATOM 18214 O O . ILE A 1 9 ? -4.414 3.195 -4.358 1.00 0.00 9 ILE A O 10
ATOM 18230 N N . ALA A 1 10 ? -3.112 1.363 -4.487 1.00 0.00 10 ALA A N 10
ATOM 18231 C CA . ALA A 1 10 ? -4.178 0.470 -4.928 1.00 0.00 10 ALA A CA 10
ATOM 18232 C C . ALA A 1 10 ? -5.263 0.295 -3.870 1.00 0.00 10 ALA A C 10
ATOM 18233 O O . ALA A 1 10 ? -6.447 0.502 -4.142 1.00 0.00 10 ALA A O 10
ATOM 18240 N N . GLU A 1 11 ? -4.851 -0.114 -2.679 1.00 0.00 11 GLU A N 10
ATOM 18241 C CA . GLU A 1 11 ? -5.770 -0.389 -1.575 1.00 0.00 11 GLU A CA 10
ATOM 18242 C C . GLU A 1 11 ? -6.561 0.858 -1.211 1.00 0.00 11 GLU A C 10
ATOM 18243 O O . GLU A 1 11 ? -7.765 0.798 -0.966 1.00 0.00 11 GLU A O 10
ATOM 18255 N N . CYS A 1 12 ? -5.867 1.984 -1.175 1.00 0.00 12 CYS A N 10
ATOM 18256 C CA . CYS A 1 12 ? -6.484 3.250 -0.816 1.00 0.00 12 CYS A CA 10
ATOM 18257 C C . CYS A 1 12 ? -7.595 3.599 -1.800 1.00 0.00 12 CYS A C 10
ATOM 18258 O O . CYS A 1 12 ? -8.686 4.016 -1.407 1.00 0.00 12 CYS A O 10
ATOM 18266 N N . GLY A 1 13 ? -7.311 3.424 -3.081 1.00 0.00 13 GLY A N 10
ATOM 18267 C CA . GLY A 1 13 ? -8.329 3.608 -4.089 1.00 0.00 13 GLY A CA 10
ATOM 18268 C C . GLY A 1 13 ? -8.302 4.987 -4.712 1.00 0.00 13 GLY A C 10
ATOM 18269 O O . GLY A 1 13 ? -7.239 5.510 -5.046 1.00 0.00 13 GLY A O 10
ATOM 18273 N N . ALA A 1 14 ? -9.477 5.585 -4.836 1.00 0.00 14 ALA A N 10
ATOM 18274 C CA . ALA A 1 14 ? -9.631 6.816 -5.591 1.00 0.00 14 ALA A CA 10
ATOM 18275 C C . ALA A 1 14 ? -9.311 8.052 -4.756 1.00 0.00 14 ALA A C 10
ATOM 18276 O O . ALA A 1 14 ? -9.918 8.301 -3.712 1.00 0.00 14 ALA A O 10
ATOM 18283 N N . THR A 1 15 ? -8.345 8.815 -5.236 1.00 0.00 15 THR A N 10
ATOM 18284 C CA . THR A 1 15 ? -7.991 10.094 -4.653 1.00 0.00 15 THR A CA 10
ATOM 18285 C C . THR A 1 15 ? -8.107 11.172 -5.727 1.00 0.00 15 THR A C 10
ATOM 18286 O O . THR A 1 15 ? -7.411 11.120 -6.735 1.00 0.00 15 THR A O 10
ATOM 18297 N N . THR A 1 16 ? -8.969 12.147 -5.516 1.00 0.00 16 THR A N 10
ATOM 18298 C CA . THR A 1 16 ? -9.295 13.094 -6.573 1.00 0.00 16 THR A CA 10
ATOM 18299 C C . THR A 1 16 ? -8.294 14.248 -6.608 1.00 0.00 16 THR A C 10
ATOM 18300 O O . THR A 1 16 ? -8.317 15.074 -7.523 1.00 0.00 16 THR A O 10
ATOM 18311 N N . GLN A 1 17 ? -7.401 14.286 -5.624 1.00 0.00 17 GLN A N 10
ATOM 18312 C CA . GLN A 1 17 ? -6.326 15.268 -5.615 1.00 0.00 17 GLN A CA 10
ATOM 18313 C C . GLN A 1 17 ? -5.453 15.083 -6.850 1.00 0.00 17 GLN A C 10
ATOM 18314 O O . GLN A 1 17 ? -4.902 14.005 -7.075 1.00 0.00 17 GLN A O 10
ATOM 18328 N N . SER A 1 18 ? -5.331 16.137 -7.643 1.00 0.00 18 SER A N 10
ATOM 18329 C CA . SER A 1 18 ? -4.597 16.078 -8.901 1.00 0.00 18 SER A CA 10
ATOM 18330 C C . SER A 1 18 ? -3.129 15.726 -8.657 1.00 0.00 18 SER A C 10
ATOM 18331 O O . SER A 1 18 ? -2.463 15.154 -9.523 1.00 0.00 18 SER A O 10
ATOM 18339 N N . GLU A 1 19 ? -2.643 16.051 -7.465 1.00 0.00 19 GLU A N 10
ATOM 18340 C CA . GLU A 1 19 ? -1.272 15.742 -7.074 1.00 0.00 19 GLU A CA 10
ATOM 18341 C C . GLU A 1 19 ? -1.017 14.238 -7.131 1.00 0.00 19 GLU A C 10
ATOM 18342 O O . GLU A 1 19 ? 0.096 13.797 -7.421 1.00 0.00 19 GLU A O 10
ATOM 18354 N N . ALA A 1 20 ? -2.063 13.453 -6.885 1.00 0.00 20 ALA A N 10
ATOM 18355 C CA . ALA A 1 20 ? -1.944 12.000 -6.853 1.00 0.00 20 ALA A CA 10
ATOM 18356 C C . ALA A 1 20 ? -1.511 11.451 -8.206 1.00 0.00 20 ALA A C 10
ATOM 18357 O O . ALA A 1 20 ? -0.817 10.441 -8.276 1.00 0.00 20 ALA A O 10
ATOM 18364 N N . ALA A 1 21 ? -1.889 12.143 -9.274 1.00 0.00 21 ALA A N 10
ATOM 18365 C CA . ALA A 1 21 ? -1.577 11.699 -10.629 1.00 0.00 21 ALA A CA 10
ATOM 18366 C C . ALA A 1 21 ? -0.075 11.720 -10.894 1.00 0.00 21 ALA A C 10
ATOM 18367 O O . ALA A 1 21 ? 0.408 11.108 -11.846 1.00 0.00 21 ALA A O 10
ATOM 18374 N N . ALA A 1 22 ? 0.662 12.433 -10.055 1.00 0.00 22 ALA A N 10
ATOM 18375 C CA . ALA A 1 22 ? 2.104 12.527 -10.207 1.00 0.00 22 ALA A CA 10
ATOM 18376 C C . ALA A 1 22 ? 2.823 11.564 -9.266 1.00 0.00 22 ALA A C 10
ATOM 18377 O O . ALA A 1 22 ? 3.962 11.176 -9.516 1.00 0.00 22 ALA A O 10
ATOM 18384 N N . TYR A 1 23 ? 2.148 11.158 -8.197 1.00 0.00 23 TYR A N 10
ATOM 18385 C CA . TYR A 1 23 ? 2.790 10.345 -7.169 1.00 0.00 23 TYR A CA 10
ATOM 18386 C C . TYR A 1 23 ? 2.333 8.900 -7.255 1.00 0.00 23 TYR A C 10
ATOM 18387 O O . TYR A 1 23 ? 2.905 8.024 -6.611 1.00 0.00 23 TYR A O 10
ATOM 18405 N N . GLN A 1 24 ? 1.297 8.658 -8.047 1.00 0.00 24 GLN A N 10
ATOM 18406 C CA . GLN A 1 24 ? 0.741 7.323 -8.189 1.00 0.00 24 GLN A CA 10
ATOM 18407 C C . GLN A 1 24 ? 1.749 6.373 -8.818 1.00 0.00 24 GLN A C 10
ATOM 18408 O O . GLN A 1 24 ? 2.651 6.801 -9.545 1.00 0.00 24 GLN A O 10
ATOM 18422 N N . LYS A 1 25 ? 1.569 5.087 -8.549 1.00 0.00 25 LYS A N 10
ATOM 18423 C CA . LYS A 1 25 ? 2.452 4.044 -9.065 1.00 0.00 25 LYS A CA 10
ATOM 18424 C C . LYS A 1 25 ? 1.761 2.700 -8.944 1.00 0.00 25 LYS A C 10
ATOM 18425 O O . LYS A 1 25 ? 0.615 2.632 -8.488 1.00 0.00 25 LYS A O 10
ATOM 18444 N N . ARG A 1 26 ? 2.432 1.642 -9.377 1.00 0.00 26 ARG A N 10
ATOM 18445 C CA . ARG A 1 26 ? 1.948 0.294 -9.137 1.00 0.00 26 ARG A CA 10
ATOM 18446 C C . ARG A 1 26 ? 2.111 -0.024 -7.654 1.00 0.00 26 ARG A C 10
ATOM 18447 O O . ARG A 1 26 ? 3.049 -0.702 -7.234 1.00 0.00 26 ARG A O 10
ATOM 18468 N N . TRP A 1 27 ? 1.216 0.540 -6.871 1.00 0.00 27 TRP A N 10
ATOM 18469 C CA . TRP A 1 27 ? 1.239 0.422 -5.428 1.00 0.00 27 TRP A CA 10
ATOM 18470 C C . TRP A 1 27 ? 0.337 -0.713 -5.004 1.00 0.00 27 TRP A C 10
ATOM 18471 O O . TRP A 1 27 ? -0.662 -0.963 -5.674 1.00 0.00 27 TRP A O 10
ATOM 18492 N N . LEU A 1 28 ? 0.678 -1.401 -3.915 1.00 0.00 28 LEU A N 10
ATOM 18493 C CA . LEU A 1 28 ? -0.200 -2.437 -3.380 1.00 0.00 28 LEU A CA 10
ATOM 18494 C C . LEU A 1 28 ? 0.334 -3.048 -2.094 1.00 0.00 28 LEU A C 10
ATOM 18495 O O . LEU A 1 28 ? 1.498 -2.868 -1.733 1.00 0.00 28 LEU A O 10
ATOM 18511 N N . VAL A 1 29 ? -0.538 -3.783 -1.420 1.00 0.00 29 VAL A N 10
ATOM 18512 C CA . VAL A 1 29 ? -0.171 -4.520 -0.225 1.00 0.00 29 VAL A CA 10
ATOM 18513 C C . VAL A 1 29 ? 0.098 -5.972 -0.579 1.00 0.00 29 VAL A C 10
ATOM 18514 O O . VAL A 1 29 ? -0.699 -6.620 -1.257 1.00 0.00 29 VAL A O 10
ATOM 18527 N N . ALA A 1 30 ? 1.234 -6.471 -0.136 1.00 0.00 30 ALA A N 10
ATOM 18528 C CA . ALA A 1 30 ? 1.573 -7.859 -0.341 1.00 0.00 30 ALA A CA 10
ATOM 18529 C C . ALA A 1 30 ? 1.550 -8.589 0.987 1.00 0.00 30 ALA A C 10
ATOM 18530 O O . ALA A 1 30 ? 2.084 -8.097 1.984 1.00 0.00 30 ALA A O 10
ATOM 18537 N N . ASN A 1 31 ? 0.922 -9.747 1.000 1.00 0.00 31 ASN A N 10
ATOM 18538 C CA . ASN A 1 31 ? 0.867 -10.563 2.199 1.00 0.00 31 ASN A CA 10
ATOM 18539 C C . ASN A 1 31 ? 2.201 -11.278 2.375 1.00 0.00 31 ASN A C 10
ATOM 18540 O O . ASN A 1 31 ? 2.928 -11.459 1.401 1.00 0.00 31 ASN A O 10
ATOM 18551 N N . ASP A 1 32 ? 2.538 -11.631 3.616 1.00 0.00 32 ASP A N 10
ATOM 18552 C CA . ASP A 1 32 ? 3.819 -12.275 3.944 1.00 0.00 32 ASP A CA 10
ATOM 18553 C C . ASP A 1 32 ? 4.155 -13.436 2.999 1.00 0.00 32 ASP A C 10
ATOM 18554 O O . ASP A 1 32 ? 5.328 -13.714 2.739 1.00 0.00 32 ASP A O 10
ATOM 18563 N N . ALA A 1 33 ? 3.121 -14.103 2.482 1.00 0.00 33 ALA A N 10
ATOM 18564 C CA . ALA A 1 33 ? 3.297 -15.186 1.510 1.00 0.00 33 ALA A CA 10
ATOM 18565 C C . ALA A 1 33 ? 4.028 -14.703 0.258 1.00 0.00 33 ALA A C 10
ATOM 18566 O O . ALA A 1 33 ? 4.648 -15.488 -0.457 1.00 0.00 33 ALA A O 10
ATOM 18573 N N . GLY A 1 34 ? 3.956 -13.403 0.010 1.00 0.00 34 GLY A N 10
ATOM 18574 C CA . GLY A 1 34 ? 4.511 -12.837 -1.196 1.00 0.00 34 GLY A CA 10
ATOM 18575 C C . GLY A 1 34 ? 3.433 -12.600 -2.228 1.00 0.00 34 GLY A C 10
ATOM 18576 O O . GLY A 1 34 ? 3.719 -12.199 -3.356 1.00 0.00 34 GLY A O 10
ATOM 18580 N N . GLN A 1 35 ? 2.186 -12.829 -1.823 1.00 0.00 35 GLN A N 10
ATOM 18581 C CA . GLN A 1 35 ? 1.052 -12.760 -2.734 1.00 0.00 35 GLN A CA 10
ATOM 18582 C C . GLN A 1 35 ? 0.435 -11.363 -2.736 1.00 0.00 35 GLN A C 10
ATOM 18583 O O . GLN A 1 35 ? 0.471 -10.655 -1.728 1.00 0.00 35 GLN A O 10
ATOM 18597 N N . TRP A 1 36 ? -0.120 -10.978 -3.880 1.00 0.00 36 TRP A N 10
ATOM 18598 C CA . TRP A 1 36 ? -0.816 -9.708 -4.017 1.00 0.00 36 TRP A CA 10
ATOM 18599 C C . TRP A 1 36 ? -2.133 -9.727 -3.263 1.00 0.00 36 TRP A C 10
ATOM 18600 O O . TRP A 1 36 ? -2.990 -10.568 -3.529 1.00 0.00 36 TRP A O 10
ATOM 18621 N N . LEU A 1 37 ? -2.297 -8.801 -2.337 1.00 0.00 37 LEU A N 10
ATOM 18622 C CA . LEU A 1 37 ? -3.560 -8.655 -1.642 1.00 0.00 37 LEU A CA 10
ATOM 18623 C C . LEU A 1 37 ? -4.498 -7.828 -2.509 1.00 0.00 37 LEU A C 10
ATOM 18624 O O . LEU A 1 37 ? -4.100 -6.801 -3.054 1.00 0.00 37 LEU A O 10
ATOM 18640 N N . ASN A 1 38 ? -5.733 -8.272 -2.650 1.00 0.00 38 ASN A N 10
ATOM 18641 C CA . ASN A 1 38 ? -6.628 -7.667 -3.626 1.00 0.00 38 ASN A CA 10
ATOM 18642 C C . ASN A 1 38 ? -7.861 -7.087 -2.962 1.00 0.00 38 ASN A C 10
ATOM 18643 O O . ASN A 1 38 ? -8.206 -7.450 -1.837 1.00 0.00 38 ASN A O 10
ATOM 18654 N N . ARG A 1 39 ? -8.538 -6.208 -3.686 1.00 0.00 39 ARG A N 10
ATOM 18655 C CA . ARG A 1 39 ? -9.767 -5.592 -3.211 1.00 0.00 39 ARG A CA 10
ATOM 18656 C C . ARG A 1 39 ? -10.872 -6.639 -3.060 1.00 0.00 39 ARG A C 10
ATOM 18657 O O . ARG A 1 39 ? -11.786 -6.476 -2.251 1.00 0.00 39 ARG A O 10
ATOM 18678 N N . ASP A 1 40 ? -10.782 -7.721 -3.832 1.00 0.00 40 ASP A N 10
ATOM 18679 C CA . ASP A 1 40 ? -11.763 -8.797 -3.732 1.00 0.00 40 ASP A CA 10
ATOM 18680 C C . ASP A 1 40 ? -11.285 -9.865 -2.759 1.00 0.00 40 ASP A C 10
ATOM 18681 O O . ASP A 1 40 ? -12.050 -10.742 -2.365 1.00 0.00 40 ASP A O 10
ATOM 18690 N N . LEU A 1 41 ? -10.018 -9.777 -2.365 1.00 0.00 41 LEU A N 10
ATOM 18691 C CA . LEU A 1 41 ? -9.477 -10.666 -1.346 1.00 0.00 41 LEU A CA 10
ATOM 18692 C C . LEU A 1 41 ? -9.834 -10.125 0.027 1.00 0.00 41 LEU A C 10
ATOM 18693 O O . LEU A 1 41 ? -10.367 -10.840 0.873 1.00 0.00 41 LEU A O 10
ATOM 18709 N N . CYS A 1 42 ? -9.547 -8.849 0.233 1.00 0.00 42 CYS A N 10
ATOM 18710 C CA . CYS A 1 42 ? -9.912 -8.174 1.472 1.00 0.00 42 CYS A CA 10
ATOM 18711 C C . CYS A 1 42 ? -10.603 -6.844 1.173 1.00 0.00 42 CYS A C 10
ATOM 18712 O O . CYS A 1 42 ? -9.947 -5.852 0.859 1.00 0.00 42 CYS A O 10
ATOM 18720 N N . PRO A 1 43 ? -11.943 -6.812 1.249 1.00 0.00 43 PRO A N 10
ATOM 18721 C CA . PRO A 1 43 ? -12.731 -5.597 0.991 1.00 0.00 43 PRO A CA 10
ATOM 18722 C C . PRO A 1 43 ? -12.368 -4.449 1.932 1.00 0.00 43 PRO A C 10
ATOM 18723 O O . PRO A 1 43 ? -12.351 -3.285 1.527 1.00 0.00 43 PRO A O 10
ATOM 18734 N N . ARG A 1 44 ? -12.066 -4.785 3.185 1.00 0.00 44 ARG A N 10
ATOM 18735 C CA . ARG A 1 44 ? -11.691 -3.783 4.185 1.00 0.00 44 ARG A CA 10
ATOM 18736 C C . ARG A 1 44 ? -10.415 -3.048 3.781 1.00 0.00 44 ARG A C 10
ATOM 18737 O O . ARG A 1 44 ? -10.151 -1.933 4.238 1.00 0.00 44 ARG A O 10
ATOM 18758 N N . LEU A 1 45 ? -9.631 -3.669 2.915 1.00 0.00 45 LEU A N 10
ATOM 18759 C CA . LEU A 1 45 ? -8.364 -3.100 2.487 1.00 0.00 45 LEU A CA 10
ATOM 18760 C C . LEU A 1 45 ? -8.597 -1.856 1.634 1.00 0.00 45 LEU A C 10
ATOM 18761 O O . LEU A 1 45 ? -7.798 -0.927 1.655 1.00 0.00 45 LEU A O 10
ATOM 18777 N N . ALA A 1 46 ? -9.720 -1.830 0.926 1.00 0.00 46 ALA A N 10
ATOM 18778 C CA . ALA A 1 46 ? -10.055 -0.715 0.047 1.00 0.00 46 ALA A CA 10
ATOM 18779 C C . ALA A 1 46 ? -10.797 0.390 0.798 1.00 0.00 46 ALA A C 10
ATOM 18780 O O . ALA A 1 46 ? -11.322 1.328 0.191 1.00 0.00 46 ALA A O 10
ATOM 18787 N N . GLU A 1 47 ? -10.836 0.288 2.119 1.00 0.00 47 GLU A N 10
ATOM 18788 C CA . GLU A 1 47 ? -11.529 1.279 2.933 1.00 0.00 47 GLU A CA 10
ATOM 18789 C C . GLU A 1 47 ? -10.562 2.328 3.471 1.00 0.00 47 GLU A C 10
ATOM 18790 O O . GLU A 1 47 ? -10.871 3.033 4.430 1.00 0.00 47 GLU A O 10
ATOM 18802 N N . VAL A 1 48 ? -9.396 2.439 2.854 1.00 0.00 48 VAL A N 10
ATOM 18803 C CA . VAL A 1 48 ? -8.412 3.414 3.289 1.00 0.00 48 VAL A CA 10
ATOM 18804 C C . VAL A 1 48 ? -8.809 4.819 2.840 1.00 0.00 48 VAL A C 10
ATOM 18805 O O . VAL A 1 48 ? -9.098 5.048 1.665 1.00 0.00 48 VAL A O 10
ATOM 18818 N N . SER A 1 49 ? -8.844 5.748 3.782 1.00 0.00 49 SER A N 10
ATOM 18819 C CA . SER A 1 49 ? -9.096 7.143 3.474 1.00 0.00 49 SER A CA 10
ATOM 18820 C C . SER A 1 49 ? -7.775 7.807 3.106 1.00 0.00 49 SER A C 10
ATOM 18821 O O . SER A 1 49 ? -6.824 7.786 3.892 1.00 0.00 49 SER A O 10
ATOM 18829 N N . VAL A 1 50 ? -7.702 8.375 1.912 1.00 0.00 50 VAL A N 10
ATOM 18830 C CA . VAL A 1 50 ? -6.441 8.897 1.408 1.00 0.00 50 VAL A CA 10
ATOM 18831 C C . VAL A 1 50 ? -6.371 10.408 1.557 1.00 0.00 50 VAL A C 10
ATOM 18832 O O . VAL A 1 50 ? -7.363 11.112 1.361 1.00 0.00 50 VAL A O 10
ATOM 18845 N N . GLU A 1 51 ? -5.197 10.892 1.921 1.00 0.00 51 GLU A N 10
ATOM 18846 C CA . GLU A 1 51 ? -4.939 12.315 2.010 1.00 0.00 51 GLU A CA 10
ATOM 18847 C C . GLU A 1 51 ? -3.503 12.594 1.612 1.00 0.00 51 GLU A C 10
ATOM 18848 O O . GLU A 1 51 ? -2.574 11.951 2.094 1.00 0.00 51 GLU A O 10
ATOM 18860 N N . LEU A 1 52 ? -3.325 13.538 0.721 1.00 0.00 52 LEU A N 10
ATOM 18861 C CA . LEU A 1 52 ? -1.995 13.895 0.262 1.00 0.00 52 LEU A CA 10
ATOM 18862 C C . LEU A 1 52 ? -1.579 15.238 0.822 1.00 0.00 52 LEU A C 10
ATOM 18863 O O . LEU A 1 52 ? -2.275 16.243 0.671 1.00 0.00 52 LEU A O 10
ATOM 18879 N N . ARG A 1 53 ? -0.437 15.223 1.476 1.00 0.00 53 ARG A N 10
ATOM 18880 C CA . ARG A 1 53 ? 0.197 16.417 1.991 1.00 0.00 53 ARG A CA 10
ATOM 18881 C C . ARG A 1 53 ? 1.373 16.731 1.086 1.00 0.00 53 ARG A C 10
ATOM 18882 O O . ARG A 1 53 ? 1.939 15.815 0.489 1.00 0.00 53 ARG A O 10
ATOM 18903 N N . MET A 1 54 ? 1.741 17.992 0.956 1.00 0.00 54 MET A N 10
ATOM 18904 C CA . MET A 1 54 ? 2.868 18.339 0.105 1.00 0.00 54 MET A CA 10
ATOM 18905 C C . MET A 1 54 ? 4.151 17.752 0.686 1.00 0.00 54 MET A C 10
ATOM 18906 O O . MET A 1 54 ? 4.739 18.302 1.616 1.00 0.00 54 MET A O 10
ATOM 18920 N N . GLY A 1 55 ? 4.542 16.598 0.162 1.00 0.00 55 GLY A N 10
ATOM 18921 C CA . GLY A 1 55 ? 5.724 15.919 0.646 1.00 0.00 55 GLY A CA 10
ATOM 18922 C C . GLY A 1 55 ? 5.404 14.651 1.419 1.00 0.00 55 GLY A C 10
ATOM 18923 O O . GLY A 1 55 ? 6.295 13.837 1.671 1.00 0.00 55 GLY A O 10
ATOM 18927 N N . TYR A 1 56 ? 4.136 14.456 1.784 1.00 0.00 56 TYR A N 10
ATOM 18928 C CA . TYR A 1 56 ? 3.766 13.321 2.620 1.00 0.00 56 TYR A CA 10
ATOM 18929 C C . TYR A 1 56 ? 2.489 12.659 2.130 1.00 0.00 56 TYR A C 10
ATOM 18930 O O . TYR A 1 56 ? 1.525 13.325 1.765 1.00 0.00 56 TYR A O 10
ATOM 18948 N N . LEU A 1 57 ? 2.497 11.342 2.133 1.00 0.00 57 LEU A N 10
ATOM 18949 C CA . LEU A 1 57 ? 1.329 10.563 1.772 1.00 0.00 57 LEU A CA 10
ATOM 18950 C C . LEU A 1 57 ? 0.647 10.072 3.041 1.00 0.00 57 LEU A C 10
ATOM 18951 O O . LEU A 1 57 ? 1.171 9.209 3.742 1.00 0.00 57 LEU A O 10
ATOM 18967 N N . VAL A 1 58 ? -0.506 10.646 3.345 1.00 0.00 58 VAL A N 10
ATOM 18968 C CA . VAL A 1 58 ? -1.178 10.382 4.607 1.00 0.00 58 VAL A CA 10
ATOM 18969 C C . VAL A 1 58 ? -2.333 9.406 4.425 1.00 0.00 58 VAL A C 10
ATOM 18970 O O . VAL A 1 58 ? -3.344 9.725 3.798 1.00 0.00 58 VAL A O 10
ATOM 18983 N N . LEU A 1 59 ? -2.171 8.216 4.966 1.00 0.00 59 LEU A N 10
ATOM 18984 C CA . LEU A 1 59 ? -3.216 7.205 4.933 1.00 0.00 59 LEU A CA 10
ATOM 18985 C C . LEU A 1 59 ? -3.984 7.203 6.248 1.00 0.00 59 LEU A C 10
ATOM 18986 O O . LEU A 1 59 ? -3.395 7.366 7.304 1.00 0.00 59 LEU A O 10
ATOM 19002 N N . LYS A 1 60 ? -5.294 7.041 6.179 1.00 0.00 60 LYS A N 10
ATOM 19003 C CA . LYS A 1 60 ? -6.126 6.960 7.379 1.00 0.00 60 LYS A CA 10
ATOM 19004 C C . LYS A 1 60 ? -7.012 5.728 7.266 1.00 0.00 60 LYS A C 10
ATOM 19005 O O . LYS A 1 60 ? -7.602 5.495 6.211 1.00 0.00 60 LYS A O 10
ATOM 19024 N N . ALA A 1 61 ? -7.112 4.922 8.314 1.00 0.00 61 ALA A N 10
ATOM 19025 C CA . ALA A 1 61 ? -7.905 3.695 8.191 1.00 0.00 61 ALA A CA 10
ATOM 19026 C C . ALA A 1 61 ? -9.039 3.607 9.206 1.00 0.00 61 ALA A C 10
ATOM 19027 O O . ALA A 1 61 ? -8.942 4.125 10.311 1.00 0.00 61 ALA A O 10
ATOM 19034 N N . PRO A 1 62 ? -10.148 2.954 8.835 1.00 0.00 62 PRO A N 10
ATOM 19035 C CA . PRO A 1 62 ? -11.200 2.597 9.786 1.00 0.00 62 PRO A CA 10
ATOM 19036 C C . PRO A 1 62 ? -10.684 1.584 10.804 1.00 0.00 62 PRO A C 10
ATOM 19037 O O . PRO A 1 62 ? -10.815 0.373 10.617 1.00 0.00 62 PRO A O 10
ATOM 19048 N N . GLY A 1 63 ? -10.055 2.094 11.853 1.00 0.00 63 GLY A N 10
ATOM 19049 C CA . GLY A 1 63 ? -9.443 1.238 12.847 1.00 0.00 63 GLY A CA 10
ATOM 19050 C C . GLY A 1 63 ? -8.005 1.637 13.126 1.00 0.00 63 GLY A C 10
ATOM 19051 O O . GLY A 1 63 ? -7.484 1.400 14.216 1.00 0.00 63 GLY A O 10
ATOM 19055 N N . MET A 1 64 ? -7.363 2.252 12.138 1.00 0.00 64 MET A N 10
ATOM 19056 C CA . MET A 1 64 ? -5.997 2.737 12.300 1.00 0.00 64 MET A CA 10
ATOM 19057 C C . MET A 1 64 ? -5.974 4.243 12.142 1.00 0.00 64 MET A C 10
ATOM 19058 O O . MET A 1 64 ? -6.823 4.816 11.467 1.00 0.00 64 MET A O 10
ATOM 19072 N N . LEU A 1 65 ? -5.002 4.886 12.746 1.00 0.00 65 LEU A N 10
ATOM 19073 C CA . LEU A 1 65 ? -4.875 6.326 12.633 1.00 0.00 65 LEU A CA 10
ATOM 19074 C C . LEU A 1 65 ? -4.278 6.682 11.268 1.00 0.00 65 LEU A C 10
ATOM 19075 O O . LEU A 1 65 ? -4.605 6.049 10.247 1.00 0.00 65 LEU A O 10
ATOM 19091 N N . ARG A 1 66 ? -3.456 7.723 11.247 1.00 0.00 66 ARG A N 10
ATOM 19092 C CA . ARG A 1 66 ? -2.759 8.133 10.045 1.00 0.00 66 ARG A CA 10
ATOM 19093 C C . ARG A 1 66 ? -1.483 7.323 9.846 1.00 0.00 66 ARG A C 10
ATOM 19094 O O . ARG A 1 66 ? -0.854 6.874 10.806 1.00 0.00 66 ARG A O 10
ATOM 19115 N N . LEU A 1 67 ? -1.124 7.141 8.592 1.00 0.00 67 LEU A N 10
ATOM 19116 C CA . LEU A 1 67 ? 0.156 6.576 8.221 1.00 0.00 67 LEU A CA 10
ATOM 19117 C C . LEU A 1 67 ? 0.888 7.571 7.338 1.00 0.00 67 LEU A C 10
ATOM 19118 O O . LEU A 1 67 ? 0.551 7.739 6.167 1.00 0.00 67 LEU A O 10
ATOM 19134 N N . ASP A 1 68 ? 1.854 8.262 7.923 1.00 0.00 68 ASP A N 10
ATOM 19135 C CA . ASP A 1 68 ? 2.626 9.263 7.203 1.00 0.00 68 ASP A CA 10
ATOM 19136 C C . ASP A 1 68 ? 3.722 8.610 6.385 1.00 0.00 68 ASP A C 10
ATOM 19137 O O . ASP A 1 68 ? 4.757 8.215 6.923 1.00 0.00 68 ASP A O 10
ATOM 19146 N N . ILE A 1 69 ? 3.481 8.472 5.093 1.00 0.00 69 ILE A N 10
ATOM 19147 C CA . ILE A 1 69 ? 4.481 7.938 4.187 1.00 0.00 69 ILE A CA 10
ATOM 19148 C C . ILE A 1 69 ? 5.163 9.076 3.437 1.00 0.00 69 ILE A C 10
ATOM 19149 O O . ILE A 1 69 ? 4.571 9.692 2.551 1.00 0.00 69 ILE A O 10
ATOM 19165 N N . PRO A 1 70 ? 6.403 9.409 3.804 1.00 0.00 70 PRO A N 10
ATOM 19166 C CA . PRO A 1 70 ? 7.173 10.425 3.101 1.00 0.00 70 PRO A CA 10
ATOM 19167 C C . PRO A 1 70 ? 7.546 9.952 1.701 1.00 0.00 70 PRO A C 10
ATOM 19168 O O . PRO A 1 70 ? 8.147 8.891 1.545 1.00 0.00 70 PRO A O 10
ATOM 19179 N N . LEU A 1 71 ? 7.193 10.751 0.697 1.00 0.00 71 LEU A N 10
ATOM 19180 C CA . LEU A 1 71 ? 7.346 10.362 -0.707 1.00 0.00 71 LEU A CA 10
ATOM 19181 C C . LEU A 1 71 ? 8.766 9.888 -1.018 1.00 0.00 71 LEU A C 10
ATOM 19182 O O . LEU A 1 71 ? 8.953 8.849 -1.646 1.00 0.00 71 LEU A O 10
ATOM 19198 N N . ASP A 1 72 ? 9.759 10.657 -0.590 1.00 0.00 72 ASP A N 10
ATOM 19199 C CA . ASP A 1 72 ? 11.155 10.259 -0.773 1.00 0.00 72 ASP A CA 10
ATOM 19200 C C . ASP A 1 72 ? 11.982 10.622 0.451 1.00 0.00 72 ASP A C 10
ATOM 19201 O O . ASP A 1 72 ? 13.211 10.599 0.422 1.00 0.00 72 ASP A O 10
ATOM 19210 N N . VAL A 1 73 ? 11.297 10.915 1.538 1.00 0.00 73 VAL A N 10
ATOM 19211 C CA . VAL A 1 73 ? 11.959 11.333 2.764 1.00 0.00 73 VAL A CA 10
ATOM 19212 C C . VAL A 1 73 ? 12.061 10.155 3.729 1.00 0.00 73 VAL A C 10
ATOM 19213 O O . VAL A 1 73 ? 11.377 10.105 4.755 1.00 0.00 73 VAL A O 10
ATOM 19226 N N . ILE A 1 74 ? 12.891 9.191 3.376 1.00 0.00 74 ILE A N 10
ATOM 19227 C CA . ILE A 1 74 ? 13.032 7.984 4.173 1.00 0.00 74 ILE A CA 10
ATOM 19228 C C . ILE A 1 74 ? 14.369 7.993 4.905 1.00 0.00 74 ILE A C 10
ATOM 19229 O O . ILE A 1 74 ? 15.321 8.633 4.464 1.00 0.00 74 ILE A O 10
ATOM 19245 N N . GLU A 1 75 ? 14.437 7.274 6.017 1.00 0.00 75 GLU A N 10
ATOM 19246 C CA . GLU A 1 75 ? 15.672 7.162 6.786 1.00 0.00 75 GLU A CA 10
ATOM 19247 C C . GLU A 1 75 ? 16.527 6.035 6.227 1.00 0.00 75 GLU A C 10
ATOM 19248 O O . GLU A 1 75 ? 17.511 5.604 6.833 1.00 0.00 75 GLU A O 10
ATOM 19260 N N . ASP A 1 76 ? 16.141 5.593 5.049 1.00 0.00 76 ASP A N 10
ATOM 19261 C CA . ASP A 1 76 ? 16.837 4.548 4.320 1.00 0.00 76 ASP A CA 10
ATOM 19262 C C . ASP A 1 76 ? 16.917 4.937 2.856 1.00 0.00 76 ASP A C 10
ATOM 19263 O O . ASP A 1 76 ? 16.634 6.082 2.500 1.00 0.00 76 ASP A O 10
ATOM 19272 N N . ASP A 1 77 ? 17.294 3.994 2.013 1.00 0.00 77 ASP A N 10
ATOM 19273 C CA . ASP A 1 77 ? 17.352 4.230 0.586 1.00 0.00 77 ASP A CA 10
ATOM 19274 C C . ASP A 1 77 ? 16.207 3.500 -0.091 1.00 0.00 77 ASP A C 10
ATOM 19275 O O . ASP A 1 77 ? 15.732 2.480 0.406 1.00 0.00 77 ASP A O 10
ATOM 19284 N N . ASP A 1 78 ? 15.777 4.016 -1.225 1.00 0.00 78 ASP A N 10
ATOM 19285 C CA . ASP A 1 78 ? 14.640 3.448 -1.953 1.00 0.00 78 ASP A CA 10
ATOM 19286 C C . ASP A 1 78 ? 15.080 2.257 -2.799 1.00 0.00 78 ASP A C 10
ATOM 19287 O O . ASP A 1 78 ? 14.339 1.772 -3.651 1.00 0.00 78 ASP A O 10
ATOM 19296 N N . SER A 1 79 ? 16.284 1.778 -2.544 1.00 0.00 79 SER A N 10
ATOM 19297 C CA . SER A 1 79 ? 16.830 0.657 -3.285 1.00 0.00 79 SER A CA 10
ATOM 19298 C C . SER A 1 79 ? 16.601 -0.660 -2.551 1.00 0.00 79 SER A C 10
ATOM 19299 O O . SER A 1 79 ? 17.226 -1.671 -2.868 1.00 0.00 79 SER A O 10
ATOM 19307 N N . VAL A 1 80 ? 15.707 -0.647 -1.565 1.00 0.00 80 VAL A N 10
ATOM 19308 C CA . VAL A 1 80 ? 15.345 -1.870 -0.861 1.00 0.00 80 VAL A CA 10
ATOM 19309 C C . VAL A 1 80 ? 14.533 -2.759 -1.791 1.00 0.00 80 VAL A C 10
ATOM 19310 O O . VAL A 1 80 ? 13.332 -2.563 -1.973 1.00 0.00 80 VAL A O 10
ATOM 19323 N N . ARG A 1 81 ? 15.202 -3.729 -2.387 1.00 0.00 81 ARG A N 10
ATOM 19324 C CA . ARG A 1 81 ? 14.578 -4.581 -3.377 1.00 0.00 81 ARG A CA 10
ATOM 19325 C C . ARG A 1 81 ? 14.112 -5.879 -2.755 1.00 0.00 81 ARG A C 10
ATOM 19326 O O . ARG A 1 81 ? 14.913 -6.691 -2.293 1.00 0.00 81 ARG A O 10
ATOM 19347 N N . TYR A 1 82 ? 12.810 -6.055 -2.734 1.00 0.00 82 TYR A N 10
ATOM 19348 C CA . TYR A 1 82 ? 12.204 -7.236 -2.169 1.00 0.00 82 TYR A CA 10
ATOM 19349 C C . TYR A 1 82 ? 11.570 -8.043 -3.291 1.00 0.00 82 TYR A C 10
ATOM 19350 O O . TYR A 1 82 ? 10.706 -7.541 -4.009 1.00 0.00 82 TYR A O 10
ATOM 19368 N N . GLN A 1 83 ? 12.012 -9.271 -3.470 1.00 0.00 83 GLN A N 10
ATOM 19369 C CA . GLN A 1 83 ? 11.461 -10.102 -4.523 1.00 0.00 83 GLN A CA 10
ATOM 19370 C C . GLN A 1 83 ? 10.122 -10.680 -4.100 1.00 0.00 83 GLN A C 10
ATOM 19371 O O . GLN A 1 83 ? 10.022 -11.420 -3.121 1.00 0.00 83 GLN A O 10
ATOM 19385 N N . MET A 1 84 ? 9.097 -10.317 -4.845 1.00 0.00 84 MET A N 10
ATOM 19386 C CA . MET A 1 84 ? 7.737 -10.710 -4.542 1.00 0.00 84 MET A CA 10
ATOM 19387 C C . MET A 1 84 ? 7.360 -11.916 -5.392 1.00 0.00 84 MET A C 10
ATOM 19388 O O . MET A 1 84 ? 7.984 -12.166 -6.424 1.00 0.00 84 MET A O 10
ATOM 19402 N N . LEU A 1 85 ? 6.343 -12.655 -4.981 1.00 0.00 85 LEU A N 10
ATOM 19403 C CA . LEU A 1 85 ? 5.975 -13.865 -5.680 1.00 0.00 85 LEU A CA 10
ATOM 19404 C C . LEU A 1 85 ? 4.466 -13.936 -5.852 1.00 0.00 85 LEU A C 10
ATOM 19405 O O . LEU A 1 85 ? 3.756 -14.494 -5.017 1.00 0.00 85 LEU A O 10
ATOM 19421 N N . VAL A 1 86 ? 3.984 -13.339 -6.925 1.00 0.00 86 VAL A N 10
ATOM 19422 C CA . VAL A 1 86 ? 2.556 -13.315 -7.217 1.00 0.00 86 VAL A CA 10
ATOM 19423 C C . VAL A 1 86 ? 2.111 -14.700 -7.658 1.00 0.00 86 VAL A C 10
ATOM 19424 O O . VAL A 1 86 ? 2.178 -15.033 -8.841 1.00 0.00 86 VAL A O 10
ATOM 19437 N N . GLY A 1 87 ? 1.694 -15.512 -6.700 1.00 0.00 87 GLY A N 10
ATOM 19438 C CA . GLY A 1 87 ? 1.444 -16.911 -6.973 1.00 0.00 87 GLY A CA 10
ATOM 19439 C C . GLY A 1 87 ? 2.755 -17.653 -7.111 1.00 0.00 87 GLY A C 10
ATOM 19440 O O . GLY A 1 87 ? 3.174 -18.372 -6.204 1.00 0.00 87 GLY A O 10
ATOM 19444 N N . GLU A 1 88 ? 3.409 -17.454 -8.245 1.00 0.00 88 GLU A N 10
ATOM 19445 C CA . GLU A 1 88 ? 4.758 -17.948 -8.453 1.00 0.00 88 GLU A CA 10
ATOM 19446 C C . GLU A 1 88 ? 5.497 -17.061 -9.450 1.00 0.00 88 GLU A C 10
ATOM 19447 O O . GLU A 1 88 ? 6.520 -17.454 -10.013 1.00 0.00 88 GLU A O 10
ATOM 19459 N N . GLN A 1 89 ? 4.987 -15.848 -9.643 1.00 0.00 89 GLN A N 10
ATOM 19460 C CA . GLN A 1 89 ? 5.614 -14.894 -10.539 1.00 0.00 89 GLN A CA 10
ATOM 19461 C C . GLN A 1 89 ? 6.581 -14.029 -9.743 1.00 0.00 89 GLN A C 10
ATOM 19462 O O . GLN A 1 89 ? 6.164 -13.192 -8.940 1.00 0.00 89 GLN A O 10
ATOM 19476 N N . THR A 1 90 ? 7.868 -14.269 -9.943 1.00 0.00 90 THR A N 10
ATOM 19477 C CA . THR A 1 90 ? 8.903 -13.592 -9.183 1.00 0.00 90 THR A CA 10
ATOM 19478 C C . THR A 1 90 ? 9.149 -12.203 -9.756 1.00 0.00 90 THR A C 10
ATOM 19479 O O . THR A 1 90 ? 9.700 -12.053 -10.851 1.00 0.00 90 THR A O 10
ATOM 19490 N N . VAL A 1 91 ? 8.724 -11.191 -9.019 1.00 0.00 91 VAL A N 10
ATOM 19491 C CA . VAL A 1 91 ? 8.794 -9.821 -9.495 1.00 0.00 91 VAL A CA 10
ATOM 19492 C C . VAL A 1 91 ? 9.573 -8.932 -8.529 1.00 0.00 91 VAL A C 10
ATOM 19493 O O . VAL A 1 91 ? 9.611 -9.180 -7.323 1.00 0.00 91 VAL A O 10
ATOM 19506 N N . ASP A 1 92 ? 10.186 -7.897 -9.080 1.00 0.00 92 ASP A N 10
ATOM 19507 C CA . ASP A 1 92 ? 11.069 -7.010 -8.331 1.00 0.00 92 ASP A CA 10
ATOM 19508 C C . ASP A 1 92 ? 10.298 -5.803 -7.810 1.00 0.00 92 ASP A C 10
ATOM 19509 O O . ASP A 1 92 ? 9.822 -4.977 -8.589 1.00 0.00 92 ASP A O 10
ATOM 19518 N N . VAL A 1 93 ? 10.148 -5.713 -6.494 1.00 0.00 93 VAL A N 10
ATOM 19519 C CA . VAL A 1 93 ? 9.414 -4.608 -5.885 1.00 0.00 93 VAL A CA 10
ATOM 19520 C C . VAL A 1 93 ? 10.218 -3.997 -4.744 1.00 0.00 93 VAL A C 10
ATOM 19521 O O . VAL A 1 93 ? 11.070 -4.654 -4.153 1.00 0.00 93 VAL A O 10
ATOM 19534 N N . VAL A 1 94 ? 9.968 -2.734 -4.456 1.00 0.00 94 VAL A N 10
ATOM 19535 C CA . VAL A 1 94 ? 10.677 -2.044 -3.393 1.00 0.00 94 VAL A CA 10
ATOM 19536 C C . VAL A 1 94 ? 9.810 -1.955 -2.138 1.00 0.00 94 VAL A C 10
ATOM 19537 O O . VAL A 1 94 ? 8.615 -1.663 -2.224 1.00 0.00 94 VAL A O 10
ATOM 19550 N N . ASP A 1 95 ? 10.406 -2.238 -0.984 1.00 0.00 95 ASP A N 10
ATOM 19551 C CA . ASP A 1 95 ? 9.708 -2.099 0.293 1.00 0.00 95 ASP A CA 10
ATOM 19552 C C . ASP A 1 95 ? 9.719 -0.638 0.712 1.00 0.00 95 ASP A C 10
ATOM 19553 O O . ASP A 1 95 ? 10.745 0.036 0.599 1.00 0.00 95 ASP A O 10
ATOM 19562 N N . GLU A 1 96 ? 8.582 -0.145 1.180 1.00 0.00 96 GLU A N 10
ATOM 19563 C CA . GLU A 1 96 ? 8.441 1.273 1.459 1.00 0.00 96 GLU A CA 10
ATOM 19564 C C . GLU A 1 96 ? 8.439 1.557 2.966 1.00 0.00 96 GLU A C 10
ATOM 19565 O O . GLU A 1 96 ? 8.160 2.676 3.400 1.00 0.00 96 GLU A O 10
ATOM 19577 N N . GLY A 1 97 ? 8.771 0.558 3.772 1.00 0.00 97 GLY A N 10
ATOM 19578 C CA . GLY A 1 97 ? 8.910 0.806 5.190 1.00 0.00 97 GLY A CA 10
ATOM 19579 C C . GLY A 1 97 ? 8.130 -0.151 6.070 1.00 0.00 97 GLY A C 10
ATOM 19580 O O . GLY A 1 97 ? 6.956 -0.449 5.819 1.00 0.00 97 GLY A O 10
ATOM 19584 N N . GLU A 1 98 ? 8.790 -0.595 7.132 1.00 0.00 98 GLU A N 10
ATOM 19585 C CA . GLU A 1 98 ? 8.194 -1.474 8.132 1.00 0.00 98 GLU A CA 10
ATOM 19586 C C . GLU A 1 98 ? 7.010 -0.789 8.818 1.00 0.00 98 GLU A C 10
ATOM 19587 O O . GLU A 1 98 ? 6.095 -1.449 9.317 1.00 0.00 98 GLU A O 10
ATOM 19599 N N . LEU A 1 99 ? 7.028 0.540 8.819 1.00 0.00 99 LEU A N 10
ATOM 19600 C CA . LEU A 1 99 ? 5.947 1.326 9.396 1.00 0.00 99 LEU A CA 10
ATOM 19601 C C . LEU A 1 99 ? 4.644 1.057 8.645 1.00 0.00 99 LEU A C 10
ATOM 19602 O O . LEU A 1 99 ? 3.597 0.831 9.252 1.00 0.00 99 LEU A O 10
ATOM 19618 N N . ALA A 1 100 ? 4.729 1.057 7.321 1.00 0.00 100 ALA A N 10
ATOM 19619 C CA . ALA A 1 100 ? 3.572 0.788 6.480 1.00 0.00 100 ALA A CA 10
ATOM 19620 C C . ALA A 1 100 ? 3.158 -0.674 6.607 1.00 0.00 100 ALA A C 10
ATOM 19621 O O . ALA A 1 100 ? 1.972 -1.008 6.543 1.00 0.00 100 ALA A O 10
ATOM 19628 N N . ALA A 1 101 ? 4.148 -1.538 6.798 1.00 0.00 101 ALA A N 10
ATOM 19629 C CA . ALA A 1 101 ? 3.901 -2.963 6.980 1.00 0.00 101 ALA A CA 10
ATOM 19630 C C . ALA A 1 101 ? 3.010 -3.217 8.191 1.00 0.00 101 ALA A C 10
ATOM 19631 O O . ALA A 1 101 ? 1.931 -3.796 8.066 1.00 0.00 101 ALA A O 10
ATOM 19638 N N . ALA A 1 102 ? 3.455 -2.761 9.354 1.00 0.00 102 ALA A N 10
ATOM 19639 C CA . ALA A 1 102 ? 2.711 -2.965 10.592 1.00 0.00 102 ALA A CA 10
ATOM 19640 C C . ALA A 1 102 ? 1.331 -2.310 10.527 1.00 0.00 102 ALA A C 10
ATOM 19641 O O . ALA A 1 102 ? 0.340 -2.873 10.998 1.00 0.00 102 ALA A O 10
ATOM 19648 N N . TRP A 1 103 ? 1.276 -1.132 9.914 1.00 0.00 103 TRP A N 10
ATOM 19649 C CA . TRP A 1 103 ? 0.037 -0.373 9.806 1.00 0.00 103 TRP A CA 10
ATOM 19650 C C . TRP A 1 103 ? -1.050 -1.196 9.111 1.00 0.00 103 TRP A C 10
ATOM 19651 O O . TRP A 1 103 ? -2.189 -1.266 9.582 1.00 0.00 103 TRP A O 10
ATOM 19672 N N . ILE A 1 104 ? -0.695 -1.842 8.005 1.00 0.00 104 ILE A N 10
ATOM 19673 C CA . ILE A 1 104 ? -1.676 -2.612 7.260 1.00 0.00 104 ILE A CA 10
ATOM 19674 C C . ILE A 1 104 ? -1.837 -4.009 7.859 1.00 0.00 104 ILE A C 10
ATOM 19675 O O . ILE A 1 104 ? -2.897 -4.623 7.752 1.00 0.00 104 ILE A O 10
ATOM 19691 N N . SER A 1 105 ? -0.805 -4.501 8.527 1.00 0.00 105 SER A N 10
ATOM 19692 C CA . SER A 1 105 ? -0.916 -5.770 9.231 1.00 0.00 105 SER A CA 10
ATOM 19693 C C . SER A 1 105 ? -2.015 -5.679 10.286 1.00 0.00 105 SER A C 10
ATOM 19694 O O . SER A 1 105 ? -2.639 -6.677 10.643 1.00 0.00 105 SER A O 10
ATOM 19702 N N . ASN A 1 106 ? -2.255 -4.463 10.762 1.00 0.00 106 ASN A N 10
ATOM 19703 C CA . ASN A 1 106 ? -3.330 -4.209 11.708 1.00 0.00 106 ASN A CA 10
ATOM 19704 C C . ASN A 1 106 ? -4.646 -3.888 10.990 1.00 0.00 106 ASN A C 10
ATOM 19705 O O . ASN A 1 106 ? -5.706 -4.344 11.409 1.00 0.00 106 ASN A O 10
ATOM 19716 N N . HIS A 1 107 ? -4.586 -3.108 9.907 1.00 0.00 107 HIS A N 10
ATOM 19717 C CA . HIS A 1 107 ? -5.803 -2.748 9.169 1.00 0.00 107 HIS A CA 10
ATOM 19718 C C . HIS A 1 107 ? -6.290 -3.895 8.284 1.00 0.00 107 HIS A C 10
ATOM 19719 O O . HIS A 1 107 ? -7.457 -4.279 8.348 1.00 0.00 107 HIS A O 10
ATOM 19734 N N . ALA A 1 108 ? -5.405 -4.418 7.442 1.00 0.00 108 ALA A N 10
ATOM 19735 C CA . ALA A 1 108 ? -5.730 -5.568 6.612 1.00 0.00 108 ALA A CA 10
ATOM 19736 C C . ALA A 1 108 ? -6.033 -6.746 7.519 1.00 0.00 108 ALA A C 10
ATOM 19737 O O . ALA A 1 108 ? -6.957 -7.519 7.274 1.00 0.00 108 ALA A O 10
ATOM 19744 N N . GLY A 1 109 ? -5.242 -6.861 8.580 1.00 0.00 109 GLY A N 10
ATOM 19745 C CA . GLY A 1 109 ? -5.552 -7.821 9.626 1.00 0.00 109 GLY A CA 10
ATOM 19746 C C . GLY A 1 109 ? -4.615 -9.007 9.650 1.00 0.00 109 GLY A C 10
ATOM 19747 O O . GLY A 1 109 ? -4.551 -9.741 10.637 1.00 0.00 109 GLY A O 10
ATOM 19751 N N . VAL A 1 110 ? -3.892 -9.196 8.564 1.00 0.00 110 VAL A N 10
ATOM 19752 C CA . VAL A 1 110 ? -2.939 -10.286 8.458 1.00 0.00 110 VAL A CA 10
ATOM 19753 C C . VAL A 1 110 ? -1.550 -9.725 8.181 1.00 0.00 110 VAL A C 10
ATOM 19754 O O . VAL A 1 110 ? -1.430 -8.571 7.764 1.00 0.00 110 VAL A O 10
ATOM 19767 N N . PRO A 1 111 ? -0.486 -10.511 8.434 1.00 0.00 111 PRO A N 10
ATOM 19768 C CA . PRO A 1 111 ? 0.899 -10.074 8.207 1.00 0.00 111 PRO A CA 10
ATOM 19769 C C . PRO A 1 111 ? 1.146 -9.674 6.755 1.00 0.00 111 PRO A C 10
ATOM 19770 O O . PRO A 1 111 ? 1.366 -10.522 5.887 1.00 0.00 111 PRO A O 10
ATOM 19781 N N . CYS A 1 112 ? 1.058 -8.383 6.491 1.00 0.00 112 CYS A N 10
ATOM 19782 C CA . CYS A 1 112 ? 1.242 -7.860 5.150 1.00 0.00 112 CYS A CA 10
ATOM 19783 C C . CYS A 1 112 ? 2.132 -6.628 5.171 1.00 0.00 112 CYS A C 10
ATOM 19784 O O . CYS A 1 112 ? 2.491 -6.129 6.236 1.00 0.00 112 CYS A O 10
ATOM 19792 N N . ARG A 1 113 ? 2.488 -6.140 3.997 1.00 0.00 113 ARG A N 10
ATOM 19793 C CA . ARG A 1 113 ? 3.276 -4.926 3.895 1.00 0.00 113 ARG A CA 10
ATOM 19794 C C . ARG A 1 113 ? 2.955 -4.180 2.610 1.00 0.00 113 ARG A C 10
ATOM 19795 O O . ARG A 1 113 ? 2.742 -4.792 1.561 1.00 0.00 113 ARG A O 10
ATOM 19816 N N . ILE A 1 114 ? 2.888 -2.861 2.707 1.00 0.00 114 ILE A N 10
ATOM 19817 C CA . ILE A 1 114 ? 2.667 -2.022 1.541 1.00 0.00 114 ILE A CA 10
ATOM 19818 C C . ILE A 1 114 ? 3.953 -1.935 0.735 1.00 0.00 114 ILE A C 10
ATOM 19819 O O . ILE A 1 114 ? 4.989 -1.511 1.251 1.00 0.00 114 ILE A O 10
ATOM 19835 N N . LEU A 1 115 ? 3.893 -2.357 -0.514 1.00 0.00 115 LEU A N 10
ATOM 19836 C CA . LEU A 1 115 ? 5.079 -2.425 -1.342 1.00 0.00 115 LEU A CA 10
ATOM 19837 C C . LEU A 1 115 ? 4.893 -1.639 -2.630 1.00 0.00 115 LEU A C 10
ATOM 19838 O O . LEU A 1 115 ? 3.776 -1.487 -3.137 1.00 0.00 115 LEU A O 10
ATOM 19854 N N . LYS A 1 116 ? 6.002 -1.143 -3.143 1.00 0.00 116 LYS A N 10
ATOM 19855 C CA . LYS A 1 116 ? 6.007 -0.322 -4.334 1.00 0.00 116 LYS A CA 10
ATOM 19856 C C . LYS A 1 116 ? 6.607 -1.115 -5.483 1.00 0.00 116 LYS A C 10
ATOM 19857 O O . LYS A 1 116 ? 7.820 -1.337 -5.521 1.00 0.00 116 LYS A O 10
ATOM 19876 N N . VAL A 1 117 ? 5.763 -1.571 -6.396 1.00 0.00 117 VAL A N 10
ATOM 19877 C CA . VAL A 1 117 ? 6.226 -2.386 -7.507 1.00 0.00 117 VAL A CA 10
ATOM 19878 C C . VAL A 1 117 ? 7.165 -1.584 -8.396 1.00 0.00 117 VAL A C 10
ATOM 19879 O O . VAL A 1 117 ? 6.791 -0.554 -8.961 1.00 0.00 117 VAL A O 10
ATOM 19892 N N . HIS A 1 118 ? 8.394 -2.062 -8.487 1.00 0.00 118 HIS A N 10
ATOM 19893 C CA . HIS A 1 118 ? 9.428 -1.409 -9.265 1.00 0.00 118 HIS A CA 10
ATOM 19894 C C . HIS A 1 118 ? 9.101 -1.552 -10.752 1.00 0.00 118 HIS A C 10
ATOM 19895 O O . HIS A 1 118 ? 8.763 -2.646 -11.210 1.00 0.00 118 HIS A O 10
ATOM 19910 N N . PRO A 1 119 ? 9.177 -0.446 -11.519 1.00 0.00 119 PRO A N 10
ATOM 19911 C CA . PRO A 1 119 ? 8.825 -0.418 -12.957 1.00 0.00 119 PRO A CA 10
ATOM 19912 C C . PRO A 1 119 ? 9.701 -1.318 -13.838 1.00 0.00 119 PRO A C 10
ATOM 19913 O O . PRO A 1 119 ? 9.703 -1.184 -15.065 1.00 0.00 119 PRO A O 10
ATOM 19924 N N . ASP A 1 120 ? 10.438 -2.226 -13.213 1.00 0.00 120 ASP A N 10
ATOM 19925 C CA . ASP A 1 120 ? 11.262 -3.190 -13.928 1.00 0.00 120 ASP A CA 10
ATOM 19926 C C . ASP A 1 120 ? 10.379 -4.043 -14.833 1.00 0.00 120 ASP A C 10
ATOM 19927 O O . ASP A 1 120 ? 10.533 -4.049 -16.056 1.00 0.00 120 ASP A O 10
ATOM 19936 N N . MET A 1 121 ? 9.448 -4.754 -14.217 1.00 0.00 121 MET A N 10
ATOM 19937 C CA . MET A 1 121 ? 8.433 -5.500 -14.953 1.00 0.00 121 MET A CA 10
ATOM 19938 C C . MET A 1 121 ? 7.125 -4.720 -14.988 1.00 0.00 121 MET A C 10
ATOM 19939 O O . MET A 1 121 ? 6.345 -4.845 -15.934 1.00 0.00 121 MET A O 10
ATOM 19953 N N . ALA A 1 122 ? 6.897 -3.935 -13.936 1.00 0.00 122 ALA A N 10
ATOM 19954 C CA . ALA A 1 122 ? 5.783 -2.987 -13.864 1.00 0.00 122 ALA A CA 10
ATOM 19955 C C . ALA A 1 122 ? 4.411 -3.656 -13.757 1.00 0.00 122 ALA A C 10
ATOM 19956 O O . ALA A 1 122 ? 3.836 -3.719 -12.672 1.00 0.00 122 ALA A O 10
ATOM 19963 N N . GLU A 1 123 ? 3.900 -4.152 -14.882 1.00 0.00 123 GLU A N 10
ATOM 19964 C CA . GLU A 1 123 ? 2.519 -4.634 -14.969 1.00 0.00 123 GLU A CA 10
ATOM 19965 C C . GLU A 1 123 ? 2.236 -5.765 -13.982 1.00 0.00 123 GLU A C 10
ATOM 19966 O O . GLU A 1 123 ? 1.522 -5.557 -12.995 1.00 0.00 123 GLU A O 10
ATOM 19978 N N . VAL A 1 124 ? 2.788 -6.955 -14.260 1.00 0.00 124 VAL A N 10
ATOM 19979 C CA . VAL A 1 124 ? 2.616 -8.137 -13.402 1.00 0.00 124 VAL A CA 10
ATOM 19980 C C . VAL A 1 124 ? 1.186 -8.696 -13.475 1.00 0.00 124 VAL A C 10
ATOM 19981 O O . VAL A 1 124 ? 0.977 -9.864 -13.809 1.00 0.00 124 VAL A O 10
ATOM 19994 N N . ARG A 1 125 ? 0.234 -7.841 -13.134 1.00 0.00 125 ARG A N 10
ATOM 19995 C CA . ARG A 1 125 ? -1.202 -8.135 -13.141 1.00 0.00 125 ARG A CA 10
ATOM 19996 C C . ARG A 1 125 ? -1.622 -8.934 -11.909 1.00 0.00 125 ARG A C 10
ATOM 19997 O O . ARG A 1 125 ? -1.975 -8.342 -10.897 1.00 0.00 125 ARG A O 10
ATOM 20018 N N . TRP A 1 126 ? -1.566 -10.263 -12.000 1.00 0.00 126 TRP A N 10
ATOM 20019 C CA . TRP A 1 126 ? -2.049 -11.159 -10.939 1.00 0.00 126 TRP A CA 10
ATOM 20020 C C . TRP A 1 126 ? -2.235 -12.565 -11.530 1.00 0.00 126 TRP A C 10
ATOM 20021 O O . TRP A 1 126 ? -2.648 -12.697 -12.686 1.00 0.00 126 TRP A O 10
ATOM 20042 N N . PRO A 1 127 ? -1.919 -13.630 -10.762 1.00 0.00 127 PRO A N 10
ATOM 20043 C CA . PRO A 1 127 ? -1.993 -15.027 -11.235 1.00 0.00 127 PRO A CA 10
ATOM 20044 C C . PRO A 1 127 ? -3.394 -15.422 -11.694 1.00 0.00 127 PRO A C 10
ATOM 20045 O O . PRO A 1 127 ? -4.334 -15.447 -10.910 1.00 0.00 127 PRO A O 10
ATOM 20056 N N . SER A 1 128 ? -3.523 -15.775 -12.956 1.00 0.00 128 SER A N 10
ATOM 20057 C CA . SER A 1 128 ? -4.824 -16.071 -13.529 1.00 0.00 128 SER A CA 10
ATOM 20058 C C . SER A 1 128 ? -5.011 -17.576 -13.654 1.00 0.00 128 SER A C 10
ATOM 20059 O O . SER A 1 128 ? -5.450 -18.086 -14.685 1.00 0.00 128 SER A O 10
ATOM 20067 N N . LEU A 1 129 ? -4.672 -18.272 -12.579 1.00 0.00 129 LEU A N 10
ATOM 20068 C CA . LEU A 1 129 ? -4.773 -19.728 -12.522 1.00 0.00 129 LEU A CA 10
ATOM 20069 C C . LEU A 1 129 ? -6.231 -20.196 -12.390 1.00 0.00 129 LEU A C 10
ATOM 20070 O O . LEU A 1 129 ? -6.619 -20.778 -11.375 1.00 0.00 129 LEU A O 10
ATOM 20086 N N . GLU A 1 130 ? -7.037 -19.939 -13.412 1.00 0.00 130 GLU A N 10
ATOM 20087 C CA . GLU A 1 130 ? -8.426 -20.383 -13.430 1.00 0.00 130 GLU A CA 10
ATOM 20088 C C . GLU A 1 130 ? -9.049 -20.068 -14.791 1.00 0.00 130 GLU A C 10
ATOM 20089 O O . GLU A 1 130 ? -10.078 -19.365 -14.839 1.00 0.00 130 GLU A O 10
#